Protein AF-0000000076618988 (afdb_homodimer)

InterPro domains:
  IPR001164 Arf GTPase activating protein [PF01412] (356-455)
  IPR001164 Arf GTPase activating protein [PR00405] (358-377)
  IPR001164 Arf GTPase activating protein [PR00405] (377-394)
  IPR001164 Arf GTPase activating protein [PR00405] (398-419)
  IPR001164 Arf GTPase activating protein [PS50115] (337-461)
  IPR001164 Arf GTPase activating protein [SM00105] (334-461)
  IPR001849 Pleckstrin homology domain [PF00169] (258-347)
  IPR001849 Pleckstrin homology domain [PS50003] (255-348)
  IPR001849 Pleckstrin homology domain [SM00233] (256-350)
  IPR002110 Ankyrin repeat [PF12796] (474-541)
  IPR002110 Ankyrin repeat [PS50088] (487-519)
  IPR004148 BAR domain [PF16746] (6-234)
  IPR011993 PH-like domain superfamily [G3DSA:2.30.29.30] (247-350)
  IPR027267 AH/BAR domain superfamily [G3DSA:1.20.1270.60] (4-246)
  IPR027267 AH/BAR domain superfamily [SSF103657] (6-277)
  IPR036770 Ankyrin repeat-containing domain superfamily [G3DSA:1.25.40.20] (459-543)
  IPR036770 Ankyrin repeat-containing domain superfamily [SSF48403] (483-541)
  IPR037278 ARFGAP/RecO-like zinc finger [SSF57863] (357-456)
  IPR038508 ArfGAP domain superfamily [G3DSA:1.10.220.150] (351-458)
  IPR045258 ArfGAP ACAP1/2/3-like [PTHR23180] (356-542)

Structure (mmCIF, N/CA/C/O backbone):
data_AF-0000000076618988-model_v1
#
loop_
_entity.id
_entity.type
_entity.pdbx_description
1 polymer 'Uncharacterized protein'
#
loop_
_atom_site.group_PDB
_atom_site.id
_atom_site.type_symbol
_atom_site.label_atom_id
_atom_site.label_alt_id
_atom_site.label_comp_id
_atom_site.label_asym_id
_atom_site.label_entity_id
_atom_site.label_seq_id
_atom_site.pdbx_PDB_ins_code
_atom_site.Cartn_x
_atom_site.Cartn_y
_atom_site.Cartn_z
_atom_site.occupancy
_atom_site.B_iso_or_equiv
_atom_site.auth_seq_id
_atom_site.auth_comp_id
_atom_site.auth_asym_id
_atom_site.auth_atom_id
_atom_site.pdbx_PDB_model_num
ATOM 1 N N . MET A 1 1 ? -7.898 37.312 32.125 1 37.66 1 MET A N 1
ATOM 2 C CA . MET A 1 1 ? -7.426 38.188 31.047 1 37.66 1 MET A CA 1
ATOM 3 C C . MET A 1 1 ? -8.453 38.281 29.922 1 37.66 1 MET A C 1
ATOM 5 O O . MET A 1 1 ? -8.992 37.281 29.5 1 37.66 1 MET A O 1
ATOM 9 N N . SER A 1 2 ? -9.008 39.25 29.797 1 54.28 2 SER A N 1
ATOM 10 C CA . SER A 1 2 ? -10.047 39.438 28.781 1 54.28 2 SER A CA 1
ATOM 11 C C . SER A 1 2 ? -9.492 39.281 27.375 1 54.28 2 SER A C 1
ATOM 13 O O . SER A 1 2 ? -8.406 39.75 27.062 1 54.28 2 SER A O 1
ATOM 15 N N . TYR A 1 3 ? -10.047 38.344 26.609 1 57.72 3 TYR A N 1
ATOM 16 C CA . TYR A 1 3 ? -9.617 38.094 25.234 1 57.72 3 TYR A CA 1
ATOM 17 C C . TYR A 1 3 ? -9.992 39.25 24.328 1 57.72 3 TYR A C 1
ATOM 19 O O . TYR A 1 3 ? -9.391 39.438 23.281 1 57.72 3 TYR A O 1
ATOM 27 N N . PHE A 1 4 ? -10.953 39.938 24.844 1 70.38 4 PHE A N 1
ATOM 28 C CA . PHE A 1 4 ? -11.453 41.031 24.016 1 70.38 4 PHE A CA 1
ATOM 29 C C . PHE A 1 4 ? -10.828 42.375 24.438 1 70.38 4 PHE A C 1
ATOM 31 O O . PHE A 1 4 ? -10.891 42.75 25.609 1 70.38 4 PHE A O 1
ATOM 38 N N . LYS A 1 5 ? -10.078 42.875 23.484 1 67.44 5 LYS A N 1
ATOM 39 C CA . LYS A 1 5 ? -9.312 44.094 23.766 1 67.44 5 LYS A CA 1
ATOM 40 C C . LYS A 1 5 ? -10.07 45.344 23.312 1 67.44 5 LYS A C 1
ATOM 42 O O . LYS A 1 5 ? -11.07 45.25 22.594 1 67.44 5 LYS A O 1
ATOM 47 N N . GLU A 1 6 ? -9.648 46.406 23.797 1 80.81 6 GLU A N 1
ATOM 48 C CA . GLU A 1 6 ? -10.242 47.688 23.438 1 80.81 6 GLU A CA 1
ATOM 49 C C . GLU A 1 6 ? -10.062 48 21.953 1 80.81 6 GLU A C 1
ATOM 51 O O . GLU A 1 6 ? -9.18 47.438 21.297 1 80.81 6 GLU A O 1
ATOM 56 N N . ASP A 1 7 ? -11.031 48.781 21.469 1 85.44 7 ASP A N 1
ATOM 57 C CA . ASP A 1 7 ? -10.953 49.188 20.062 1 85.44 7 ASP A CA 1
ATOM 58 C C . ASP A 1 7 ? -9.727 50.062 19.812 1 85.44 7 ASP A C 1
ATOM 60 O O . ASP A 1 7 ? -9.695 51.219 20.188 1 85.44 7 ASP A O 1
ATOM 64 N N . SER A 1 8 ? -8.664 49.469 19.391 1 84.75 8 SER A N 1
ATOM 65 C CA . SER A 1 8 ? -7.391 50.125 19.094 1 84.75 8 SER A CA 1
ATOM 66 C C . SER A 1 8 ? -6.863 49.719 17.734 1 84.75 8 SER A C 1
ATOM 68 O O . SER A 1 8 ? -7.363 48.781 17.125 1 84.75 8 SER A O 1
ATOM 70 N N . PRO A 1 9 ? -6.023 50.562 17.172 1 81.81 9 PRO A N 1
ATOM 71 C CA . PRO A 1 9 ? -5.379 50.125 15.938 1 81.81 9 PRO A CA 1
ATOM 72 C C . PRO A 1 9 ? -4.73 48.75 16.062 1 81.81 9 PRO A C 1
ATOM 74 O O . PRO A 1 9 ? -4.703 47.969 15.102 1 81.81 9 PRO A O 1
ATOM 77 N N . PHE A 1 10 ? -4.254 48.406 17.266 1 76.81 10 PHE A N 1
ATOM 78 C CA . PHE A 1 10 ? -3.645 47.094 17.5 1 76.81 10 PHE A CA 1
ATOM 79 C C . PHE A 1 10 ? -4.688 45.969 17.438 1 76.81 10 PHE A C 1
ATOM 81 O O . PHE A 1 10 ? -4.418 44.906 16.906 1 76.81 10 PHE A O 1
ATOM 88 N N . PHE A 1 11 ? -5.793 46.281 17.953 1 84.62 11 PHE A N 1
ATOM 89 C CA . PHE A 1 11 ? -6.902 45.344 17.875 1 84.62 11 PHE A CA 1
ATOM 90 C C . PHE A 1 11 ? -7.32 45.094 16.438 1 84.62 11 PHE A C 1
ATOM 92 O O . PHE A 1 11 ? -7.562 43.969 16.031 1 84.62 11 PHE A O 1
ATOM 99 N N . ARG A 1 12 ? -7.383 46.219 15.695 1 87 12 ARG A N 1
ATOM 100 C CA . ARG A 1 12 ? -7.773 46.094 14.297 1 87 12 ARG A CA 1
ATOM 101 C C . ARG A 1 12 ? -6.746 45.312 13.508 1 87 12 ARG A C 1
ATOM 103 O O . ARG A 1 12 ? -7.102 44.562 12.578 1 87 12 ARG A O 1
ATOM 110 N N . ASP A 1 13 ? -5.477 45.406 13.898 1 83.88 13 ASP A N 1
ATOM 111 C CA . ASP A 1 13 ? -4.426 44.594 13.281 1 83.88 13 ASP A CA 1
ATOM 112 C C . ASP A 1 13 ? -4.605 43.125 13.609 1 83.88 13 ASP A C 1
ATOM 114 O O . ASP A 1 13 ? -4.379 42.25 12.75 1 83.88 13 ASP A O 1
ATOM 118 N N . THR A 1 14 ? -4.918 42.906 14.836 1 84.19 14 THR A N 1
ATOM 119 C CA . THR A 1 14 ? -5.168 41.531 15.25 1 84.19 14 THR A CA 1
ATOM 120 C C . THR A 1 14 ? -6.324 40.938 14.461 1 84.19 14 THR A C 1
ATOM 122 O O . THR A 1 14 ? -6.27 39.75 14.062 1 84.19 14 THR A O 1
ATOM 125 N N . LEU A 1 15 ? -7.402 41.688 14.258 1 89.88 15 LEU A N 1
ATOM 126 C CA . LEU A 1 15 ? -8.531 41.219 13.453 1 89.88 15 LEU A CA 1
ATOM 127 C C . LEU A 1 15 ? -8.086 40.906 12.039 1 89.88 15 LEU A C 1
ATOM 129 O O . LEU A 1 15 ? -8.5 39.875 11.477 1 89.88 15 LEU A O 1
ATOM 133 N N . LYS A 1 16 ? -7.246 41.812 11.562 1 89.75 16 LYS A N 1
ATOM 134 C CA . LYS A 1 16 ? -6.746 41.594 10.211 1 89.75 16 LYS A CA 1
ATOM 135 C C . LYS A 1 16 ? -5.906 40.312 10.133 1 89.75 16 LYS A C 1
ATOM 137 O O . LYS A 1 16 ? -5.984 39.562 9.148 1 89.75 16 LYS A O 1
ATOM 142 N N . GLN A 1 17 ? -5.152 40.094 11.109 1 86.5 17 GLN A N 1
ATOM 143 C CA . GLN A 1 17 ? -4.32 38.875 11.148 1 86.5 17 GLN A CA 1
ATOM 144 C C . GLN A 1 17 ? -5.176 37.625 11.188 1 86.5 17 GLN A C 1
ATOM 146 O O . GLN A 1 17 ? -4.875 36.656 10.492 1 86.5 17 GLN A O 1
ATOM 151 N N . TYR A 1 18 ? -6.191 37.594 12 1 89.81 18 TYR A N 1
ATOM 152 C CA . TYR A 1 18 ? -7.09 36.469 12.062 1 89.81 18 TYR A CA 1
ATOM 153 C C . TYR A 1 18 ? -7.801 36.25 10.734 1 89.81 18 TYR A C 1
ATOM 155 O O . TYR A 1 18 ? -8.016 35.125 10.312 1 89.81 18 TYR A O 1
ATOM 163 N N . GLU A 1 19 ? -8.18 37.312 10.148 1 92.69 19 GLU A N 1
ATOM 164 C CA . GLU A 1 19 ? -8.844 37.219 8.852 1 92.69 19 GLU A CA 1
ATOM 165 C C . GLU A 1 19 ? -7.918 36.625 7.797 1 92.69 19 GLU A C 1
ATOM 167 O O . GLU A 1 19 ? -8.328 35.75 7.016 1 92.69 19 GLU A O 1
ATOM 172 N N . GLU A 1 20 ? -6.707 37.156 7.793 1 90.88 20 GLU A N 1
ATOM 173 C CA . GLU A 1 20 ? -5.723 36.625 6.852 1 90.88 20 GLU A CA 1
ATOM 174 C C . GLU A 1 20 ? -5.441 35.156 7.109 1 90.88 20 GLU A C 1
ATOM 176 O O . GLU A 1 20 ? -5.316 34.375 6.172 1 90.88 20 GLU A O 1
ATOM 181 N N . SER A 1 21 ? -5.289 34.844 8.328 1 90.31 21 SER A N 1
ATOM 182 C CA . SER A 1 21 ? -5.078 33.438 8.695 1 90.31 21 SER A CA 1
ATOM 183 C C . SER A 1 21 ? -6.23 32.562 8.227 1 90.31 21 SER A C 1
ATOM 185 O O . SER A 1 21 ? -6.012 31.469 7.684 1 90.31 21 SER A O 1
ATOM 187 N N . LEU A 1 22 ? -7.379 33.031 8.469 1 92.88 22 LEU A N 1
ATOM 188 C CA . LEU A 1 22 ? -8.57 32.25 8.086 1 92.88 22 LEU A CA 1
ATOM 189 C C . LEU A 1 22 ? -8.625 32.062 6.57 1 92.88 22 LEU A C 1
ATOM 191 O O . LEU A 1 22 ? -8.969 30.984 6.094 1 92.88 22 LEU A O 1
ATOM 195 N N . LEU A 1 23 ? -8.305 33.094 5.848 1 91.62 23 LEU A N 1
ATOM 196 C CA . LEU A 1 23 ? -8.289 33 4.391 1 91.62 23 LEU A CA 1
ATOM 197 C C . LEU A 1 23 ? -7.234 32 3.92 1 91.62 23 LEU A C 1
ATOM 199 O O . LEU A 1 23 ? -7.469 31.234 2.986 1 91.62 23 LEU A O 1
ATOM 203 N N . GLU A 1 24 ? -6.16 32.062 4.547 1 92.06 24 GLU A N 1
ATOM 204 C CA . GLU A 1 24 ? -5.086 31.125 4.203 1 92.06 24 GLU A CA 1
ATOM 205 C C . GLU A 1 24 ? -5.492 29.672 4.496 1 92.06 24 GLU A C 1
ATOM 207 O O . GLU A 1 24 ? -5.199 28.781 3.711 1 92.06 24 GLU A O 1
ATOM 212 N N . ILE A 1 25 ? -6.105 29.469 5.578 1 92.06 25 ILE A N 1
ATOM 213 C CA . ILE A 1 25 ? -6.531 28.141 5.984 1 92.06 25 ILE A CA 1
ATOM 214 C C . ILE A 1 25 ? -7.566 27.594 4.996 1 92.06 25 ILE A C 1
ATOM 216 O O . ILE A 1 25 ? -7.465 26.469 4.539 1 92.06 25 ILE A O 1
ATOM 220 N N . THR A 1 26 ? -8.555 28.422 4.691 1 92.19 26 THR A N 1
ATOM 221 C CA . THR A 1 26 ? -9.594 28 3.76 1 92.19 26 THR A CA 1
ATOM 222 C C . THR A 1 26 ? -8.992 27.688 2.389 1 92.19 26 THR A C 1
ATOM 224 O O . THR A 1 26 ? -9.414 26.75 1.718 1 92.19 26 THR A O 1
ATOM 227 N N . GLY A 1 27 ? -8.062 28.516 2.037 1 91.25 27 GLY A N 1
ATOM 228 C CA . GLY A 1 27 ? -7.363 28.234 0.795 1 91.25 27 GLY A CA 1
ATOM 229 C C . GLY A 1 27 ? -6.582 26.938 0.833 1 91.25 27 GLY A C 1
ATOM 230 O O . GLY A 1 27 ? -6.574 26.172 -0.141 1 91.25 27 GLY A O 1
ATOM 231 N N . THR A 1 28 ? -5.941 26.703 1.866 1 91.12 28 THR A N 1
ATOM 232 C CA . THR A 1 28 ? -5.184 25.469 2.057 1 91.12 28 THR A CA 1
ATOM 233 C C . THR A 1 28 ? -6.105 24.25 2.016 1 91.12 28 THR A C 1
ATOM 235 O O . THR A 1 28 ? -5.758 23.219 1.429 1 91.12 28 THR A O 1
ATOM 238 N N . PHE A 1 29 ? -7.258 24.359 2.658 1 90 29 PHE A N 1
ATOM 239 C CA . PHE A 1 29 ? -8.227 23.266 2.666 1 90 29 PHE A CA 1
ATOM 240 C C . PHE A 1 29 ? -8.656 22.922 1.246 1 90 29 PHE A C 1
ATOM 242 O O . PHE A 1 29 ? -8.727 21.734 0.89 1 90 29 PHE A O 1
ATOM 249 N N . LYS A 1 30 ? -8.914 23.953 0.536 1 89.81 30 LYS A N 1
ATOM 250 C CA . LYS A 1 30 ? -9.312 23.719 -0.849 1 89.81 30 LYS A CA 1
ATOM 251 C C . LYS A 1 30 ? -8.188 23.062 -1.642 1 89.81 30 LYS A C 1
ATOM 253 O O . LYS A 1 30 ? -8.422 22.125 -2.41 1 89.81 30 LYS A O 1
ATOM 258 N N . TYR A 1 31 ? -7.031 23.562 -1.464 1 91.06 31 TYR A N 1
ATOM 259 C CA . TYR A 1 31 ? -5.852 23.047 -2.15 1 91.06 31 TYR A CA 1
ATOM 260 C C . TYR A 1 31 ? -5.629 21.578 -1.816 1 91.06 31 TYR A C 1
ATOM 262 O O . TYR A 1 31 ? -5.473 20.75 -2.715 1 91.06 31 TYR A O 1
ATOM 270 N N . TRP A 1 32 ? -5.613 21.234 -0.562 1 89.69 32 TRP A N 1
ATOM 271 C CA . TRP A 1 32 ? -5.422 19.859 -0.111 1 89.69 32 TRP A CA 1
ATOM 272 C C . TRP A 1 32 ? -6.547 18.953 -0.605 1 89.69 32 TRP A C 1
ATOM 274 O O . TRP A 1 32 ? -6.309 17.812 -1.013 1 89.69 32 TRP A O 1
ATOM 284 N N . SER A 1 33 ? -7.75 19.438 -0.529 1 88.88 33 SER A N 1
ATOM 285 C CA . SER A 1 33 ? -8.906 18.672 -0.957 1 88.88 33 SER A CA 1
ATOM 286 C C . SER A 1 33 ? -8.828 18.328 -2.441 1 88.88 33 SER A C 1
ATOM 288 O O . SER A 1 33 ? -9.141 17.203 -2.842 1 88.88 33 SER A O 1
ATOM 290 N N . ASP A 1 34 ? -8.461 19.312 -3.215 1 90.19 34 ASP A N 1
ATOM 291 C CA . ASP A 1 34 ? -8.344 19.078 -4.652 1 90.19 34 ASP A CA 1
ATOM 292 C C . ASP A 1 34 ? -7.277 18.016 -4.949 1 90.19 34 ASP A C 1
ATOM 294 O O . ASP A 1 34 ? -7.504 17.125 -5.762 1 90.19 34 ASP A O 1
ATOM 298 N N . LYS A 1 35 ? -6.129 18.156 -4.367 1 92 35 LYS A N 1
ATOM 299 C CA . LYS A 1 35 ? -5.039 17.203 -4.598 1 92 35 LYS A CA 1
ATOM 300 C C . LYS A 1 35 ? -5.414 15.812 -4.094 1 92 35 LYS A C 1
ATOM 302 O O . LYS A 1 35 ? -5.102 14.812 -4.742 1 92 35 LYS A O 1
ATOM 307 N N . ALA A 1 36 ? -6.016 15.734 -2.961 1 90.88 36 ALA A N 1
ATOM 308 C CA . ALA A 1 36 ? -6.449 14.453 -2.41 1 90.88 36 ALA A CA 1
ATOM 309 C C . ALA A 1 36 ? -7.484 13.789 -3.314 1 90.88 36 ALA A C 1
ATOM 311 O O . ALA A 1 36 ? -7.492 12.562 -3.461 1 90.88 36 ALA A O 1
ATOM 312 N N . ALA A 1 37 ? -8.383 14.625 -3.836 1 90.75 37 ALA A N 1
ATOM 313 C CA . ALA A 1 37 ? -9.406 14.094 -4.734 1 90.75 37 ALA A CA 1
ATOM 314 C C . ALA A 1 37 ? -8.773 13.453 -5.969 1 90.75 37 ALA A C 1
ATOM 316 O O . ALA A 1 37 ? -9.211 12.398 -6.422 1 90.75 37 ALA A O 1
ATOM 317 N N . ILE A 1 38 ? -7.812 14.102 -6.562 1 93.88 38 ILE A N 1
ATOM 318 C CA . ILE A 1 38 ? -7.117 13.562 -7.723 1 93.88 38 ILE A CA 1
ATOM 319 C C . ILE A 1 38 ? -6.414 12.258 -7.344 1 93.88 38 ILE A C 1
ATOM 321 O O . ILE A 1 38 ? -6.477 11.281 -8.086 1 93.88 38 ILE A O 1
ATOM 325 N N . ALA A 1 39 ? -5.719 12.25 -6.207 1 93.62 39 ALA A N 1
ATOM 326 C CA . ALA A 1 39 ? -5.051 11.039 -5.734 1 93.62 39 ALA A CA 1
ATOM 327 C C . ALA A 1 39 ? -6.055 9.906 -5.523 1 93.62 39 ALA A C 1
ATOM 329 O O . ALA A 1 39 ? -5.754 8.742 -5.797 1 93.62 39 ALA A O 1
ATOM 330 N N . HIS A 1 40 ? -7.18 10.266 -5.016 1 93.31 40 HIS A N 1
ATOM 331 C CA . HIS A 1 40 ? -8.227 9.273 -4.809 1 93.31 40 HIS A CA 1
ATOM 332 C C . HIS A 1 40 ? -8.672 8.656 -6.133 1 93.31 40 HIS A C 1
ATOM 334 O O . HIS A 1 40 ? -8.805 7.434 -6.238 1 93.31 40 HIS A O 1
ATOM 340 N N . ILE A 1 41 ? -8.922 9.508 -7.117 1 95.75 41 ILE A N 1
ATOM 341 C CA . ILE A 1 41 ? -9.383 9.039 -8.414 1 95.75 41 ILE A CA 1
ATOM 342 C C . ILE A 1 41 ? -8.328 8.125 -9.039 1 95.75 41 ILE A C 1
ATOM 344 O O . ILE A 1 41 ? -8.648 7.02 -9.492 1 95.75 41 ILE A O 1
ATOM 348 N N . LYS A 1 42 ? -7.07 8.539 -9.062 1 97.06 42 LYS A N 1
ATOM 349 C CA . LYS A 1 42 ? -5.988 7.73 -9.609 1 97.06 42 LYS A CA 1
ATOM 350 C C . LYS A 1 42 ? -5.781 6.457 -8.789 1 97.06 42 LYS A C 1
ATOM 352 O O . LYS A 1 42 ? -5.445 5.406 -9.344 1 97.06 42 LYS A O 1
ATOM 357 N N . GLY A 1 43 ? -5.926 6.594 -7.48 1 95.31 43 GLY A N 1
ATOM 358 C CA . GLY A 1 43 ? -5.844 5.426 -6.625 1 95.31 43 GLY A CA 1
ATOM 359 C C . GLY A 1 43 ? -6.914 4.391 -6.914 1 95.31 43 GLY A C 1
ATOM 360 O O . GLY A 1 43 ? -6.645 3.189 -6.898 1 95.31 43 GLY A O 1
ATOM 361 N N . GLN A 1 44 ? -8.086 4.832 -7.195 1 95.5 44 GLN A N 1
ATOM 362 C CA . GLN A 1 44 ? -9.172 3.924 -7.539 1 95.5 44 GLN A CA 1
ATOM 363 C C . GLN A 1 44 ? -8.875 3.176 -8.836 1 95.5 44 GLN A C 1
ATOM 365 O O . GLN A 1 44 ? -9.156 1.98 -8.945 1 95.5 44 GLN A O 1
ATOM 370 N N . GLU A 1 45 ? -8.375 3.879 -9.789 1 97.25 45 GLU A N 1
ATOM 371 C CA . GLU A 1 45 ? -8 3.256 -11.055 1 97.25 45 GLU A CA 1
ATOM 372 C C . GLU A 1 45 ? -6.922 2.195 -10.844 1 97.25 45 GLU A C 1
ATOM 374 O O . GLU A 1 45 ? -6.969 1.129 -11.461 1 97.25 45 GLU A O 1
ATOM 379 N N . TYR A 1 46 ? -5.961 2.441 -10.039 1 96.25 46 TYR A N 1
ATOM 380 C CA . TYR A 1 46 ? -4.902 1.492 -9.727 1 96.25 46 TYR A CA 1
ATOM 381 C C . TYR A 1 46 ? -5.469 0.249 -9.047 1 96.25 46 TYR A C 1
ATOM 383 O O . TYR A 1 46 ? -5.109 -0.876 -9.406 1 96.25 46 TYR A O 1
ATOM 391 N N . CYS A 1 47 ? -6.32 0.482 -8.109 1 94.81 47 CYS A N 1
ATOM 392 C CA . CYS A 1 47 ? -6.914 -0.648 -7.402 1 94.81 47 CYS A CA 1
ATOM 393 C C . CYS A 1 47 ? -7.703 -1.533 -8.359 1 94.81 47 CYS A C 1
ATOM 395 O O . CYS A 1 47 ? -7.668 -2.76 -8.25 1 94.81 47 CYS A O 1
ATOM 397 N N . GLU A 1 48 ? -8.422 -0.896 -9.266 1 96.62 48 GLU A N 1
ATOM 398 C CA . GLU A 1 48 ? -9.172 -1.663 -10.258 1 96.62 48 GLU A CA 1
ATOM 399 C C . GLU A 1 48 ? -8.234 -2.482 -11.141 1 96.62 48 GLU A C 1
ATOM 401 O O . GLU A 1 48 ? -8.508 -3.646 -11.438 1 96.62 48 GLU A O 1
ATOM 406 N N . ALA A 1 49 ? -7.168 -1.864 -11.609 1 95.94 49 ALA A N 1
ATOM 407 C CA . ALA A 1 49 ? -6.184 -2.564 -12.438 1 95.94 49 ALA A CA 1
ATOM 408 C C . ALA A 1 49 ? -5.531 -3.701 -11.656 1 95.94 49 ALA A C 1
ATOM 410 O O . ALA A 1 49 ? -5.285 -4.777 -12.203 1 95.94 49 ALA A O 1
ATOM 411 N N . LEU A 1 50 ? -5.184 -3.506 -10.445 1 92.88 50 LEU A N 1
ATOM 412 C CA . LEU A 1 50 ? -4.602 -4.527 -9.578 1 92.88 50 LEU A CA 1
ATOM 413 C C . LEU A 1 50 ? -5.566 -5.691 -9.391 1 92.88 50 LEU A C 1
ATOM 415 O O . LEU A 1 50 ? -5.156 -6.855 -9.391 1 92.88 50 LEU A O 1
ATOM 419 N N . LYS A 1 51 ? -6.797 -5.344 -9.188 1 93.62 51 LYS A N 1
ATOM 420 C CA . LYS A 1 51 ? -7.828 -6.371 -9.055 1 93.62 51 LYS A CA 1
ATOM 421 C C . LYS A 1 51 ? -7.918 -7.223 -10.32 1 93.62 51 LYS A C 1
ATOM 423 O O . LYS A 1 51 ? -8.086 -8.438 -10.242 1 93.62 51 LYS A O 1
ATOM 428 N N . ASP A 1 52 ? -7.832 -6.578 -11.406 1 94.56 52 ASP A N 1
ATOM 429 C CA . ASP A 1 52 ? -7.859 -7.301 -12.672 1 94.56 52 ASP A CA 1
ATOM 430 C C . ASP A 1 52 ? -6.668 -8.25 -12.789 1 94.56 52 ASP A C 1
ATOM 432 O O . ASP A 1 52 ? -6.805 -9.367 -13.305 1 94.56 52 ASP A O 1
ATOM 436 N N . PHE A 1 53 ? -5.523 -7.84 -12.438 1 92.19 53 PHE A N 1
ATOM 437 C CA . PHE A 1 53 ? -4.336 -8.68 -12.438 1 92.19 53 PHE A CA 1
ATOM 438 C C . PHE A 1 53 ? -4.52 -9.891 -11.523 1 92.19 53 PHE A C 1
ATOM 440 O O . PHE A 1 53 ? -4.242 -11.023 -11.914 1 92.19 53 PHE A O 1
ATOM 447 N N . TYR A 1 54 ? -5.008 -9.648 -10.406 1 90.06 54 TYR A N 1
ATOM 448 C CA . TYR A 1 54 ? -5.273 -10.719 -9.461 1 90.06 54 TYR A CA 1
ATOM 449 C C . TYR A 1 54 ? -6.289 -11.703 -10.023 1 90.06 54 TYR A C 1
ATOM 451 O O . TYR A 1 54 ? -6.129 -12.922 -9.883 1 90.06 54 TYR A O 1
ATOM 459 N N . ASN A 1 55 ? -7.324 -11.164 -10.594 1 92.5 55 ASN A N 1
ATOM 460 C CA . ASN A 1 55 ? -8.336 -12.031 -11.195 1 92.5 55 ASN A CA 1
ATOM 461 C C . ASN A 1 55 ? -7.734 -12.922 -12.281 1 92.5 55 ASN A C 1
ATOM 463 O O . ASN A 1 55 ? -8.164 -14.062 -12.453 1 92.5 55 ASN A O 1
ATOM 467 N N . SER A 1 56 ? -6.777 -12.344 -12.969 1 91.81 56 SER A N 1
ATOM 468 C CA . SER A 1 56 ? -6.129 -13.133 -14.016 1 91.81 56 SER A CA 1
ATOM 469 C C . SER A 1 56 ? -5.375 -14.32 -13.43 1 91.81 56 SER A C 1
ATOM 471 O O . SER A 1 56 ? -5.242 -15.359 -14.078 1 91.81 56 SER A O 1
ATOM 473 N N . ILE A 1 57 ? -4.832 -14.188 -12.242 1 88.88 57 ILE A N 1
ATOM 474 C CA . ILE A 1 57 ? -4.16 -15.289 -11.555 1 88.88 57 ILE A CA 1
ATOM 475 C C . ILE A 1 57 ? -5.195 -16.297 -11.062 1 88.88 57 ILE A C 1
ATOM 477 O O . ILE A 1 57 ? -5.016 -17.516 -11.227 1 88.88 57 ILE A O 1
ATOM 481 N N . GLU A 1 58 ? -6.262 -15.812 -10.547 1 89.19 58 GLU A N 1
ATOM 482 C CA . GLU A 1 58 ? -7.324 -16.656 -10.008 1 89.19 58 GLU A CA 1
ATOM 483 C C . GLU A 1 58 ? -7.941 -17.531 -11.102 1 89.19 58 GLU A C 1
ATOM 485 O O . GLU A 1 58 ? -8.328 -18.672 -10.852 1 89.19 58 GLU A O 1
ATOM 490 N N . GLU A 1 59 ? -8.031 -17.016 -12.266 1 90.5 59 GLU A N 1
ATOM 491 C CA . GLU A 1 59 ? -8.609 -17.719 -13.398 1 90.5 59 GLU A CA 1
ATOM 492 C C . GLU A 1 59 ? -7.762 -18.938 -13.773 1 90.5 59 GLU A C 1
ATOM 494 O O . GLU A 1 59 ? -8.266 -19.891 -14.375 1 90.5 59 GLU A O 1
ATOM 499 N N . LYS A 1 60 ? -6.508 -18.859 -13.414 1 87.94 60 LYS A N 1
ATOM 500 C CA . LYS A 1 60 ? -5.598 -19.906 -13.859 1 87.94 60 LYS A CA 1
ATOM 501 C C . LYS A 1 60 ? -5.371 -20.938 -12.766 1 87.94 60 LYS A C 1
ATOM 503 O O . LYS A 1 60 ? -4.586 -21.875 -12.938 1 87.94 60 LYS A O 1
ATOM 508 N N . ILE A 1 61 ? -6.078 -20.875 -11.695 1 83.94 61 ILE A N 1
ATOM 509 C CA . ILE A 1 61 ? -5.977 -21.812 -10.594 1 83.94 61 ILE A CA 1
ATOM 510 C C . ILE A 1 61 ? -6.41 -23.203 -11.062 1 83.94 61 ILE A C 1
ATOM 512 O O . ILE A 1 61 ? -5.82 -24.219 -10.68 1 83.94 61 ILE A O 1
ATOM 516 N N . HIS A 1 62 ? -7.34 -23.266 -12.016 1 79.62 62 HIS A N 1
ATOM 517 C CA . HIS A 1 62 ? -7.848 -24.562 -12.477 1 79.62 62 HIS A CA 1
ATOM 518 C C . HIS A 1 62 ? -7.285 -24.922 -13.852 1 79.62 62 HIS A C 1
ATOM 520 O O . HIS A 1 62 ? -7.801 -25.812 -14.523 1 79.62 62 HIS A O 1
ATOM 526 N N . CYS A 1 63 ? -6.266 -24.203 -14.164 1 82.62 63 CYS A N 1
ATOM 527 C CA . CYS A 1 63 ? -5.59 -24.516 -15.422 1 82.62 63 CYS A CA 1
ATOM 528 C C . CYS A 1 63 ? -4.848 -25.844 -15.336 1 82.62 63 CYS A C 1
ATOM 530 O O . CYS A 1 63 ? -4.16 -26.109 -14.352 1 82.62 63 CYS A O 1
ATOM 532 N N . GLU A 1 64 ? -4.965 -26.688 -16.281 1 80.94 64 GLU A N 1
ATOM 533 C CA . GLU A 1 64 ? -4.383 -28.016 -16.281 1 80.94 64 GLU A CA 1
ATOM 534 C C . GLU A 1 64 ? -2.859 -27.953 -16.266 1 80.94 64 GLU A C 1
ATOM 536 O O . GLU A 1 64 ? -2.209 -28.75 -15.578 1 80.94 64 GLU A O 1
ATOM 541 N N . ALA A 1 65 ? -2.299 -27 -16.953 1 84.56 65 ALA A N 1
ATOM 542 C CA . ALA A 1 65 ? -0.848 -26.891 -17.078 1 84.56 65 ALA A CA 1
ATOM 543 C C . ALA A 1 65 ? -0.206 -26.562 -15.734 1 84.56 65 ALA A C 1
ATOM 545 O O . ALA A 1 65 ? 0.959 -26.906 -15.5 1 84.56 65 ALA A O 1
ATOM 546 N N . LEU A 1 66 ? -0.979 -25.938 -14.906 1 85.44 66 LEU A N 1
ATOM 547 C CA . LEU A 1 66 ? -0.433 -25.547 -13.617 1 85.44 66 LEU A CA 1
ATOM 548 C C . LEU A 1 66 ? -1.124 -26.281 -12.477 1 85.44 66 LEU A C 1
ATOM 550 O O . LEU A 1 66 ? -1.104 -25.828 -11.328 1 85.44 66 LEU A O 1
ATOM 554 N N . SER A 1 67 ? -1.704 -27.328 -12.742 1 80 67 SER A N 1
ATOM 555 C CA . SER A 1 67 ? -2.508 -28.062 -11.781 1 80 67 SER A CA 1
ATOM 556 C C . SER A 1 67 ? -1.669 -28.516 -10.586 1 80 67 SER A C 1
ATOM 558 O O . SER A 1 67 ? -2.164 -28.578 -9.461 1 80 67 SER A O 1
ATOM 560 N N . THR A 1 68 ? -0.42 -28.797 -10.758 1 74.62 68 THR A N 1
ATOM 561 C CA . THR A 1 68 ? 0.504 -29.234 -9.711 1 74.62 68 THR A CA 1
ATOM 562 C C . THR A 1 68 ? 0.653 -28.156 -8.641 1 74.62 68 THR A C 1
ATOM 564 O O . THR A 1 68 ? 0.929 -28.469 -7.48 1 74.62 68 THR A O 1
ATOM 567 N N . TYR A 1 69 ? 0.384 -26.938 -9.078 1 79.81 69 TYR A N 1
ATOM 568 C CA . TYR A 1 69 ? 0.618 -25.828 -8.156 1 79.81 69 TYR A CA 1
ATOM 569 C C . TYR A 1 69 ? -0.689 -25.141 -7.801 1 79.81 69 TYR A C 1
ATOM 571 O O . TYR A 1 69 ? -0.697 -23.953 -7.469 1 79.81 69 TYR A O 1
ATOM 579 N N . LYS A 1 70 ? -1.696 -25.812 -7.859 1 80.94 70 LYS A N 1
ATOM 580 C CA . LYS A 1 70 ? -3.025 -25.266 -7.602 1 80.94 70 LYS A CA 1
ATOM 581 C C . LYS A 1 70 ? -3.111 -24.672 -6.199 1 80.94 70 LYS A C 1
ATOM 583 O O . LYS A 1 70 ? -3.615 -23.562 -6.027 1 80.94 70 LYS A O 1
ATOM 588 N N . LEU A 1 71 ? -2.668 -25.375 -5.227 1 76.38 71 LEU A N 1
ATOM 589 C CA . LEU A 1 71 ? -2.736 -24.922 -3.846 1 76.38 71 LEU A CA 1
ATOM 590 C C . LEU A 1 71 ? -1.923 -23.641 -3.658 1 76.38 71 LEU A C 1
ATOM 592 O O . LEU A 1 71 ? -2.334 -22.75 -2.926 1 76.38 71 LEU A O 1
ATOM 596 N N . PHE A 1 72 ? -0.814 -23.578 -4.238 1 83.12 72 PHE A N 1
ATOM 597 C CA . PHE A 1 72 ? 0.016 -22.375 -4.188 1 83.12 72 PHE A CA 1
ATOM 598 C C . PHE A 1 72 ? -0.712 -21.188 -4.801 1 83.12 72 PHE A C 1
ATOM 600 O O . PHE A 1 72 ? -0.73 -20.109 -4.219 1 83.12 72 PHE A O 1
ATOM 607 N N . LEU A 1 73 ? -1.267 -21.391 -5.934 1 85.88 73 LEU A N 1
ATOM 608 C CA . LEU A 1 73 ? -1.964 -20.312 -6.621 1 85.88 73 LEU A CA 1
ATOM 609 C C . LEU A 1 73 ? -3.135 -19.797 -5.789 1 85.88 73 LEU A C 1
ATOM 611 O O . LEU A 1 73 ? -3.42 -18.594 -5.777 1 85.88 73 LEU A O 1
ATOM 615 N N . GLN A 1 74 ? -3.721 -20.766 -5.102 1 83.69 74 GLN A N 1
ATOM 616 C CA . GLN A 1 74 ? -4.812 -20.391 -4.215 1 83.69 74 GLN A CA 1
ATOM 617 C C . GLN A 1 74 ? -4.312 -19.5 -3.082 1 83.69 74 GLN A C 1
ATOM 619 O O . GLN A 1 74 ? -4.945 -18.484 -2.75 1 83.69 74 GLN A O 1
ATOM 624 N N . GLN A 1 75 ? -3.266 -19.844 -2.537 1 82 75 GLN A N 1
ATOM 625 C CA . GLN A 1 75 ? -2.688 -19.078 -1.445 1 82 75 GLN A CA 1
ATOM 626 C C . GLN A 1 75 ? -2.258 -17.688 -1.925 1 82 75 GLN A C 1
ATOM 628 O O . GLN A 1 75 ? -2.488 -16.688 -1.241 1 82 75 GLN A O 1
ATOM 633 N N . ILE A 1 76 ? -1.695 -17.672 -3.043 1 84.12 76 ILE A N 1
ATOM 634 C CA . ILE A 1 76 ? -1.242 -16.406 -3.609 1 84.12 76 ILE A CA 1
ATOM 635 C C . ILE A 1 76 ? -2.445 -15.5 -3.893 1 84.12 76 ILE A C 1
ATOM 637 O O . ILE A 1 76 ? -2.393 -14.289 -3.658 1 84.12 76 ILE A O 1
ATOM 641 N N . SER A 1 77 ? -3.426 -16.156 -4.383 1 84.44 77 SER A N 1
ATOM 642 C CA . SER A 1 77 ? -4.641 -15.398 -4.672 1 84.44 77 SER A CA 1
ATOM 643 C C . SER A 1 77 ? -5.207 -14.758 -3.408 1 84.44 77 SER A C 1
ATOM 645 O O . SER A 1 77 ? -5.652 -13.609 -3.436 1 84.44 77 SER A O 1
ATOM 647 N N . GLU A 1 78 ? -5.168 -15.438 -2.332 1 83.19 78 GLU A N 1
ATOM 648 C CA . GLU A 1 78 ? -5.66 -14.906 -1.067 1 83.19 78 GLU A CA 1
ATOM 649 C C . GLU A 1 78 ? -4.812 -13.734 -0.593 1 83.19 78 GLU A C 1
ATOM 651 O O . GLU A 1 78 ? -5.34 -12.734 -0.093 1 83.19 78 GLU A O 1
ATOM 656 N N . ILE A 1 79 ? -3.629 -13.883 -0.732 1 82.88 79 ILE A N 1
ATOM 657 C CA . ILE A 1 79 ? -2.711 -12.828 -0.308 1 82.88 79 ILE A CA 1
ATOM 658 C C . ILE A 1 79 ? -2.92 -11.586 -1.166 1 82.88 79 ILE A C 1
ATOM 660 O O . ILE A 1 79 ? -2.979 -10.469 -0.646 1 82.88 79 ILE A O 1
ATOM 664 N N . MET A 1 80 ? -3.084 -11.805 -2.43 1 84.12 80 MET A N 1
ATOM 665 C CA . MET A 1 80 ? -3.258 -10.68 -3.344 1 84.12 80 MET A CA 1
ATOM 666 C C . MET A 1 80 ? -4.582 -9.969 -3.086 1 84.12 80 MET A C 1
ATOM 668 O O . MET A 1 80 ? -4.672 -8.742 -3.232 1 84.12 80 MET A O 1
ATOM 672 N N . GLN A 1 81 ? -5.516 -10.758 -2.721 1 85.88 81 GLN A N 1
ATOM 673 C CA . GLN A 1 81 ? -6.797 -10.156 -2.367 1 85.88 81 GLN A CA 1
ATOM 674 C C . GLN A 1 81 ? -6.652 -9.211 -1.176 1 85.88 81 GLN A C 1
ATOM 676 O O . GLN A 1 81 ? -7.281 -8.148 -1.135 1 85.88 81 GLN A O 1
ATOM 681 N N . THR A 1 82 ? -5.93 -9.586 -0.263 1 84.06 82 THR A N 1
ATOM 682 C CA . THR A 1 82 ? -5.684 -8.75 0.908 1 84.06 82 THR A CA 1
ATOM 683 C C . THR A 1 82 ? -4.941 -7.477 0.519 1 84.06 82 THR A C 1
ATOM 685 O O . THR A 1 82 ? -5.23 -6.398 1.042 1 84.06 82 THR A O 1
ATOM 688 N N . VAL A 1 83 ? -4.02 -7.613 -0.365 1 83.19 83 VAL A N 1
ATOM 689 C CA . VAL A 1 83 ? -3.262 -6.461 -0.836 1 83.19 83 VAL A CA 1
ATOM 690 C C . VAL A 1 83 ? -4.203 -5.457 -1.499 1 83.19 83 VAL A C 1
ATOM 692 O O . VAL A 1 83 ? -4.117 -4.254 -1.244 1 83.19 83 VAL A O 1
ATOM 695 N N . VAL A 1 84 ? -5.059 -5.969 -2.307 1 87.5 84 VAL A N 1
ATOM 696 C CA . VAL A 1 84 ? -6.004 -5.105 -3.002 1 87.5 84 VAL A CA 1
ATOM 697 C C . VAL A 1 84 ? -6.914 -4.41 -1.987 1 87.5 84 VAL A C 1
ATOM 699 O O . VAL A 1 84 ? -7.148 -3.203 -2.078 1 87.5 84 VAL A O 1
ATOM 702 N N . ALA A 1 85 ? -7.367 -5.148 -1.019 1 88.25 85 ALA A N 1
ATOM 703 C CA . ALA A 1 85 ? -8.266 -4.598 -0.006 1 88.25 85 ALA A CA 1
ATOM 704 C C . ALA A 1 85 ? -7.574 -3.5 0.801 1 88.25 85 ALA A C 1
ATOM 706 O O . ALA A 1 85 ? -8.188 -2.479 1.119 1 88.25 85 ALA A O 1
ATOM 707 N N . CYS A 1 86 ? -6.406 -3.715 1.168 1 85.88 86 CYS A N 1
ATOM 708 C CA . CYS A 1 86 ? -5.648 -2.725 1.924 1 85.88 86 CYS A CA 1
ATOM 709 C C . CYS A 1 86 ? -5.473 -1.44 1.119 1 85.88 86 CYS A C 1
ATOM 711 O O . CYS A 1 86 ? -5.684 -0.344 1.64 1 85.88 86 CYS A O 1
ATOM 713 N N . ASN A 1 87 ? -5.125 -1.596 -0.109 1 87.94 87 ASN A N 1
ATOM 714 C CA . ASN A 1 87 ? -4.945 -0.428 -0.964 1 87.94 87 ASN A CA 1
ATOM 715 C C . ASN A 1 87 ? -6.258 0.326 -1.167 1 87.94 87 ASN A C 1
ATOM 717 O O . ASN A 1 87 ? -6.27 1.558 -1.212 1 87.94 87 ASN A O 1
ATOM 721 N N . GLU A 1 88 ? -7.305 -0.421 -1.326 1 90.62 88 GLU A N 1
ATOM 722 C CA . GLU A 1 88 ? -8.609 0.214 -1.454 1 90.62 88 GLU A CA 1
ATOM 723 C C . GLU A 1 88 ? -8.961 1.02 -0.205 1 90.62 88 GLU A C 1
ATOM 725 O O . GLU A 1 88 ? -9.539 2.104 -0.3 1 90.62 88 GLU A O 1
ATOM 730 N N . GLY A 1 89 ? -8.656 0.456 0.945 1 88.5 89 GLY A N 1
ATOM 731 C CA . GLY A 1 89 ? -8.875 1.173 2.191 1 88.5 89 GLY A CA 1
ATOM 732 C C . GLY A 1 89 ? -8.102 2.473 2.275 1 88.5 89 GLY A C 1
ATOM 733 O O . GLY A 1 89 ? -8.648 3.506 2.67 1 88.5 89 GLY A O 1
ATOM 734 N N . ILE A 1 90 ? -6.895 2.439 1.905 1 86.44 90 ILE A N 1
ATOM 735 C CA . ILE A 1 90 ? -6.039 3.619 1.942 1 86.44 90 ILE A CA 1
ATOM 736 C C . ILE A 1 90 ? -6.57 4.672 0.974 1 86.44 90 ILE A C 1
ATOM 738 O O . ILE A 1 90 ? -6.688 5.848 1.328 1 86.44 90 ILE A O 1
ATOM 742 N N . VAL A 1 91 ? -6.941 4.262 -0.222 1 90.5 91 VAL A N 1
ATOM 743 C CA . VAL A 1 91 ? -7.453 5.16 -1.252 1 90.5 91 VAL A CA 1
ATOM 744 C C . VAL A 1 91 ? -8.758 5.793 -0.783 1 90.5 91 VAL A C 1
ATOM 746 O O . VAL A 1 91 ? -8.984 6.988 -0.986 1 90.5 91 VAL A O 1
ATOM 749 N N . TYR A 1 92 ? -9.531 4.969 -0.133 1 88.69 92 TYR A N 1
ATOM 750 C CA . TYR A 1 92 ? -10.797 5.473 0.378 1 88.69 92 TYR A CA 1
ATOM 751 C C . TYR A 1 92 ? -10.578 6.527 1.458 1 88.69 92 TYR A C 1
ATOM 753 O O . TYR A 1 92 ? -11.328 7.496 1.555 1 88.69 92 TYR A O 1
ATOM 761 N N . SER A 1 93 ? -9.594 6.383 2.258 1 86.31 93 SER A N 1
ATOM 762 C CA . SER A 1 93 ? -9.297 7.332 3.326 1 86.31 93 SER A CA 1
ATOM 763 C C . SER A 1 93 ? -8.922 8.703 2.762 1 86.31 93 SER A C 1
ATOM 765 O O . SER A 1 93 ? -9.164 9.727 3.4 1 86.31 93 SER A O 1
ATOM 767 N N . LEU A 1 94 ? -8.398 8.789 1.587 1 85.44 94 LEU A N 1
ATOM 768 C CA . LEU A 1 94 ? -8.039 10.047 0.939 1 85.44 94 LEU A CA 1
ATOM 769 C C . LEU A 1 94 ? -9.289 10.859 0.616 1 85.44 94 LEU A C 1
ATOM 771 O O . LEU A 1 94 ? -9.242 12.094 0.613 1 85.44 94 LEU A O 1
ATOM 775 N N . SER A 1 95 ? -10.414 10.188 0.364 1 80.5 95 SER A N 1
ATOM 776 C CA . SER A 1 95 ? -11.641 10.883 0.003 1 80.5 95 SER A CA 1
ATOM 777 C C . SER A 1 95 ? -12.398 11.352 1.243 1 80.5 95 SER A C 1
ATOM 779 O O . SER A 1 95 ? -13.227 12.258 1.163 1 80.5 95 SER A O 1
ATOM 781 N N . GLN A 1 96 ? -12.18 10.766 2.375 1 73.5 96 GLN A N 1
ATOM 782 C CA . GLN A 1 96 ? -12.93 11.086 3.584 1 73.5 96 GLN A CA 1
ATOM 783 C C . GLN A 1 96 ? -12.258 12.219 4.359 1 73.5 96 GLN A C 1
ATOM 785 O O . GLN A 1 96 ? -12.922 12.938 5.117 1 73.5 96 GLN A O 1
ATOM 790 N N . VAL A 1 97 ? -11.055 12.375 4.258 1 65.31 97 VAL A N 1
ATOM 791 C CA . VAL A 1 97 ? -10.336 13.281 5.148 1 65.31 97 VAL A CA 1
ATOM 792 C C . VAL A 1 97 ? -10.688 14.727 4.805 1 65.31 97 VAL A C 1
ATOM 794 O O . VAL A 1 97 ? -11.008 15.523 5.691 1 65.31 97 VAL A O 1
ATOM 797 N N . PHE A 1 98 ? -10.742 15.086 3.508 1 66 98 PHE A N 1
ATOM 798 C CA . PHE A 1 98 ? -10.742 16.531 3.268 1 66 98 PHE A CA 1
ATOM 799 C C . PHE A 1 98 ? -12.141 17.016 2.908 1 66 98 PHE A C 1
ATOM 801 O O . PHE A 1 98 ? -12.664 17.938 3.533 1 66 98 PHE A O 1
ATOM 808 N N . PRO A 1 99 ? -12.828 16.312 2.137 1 60.41 99 PRO A N 1
ATOM 809 C CA . PRO A 1 99 ? -14.086 16.906 1.689 1 60.41 99 PRO A CA 1
ATOM 810 C C . PRO A 1 99 ? -15.172 16.875 2.758 1 60.41 99 PRO A C 1
ATOM 812 O O . PRO A 1 99 ? -15.969 17.812 2.873 1 60.41 99 PRO A O 1
ATOM 815 N N . VAL A 1 100 ? -15.102 15.992 3.586 1 64.62 100 VAL A N 1
ATOM 816 C CA . VAL A 1 100 ? -16.234 15.805 4.484 1 64.62 100 VAL A CA 1
ATOM 817 C C . VAL A 1 100 ? -16.188 16.844 5.602 1 64.62 100 VAL A C 1
ATOM 819 O O . VAL A 1 100 ? -17.234 17.359 6.027 1 64.62 100 VAL A O 1
ATOM 822 N N . GLU A 1 101 ? -14.992 17.234 5.926 1 66.94 101 GLU A N 1
ATOM 823 C CA . GLU A 1 101 ? -14.93 18.125 7.074 1 66.94 101 GLU A CA 1
ATOM 824 C C . GLU A 1 101 ? -14.469 19.516 6.664 1 66.94 101 GLU A C 1
ATOM 826 O O . GLU A 1 101 ? -14.914 20.516 7.223 1 66.94 101 GLU A O 1
ATOM 831 N N . LEU A 1 102 ? -13.727 19.609 5.645 1 75.5 102 LEU A N 1
ATOM 832 C CA . LEU A 1 102 ? -13.125 20.891 5.281 1 75.5 102 LEU A CA 1
ATOM 833 C C . LEU A 1 102 ? -14.062 21.688 4.383 1 75.5 102 LEU A C 1
ATOM 835 O O . LEU A 1 102 ? -14.117 22.922 4.469 1 75.5 102 LEU A O 1
ATOM 839 N N . GLY A 1 103 ? -14.914 20.953 3.744 1 78.38 103 GLY A N 1
ATOM 840 C CA . GLY A 1 103 ? -15.836 21.609 2.834 1 78.38 103 GLY A CA 1
ATOM 841 C C . GLY A 1 103 ? -16.844 22.484 3.543 1 78.38 103 GLY A C 1
ATOM 842 O O . GLY A 1 103 ? -16.906 23.703 3.309 1 78.38 103 GLY A O 1
ATOM 843 N N . PRO A 1 104 ? -17.516 21.859 4.473 1 79.44 104 PRO A N 1
ATOM 844 C CA . PRO A 1 104 ? -18.5 22.641 5.223 1 79.44 104 PRO A CA 1
ATOM 845 C C . PRO A 1 104 ? -17.875 23.828 5.973 1 79.44 104 PRO A C 1
ATOM 847 O O . PRO A 1 104 ? -18.484 24.875 6.09 1 79.44 104 PRO A O 1
ATOM 850 N N . PHE A 1 105 ? -16.641 23.625 6.414 1 88.56 105 PHE A N 1
ATOM 851 C CA . PHE A 1 105 ? -15.945 24.703 7.086 1 88.56 105 PHE A CA 1
ATOM 852 C C . PHE A 1 105 ? -15.766 25.906 6.148 1 88.56 105 PHE A C 1
ATOM 854 O O . PHE A 1 105 ? -16.109 27.031 6.5 1 88.56 105 PHE A O 1
ATOM 861 N N . ASN A 1 106 ? -15.352 25.703 4.969 1 88.25 106 ASN A N 1
ATOM 862 C CA . ASN A 1 106 ? -15.125 26.766 3.988 1 88.25 106 ASN A CA 1
ATOM 863 C C . ASN A 1 106 ? -16.438 27.422 3.568 1 88.25 106 ASN A C 1
ATOM 865 O O . ASN A 1 106 ? -16.5 28.641 3.406 1 88.25 106 ASN A O 1
ATOM 869 N N . THR A 1 107 ? -17.422 26.578 3.469 1 89.56 107 THR A N 1
ATOM 870 C CA . THR A 1 107 ? -18.719 27.078 3.033 1 89.56 107 THR A CA 1
ATOM 871 C C . THR A 1 107 ? -19.312 28 4.09 1 89.56 107 THR A C 1
ATOM 873 O O . THR A 1 107 ? -19.875 29.062 3.76 1 89.56 107 THR A O 1
ATOM 876 N N . ASN A 1 108 ? -19.188 27.609 5.344 1 90.25 108 ASN A N 1
ATOM 877 C CA . ASN A 1 108 ? -19.719 28.406 6.445 1 90.25 108 ASN A CA 1
ATOM 878 C C . ASN A 1 108 ? -18.984 29.734 6.566 1 90.25 108 ASN A C 1
ATOM 880 O O . ASN A 1 108 ? -19.609 30.766 6.809 1 90.25 108 ASN A O 1
ATOM 884 N N . ILE A 1 109 ? -17.688 29.688 6.383 1 92.56 109 ILE A N 1
ATOM 885 C CA . ILE A 1 109 ? -16.891 30.906 6.473 1 92.56 109 ILE A CA 1
ATOM 886 C C . ILE A 1 109 ? -17.266 31.859 5.328 1 92.56 109 ILE A C 1
ATOM 888 O O . ILE A 1 109 ? -17.422 33.062 5.535 1 92.56 109 ILE A O 1
ATOM 892 N N . GLY A 1 110 ? -17.422 31.328 4.156 1 91.5 110 GLY A N 1
ATOM 893 C CA . GLY A 1 110 ? -17.75 32.125 2.992 1 91.5 110 GLY A CA 1
ATOM 894 C C . GLY A 1 110 ? -19.125 32.75 3.08 1 91.5 110 GLY A C 1
ATOM 895 O O . GLY A 1 110 ? -19.344 33.844 2.529 1 91.5 110 GLY A O 1
ATOM 896 N N . ALA A 1 111 ? -20 32.219 3.82 1 93 111 ALA A N 1
ATOM 897 C CA . ALA A 1 111 ? -21.391 32.688 3.924 1 93 111 ALA A CA 1
ATOM 898 C C . ALA A 1 111 ? -21.531 33.688 5.051 1 93 111 ALA A C 1
ATOM 900 O O . ALA A 1 111 ? -22.297 34.656 4.938 1 93 111 ALA A O 1
ATOM 901 N N . GLU A 1 112 ? -20.766 33.531 6.113 1 94.12 112 GLU A N 1
ATOM 902 C CA . GLU A 1 112 ? -21.031 34.312 7.328 1 94.12 112 GLU A CA 1
ATOM 903 C C . GLU A 1 112 ? -20.078 35.5 7.441 1 94.12 112 GLU A C 1
ATOM 905 O O . GLU A 1 112 ? -20.453 36.562 7.969 1 94.12 112 GLU A O 1
ATOM 910 N N . LEU A 1 113 ? -18.906 35.406 6.938 1 94.38 113 LEU A N 1
ATOM 911 C CA . LEU A 1 113 ? -17.891 36.438 7.211 1 94.38 113 LEU A CA 1
ATOM 912 C C . LEU A 1 113 ? -18.156 37.688 6.414 1 94.38 113 LEU A C 1
ATOM 914 O O . LEU A 1 113 ? -18.109 38.812 6.961 1 94.38 113 LEU A O 1
ATOM 918 N N . PRO A 1 114 ? -18.531 37.625 5.09 1 94.19 114 PRO A N 1
ATOM 919 C CA . PRO A 1 114 ? -18.672 38.844 4.312 1 94.19 114 PRO A CA 1
ATOM 920 C C . PRO A 1 114 ? -19.781 39.75 4.832 1 94.19 114 PRO A C 1
ATOM 922 O O . PRO A 1 114 ? -19.562 40.938 5.059 1 94.19 114 PRO A O 1
ATOM 925 N N . PRO A 1 115 ? -21.016 39.25 5.137 1 95.25 115 PRO A N 1
ATOM 926 C CA . PRO A 1 115 ? -22.047 40.125 5.684 1 95.25 115 PRO A CA 1
ATOM 927 C C . PRO A 1 115 ? -21.672 40.688 7.039 1 95.25 115 PRO A C 1
ATOM 929 O O . PRO A 1 115 ? -21.969 41.875 7.316 1 95.25 115 PRO A O 1
ATOM 932 N N . LEU A 1 116 ? -21.031 39.938 7.887 1 95.38 116 LEU A N 1
ATOM 933 C CA . LEU A 1 116 ? -20.609 40.406 9.203 1 95.38 116 LEU A CA 1
ATOM 934 C C . LEU A 1 116 ? -19.594 41.531 9.086 1 95.38 116 LEU A C 1
ATOM 936 O O . LEU A 1 116 ? -19.688 42.531 9.812 1 95.38 116 LEU A O 1
ATOM 940 N N . LYS A 1 117 ? -18.688 41.438 8.203 1 94.81 117 LYS A N 1
ATOM 941 C CA . LYS A 1 117 ? -17.656 42.438 7.98 1 94.81 117 LYS A CA 1
ATOM 942 C C . LYS A 1 117 ? -18.266 43.719 7.414 1 94.81 117 LYS A C 1
ATOM 944 O O . LYS A 1 117 ? -17.859 44.812 7.797 1 94.81 117 LYS A O 1
ATOM 949 N N . LYS A 1 118 ? -19.203 43.562 6.539 1 95.81 118 LYS A N 1
ATOM 950 C CA . LYS A 1 118 ? -19.859 44.719 5.934 1 95.81 118 LYS A CA 1
ATOM 951 C C . LYS A 1 118 ? -20.609 45.531 6.98 1 95.81 118 LYS A C 1
ATOM 953 O O . LYS A 1 118 ? -20.5 46.781 6.996 1 95.81 118 LYS A O 1
ATOM 958 N N . ILE A 1 119 ? -21.328 44.844 7.824 1 96.75 119 ILE A N 1
ATOM 959 C CA . ILE A 1 119 ? -22.078 45.531 8.875 1 96.75 119 ILE A CA 1
ATOM 960 C C . ILE A 1 119 ? -21.109 46.219 9.844 1 96.75 119 ILE A C 1
ATOM 962 O O . ILE A 1 119 ? -21.359 47.312 10.305 1 96.75 119 ILE A O 1
ATOM 966 N N . TYR A 1 120 ? -20.047 45.531 10.117 1 95.88 120 TYR A N 1
ATOM 967 C CA . TYR A 1 120 ? -19.016 46.031 11.016 1 95.88 120 TYR A CA 1
ATOM 968 C C . TYR A 1 120 ? -18.406 47.312 10.461 1 95.88 120 TYR A C 1
ATOM 970 O O . TYR A 1 120 ? -18.281 48.312 11.164 1 95.88 120 TYR A O 1
ATOM 978 N N . GLU A 1 121 ? -18.031 47.344 9.219 1 95.06 121 GLU A N 1
ATOM 979 C CA . GLU A 1 121 ? -17.406 48.5 8.586 1 95.06 121 GLU A CA 1
ATOM 980 C C . GLU A 1 121 ? -18.375 49.656 8.5 1 95.06 121 GLU A C 1
ATOM 982 O O . GLU A 1 121 ? -17.984 50.812 8.703 1 95.06 121 GLU A O 1
ATOM 987 N N . LYS A 1 122 ? -19.594 49.344 8.203 1 96.25 122 LYS A N 1
ATOM 988 C CA . LYS A 1 122 ? -20.609 50.375 8.141 1 96.25 122 LYS A CA 1
ATOM 989 C C . LYS A 1 122 ? -20.812 51.031 9.5 1 96.25 122 LYS A C 1
ATOM 991 O O . LYS A 1 122 ? -20.828 52.25 9.609 1 96.25 122 LYS A O 1
ATOM 996 N N . LEU A 1 123 ? -20.984 50.25 10.508 1 95.62 123 LEU A N 1
ATOM 997 C CA . LEU A 1 123 ? -21.203 50.75 11.852 1 95.62 123 LEU A CA 1
ATOM 998 C C . LEU A 1 123 ? -20 51.531 12.352 1 95.62 123 LEU A C 1
ATOM 1000 O O . LEU A 1 123 ? -20.141 52.5 13.094 1 95.62 123 LEU A O 1
ATOM 1004 N N . GLN A 1 124 ? -18.812 51.062 12.039 1 93.81 124 GLN A N 1
ATOM 1005 C CA . GLN A 1 124 ? -17.594 51.781 12.398 1 93.81 124 GLN A CA 1
ATOM 1006 C C . GLN A 1 124 ? -17.578 53.188 11.812 1 93.81 124 GLN A C 1
ATOM 1008 O O . GLN A 1 124 ? -17.266 54.156 12.508 1 93.81 124 GLN A O 1
ATOM 1013 N N . LYS A 1 125 ? -17.953 53.312 10.562 1 95.06 125 LYS A N 1
ATOM 1014 C CA . LYS A 1 125 ? -18 54.625 9.891 1 95.06 125 LYS A CA 1
ATOM 1015 C C . LYS A 1 125 ? -19.062 55.5 10.5 1 95.06 125 LYS A C 1
ATOM 1017 O O . LYS A 1 125 ? -18.844 56.719 10.672 1 95.06 125 LYS A O 1
ATOM 1022 N N . ASP A 1 126 ? -20.188 54.906 10.82 1 95.75 126 ASP A N 1
ATOM 1023 C CA . ASP A 1 126 ? -21.281 55.656 11.414 1 95.75 126 ASP A CA 1
ATOM 1024 C C . ASP A 1 126 ? -20.875 56.219 12.766 1 95.75 126 ASP A C 1
ATOM 1026 O O . ASP A 1 126 ? -21.156 57.406 13.055 1 95.75 126 ASP A O 1
ATOM 1030 N N . VAL A 1 127 ? -20.281 55.406 13.562 1 95.31 127 VAL A N 1
ATOM 1031 C CA . VAL A 1 127 ? -19.859 55.875 14.883 1 95.31 127 VAL A CA 1
ATOM 1032 C C . VAL A 1 127 ? -18.828 56.969 14.75 1 95.31 127 VAL A C 1
ATOM 1034 O O . VAL A 1 127 ? -18.891 58 15.453 1 95.31 127 VAL A O 1
ATOM 1037 N N . GLU A 1 128 ? -17.875 56.812 13.859 1 92.56 128 GLU A N 1
ATOM 1038 C CA . GLU A 1 128 ? -16.844 57.812 13.656 1 92.56 128 GLU A CA 1
ATOM 1039 C C . GLU A 1 128 ? -17.422 59.125 13.148 1 92.56 128 GLU A C 1
ATOM 1041 O O . GLU A 1 128 ? -17 60.188 13.547 1 92.56 128 GLU A O 1
ATOM 1046 N N . MET A 1 129 ? -18.391 59.031 12.336 1 94.5 129 MET A N 1
ATOM 1047 C CA . MET A 1 129 ? -19.062 60.219 11.805 1 94.5 129 MET A CA 1
ATOM 1048 C C . MET A 1 129 ? -19.781 60.969 12.914 1 94.5 129 MET A C 1
ATOM 1050 O O . MET A 1 129 ? -19.672 62.219 13 1 94.5 129 MET A O 1
ATOM 1054 N N . VAL A 1 130 ? -20.484 60.281 13.742 1 95.06 130 VAL A N 1
ATOM 1055 C CA . VAL A 1 130 ? -21.234 60.906 14.82 1 95.06 130 VAL A CA 1
ATOM 1056 C C . VAL A 1 130 ? -20.281 61.5 15.844 1 95.06 130 VAL A C 1
ATOM 1058 O O . VAL A 1 130 ? -20.547 62.562 16.406 1 95.06 130 VAL A O 1
ATOM 1061 N N . LYS A 1 131 ? -19.172 60.844 16.078 1 93.44 131 LYS A N 1
ATOM 1062 C CA . LYS A 1 131 ? -18.156 61.375 16.969 1 93.44 131 LYS A CA 1
ATOM 1063 C C . LYS A 1 131 ? -17.547 62.656 16.422 1 93.44 131 LYS A C 1
ATOM 1065 O O . LYS A 1 131 ? -17.297 63.594 17.188 1 93.44 131 LYS A O 1
ATOM 1070 N N . ALA A 1 132 ? -17.312 62.719 15.164 1 92 132 ALA A N 1
ATOM 1071 C CA . ALA A 1 132 ? -16.797 63.938 14.531 1 92 132 ALA A CA 1
ATOM 1072 C C . ALA A 1 132 ? -17.797 65.062 14.648 1 92 132 ALA A C 1
ATOM 1074 O O . ALA A 1 132 ? -17.406 66.25 14.805 1 92 132 ALA A O 1
ATOM 1075 N N . GLN A 1 133 ? -19.031 64.75 14.609 1 92.88 133 GLN A N 1
ATOM 1076 C CA . GLN A 1 133 ? -20.094 65.75 14.734 1 92.88 133 GLN A CA 1
ATOM 1077 C C . GLN A 1 133 ? -20.125 66.375 16.141 1 92.88 133 GLN A C 1
ATOM 1079 O O . GLN A 1 133 ? -20.547 67.5 16.344 1 92.88 133 GLN A O 1
ATOM 1084 N N . THR A 1 134 ? -19.703 65.562 17.094 1 91.44 134 THR A N 1
ATOM 1085 C CA . THR A 1 134 ? -19.719 66 18.484 1 91.44 134 THR A CA 1
ATOM 1086 C C . THR A 1 134 ? -18.828 67.25 18.672 1 91.44 134 THR A C 1
ATOM 1088 O O . THR A 1 134 ? -19.109 68.062 19.516 1 91.44 134 THR A O 1
ATOM 1091 N N . ILE A 1 135 ? -17.797 67.375 17.828 1 89.19 135 ILE A N 1
ATOM 1092 C CA . ILE A 1 135 ? -16.844 68.5 17.938 1 89.19 135 ILE A CA 1
ATOM 1093 C C . ILE A 1 135 ? -17.547 69.812 17.625 1 89.19 135 ILE A C 1
ATOM 1095 O O . ILE A 1 135 ? -17.156 70.875 18.125 1 89.19 135 ILE A O 1
ATOM 1099 N N . THR A 1 136 ? -18.562 69.688 16.906 1 87.44 136 THR A N 1
ATOM 1100 C CA . THR A 1 136 ? -19.281 70.938 16.5 1 87.44 136 THR A CA 1
ATOM 1101 C C . THR A 1 136 ? -20.188 71.438 17.625 1 87.44 136 THR A C 1
ATOM 1103 O O . THR A 1 136 ? -20.656 72.562 17.609 1 87.44 136 THR A O 1
ATOM 1106 N N . TYR A 1 137 ? -20.438 70.625 18.609 1 90.31 137 TYR A N 1
ATOM 1107 C CA . TYR A 1 137 ? -21.234 71 19.766 1 90.31 137 TYR A CA 1
ATOM 1108 C C . TYR A 1 137 ? -20.406 71.75 20.781 1 90.31 137 TYR A C 1
ATOM 1110 O O . TYR A 1 137 ? -19.891 71.188 21.75 1 90.31 137 TYR A O 1
ATOM 1118 N N . LYS A 1 138 ? -20.312 73.062 20.641 1 92 138 LYS A N 1
ATOM 1119 C CA . LYS A 1 138 ? -19.562 73.875 21.547 1 92 138 LYS A CA 1
ATOM 1120 C C . LYS A 1 138 ? -20.297 74.062 22.875 1 92 138 LYS A C 1
ATOM 1122 O O . LYS A 1 138 ? -21.484 73.812 22.969 1 92 138 LYS A O 1
ATOM 1127 N N . LYS A 1 139 ? -19.562 74.438 23.859 1 92.06 139 LYS A N 1
ATOM 1128 C CA . LYS A 1 139 ? -20.125 74.625 25.203 1 92.06 139 LYS A CA 1
ATOM 1129 C C . LYS A 1 139 ? -21.312 75.562 25.172 1 92.06 139 LYS A C 1
ATOM 1131 O O . LYS A 1 139 ? -22.344 75.312 25.812 1 92.06 139 LYS A O 1
ATOM 1136 N N . THR A 1 140 ? -21.188 76.625 24.406 1 92.94 140 THR A N 1
ATOM 1137 C CA . THR A 1 140 ? -22.25 77.625 24.328 1 92.94 140 THR A CA 1
ATOM 1138 C C . THR A 1 140 ? -23.5 77 23.672 1 92.94 140 THR A C 1
ATOM 1140 O O . THR A 1 140 ? -24.609 77.25 24.141 1 92.94 140 THR A O 1
ATOM 1143 N N . TYR A 1 141 ? -23.281 76.312 22.703 1 93 141 TYR A N 1
ATOM 1144 C CA . TYR A 1 141 ? -24.391 75.688 22.016 1 93 141 TYR A CA 1
ATOM 1145 C C . TYR A 1 141 ? -25.078 74.688 22.922 1 93 141 TYR A C 1
ATOM 1147 O O . TYR A 1 141 ? -26.297 74.562 22.969 1 93 141 TYR A O 1
ATOM 1155 N N . ALA A 1 142 ? -24.344 73.875 23.562 1 91.5 142 ALA A N 1
ATOM 1156 C CA . ALA A 1 142 ? -24.875 72.812 24.453 1 91.5 142 ALA A CA 1
ATOM 1157 C C . ALA A 1 142 ? -25.703 73.438 25.578 1 91.5 142 ALA A C 1
ATOM 1159 O O . ALA A 1 142 ? -26.703 72.875 26 1 91.5 142 ALA A O 1
ATOM 1160 N N . LYS A 1 143 ? -25.234 74.562 25.984 1 91.94 143 LYS A N 1
ATOM 1161 C CA . LYS A 1 143 ? -25.969 75.25 27.047 1 91.94 143 LYS A CA 1
ATOM 1162 C C . LYS A 1 143 ? -27.281 75.875 26.531 1 91.94 143 LYS A C 1
ATOM 1164 O O . LYS A 1 143 ? -28.281 75.875 27.234 1 91.94 143 LYS A O 1
ATOM 1169 N N . LYS A 1 144 ? -27.266 76.312 25.328 1 94.25 144 LYS A N 1
ATOM 1170 C CA . LYS A 1 144 ? -28.438 76.938 24.734 1 94.25 144 LYS A CA 1
ATOM 1171 C C . LYS A 1 144 ? -29.453 75.875 24.25 1 94.25 144 LYS A C 1
ATOM 1173 O O . LYS A 1 144 ? -30.656 76.188 24.219 1 94.25 144 LYS A O 1
ATOM 1178 N N . ASN A 1 145 ? -28.969 74.75 23.859 1 94.25 145 ASN A N 1
ATOM 1179 C CA . ASN A 1 145 ? -29.812 73.75 23.312 1 94.25 145 ASN A CA 1
ATOM 1180 C C . ASN A 1 145 ? -29.609 72.438 24.062 1 94.25 145 ASN A C 1
ATOM 1182 O O . ASN A 1 145 ? -29.203 71.438 23.469 1 94.25 145 ASN A O 1
ATOM 1186 N N . PRO A 1 146 ? -30.016 72.312 25.219 1 91.94 146 PRO A N 1
ATOM 1187 C CA . PRO A 1 146 ? -29.734 71.125 26.047 1 91.94 146 PRO A CA 1
ATOM 1188 C C . PRO A 1 146 ? -30.453 69.875 25.531 1 91.94 146 PRO A C 1
ATOM 1190 O O . PRO A 1 146 ? -29.906 68.75 25.609 1 91.94 146 PRO A O 1
ATOM 1193 N N . LYS A 1 147 ? -31.625 70.062 24.953 1 93.62 147 LYS A N 1
ATOM 1194 C CA . LYS A 1 147 ? -32.375 68.875 24.469 1 93.62 147 LYS A CA 1
ATOM 1195 C C . LYS A 1 147 ? -31.703 68.25 23.25 1 93.62 147 LYS A C 1
ATOM 1197 O O . LYS A 1 147 ? -31.578 67.062 23.141 1 93.62 147 LYS A O 1
ATOM 1202 N N . ASN A 1 148 ? -31.297 69.125 22.359 1 92.81 148 ASN A N 1
ATOM 1203 C CA . ASN A 1 148 ? -30.609 68.688 21.172 1 92.81 148 ASN A CA 1
ATOM 1204 C C . ASN A 1 148 ? -29.281 68 21.5 1 92.81 148 ASN A C 1
ATOM 1206 O O . ASN A 1 148 ? -28.906 67 20.875 1 92.81 148 ASN A O 1
ATOM 1210 N N . THR A 1 149 ? -28.656 68.5 22.438 1 92.75 149 THR A N 1
ATOM 1211 C CA . THR A 1 149 ? -27.375 67.938 22.875 1 92.75 149 THR A CA 1
ATOM 1212 C C . THR A 1 149 ? -27.547 66.625 23.531 1 92.75 149 THR A C 1
ATOM 1214 O O . THR A 1 149 ? -26.766 65.688 23.297 1 92.75 149 THR A O 1
ATOM 1217 N N . GLU A 1 150 ? -28.562 66.5 24.312 1 90.56 150 GLU A N 1
ATOM 1218 C CA . GLU A 1 150 ? -28.859 65.188 24.969 1 90.56 150 GLU A CA 1
ATOM 1219 C C . GLU A 1 150 ? -29.219 64.125 23.953 1 90.56 150 GLU A C 1
ATOM 1221 O O . GLU A 1 150 ? -28.812 62.969 24.078 1 90.56 150 GLU A O 1
ATOM 1226 N N . GLU A 1 151 ? -29.984 64.5 22.984 1 92.88 151 GLU A N 1
ATOM 1227 C CA . GLU A 1 151 ? -30.391 63.594 21.938 1 92.88 151 GLU A CA 1
ATOM 1228 C C . GLU A 1 151 ? -29.172 63.125 21.141 1 92.88 151 GLU A C 1
ATOM 1230 O O . GLU A 1 151 ? -29.109 61.969 20.734 1 92.88 151 GLU A O 1
ATOM 1235 N N . HIS A 1 152 ? -28.281 64 20.875 1 93.44 152 HIS A N 1
ATOM 1236 C CA . HIS A 1 152 ? -27.062 63.656 20.156 1 93.44 152 HIS A CA 1
ATOM 1237 C C . HIS A 1 152 ? -26.25 62.625 20.906 1 93.44 152 HIS A C 1
ATOM 1239 O O . HIS A 1 152 ? -25.812 61.625 20.328 1 93.44 152 HIS A O 1
ATOM 1245 N N . PHE A 1 153 ? -26.094 62.781 22.141 1 90.75 153 PHE A N 1
ATOM 1246 C CA . PHE A 1 153 ? -25.266 61.875 22.938 1 90.75 153 PHE A CA 1
ATOM 1247 C C . PHE A 1 153 ? -25.953 60.531 23.141 1 90.75 153 PHE A C 1
ATOM 1249 O O . PHE A 1 153 ? -25.297 59.5 23.203 1 90.75 153 PHE A O 1
ATOM 1256 N N . LEU A 1 154 ? -27.281 60.562 23.203 1 89.81 154 LEU A N 1
ATOM 1257 C CA . LEU A 1 154 ? -28.016 59.312 23.281 1 89.81 154 LEU A CA 1
ATOM 1258 C C . LEU A 1 154 ? -27.828 58.469 22.016 1 89.81 154 LEU A C 1
ATOM 1260 O O . LEU A 1 154 ? -27.672 57.25 22.078 1 89.81 154 LEU A O 1
ATOM 1264 N N . ARG A 1 155 ? -27.891 59.188 20.938 1 92.5 155 ARG A N 1
ATOM 1265 C CA . ARG A 1 155 ? -27.656 58.531 19.656 1 92.5 155 ARG A CA 1
ATOM 1266 C C . ARG A 1 155 ? -26.234 57.969 19.562 1 92.5 155 ARG A C 1
ATOM 1268 O O . ARG A 1 155 ? -26.031 56.844 19.125 1 92.5 155 ARG A O 1
ATOM 1275 N N . LEU A 1 156 ? -25.312 58.719 19.922 1 92 156 LEU A N 1
ATOM 1276 C CA . LEU A 1 156 ? -23.922 58.312 19.906 1 92 156 LEU A CA 1
ATOM 1277 C C . LEU A 1 156 ? -23.719 57.062 20.797 1 92 156 LEU A C 1
ATOM 1279 O O . LEU A 1 156 ? -23.047 56.125 20.406 1 92 156 LEU A O 1
ATOM 1283 N N . HIS A 1 157 ? -24.312 57.094 21.969 1 89.44 157 HIS A N 1
ATOM 1284 C CA . HIS A 1 157 ? -24.188 56 22.906 1 89.44 157 HIS A CA 1
ATOM 1285 C C . HIS A 1 157 ? -24.797 54.719 22.328 1 89.44 157 HIS A C 1
ATOM 1287 O O . HIS A 1 157 ? -24.234 53.625 22.5 1 89.44 157 HIS A O 1
ATOM 1293 N N . SER A 1 158 ? -25.906 54.844 21.719 1 90.44 158 SER A N 1
ATOM 1294 C CA . SER A 1 158 ? -26.562 53.688 21.094 1 90.44 158 SER A CA 1
ATOM 1295 C C . SER A 1 158 ? -25.703 53.094 19.984 1 90.44 158 SER A C 1
ATOM 1297 O O . SER A 1 158 ? -25.562 51.875 19.891 1 90.44 158 SER A O 1
ATOM 1299 N N . LEU A 1 159 ? -25.203 53.938 19.141 1 92.75 159 LEU A N 1
ATOM 1300 C CA . LEU A 1 159 ? -24.359 53.5 18.047 1 92.75 159 LEU A CA 1
ATOM 1301 C C . LEU A 1 159 ? -23.094 52.844 18.562 1 92.75 159 LEU A C 1
ATOM 1303 O O . LEU A 1 159 ? -22.625 51.844 18.016 1 92.75 159 LEU A O 1
ATOM 1307 N N . GLU A 1 160 ? -22.5 53.375 19.562 1 91.06 160 GLU A N 1
ATOM 1308 C CA . GLU A 1 160 ? -21.297 52.844 20.172 1 91.06 160 GLU A CA 1
ATOM 1309 C C . GLU A 1 160 ? -21.547 51.438 20.75 1 91.06 160 GLU A C 1
ATOM 1311 O O . GLU A 1 160 ? -20.688 50.562 20.641 1 91.06 160 GLU A O 1
ATOM 1316 N N . LYS A 1 161 ? -22.656 51.375 21.406 1 90.25 161 LYS A N 1
ATOM 1317 C CA . LYS A 1 161 ? -23.016 50.062 21.984 1 90.25 161 LYS A CA 1
ATOM 1318 C C . LYS A 1 161 ? -23.156 49.031 20.891 1 90.25 161 LYS A C 1
ATOM 1320 O O . LYS A 1 161 ? -22.625 47.906 21.016 1 90.25 161 LYS A O 1
ATOM 1325 N N . GLN A 1 162 ? -23.875 49.312 19.828 1 92.5 162 GLN A N 1
ATOM 1326 C CA . GLN A 1 162 ? -24.031 48.406 18.719 1 92.5 162 GLN A CA 1
ATOM 1327 C C . GLN A 1 162 ? -22.688 48.031 18.094 1 92.5 162 GLN A C 1
ATOM 1329 O O . GLN A 1 162 ? -22.438 46.875 17.766 1 92.5 162 GLN A O 1
ATOM 1334 N N . TYR A 1 163 ? -21.875 49 17.953 1 94 163 TYR A N 1
ATOM 1335 C CA . TYR A 1 163 ? -20.562 48.812 17.359 1 94 163 TYR A CA 1
ATOM 1336 C C . TYR A 1 163 ? -19.703 47.875 18.234 1 94 163 TYR A C 1
ATOM 1338 O O . TYR A 1 163 ? -19.031 47 17.719 1 94 163 TYR A O 1
ATOM 1346 N N . GLU A 1 164 ? -19.719 48.125 19.531 1 90.31 164 GLU A N 1
ATOM 1347 C CA . GLU A 1 164 ? -18.922 47.312 20.438 1 90.31 164 GLU A CA 1
ATOM 1348 C C . GLU A 1 164 ? -19.391 45.844 20.406 1 90.31 164 GLU A C 1
ATOM 1350 O O . GLU A 1 164 ? -18.578 44.938 20.469 1 90.31 164 GLU A O 1
ATOM 1355 N N . LEU A 1 165 ? -20.656 45.656 20.375 1 91.69 165 LEU A N 1
ATOM 1356 C CA . LEU A 1 165 ? -21.188 44.281 20.297 1 91.69 165 LEU A CA 1
ATOM 1357 C C . LEU A 1 165 ? -20.781 43.625 19 1 91.69 165 LEU A C 1
ATOM 1359 O O . LEU A 1 165 ? -20.453 42.438 18.984 1 91.69 165 LEU A O 1
ATOM 1363 N N . LEU A 1 166 ? -20.891 44.344 17.953 1 93.44 166 LEU A N 1
ATOM 1364 C CA . LEU A 1 166 ? -20.5 43.781 16.656 1 93.44 166 LEU A CA 1
ATOM 1365 C C . LEU A 1 166 ? -19 43.5 16.609 1 93.44 166 LEU A C 1
ATOM 1367 O O . LEU A 1 166 ? -18.562 42.531 15.969 1 93.44 166 LEU A O 1
ATOM 1371 N N . ARG A 1 167 ? -18.219 44.375 17.172 1 92.94 167 ARG A N 1
ATOM 1372 C CA . ARG A 1 167 ? -16.766 44.156 17.281 1 92.94 167 ARG A CA 1
ATOM 1373 C C . ARG A 1 167 ? -16.469 42.844 18 1 92.94 167 ARG A C 1
ATOM 1375 O O . ARG A 1 167 ? -15.594 42.062 17.562 1 92.94 167 ARG A O 1
ATOM 1382 N N . PHE A 1 168 ? -17.172 42.656 19.062 1 91.5 168 PHE A N 1
ATOM 1383 C CA . PHE A 1 168 ? -17.047 41.406 19.797 1 91.5 168 PHE A CA 1
ATOM 1384 C C . PHE A 1 168 ? -17.391 40.219 18.906 1 91.5 168 PHE A C 1
ATOM 1386 O O . PHE A 1 168 ? -16.672 39.188 18.891 1 91.5 168 PHE A O 1
ATOM 1393 N N . ASP A 1 169 ? -18.422 40.281 18.203 1 93.19 169 ASP A N 1
ATOM 1394 C CA . ASP A 1 169 ? -18.891 39.188 17.359 1 93.19 169 ASP A CA 1
ATOM 1395 C C . ASP A 1 169 ? -17.891 38.906 16.25 1 93.19 169 ASP A C 1
ATOM 1397 O O . ASP A 1 169 ? -17.609 37.75 15.938 1 93.19 169 ASP A O 1
ATOM 1401 N N . LEU A 1 170 ? -17.422 39.906 15.688 1 94.75 170 LEU A N 1
ATOM 1402 C CA . LEU A 1 170 ? -16.453 39.719 14.602 1 94.75 170 LEU A CA 1
ATOM 1403 C C . LEU A 1 170 ? -15.164 39.125 15.133 1 94.75 170 LEU A C 1
ATOM 1405 O O . LEU A 1 170 ? -14.617 38.188 14.516 1 94.75 170 LEU A O 1
ATOM 1409 N N . TYR A 1 171 ? -14.664 39.656 16.266 1 93 171 TYR A N 1
ATOM 1410 C CA . TYR A 1 171 ? -13.469 39.094 16.875 1 93 171 TYR A CA 1
ATOM 1411 C C . TYR A 1 171 ? -13.664 37.625 17.219 1 93 171 TYR A C 1
ATOM 1413 O O . TYR A 1 171 ? -12.797 36.781 16.938 1 93 171 TYR A O 1
ATOM 1421 N N . SER A 1 172 ? -14.75 37.344 17.844 1 91.81 172 SER A N 1
ATOM 1422 C CA . SER A 1 172 ? -15.055 35.969 18.234 1 91.81 172 SER A CA 1
ATOM 1423 C C . SER A 1 172 ? -15.141 35.062 17.016 1 91.81 172 SER A C 1
ATOM 1425 O O . SER A 1 172 ? -14.641 33.906 17.031 1 91.81 172 SER A O 1
ATOM 1427 N N . PHE A 1 173 ? -15.797 35.5 16.016 1 94.75 173 PHE A N 1
ATOM 1428 C CA . PHE A 1 173 ? -15.945 34.719 14.789 1 94.75 173 PHE A CA 1
ATOM 1429 C C . PHE A 1 173 ? -14.586 34.406 14.164 1 94.75 173 PHE A C 1
ATOM 1431 O O . PHE A 1 173 ? -14.281 33.25 13.852 1 94.75 173 PHE A O 1
ATOM 1438 N N . LEU A 1 174 ? -13.797 35.438 14 1 93.62 174 LEU A N 1
ATOM 1439 C CA . LEU A 1 174 ? -12.516 35.281 13.328 1 93.62 174 LEU A CA 1
ATOM 1440 C C . LEU A 1 174 ? -11.547 34.469 14.156 1 93.62 174 LEU A C 1
ATOM 1442 O O . LEU A 1 174 ? -10.891 33.562 13.625 1 93.62 174 LEU A O 1
ATOM 1446 N N . SER A 1 175 ? -11.406 34.75 15.422 1 89.31 175 SER A N 1
ATOM 1447 C CA . SER A 1 175 ? -10.484 34.031 16.281 1 89.31 175 SER A CA 1
ATOM 1448 C C . SER A 1 175 ? -10.898 32.562 16.406 1 89.31 175 SER A C 1
ATOM 1450 O O . SER A 1 175 ? -10.062 31.656 16.25 1 89.31 175 SER A O 1
ATOM 1452 N N . ASN A 1 176 ? -12.164 32.344 16.609 1 91.56 176 ASN A N 1
ATOM 1453 C CA . ASN A 1 176 ? -12.672 30.984 16.75 1 91.56 176 ASN A CA 1
ATOM 1454 C C . ASN A 1 176 ? -12.43 30.172 15.477 1 91.56 176 ASN A C 1
ATOM 1456 O O . ASN A 1 176 ? -11.969 29.031 15.547 1 91.56 176 ASN A O 1
ATOM 1460 N N . ASN A 1 177 ? -12.82 30.672 14.398 1 93.69 177 ASN A N 1
ATOM 1461 C CA . ASN A 1 177 ? -12.742 29.906 13.164 1 93.69 177 ASN A CA 1
ATOM 1462 C C . ASN A 1 177 ? -11.305 29.75 12.688 1 93.69 177 ASN A C 1
ATOM 1464 O O . ASN A 1 177 ? -10.953 28.75 12.078 1 93.69 177 ASN A O 1
ATOM 1468 N N . SER A 1 178 ? -10.492 30.734 12.938 1 90.62 178 SER A N 1
ATOM 1469 C CA . SER A 1 178 ? -9.078 30.609 12.617 1 90.62 178 SER A CA 1
ATOM 1470 C C . SER A 1 178 ? -8.438 29.469 13.406 1 90.62 178 SER A C 1
ATOM 1472 O O . SER A 1 178 ? -7.777 28.594 12.828 1 90.62 178 SER A O 1
ATOM 1474 N N . LEU A 1 179 ? -8.688 29.469 14.664 1 87 179 LEU A N 1
ATOM 1475 C CA . LEU A 1 179 ? -8.109 28.438 15.516 1 87 179 LEU A CA 1
ATOM 1476 C C . LEU A 1 179 ? -8.727 27.078 15.227 1 87 179 LEU A C 1
ATOM 1478 O O . LEU A 1 179 ? -8.023 26.062 15.195 1 87 179 LEU A O 1
ATOM 1482 N N . THR A 1 180 ? -10.016 27.062 15.039 1 91.06 180 THR A N 1
ATOM 1483 C CA . THR A 1 180 ? -10.695 25.812 14.68 1 91.06 180 THR A CA 1
ATOM 1484 C C . THR A 1 180 ? -10.156 25.266 13.367 1 91.06 180 THR A C 1
ATOM 1486 O O . THR A 1 180 ? -9.953 24.062 13.227 1 91.06 180 THR A O 1
ATOM 1489 N N . GLY A 1 181 ? -10.023 26.172 12.406 1 91.06 181 GLY A N 1
ATOM 1490 C CA . GLY A 1 181 ? -9.484 25.75 11.125 1 91.06 181 GLY A CA 1
ATOM 1491 C C . GLY A 1 181 ? -8.102 25.141 11.234 1 91.06 181 GLY A C 1
ATOM 1492 O O . GLY A 1 181 ? -7.809 24.141 10.586 1 91.06 181 GLY A O 1
ATOM 1493 N N . GLN A 1 182 ? -7.246 25.719 12.039 1 87.5 182 GLN A N 1
ATOM 1494 C CA . GLN A 1 182 ? -5.91 25.188 12.258 1 87.5 182 GLN A CA 1
ATOM 1495 C C . GLN A 1 182 ? -5.969 23.781 12.852 1 87.5 182 GLN A C 1
ATOM 1497 O O . GLN A 1 182 ? -5.266 22.875 12.398 1 87.5 182 GLN A O 1
ATOM 1502 N N . LEU A 1 183 ? -6.793 23.656 13.797 1 87.56 183 LEU A N 1
ATOM 1503 C CA . LEU A 1 183 ? -6.93 22.359 14.469 1 87.56 183 LEU A CA 1
ATOM 1504 C C . LEU A 1 183 ? -7.484 21.312 13.523 1 87.56 183 LEU A C 1
ATOM 1506 O O . LEU A 1 183 ? -7.035 20.156 13.531 1 87.56 183 LEU A O 1
ATOM 1510 N N . LEU A 1 184 ? -8.445 21.703 12.812 1 90 184 LEU A N 1
ATOM 1511 C CA . LEU A 1 184 ? -9.062 20.781 11.867 1 90 184 LEU A CA 1
ATOM 1512 C C . LEU A 1 184 ? -8.039 20.281 10.852 1 90 184 LEU A C 1
ATOM 1514 O O . LEU A 1 184 ? -8.07 19.109 10.453 1 90 184 LEU A O 1
ATOM 1518 N N . ALA A 1 185 ? -7.234 21.156 10.383 1 88.44 185 ALA A N 1
ATOM 1519 C CA . ALA A 1 185 ? -6.199 20.797 9.414 1 88.44 185 ALA A CA 1
ATOM 1520 C C . ALA A 1 185 ? -5.312 19.672 9.953 1 88.44 185 ALA A C 1
ATOM 1522 O O . ALA A 1 185 ? -5.113 18.656 9.281 1 88.44 185 ALA A O 1
ATOM 1523 N N . VAL A 1 186 ? -4.855 19.797 11.109 1 86.5 186 VAL A N 1
ATOM 1524 C CA . VAL A 1 186 ? -3.898 18.844 11.672 1 86.5 186 VAL A CA 1
ATOM 1525 C C . VAL A 1 186 ? -4.621 17.578 12.086 1 86.5 186 VAL A C 1
ATOM 1527 O O . VAL A 1 186 ? -4.059 16.484 12 1 86.5 186 VAL A O 1
ATOM 1530 N N . GLU A 1 187 ? -5.789 17.75 12.555 1 88.06 187 GLU A N 1
ATOM 1531 C CA . GLU A 1 187 ? -6.57 16.578 12.945 1 88.06 187 GLU A CA 1
ATOM 1532 C C . GLU A 1 187 ? -6.855 15.68 11.742 1 88.06 187 GLU A C 1
ATOM 1534 O O . GLU A 1 187 ? -6.789 14.453 11.852 1 88.06 187 GLU A O 1
ATOM 1539 N N . GLN A 1 188 ? -7.25 16.328 10.695 1 89.25 188 GLN A N 1
ATOM 1540 C CA . GLN A 1 188 ? -7.566 15.547 9.5 1 89.25 188 GLN A CA 1
ATOM 1541 C C . GLN A 1 188 ? -6.324 14.844 8.953 1 89.25 188 GLN A C 1
ATOM 1543 O O . GLN A 1 188 ? -6.398 13.703 8.508 1 89.25 188 GLN A O 1
ATOM 1548 N N . LEU A 1 189 ? -5.238 15.5 8.945 1 88.38 189 LEU A N 1
ATOM 1549 C CA . LEU A 1 189 ? -3.99 14.883 8.5 1 88.38 189 LEU A CA 1
ATOM 1550 C C . LEU A 1 189 ? -3.604 13.719 9.406 1 88.38 189 LEU A C 1
ATOM 1552 O O . LEU A 1 189 ? -3.176 12.672 8.93 1 88.38 189 LEU A O 1
ATOM 1556 N N . LEU A 1 190 ? -3.744 13.945 10.664 1 87.44 190 LEU A N 1
ATOM 1557 C CA . LEU A 1 190 ? -3.439 12.883 11.617 1 87.44 190 LEU A CA 1
ATOM 1558 C C . LEU A 1 190 ? -4.352 11.68 11.398 1 87.44 190 LEU A C 1
ATOM 1560 O O . LEU A 1 190 ? -3.902 10.531 11.453 1 87.44 190 LEU A O 1
ATOM 1564 N N . ALA A 1 191 ? -5.586 12 11.25 1 87 191 ALA A N 1
ATOM 1565 C CA . ALA A 1 191 ? -6.555 10.938 11 1 87 191 ALA A CA 1
ATOM 1566 C C . ALA A 1 191 ? -6.184 10.133 9.766 1 87 191 ALA A C 1
ATOM 1568 O O . ALA A 1 191 ? -6.348 8.914 9.734 1 87 191 ALA A O 1
ATOM 1569 N N . LEU A 1 192 ? -5.777 10.805 8.75 1 87.69 192 LEU A N 1
ATOM 1570 C CA . LEU A 1 192 ? -5.359 10.141 7.52 1 87.69 192 LEU A CA 1
ATOM 1571 C C . LEU A 1 192 ? -4.176 9.211 7.777 1 87.69 192 LEU A C 1
ATOM 1573 O O . LEU A 1 192 ? -4.156 8.07 7.305 1 87.69 192 LEU A O 1
ATOM 1577 N N . ILE A 1 193 ? -3.209 9.656 8.5 1 86.75 193 ILE A N 1
ATOM 1578 C CA . ILE A 1 193 ? -2.023 8.859 8.805 1 86.75 193 ILE A CA 1
ATOM 1579 C C . ILE A 1 193 ? -2.42 7.621 9.602 1 86.75 193 ILE A C 1
ATOM 1581 O O . ILE A 1 193 ? -1.928 6.52 9.344 1 86.75 193 ILE A O 1
ATOM 1585 N N . TYR A 1 194 ? -3.275 7.805 10.547 1 86.31 194 TYR A N 1
ATOM 1586 C CA . TYR A 1 194 ? -3.725 6.672 11.344 1 86.31 194 TYR A CA 1
ATOM 1587 C C . TYR A 1 194 ? -4.453 5.648 10.484 1 86.31 194 TYR A C 1
ATOM 1589 O O . TYR A 1 194 ? -4.332 4.441 10.703 1 86.31 194 TYR A O 1
ATOM 1597 N N . SER A 1 195 ? -5.258 6.16 9.609 1 87 195 SER A N 1
ATOM 1598 C CA . SER A 1 195 ? -5.965 5.258 8.703 1 87 195 SER A CA 1
ATOM 1599 C C . SER A 1 195 ? -4.988 4.457 7.852 1 87 195 SER A C 1
ATOM 1601 O O . SER A 1 195 ? -5.125 3.236 7.727 1 87 195 SER A O 1
ATOM 1603 N N . ILE A 1 196 ? -4.031 5.137 7.266 1 84.31 196 ILE A N 1
ATOM 1604 C CA . ILE A 1 196 ? -3.021 4.473 6.449 1 84.31 196 ILE A CA 1
ATOM 1605 C C . ILE A 1 196 ? -2.281 3.432 7.289 1 84.31 196 ILE A C 1
ATOM 1607 O O . ILE A 1 196 ? -2.092 2.295 6.852 1 84.31 196 ILE A O 1
ATOM 1611 N N . TRP A 1 197 ? -1.935 3.809 8.477 1 84.38 197 TRP A N 1
ATOM 1612 C CA . TRP A 1 197 ? -1.226 2.908 9.383 1 84.38 197 TRP A CA 1
ATOM 1613 C C . TRP A 1 197 ? -2.078 1.688 9.719 1 84.38 197 TRP A C 1
ATOM 1615 O O . TRP A 1 197 ? -1.571 0.565 9.773 1 84.38 197 TRP A O 1
ATOM 1625 N N . SER A 1 198 ? -3.281 1.919 9.969 1 87.25 198 SER A N 1
ATOM 1626 C CA . SER A 1 198 ? -4.184 0.825 10.32 1 87.25 198 SER A CA 1
ATOM 1627 C C . SER A 1 198 ? -4.293 -0.184 9.18 1 87.25 198 SER A C 1
ATOM 1629 O O . SER A 1 198 ? -4.23 -1.394 9.406 1 87.25 198 SER A O 1
ATOM 1631 N N . PHE A 1 199 ? -4.418 0.256 8.016 1 83.88 199 PHE A N 1
ATOM 1632 C CA . PHE A 1 199 ? -4.539 -0.639 6.875 1 83.88 199 PHE A CA 1
ATOM 1633 C C . PHE A 1 199 ? -3.221 -1.355 6.605 1 83.88 199 PHE A C 1
ATOM 1635 O O . PHE A 1 199 ? -3.209 -2.549 6.297 1 83.88 199 PHE A O 1
ATOM 1642 N N . THR A 1 200 ? -2.131 -0.665 6.664 1 81.38 200 THR A N 1
ATOM 1643 C CA . THR A 1 200 ? -0.826 -1.29 6.48 1 81.38 200 THR A CA 1
ATOM 1644 C C . THR A 1 200 ? -0.578 -2.352 7.547 1 81.38 200 THR A C 1
ATOM 1646 O O . THR A 1 200 ? 0.01 -3.396 7.266 1 81.38 200 THR A O 1
ATOM 1649 N N . ASN A 1 201 ? -1.012 -2.025 8.711 1 84.06 201 ASN A N 1
ATOM 1650 C CA . ASN A 1 201 ? -0.865 -2.99 9.789 1 84.06 201 ASN A CA 1
ATOM 1651 C C . ASN A 1 201 ? -1.692 -4.246 9.539 1 84.06 201 ASN A C 1
ATOM 1653 O O . ASN A 1 201 ? -1.237 -5.359 9.812 1 84.06 201 ASN A O 1
ATOM 1657 N N . THR A 1 202 ? -2.824 -4.047 9.117 1 83 202 THR A N 1
ATOM 1658 C CA . THR A 1 202 ? -3.68 -5.18 8.781 1 83 202 THR A CA 1
ATOM 1659 C C . THR A 1 202 ? -3.055 -6.023 7.676 1 83 202 THR A C 1
ATOM 1661 O O . THR A 1 202 ? -3.088 -7.254 7.734 1 83 202 THR A O 1
ATOM 1664 N N . GLY A 1 203 ? -2.543 -5.359 6.684 1 80.38 203 GLY A N 1
ATOM 1665 C CA . GLY A 1 203 ? -1.849 -6.074 5.625 1 80.38 203 GLY A CA 1
ATOM 1666 C C . GLY A 1 203 ? -0.661 -6.875 6.121 1 80.38 203 GLY A C 1
ATOM 1667 O O . GLY A 1 203 ? -0.489 -8.039 5.75 1 80.38 203 GLY A O 1
ATOM 1668 N N . GLN A 1 204 ? 0.068 -6.371 6.992 1 83.12 204 GLN A N 1
ATOM 1669 C CA . GLN A 1 204 ? 1.25 -7.035 7.535 1 83.12 204 GLN A CA 1
ATOM 1670 C C . GLN A 1 204 ? 0.863 -8.258 8.367 1 83.12 204 GLN A C 1
ATOM 1672 O O . GLN A 1 204 ? 1.549 -9.281 8.336 1 83.12 204 GLN A O 1
ATOM 1677 N N . GLU A 1 205 ? -0.099 -8.086 9.117 1 83.88 205 GLU A N 1
ATOM 1678 C CA . GLU A 1 205 ? -0.566 -9.203 9.93 1 83.88 205 GLU A CA 1
ATOM 1679 C C . GLU A 1 205 ? -1.001 -10.383 9.055 1 83.88 205 GLU A C 1
ATOM 1681 O O . GLU A 1 205 ? -0.741 -11.539 9.391 1 83.88 205 GLU A O 1
ATOM 1686 N N . GLN A 1 206 ? -1.601 -10.109 8.031 1 79 206 GLN A N 1
ATOM 1687 C CA . GLN A 1 206 ? -2.031 -11.156 7.117 1 79 206 GLN A CA 1
ATOM 1688 C C . GLN A 1 206 ? -0.835 -11.828 6.445 1 79 206 GLN A C 1
ATOM 1690 O O . GLN A 1 206 ? -0.813 -13.047 6.277 1 79 206 GLN A O 1
ATOM 1695 N N . TYR A 1 207 ? 0.161 -11.094 6.055 1 80.25 207 TYR A N 1
ATOM 1696 C CA . TYR A 1 207 ? 1.372 -11.656 5.465 1 80.25 207 TYR A CA 1
ATOM 1697 C C . TYR A 1 207 ? 2.098 -12.555 6.457 1 80.25 207 TYR A C 1
ATOM 1699 O O . TYR A 1 207 ? 2.557 -13.641 6.098 1 80.25 207 TYR A O 1
ATOM 1707 N N . LYS A 1 208 ? 2.133 -12.086 7.645 1 83.06 208 LYS A N 1
ATOM 1708 C CA . LYS A 1 208 ? 2.814 -12.852 8.68 1 83.06 208 LYS A CA 1
ATOM 1709 C C . LYS A 1 208 ? 2.109 -14.18 8.938 1 83.06 208 LYS A C 1
ATOM 1711 O O . LYS A 1 208 ? 2.76 -15.195 9.203 1 83.06 208 LYS A O 1
ATOM 1716 N N . SER A 1 209 ? 0.834 -14.156 8.844 1 85.06 209 SER A N 1
ATOM 1717 C CA . SER A 1 209 ? 0.059 -15.367 9.078 1 85.06 209 SER A CA 1
ATOM 1718 C C . SER A 1 209 ? 0.294 -16.406 7.977 1 85.06 209 SER A C 1
ATOM 1720 O O . SER A 1 209 ? 0.121 -17.594 8.195 1 85.06 209 SER A O 1
ATOM 1722 N N . LYS A 1 210 ? 0.729 -15.969 6.773 1 81.75 210 LYS A N 1
ATOM 1723 C CA . LYS A 1 210 ? 0.922 -16.859 5.637 1 81.75 210 LYS A CA 1
ATOM 1724 C C . LYS A 1 210 ? 2.404 -17.141 5.398 1 81.75 210 LYS A C 1
ATOM 1726 O O . LYS A 1 210 ? 2.768 -17.828 4.445 1 81.75 210 LYS A O 1
ATOM 1731 N N . GLU A 1 211 ? 3.203 -16.656 6.191 1 84.19 211 GLU A N 1
ATOM 1732 C CA . GLU A 1 211 ? 4.648 -16.75 6.02 1 84.19 211 GLU A CA 1
ATOM 1733 C C . GLU A 1 211 ? 5.113 -18.203 6.023 1 84.19 211 GLU A C 1
ATOM 1735 O O . GLU A 1 211 ? 5.945 -18.609 5.203 1 84.19 211 GLU A O 1
ATOM 1740 N N . LYS A 1 212 ? 4.598 -18.922 6.949 1 83.38 212 LYS A N 1
ATOM 1741 C CA . LYS A 1 212 ? 4.98 -20.328 7.035 1 83.38 212 LYS A CA 1
ATOM 1742 C C . LYS A 1 212 ? 4.598 -21.078 5.762 1 83.38 212 LYS A C 1
ATOM 1744 O O . LYS A 1 212 ? 5.391 -21.875 5.238 1 83.38 212 LYS A O 1
ATOM 1749 N N . ASP A 1 213 ? 3.451 -20.844 5.27 1 78.12 213 ASP A N 1
ATOM 1750 C CA . ASP A 1 213 ? 2.977 -21.484 4.051 1 78.12 213 ASP A CA 1
ATOM 1751 C C . ASP A 1 213 ? 3.812 -21.078 2.844 1 78.12 213 ASP A C 1
ATOM 1753 O O . ASP A 1 213 ? 4.133 -21.906 1.99 1 78.12 213 ASP A O 1
ATOM 1757 N N . LEU A 1 214 ? 4.188 -19.922 2.752 1 82.69 214 LEU A N 1
ATOM 1758 C CA . LEU A 1 214 ? 4.996 -19.406 1.647 1 82.69 214 LEU A CA 1
ATOM 1759 C C . LEU A 1 214 ? 6.387 -20.031 1.661 1 82.69 214 LEU A C 1
ATOM 1761 O O . LEU A 1 214 ? 6.949 -20.328 0.604 1 82.69 214 LEU A O 1
ATOM 1765 N N . ASN A 1 215 ? 6.859 -20.234 2.809 1 85.31 215 ASN A N 1
ATOM 1766 C CA . ASN A 1 215 ? 8.172 -20.859 2.922 1 85.31 215 ASN A CA 1
ATOM 1767 C C . ASN A 1 215 ? 8.133 -22.312 2.465 1 85.31 215 ASN A C 1
ATOM 1769 O O . ASN A 1 215 ? 9.07 -22.797 1.829 1 85.31 215 ASN A O 1
ATOM 1773 N N . LYS A 1 216 ? 7.059 -22.938 2.818 1 81.12 216 LYS A N 1
ATOM 1774 C CA . LYS A 1 216 ? 6.887 -24.312 2.359 1 81.12 216 LYS A CA 1
ATOM 1775 C C . LYS A 1 216 ? 6.809 -24.375 0.836 1 81.12 216 LYS A C 1
ATOM 1777 O O . LYS A 1 216 ? 7.371 -25.281 0.219 1 81.12 216 LYS A O 1
ATOM 1782 N N . ILE A 1 217 ? 6.168 -23.484 0.307 1 78.81 217 ILE A N 1
ATOM 1783 C CA . ILE A 1 217 ? 6.031 -23.422 -1.144 1 78.81 217 ILE A CA 1
ATOM 1784 C C . ILE A 1 217 ? 7.391 -23.141 -1.78 1 78.81 217 ILE A C 1
ATOM 1786 O O . ILE A 1 217 ? 7.738 -23.75 -2.799 1 78.81 217 ILE A O 1
ATOM 1790 N N . ALA A 1 218 ? 8.133 -22.281 -1.193 1 85.31 218 ALA A N 1
ATOM 1791 C CA . ALA A 1 218 ? 9.477 -21.969 -1.691 1 85.31 218 ALA A CA 1
ATOM 1792 C C . ALA A 1 218 ? 10.367 -23.203 -1.669 1 85.31 218 ALA A C 1
ATOM 1794 O O . ALA A 1 218 ? 11.148 -23.438 -2.598 1 85.31 218 ALA A O 1
ATOM 1795 N N . GLU A 1 219 ? 10.148 -23.938 -0.646 1 85.06 219 GLU A N 1
ATOM 1796 C CA . GLU A 1 219 ? 10.914 -25.172 -0.541 1 85.06 219 GLU A CA 1
ATOM 1797 C C . GLU A 1 219 ? 10.508 -26.172 -1.621 1 85.06 219 GLU A C 1
ATOM 1799 O O . GLU A 1 219 ? 11.352 -26.844 -2.209 1 85.06 219 GLU A O 1
ATOM 1804 N N . ARG A 1 220 ? 9.289 -26.219 -1.825 1 77.56 220 ARG A N 1
ATOM 1805 C CA . ARG A 1 220 ? 8.773 -27.125 -2.854 1 77.56 220 ARG A CA 1
ATOM 1806 C C . ARG A 1 220 ? 9.266 -26.719 -4.238 1 77.56 220 ARG A C 1
ATOM 1808 O O . ARG A 1 220 ? 9.586 -27.578 -5.066 1 77.56 220 ARG A O 1
ATOM 1815 N N . ILE A 1 221 ? 9.281 -25.531 -4.477 1 84.06 221 ILE A N 1
ATOM 1816 C CA . ILE A 1 221 ? 9.758 -25 -5.75 1 84.06 221 ILE A CA 1
ATOM 1817 C C . ILE A 1 221 ? 11.234 -25.344 -5.926 1 84.06 221 ILE A C 1
ATOM 1819 O O . ILE A 1 221 ? 11.664 -25.766 -7.008 1 84.06 221 ILE A O 1
ATOM 1823 N N . SER A 1 222 ? 11.969 -25.25 -4.863 1 87.12 222 SER A N 1
ATOM 1824 C CA . SER A 1 222 ? 13.391 -25.578 -4.914 1 87.12 222 SER A CA 1
ATOM 1825 C C . SER A 1 222 ? 13.609 -27.062 -5.191 1 87.12 222 SER A C 1
ATOM 1827 O O . SER A 1 222 ? 14.492 -27.438 -5.965 1 87.12 222 SER A O 1
ATOM 1829 N N . GLN A 1 223 ? 12.727 -27.844 -4.605 1 82.69 223 GLN A N 1
ATOM 1830 C CA . GLN A 1 223 ? 12.805 -29.281 -4.836 1 82.69 223 GLN A CA 1
ATOM 1831 C C . GLN A 1 223 ? 12.445 -29.641 -6.277 1 82.69 223 GLN A C 1
ATOM 1833 O O . GLN A 1 223 ? 13.094 -30.484 -6.898 1 82.69 223 GLN A O 1
ATOM 1838 N N . SER A 1 224 ? 11.414 -28.984 -6.699 1 81.75 224 SER A N 1
ATOM 1839 C CA . SER A 1 224 ? 10.992 -29.219 -8.078 1 81.75 224 SER A CA 1
ATOM 1840 C C . SER A 1 224 ? 12.07 -28.797 -9.062 1 81.75 224 SER A C 1
ATOM 1842 O O . SER A 1 224 ? 12.258 -29.422 -10.102 1 81.75 224 SER A O 1
ATOM 1844 N N . ARG A 1 225 ? 12.797 -27.812 -8.742 1 87.81 225 ARG A N 1
ATOM 1845 C CA . ARG A 1 225 ? 13.891 -27.344 -9.578 1 87.81 225 ARG A CA 1
ATOM 1846 C C . ARG A 1 225 ? 15.031 -28.359 -9.617 1 87.81 225 ARG A C 1
ATOM 1848 O O . ARG A 1 225 ? 15.609 -28.609 -10.672 1 87.81 225 ARG A O 1
ATOM 1855 N N . LYS A 1 226 ? 15.305 -28.922 -8.461 1 84.94 226 LYS A N 1
ATOM 1856 C CA . LYS A 1 226 ? 16.328 -29.969 -8.406 1 84.94 226 LYS A CA 1
ATOM 1857 C C . LYS A 1 226 ? 15.906 -31.188 -9.219 1 84.94 226 LYS A C 1
ATOM 1859 O O . LYS A 1 226 ? 16.719 -31.797 -9.906 1 84.94 226 LYS A O 1
ATOM 1864 N N . GLY A 1 227 ? 14.617 -31.438 -9.062 1 79.44 227 GLY A N 1
ATOM 1865 C CA . GLY A 1 227 ? 14.086 -32.531 -9.852 1 79.44 227 GLY A CA 1
ATOM 1866 C C . GLY A 1 227 ? 14.195 -32.281 -11.344 1 79.44 227 GLY A C 1
ATOM 1867 O O . GLY A 1 227 ? 14.516 -33.219 -12.109 1 79.44 227 GLY A O 1
ATOM 1868 N N . LEU A 1 228 ? 13.984 -31.125 -11.75 1 85.69 228 LEU A N 1
ATOM 1869 C CA . LEU A 1 228 ? 14.078 -30.766 -13.164 1 85.69 228 LEU A CA 1
ATOM 1870 C C . LEU A 1 228 ? 15.508 -30.891 -13.664 1 85.69 228 LEU A C 1
ATOM 1872 O O . LEU A 1 228 ? 15.75 -31.391 -14.766 1 85.69 228 LEU A O 1
ATOM 1876 N N . ILE A 1 229 ? 16.422 -30.5 -12.859 1 88.38 229 ILE A N 1
ATOM 1877 C CA . ILE A 1 229 ? 17.844 -30.578 -13.227 1 88.38 229 ILE A CA 1
ATOM 1878 C C . ILE A 1 229 ? 18.25 -32.031 -13.367 1 88.38 229 ILE A C 1
ATOM 1880 O O . ILE A 1 229 ? 18.953 -32.406 -14.32 1 88.38 229 ILE A O 1
ATOM 1884 N N . THR A 1 230 ? 17.75 -32.844 -12.461 1 82.06 230 THR A N 1
ATOM 1885 C CA . THR A 1 230 ? 18.047 -34.281 -12.516 1 82.06 230 THR A CA 1
ATOM 1886 C C . THR A 1 230 ? 17.469 -34.906 -13.781 1 82.06 230 THR A C 1
ATOM 1888 O O . THR A 1 230 ? 18.109 -35.719 -14.422 1 82.06 230 THR A O 1
ATOM 1891 N N . MET A 1 231 ? 16.281 -34.531 -14.078 1 82.88 231 MET A N 1
ATOM 1892 C CA . MET A 1 231 ? 15.641 -35.031 -15.281 1 82.88 231 MET A CA 1
ATOM 1893 C C . MET A 1 231 ? 16.406 -34.625 -16.531 1 82.88 231 MET A C 1
ATOM 1895 O O . MET A 1 231 ? 16.609 -35.438 -17.438 1 82.88 231 MET A O 1
ATOM 1899 N N . GLN A 1 232 ? 16.875 -33.375 -16.578 1 87.69 232 GLN A N 1
ATOM 1900 C CA . GLN A 1 232 ? 17.641 -32.875 -17.719 1 87.69 232 GLN A CA 1
ATOM 1901 C C . GLN A 1 232 ? 18.938 -33.656 -17.906 1 87.69 232 GLN A C 1
ATOM 1903 O O . GLN A 1 232 ? 19.312 -34 -19.031 1 87.69 232 GLN A O 1
ATOM 1908 N N . GLU A 1 233 ? 19.547 -33.906 -16.781 1 87 233 GLU A N 1
ATOM 1909 C CA . GLU A 1 233 ? 20.797 -34.656 -16.844 1 87 233 GLU A CA 1
ATOM 1910 C C . GLU A 1 233 ? 20.562 -36.094 -17.312 1 87 233 GLU A C 1
ATOM 1912 O O . GLU A 1 233 ? 21.344 -36.625 -18.109 1 87 233 GLU A O 1
ATOM 1917 N N . SER A 1 234 ? 19.516 -36.656 -16.797 1 83.38 234 SER A N 1
ATOM 1918 C CA . SER A 1 234 ? 19.172 -38.031 -17.203 1 83.38 234 SER A CA 1
ATOM 1919 C C . SER A 1 234 ? 18.859 -38.094 -18.688 1 83.38 234 SER A C 1
ATOM 1921 O O . SER A 1 234 ? 19.297 -39.031 -19.375 1 83.38 234 SER A O 1
ATOM 1923 N N . LEU A 1 235 ? 18.156 -37.156 -19.203 1 86.06 235 LEU A N 1
ATOM 1924 C CA . LEU A 1 235 ? 17.766 -37.125 -20.609 1 86.06 235 LEU A CA 1
ATOM 1925 C C . LEU A 1 235 ? 18.984 -36.906 -21.5 1 86.06 235 LEU A C 1
ATOM 1927 O O . LEU A 1 235 ? 19.062 -37.469 -22.594 1 86.06 235 LEU A O 1
ATOM 1931 N N . ARG A 1 236 ? 19.875 -36.094 -21.016 1 88.25 236 ARG A N 1
ATOM 1932 C CA . ARG A 1 236 ? 21.109 -35.844 -21.766 1 88.25 236 ARG A CA 1
ATOM 1933 C C . ARG A 1 236 ? 21.922 -37.125 -21.906 1 88.25 236 ARG A C 1
ATOM 1935 O O . ARG A 1 236 ? 22.422 -37.438 -22.984 1 88.25 236 ARG A O 1
ATOM 1942 N N . LYS A 1 237 ? 22.047 -37.844 -20.844 1 86.5 237 LYS A N 1
ATOM 1943 C CA . LYS A 1 237 ? 22.797 -39.125 -20.859 1 86.5 237 LYS A CA 1
ATOM 1944 C C . LYS A 1 237 ? 22.125 -40.125 -21.781 1 86.5 237 LYS A C 1
ATOM 1946 O O . LYS A 1 237 ? 22.812 -40.844 -22.531 1 86.5 237 LYS A O 1
ATOM 1951 N N . GLU A 1 238 ? 20.797 -40.156 -21.703 1 83.81 238 GLU A N 1
ATOM 1952 C CA . GLU A 1 238 ? 20.062 -41.094 -22.531 1 83.81 238 GLU A CA 1
ATOM 1953 C C . GLU A 1 238 ? 20.219 -40.75 -24.016 1 83.81 238 GLU A C 1
ATOM 1955 O O . GLU A 1 238 ? 20.281 -41.656 -24.859 1 83.81 238 GLU A O 1
ATOM 1960 N N . ARG A 1 239 ? 20.219 -39.5 -24.328 1 88.06 239 ARG A N 1
ATOM 1961 C CA . ARG A 1 239 ? 20.406 -39.094 -25.719 1 88.06 239 ARG A CA 1
ATOM 1962 C C . ARG A 1 239 ? 21.781 -39.5 -26.234 1 88.06 239 ARG A C 1
ATOM 1964 O O . ARG A 1 239 ? 21.922 -39.906 -27.391 1 88.06 239 ARG A O 1
ATOM 1971 N N . GLU A 1 240 ? 22.797 -39.344 -25.406 1 87.88 240 GLU A N 1
ATOM 1972 C CA . GLU A 1 240 ? 24.156 -39.719 -25.781 1 87.88 240 GLU A CA 1
ATOM 1973 C C . GLU A 1 240 ? 24.234 -41.219 -26.047 1 87.88 240 GLU A C 1
ATOM 1975 O O . GLU A 1 240 ? 24.906 -41.656 -27 1 87.88 240 GLU A O 1
ATOM 1980 N N . VAL A 1 241 ? 23.562 -41.969 -25.234 1 84 241 VAL A N 1
ATOM 1981 C CA . VAL A 1 241 ? 23.547 -43.438 -25.422 1 84 241 VAL A CA 1
ATOM 1982 C C . VAL A 1 241 ? 22.875 -43.781 -26.75 1 84 241 VAL A C 1
ATOM 1984 O O . VAL A 1 241 ? 23.344 -44.656 -27.469 1 84 241 VAL A O 1
ATOM 1987 N N . GLU A 1 242 ? 21.812 -43.094 -27 1 82.25 242 GLU A N 1
ATOM 1988 C CA . GLU A 1 242 ? 21.078 -43.344 -28.25 1 82.25 242 GLU A CA 1
ATOM 1989 C C . GLU A 1 242 ? 21.922 -42.969 -29.469 1 82.25 242 GLU A C 1
ATOM 1991 O O . GLU A 1 242 ? 21.844 -43.594 -30.516 1 82.25 242 GLU A O 1
ATOM 1996 N N . GLU A 1 243 ? 22.688 -41.938 -29.375 1 85.25 243 GLU A N 1
ATOM 1997 C CA . GLU A 1 243 ? 23.547 -41.5 -30.453 1 85.25 243 GLU A CA 1
ATOM 1998 C C . GLU A 1 243 ? 24.656 -42.5 -30.75 1 85.25 243 GLU A C 1
ATOM 2000 O O . GLU A 1 243 ? 25.062 -42.656 -31.906 1 85.25 243 GLU A O 1
ATOM 2005 N N . MET A 1 244 ? 25.047 -43.188 -29.75 1 83.62 244 MET A N 1
ATOM 2006 C CA . MET A 1 244 ? 26.172 -44.125 -29.891 1 83.62 244 MET A CA 1
ATOM 2007 C C . MET A 1 244 ? 25.703 -45.5 -30.312 1 83.62 244 MET A C 1
ATOM 2009 O O . MET A 1 244 ? 26.5 -46.312 -30.781 1 83.62 244 MET A O 1
ATOM 2013 N N . LYS A 1 245 ? 24.406 -45.781 -30.141 1 75.88 245 LYS A N 1
ATOM 2014 C CA . LYS A 1 245 ? 23.875 -47.094 -30.516 1 75.88 245 LYS A CA 1
ATOM 2015 C C . LYS A 1 245 ? 24.062 -47.344 -32 1 75.88 245 LYS A C 1
ATOM 2017 O O . LYS A 1 245 ? 23.828 -46.469 -32.844 1 75.88 245 LYS A O 1
ATOM 2022 N N . ASN A 1 246 ? 24.766 -48.438 -32.375 1 65.38 246 ASN A N 1
ATOM 2023 C CA . ASN A 1 246 ? 24.953 -48.875 -33.75 1 65.38 246 ASN A CA 1
ATOM 2024 C C . ASN A 1 246 ? 23.703 -49.562 -34.312 1 65.38 246 ASN A C 1
ATOM 2026 O O . ASN A 1 246 ? 23.297 -50.594 -33.781 1 65.38 246 ASN A O 1
ATOM 2030 N N . MET A 1 247 ? 22.875 -48.938 -35.094 1 62.5 247 MET A N 1
ATOM 2031 C CA . MET A 1 247 ? 21.594 -49.469 -35.531 1 62.5 247 MET A CA 1
ATOM 2032 C C . MET A 1 247 ? 21.781 -50.5 -36.656 1 62.5 247 MET A C 1
ATOM 2034 O O . MET A 1 247 ? 20.828 -51.156 -37.062 1 62.5 247 MET A O 1
ATOM 2038 N N . PHE A 1 248 ? 23 -50.75 -37.219 1 60.66 248 PHE A N 1
ATOM 2039 C CA . PHE A 1 248 ? 23.125 -51.656 -38.375 1 60.66 248 PHE A CA 1
ATOM 2040 C C . PHE A 1 248 ? 22.984 -53.094 -37.938 1 60.66 248 PHE A C 1
ATOM 2042 O O . PHE A 1 248 ? 22.547 -53.938 -38.75 1 60.66 248 PHE A O 1
ATOM 2049 N N . THR A 1 249 ? 23.359 -53.406 -36.656 1 60 249 THR A N 1
ATOM 2050 C CA . THR A 1 249 ? 23.156 -54.781 -36.219 1 60 249 THR A CA 1
ATOM 2051 C C . THR A 1 249 ? 22.172 -54.844 -35.062 1 60 249 THR A C 1
ATOM 2053 O O . THR A 1 249 ? 22.484 -54.406 -33.938 1 60 249 THR A O 1
ATOM 2056 N N . LYS A 1 250 ? 20.859 -55 -35.438 1 67.38 250 LYS A N 1
ATOM 2057 C CA . LYS A 1 250 ? 19.859 -55.094 -34.406 1 67.38 250 LYS A CA 1
ATOM 2058 C C . LYS A 1 250 ? 19.938 -56.438 -33.688 1 67.38 250 LYS A C 1
ATOM 2060 O O . LYS A 1 250 ? 19.734 -57.5 -34.281 1 67.38 250 LYS A O 1
ATOM 2065 N N . ILE A 1 251 ? 20.672 -56.406 -32.594 1 70.75 251 ILE A N 1
ATOM 2066 C CA . ILE A 1 251 ? 20.719 -57.594 -31.734 1 70.75 251 ILE A CA 1
ATOM 2067 C C . ILE A 1 251 ? 19.375 -57.75 -31 1 70.75 251 ILE A C 1
ATOM 2069 O O . ILE A 1 251 ? 18.875 -56.781 -30.422 1 70.75 251 ILE A O 1
ATOM 2073 N N . PRO A 1 252 ? 18.734 -58.969 -31.344 1 77.44 252 PRO A N 1
ATOM 2074 C CA . PRO A 1 252 ? 17.469 -59.156 -30.656 1 77.44 252 PRO A CA 1
ATOM 2075 C C . PRO A 1 252 ? 17.562 -59 -29.156 1 77.44 252 PRO A C 1
ATOM 2077 O O . PRO A 1 252 ? 18.516 -59.5 -28.531 1 77.44 252 PRO A O 1
ATOM 2080 N N . GLN A 1 253 ? 16.844 -58.188 -28.703 1 76.19 253 GLN A N 1
ATOM 2081 C CA . GLN A 1 253 ? 16.719 -58.031 -27.25 1 76.19 253 GLN A CA 1
ATOM 2082 C C . GLN A 1 253 ? 15.461 -58.75 -26.75 1 76.19 253 GLN A C 1
ATOM 2084 O O . GLN A 1 253 ? 14.344 -58.344 -27.062 1 76.19 253 GLN A O 1
ATOM 2089 N N . TYR A 1 254 ? 15.602 -59.812 -26.031 1 72.81 254 TYR A N 1
ATOM 2090 C CA . TYR A 1 254 ? 14.484 -60.656 -25.609 1 72.81 254 TYR A CA 1
ATOM 2091 C C . TYR A 1 254 ? 13.891 -60.156 -24.297 1 72.81 254 TYR A C 1
ATOM 2093 O O . TYR A 1 254 ? 14.586 -60.062 -23.281 1 72.81 254 TYR A O 1
ATOM 2101 N N . LYS A 1 255 ? 12.766 -59.594 -24.422 1 77.06 255 LYS A N 1
ATOM 2102 C CA . LYS A 1 255 ? 12.016 -59.125 -23.266 1 77.06 255 LYS A CA 1
ATOM 2103 C C . LYS A 1 255 ? 10.68 -59.875 -23.141 1 77.06 255 LYS A C 1
ATOM 2105 O O . LYS A 1 255 ? 10.148 -60.375 -24.125 1 77.06 255 LYS A O 1
ATOM 2110 N N . ASP A 1 256 ? 10.211 -59.938 -22 1 67.62 256 ASP A N 1
ATOM 2111 C CA . ASP A 1 256 ? 8.969 -60.656 -21.75 1 67.62 256 ASP A CA 1
ATOM 2112 C C . ASP A 1 256 ? 7.766 -59.844 -22.25 1 67.62 256 ASP A C 1
ATOM 2114 O O . ASP A 1 256 ? 6.793 -60.438 -22.75 1 67.62 256 ASP A O 1
ATOM 2118 N N . ASP A 1 257 ? 7.852 -58.5 -22.094 1 76.38 257 ASP A N 1
ATOM 2119 C CA . ASP A 1 257 ? 6.738 -57.625 -22.484 1 76.38 257 ASP A CA 1
ATOM 2120 C C . ASP A 1 257 ? 7.129 -56.719 -23.656 1 76.38 257 ASP A C 1
ATOM 2122 O O . ASP A 1 257 ? 7.23 -55.5 -23.5 1 76.38 257 ASP A O 1
ATOM 2126 N N . LYS A 1 258 ? 7.113 -57.375 -24.797 1 87.12 258 LYS A N 1
ATOM 2127 C CA . LYS A 1 258 ? 7.523 -56.625 -25.969 1 87.12 258 LYS A CA 1
ATOM 2128 C C . LYS A 1 258 ? 6.375 -55.75 -26.5 1 87.12 258 LYS A C 1
ATOM 2130 O O . LYS A 1 258 ? 5.215 -56.188 -26.453 1 87.12 258 LYS A O 1
ATOM 2135 N N . SER A 1 259 ? 6.648 -54.594 -26.734 1 88.94 259 SER A N 1
ATOM 2136 C CA . SER A 1 259 ? 5.75 -53.719 -27.469 1 88.94 259 SER A CA 1
ATOM 2137 C C . SER A 1 259 ? 6.418 -53.156 -28.719 1 88.94 259 SER A C 1
ATOM 2139 O O . SER A 1 259 ? 7.648 -53.094 -28.797 1 88.94 259 SER A O 1
ATOM 2141 N N . GLY A 1 260 ? 5.621 -52.844 -29.688 1 90.5 260 GLY A N 1
ATOM 2142 C CA . GLY A 1 260 ? 6.16 -52.312 -30.922 1 90.5 260 GLY A CA 1
ATOM 2143 C C . GLY A 1 260 ? 5.168 -52.344 -32.062 1 90.5 260 GLY A C 1
ATOM 2144 O O . GLY A 1 260 ? 3.99 -52.656 -31.875 1 90.5 260 GLY A O 1
ATOM 2145 N N . TYR A 1 261 ? 5.684 -52.031 -33.281 1 92.62 261 TYR A N 1
ATOM 2146 C CA . TYR A 1 261 ? 4.812 -52 -34.438 1 92.62 261 TYR A CA 1
ATOM 2147 C C . TYR A 1 261 ? 4.922 -53.281 -35.25 1 92.62 261 TYR A C 1
ATOM 2149 O O . TYR A 1 261 ? 6.012 -53.844 -35.406 1 92.62 261 TYR A O 1
ATOM 2157 N N . LEU A 1 262 ? 3.797 -53.781 -35.688 1 94.56 262 LEU A N 1
ATOM 2158 C CA . LEU A 1 262 ? 3.688 -54.906 -36.594 1 94.56 262 LEU A CA 1
ATOM 2159 C C . LEU A 1 262 ? 2.693 -54.625 -37.719 1 94.56 262 LEU A C 1
ATOM 2161 O O . LEU A 1 262 ? 1.871 -53.719 -37.594 1 94.56 262 LEU A O 1
ATOM 2165 N N . TRP A 1 263 ? 2.93 -55.406 -38.781 1 93.75 263 TRP A N 1
ATOM 2166 C CA . TRP A 1 263 ? 1.976 -55.312 -39.906 1 93.75 263 TRP A CA 1
ATOM 2167 C C . TRP A 1 263 ? 0.956 -56.438 -39.812 1 93.75 263 TRP A C 1
ATOM 2169 O O . TRP A 1 263 ? 1.32 -57.625 -39.625 1 93.75 263 TRP A O 1
ATOM 2179 N N . LYS A 1 264 ? -0.248 -56.062 -39.875 1 90.88 264 LYS A N 1
ATOM 2180 C CA . LYS A 1 264 ? -1.332 -57.031 -39.812 1 90.88 264 LYS A CA 1
ATOM 2181 C C . LYS A 1 264 ? -2.332 -56.812 -40.938 1 90.88 264 LYS A C 1
ATOM 2183 O O . LYS A 1 264 ? -2.547 -55.656 -41.375 1 90.88 264 LYS A O 1
ATOM 2188 N N . HIS A 1 265 ? -2.762 -57.844 -41.594 1 82.44 265 HIS A N 1
ATOM 2189 C CA . HIS A 1 265 ? -3.846 -57.656 -42.562 1 82.44 265 HIS A CA 1
ATOM 2190 C C . HIS A 1 265 ? -5.137 -58.312 -42.062 1 82.44 265 HIS A C 1
ATOM 2192 O O . HIS A 1 265 ? -5.098 -59.188 -41.219 1 82.44 265 HIS A O 1
ATOM 2198 N N . GLY A 1 266 ? -6.277 -57.719 -42.375 1 69.62 266 GLY A N 1
ATOM 2199 C CA . GLY A 1 266 ? -7.57 -58.25 -42 1 69.62 266 GLY A CA 1
ATOM 2200 C C . GLY A 1 266 ? -7.988 -59.469 -42.781 1 69.62 266 GLY A C 1
ATOM 2201 O O . GLY A 1 266 ? -7.277 -59.875 -43.719 1 69.62 266 GLY A O 1
ATOM 2202 N N . ASN A 1 267 ? -9.023 -60.094 -42.25 1 61.97 267 ASN A N 1
ATOM 2203 C CA . ASN A 1 267 ? -9.547 -61.281 -42.906 1 61.97 267 ASN A CA 1
ATOM 2204 C C . ASN A 1 267 ? -10.109 -60.938 -44.281 1 61.97 267 ASN A C 1
ATOM 2206 O O . ASN A 1 267 ? -9.906 -61.719 -45.25 1 61.97 267 ASN A O 1
ATOM 2210 N N . LEU A 1 268 ? -10.664 -59.75 -44.375 1 61.03 268 LEU A N 1
ATOM 2211 C CA . LEU A 1 268 ? -11.328 -59.406 -45.625 1 61.03 268 LEU A CA 1
ATOM 2212 C C . LEU A 1 268 ? -10.422 -58.562 -46.5 1 61.03 268 LEU A C 1
ATOM 2214 O O . LEU A 1 268 ? -10.438 -58.688 -47.75 1 61.03 268 LEU A O 1
ATOM 2218 N N . ILE A 1 269 ? -9.688 -57.688 -45.812 1 64.75 269 ILE A N 1
ATOM 2219 C CA . ILE A 1 269 ? -8.844 -56.75 -46.562 1 64.75 269 ILE A CA 1
ATOM 2220 C C . ILE A 1 269 ? -7.398 -57.25 -46.562 1 64.75 269 ILE A C 1
ATOM 2222 O O . ILE A 1 269 ? -6.812 -57.438 -45.469 1 64.75 269 ILE A O 1
ATOM 2226 N N . THR A 1 270 ? -6.832 -57.531 -47.688 1 72.88 270 THR A N 1
ATOM 2227 C CA . THR A 1 270 ? -5.531 -58.188 -47.844 1 72.88 270 THR A CA 1
ATOM 2228 C C . THR A 1 270 ? -4.406 -57.156 -47.719 1 72.88 270 THR A C 1
ATOM 2230 O O . THR A 1 270 ? -3.229 -57.5 -47.719 1 72.88 270 THR A O 1
ATOM 2233 N N . GLU A 1 271 ? -4.824 -55.906 -47.5 1 84.94 271 GLU A N 1
ATOM 2234 C CA . GLU A 1 271 ? -3.766 -54.906 -47.406 1 84.94 271 GLU A CA 1
ATOM 2235 C C . GLU A 1 271 ? -3.145 -54.906 -46 1 84.94 271 GLU A C 1
ATOM 2237 O O . GLU A 1 271 ? -3.855 -55 -45 1 84.94 271 GLU A O 1
ATOM 2242 N N . TRP A 1 272 ? -1.814 -54.875 -45.938 1 90.56 272 TRP A N 1
ATOM 2243 C CA . TRP A 1 272 ? -1.103 -54.844 -44.688 1 90.56 272 TRP A CA 1
ATOM 2244 C C . TRP A 1 272 ? -1.209 -53.469 -44.031 1 90.56 272 TRP A C 1
ATOM 2246 O O . TRP A 1 272 ? -0.97 -52.438 -44.688 1 90.56 272 TRP A O 1
ATOM 2256 N N . LYS A 1 273 ? -1.635 -53.406 -42.844 1 89.44 273 LYS A N 1
ATOM 2257 C CA . LYS A 1 273 ? -1.702 -52.156 -42.062 1 89.44 273 LYS A CA 1
ATOM 2258 C C . LYS A 1 273 ? -0.759 -52.219 -40.875 1 89.44 273 LYS A C 1
ATOM 2260 O O . LYS A 1 273 ? -0.692 -53.219 -40.156 1 89.44 273 LYS A O 1
ATOM 2265 N N . ARG A 1 274 ? -0.072 -51.125 -40.719 1 91.69 274 ARG A N 1
ATOM 2266 C CA . ARG A 1 274 ? 0.877 -51.031 -39.594 1 91.69 274 ARG A CA 1
ATOM 2267 C C . ARG A 1 274 ? 0.175 -50.594 -38.312 1 91.69 274 ARG A C 1
ATOM 2269 O O . ARG A 1 274 ? -0.464 -49.531 -38.281 1 91.69 274 ARG A O 1
ATOM 2276 N N . ARG A 1 275 ? 0.289 -51.406 -37.281 1 91.06 275 ARG A N 1
ATOM 2277 C CA . ARG A 1 275 ? -0.368 -51.125 -36 1 91.06 275 ARG A CA 1
ATOM 2278 C C . ARG A 1 275 ? 0.586 -51.312 -34.844 1 91.06 275 ARG A C 1
ATOM 2280 O O . ARG A 1 275 ? 1.57 -52.062 -34.938 1 91.06 275 ARG A O 1
ATOM 2287 N N . PHE A 1 276 ? 0.282 -50.562 -33.781 1 91 276 PHE A N 1
ATOM 2288 C CA . PHE A 1 276 ? 1.085 -50.719 -32.594 1 91 276 PHE A CA 1
ATOM 2289 C C . PHE A 1 276 ? 0.552 -51.875 -31.719 1 91 276 PHE A C 1
ATOM 2291 O O . PHE A 1 276 ? -0.634 -51.906 -31.391 1 91 276 PHE A O 1
ATOM 2298 N N . PHE A 1 277 ? 1.448 -52.812 -31.281 1 91.75 277 PHE A N 1
ATOM 2299 C CA . PHE A 1 277 ? 1.094 -53.969 -30.5 1 91.75 277 PHE A CA 1
ATOM 2300 C C . PHE A 1 277 ? 1.84 -54 -29.172 1 91.75 277 PHE A C 1
ATOM 2302 O O . PHE A 1 277 ? 2.971 -53.5 -29.078 1 91.75 277 PHE A O 1
ATOM 2309 N N . TYR A 1 278 ? 1.205 -54.438 -28.281 1 87.06 278 TYR A N 1
ATOM 2310 C CA . TYR A 1 278 ? 1.898 -54.688 -27.016 1 87.06 278 TYR A CA 1
ATOM 2311 C C . TYR A 1 278 ? 1.287 -55.875 -26.281 1 87.06 278 TYR A C 1
ATOM 2313 O O . TYR A 1 278 ? 0.104 -56.188 -26.453 1 87.06 278 TYR A O 1
ATOM 2321 N N . ILE A 1 279 ? 2.17 -56.531 -25.578 1 85.44 279 ILE A N 1
ATOM 2322 C CA . ILE A 1 279 ? 1.744 -57.75 -24.859 1 85.44 279 ILE A CA 1
ATOM 2323 C C . ILE A 1 279 ? 1.417 -57.375 -23.422 1 85.44 279 ILE A C 1
ATOM 2325 O O . ILE A 1 279 ? 2.219 -56.75 -22.734 1 85.44 279 ILE A O 1
ATOM 2329 N N . LYS A 1 280 ? 0.255 -57.719 -23.125 1 73.62 280 LYS A N 1
ATOM 2330 C CA . LYS A 1 280 ? -0.166 -57.5 -21.75 1 73.62 280 LYS A CA 1
ATOM 2331 C C . LYS A 1 280 ? -1.118 -58.594 -21.281 1 73.62 280 LYS A C 1
ATOM 2333 O O . LYS A 1 280 ? -2.055 -58.969 -21.984 1 73.62 280 LYS A O 1
ATOM 2338 N N . ASN A 1 281 ? -0.921 -59.156 -20.172 1 66.44 281 ASN A N 1
ATOM 2339 C CA . ASN A 1 281 ? -1.797 -60.156 -19.578 1 66.44 281 ASN A CA 1
ATOM 2340 C C . ASN A 1 281 ? -2.061 -61.312 -20.516 1 66.44 281 ASN A C 1
ATOM 2342 O O . ASN A 1 281 ? -3.215 -61.688 -20.75 1 66.44 281 ASN A O 1
ATOM 2346 N N . SER A 1 282 ? -1.113 -61.812 -21.156 1 73.12 282 SER A N 1
ATOM 2347 C CA . SER A 1 282 ? -1.143 -62.969 -22.047 1 73.12 282 SER A CA 1
ATOM 2348 C C . SER A 1 282 ? -2.01 -62.688 -23.281 1 73.12 282 SER A C 1
ATOM 2350 O O . SER A 1 282 ? -2.676 -63.594 -23.781 1 73.12 282 SER A O 1
ATOM 2352 N N . GLN A 1 283 ? -2.129 -61.438 -23.422 1 78.88 283 GLN A N 1
ATOM 2353 C CA . GLN A 1 283 ? -2.838 -61.031 -24.625 1 78.88 283 GLN A CA 1
ATOM 2354 C C . GLN A 1 283 ? -1.961 -60.125 -25.5 1 78.88 283 GLN A C 1
ATOM 2356 O O . GLN A 1 283 ? -1.159 -59.344 -24.984 1 78.88 283 GLN A O 1
ATOM 2361 N N . LEU A 1 284 ? -2.037 -60.344 -26.688 1 88.12 284 LEU A N 1
ATOM 2362 C CA . LEU A 1 284 ? -1.457 -59.438 -27.641 1 88.12 284 LEU A CA 1
ATOM 2363 C C . LEU A 1 284 ? -2.467 -58.344 -28.047 1 88.12 284 LEU A C 1
ATOM 2365 O O . LEU A 1 284 ? -3.484 -58.656 -28.672 1 88.12 284 LEU A O 1
ATOM 2369 N N . ILE A 1 285 ? -2.156 -57.219 -27.594 1 85.25 285 ILE A N 1
ATOM 2370 C CA . ILE A 1 285 ? -3.088 -56.094 -27.766 1 85.25 285 ILE A CA 1
ATOM 2371 C C . ILE A 1 285 ? -2.594 -55.188 -28.891 1 85.25 285 ILE A C 1
ATOM 2373 O O . ILE A 1 285 ? -1.391 -54.938 -29 1 85.25 285 ILE A O 1
ATOM 2377 N N . TYR A 1 286 ? -3.49 -54.719 -29.734 1 86.75 286 TYR A N 1
ATOM 2378 C CA . TYR A 1 286 ? -3.066 -53.75 -30.734 1 86.75 286 TYR A CA 1
ATOM 2379 C C . TYR A 1 286 ? -4.137 -52.688 -30.953 1 86.75 286 TYR A C 1
ATOM 2381 O O . TYR A 1 286 ? -5.309 -52.906 -30.641 1 86.75 286 TYR A O 1
ATOM 2389 N N . LEU A 1 287 ? -3.648 -51.562 -31.344 1 81.06 287 LEU A N 1
ATOM 2390 C CA . LEU A 1 287 ? -4.496 -50.375 -31.531 1 81.06 287 LEU A CA 1
ATOM 2391 C C . LEU A 1 287 ? -4.918 -50.219 -32.969 1 81.06 287 LEU A C 1
ATOM 2393 O O . LEU A 1 287 ? -4.074 -50.25 -33.875 1 81.06 287 LEU A O 1
ATOM 2397 N N . ARG A 1 288 ? -6.266 -50.281 -33.25 1 76.44 288 ARG A N 1
ATOM 2398 C CA . ARG A 1 288 ? -6.777 -50.094 -34.594 1 76.44 288 ARG A CA 1
ATOM 2399 C C . ARG A 1 288 ? -7.031 -48.594 -34.875 1 76.44 288 ARG A C 1
ATOM 2401 O O . ARG A 1 288 ? -6.77 -47.75 -34 1 76.44 288 ARG A O 1
ATOM 2408 N N . GLU A 1 289 ? -7.484 -48.375 -36.125 1 63.69 289 GLU A N 1
ATOM 2409 C CA . GLU A 1 289 ? -7.84 -47.031 -36.5 1 63.69 289 GLU A CA 1
ATOM 2410 C C . GLU A 1 289 ? -8.891 -46.438 -35.531 1 63.69 289 GLU A C 1
ATOM 2412 O O . GLU A 1 289 ? -9.711 -47.188 -35 1 63.69 289 GLU A O 1
ATOM 2417 N N . GLU A 1 290 ? -8.75 -45.312 -34.938 1 55.56 290 GLU A N 1
ATOM 2418 C CA . GLU A 1 290 ? -9.633 -44.531 -34.094 1 55.56 290 GLU A CA 1
ATOM 2419 C C . GLU A 1 290 ? -9.508 -44.969 -32.625 1 55.56 290 GLU A C 1
ATOM 2421 O O . GLU A 1 290 ? -10.484 -44.906 -31.875 1 55.56 290 GLU A O 1
ATOM 2426 N N . GLU A 1 291 ? -8.516 -45.594 -32.281 1 59.88 291 GLU A N 1
ATOM 2427 C CA . GLU A 1 291 ? -8.133 -45.875 -30.891 1 59.88 291 GLU A CA 1
ATOM 2428 C C . GLU A 1 291 ? -8.906 -47.062 -30.312 1 59.88 291 GLU A C 1
ATOM 2430 O O . GLU A 1 291 ? -9.172 -47.125 -29.109 1 59.88 291 GLU A O 1
ATOM 2435 N N . GLU A 1 292 ? -9.359 -47.844 -31.203 1 70.25 292 GLU A N 1
ATOM 2436 C CA . GLU A 1 292 ? -10.008 -49.062 -30.734 1 70.25 292 GLU A CA 1
ATOM 2437 C C . GLU A 1 292 ? -8.984 -50.156 -30.391 1 70.25 292 GLU A C 1
ATOM 2439 O O . GLU A 1 292 ? -8.062 -50.406 -31.172 1 70.25 292 GLU A O 1
ATOM 2444 N N . ILE A 1 293 ? -9.094 -50.688 -29.25 1 75.44 293 ILE A N 1
ATOM 2445 C CA . ILE A 1 293 ? -8.172 -51.688 -28.75 1 75.44 293 ILE A CA 1
ATOM 2446 C C . ILE A 1 293 ? -8.695 -53.062 -29.109 1 75.44 293 ILE A C 1
ATOM 2448 O O . ILE A 1 293 ? -9.875 -53.375 -28.938 1 75.44 293 ILE A O 1
ATOM 2452 N N . GLN A 1 294 ? -7.855 -53.844 -29.844 1 79.06 294 GLN A N 1
ATOM 2453 C CA . GLN A 1 294 ? -8.172 -55.219 -30.172 1 79.06 294 GLN A CA 1
ATOM 2454 C C . GLN A 1 294 ? -7.234 -56.188 -29.453 1 79.06 294 GLN A C 1
ATOM 2456 O O . GLN A 1 294 ? -6.117 -55.812 -29.078 1 79.06 294 GLN A O 1
ATOM 2461 N N . TYR A 1 295 ? -7.781 -57.406 -29.312 1 78.75 295 TYR A N 1
ATOM 2462 C CA . TYR A 1 295 ? -7.031 -58.375 -28.516 1 78.75 295 TYR A CA 1
ATOM 2463 C C . TYR A 1 295 ? -6.871 -59.688 -29.266 1 78.75 295 TYR A C 1
ATOM 2465 O O . TYR A 1 295 ? -7.77 -60.094 -30.016 1 78.75 295 TYR A O 1
ATOM 2473 N N . ILE A 1 296 ? -5.699 -60.25 -29.203 1 82.69 296 ILE A N 1
ATOM 2474 C CA . ILE A 1 296 ? -5.434 -61.625 -29.609 1 82.69 296 ILE A CA 1
ATOM 2475 C C . ILE A 1 296 ? -4.98 -62.438 -28.406 1 82.69 296 ILE A C 1
ATOM 2477 O O . ILE A 1 296 ? -3.951 -62.156 -27.797 1 82.69 296 ILE A O 1
ATOM 2481 N N . SER A 1 297 ? -5.785 -63.375 -28.031 1 77.5 297 SER A N 1
ATOM 2482 C CA . SER A 1 297 ? -5.445 -64.188 -26.875 1 77.5 297 SER A CA 1
ATOM 2483 C C . SER A 1 297 ? -4.219 -65.062 -27.156 1 77.5 297 SER A C 1
ATOM 2485 O O . SER A 1 297 ? -4.094 -65.625 -28.25 1 77.5 297 SER A O 1
ATOM 2487 N N . LEU A 1 298 ? -3.395 -65.125 -26.219 1 82 298 LEU A N 1
ATOM 2488 C CA . LEU A 1 298 ? -2.172 -65.875 -26.406 1 82 298 LEU A CA 1
ATOM 2489 C C . LEU A 1 298 ? -2.227 -67.188 -25.594 1 82 298 LEU A C 1
ATOM 2491 O O . LEU A 1 298 ? -1.264 -67.938 -25.578 1 82 298 LEU A O 1
ATOM 2495 N N . THR A 1 299 ? -3.42 -67.375 -25 1 73.31 299 THR A N 1
ATOM 2496 C CA . THR A 1 299 ? -3.584 -68.625 -24.234 1 73.31 299 THR A CA 1
ATOM 2497 C C . THR A 1 299 ? -3.533 -69.812 -25.156 1 73.31 299 THR A C 1
ATOM 2499 O O . THR A 1 299 ? -4.27 -69.875 -26.141 1 73.31 299 THR A O 1
ATOM 2502 N N . MET A 1 300 ? -2.719 -70.75 -24.906 1 76.31 300 MET A N 1
ATOM 2503 C CA . MET A 1 300 ? -2.537 -72 -25.656 1 76.31 300 MET A CA 1
ATOM 2504 C C . MET A 1 300 ? -2.248 -71.688 -27.125 1 76.31 300 MET A C 1
ATOM 2506 O O . MET A 1 300 ? -2.904 -72.25 -28.016 1 76.31 300 MET A O 1
ATOM 2510 N N . SER A 1 301 ? -1.499 -70.75 -27.312 1 84.81 301 SER A N 1
ATOM 2511 C CA . SER A 1 301 ? -1.128 -70.375 -28.672 1 84.81 301 SER A CA 1
ATOM 2512 C C . SER A 1 301 ? 0.343 -70.688 -28.938 1 84.81 301 SER A C 1
ATOM 2514 O O . SER A 1 301 ? 1.138 -70.812 -28 1 84.81 301 SER A O 1
ATOM 2516 N N . LYS A 1 302 ? 0.642 -70.875 -30.109 1 86 302 LYS A N 1
ATOM 2517 C CA . LYS A 1 302 ? 2.021 -71.125 -30.547 1 86 302 LYS A CA 1
ATOM 2518 C C . LYS A 1 302 ? 2.424 -70.062 -31.562 1 86 302 LYS A C 1
ATOM 2520 O O . LYS A 1 302 ? 1.617 -69.688 -32.406 1 86 302 LYS A O 1
ATOM 2525 N N . ALA A 1 303 ? 3.561 -69.562 -31.438 1 92.56 303 ALA A N 1
ATOM 2526 C CA . ALA A 1 303 ? 4.098 -68.625 -32.375 1 92.56 303 ALA A CA 1
ATOM 2527 C C . ALA A 1 303 ? 5.383 -69.125 -33.031 1 92.56 303 ALA A C 1
ATOM 2529 O O . ALA A 1 303 ? 6.258 -69.688 -32.344 1 92.56 303 ALA A O 1
ATOM 2530 N N . PHE A 1 304 ? 5.551 -69.062 -34.281 1 92.94 304 PHE A N 1
ATOM 2531 C CA . PHE A 1 304 ? 6.742 -69.5 -35 1 92.94 304 PHE A CA 1
ATOM 2532 C C . PHE A 1 304 ? 6.891 -68.75 -36.344 1 92.94 304 PHE A C 1
ATOM 2534 O O . PHE A 1 304 ? 5.926 -68.188 -36.844 1 92.94 304 PHE A O 1
ATOM 2541 N N . GLU A 1 305 ? 7.973 -68.75 -36.844 1 94.88 305 GLU A N 1
ATOM 2542 C CA . GLU A 1 305 ? 8.258 -68.125 -38.125 1 94.88 305 GLU A CA 1
ATOM 2543 C C . GLU A 1 305 ? 7.508 -68.812 -39.281 1 94.88 305 GLU A C 1
ATOM 2545 O O . GLU A 1 305 ? 7.434 -70 -39.344 1 94.88 305 GLU A O 1
ATOM 2550 N N . SER A 1 306 ? 6.945 -68 -40.125 1 92.12 306 SER A N 1
ATOM 2551 C CA . SER A 1 306 ? 6.266 -68.562 -41.312 1 92.12 306 SER A CA 1
ATOM 2552 C C . SER A 1 306 ? 7.227 -68.688 -42.469 1 92.12 306 SER A C 1
ATOM 2554 O O . SER A 1 306 ? 7.34 -67.812 -43.312 1 92.12 306 SER A O 1
ATOM 2556 N N . LYS A 1 307 ? 7.84 -69.688 -42.625 1 86.5 307 LYS A N 1
ATOM 2557 C CA . LYS A 1 307 ? 8.859 -69.938 -43.625 1 86.5 307 LYS A CA 1
ATOM 2558 C C . LYS A 1 307 ? 8.258 -69.938 -45.031 1 86.5 307 LYS A C 1
ATOM 2560 O O . LYS A 1 307 ? 8.906 -69.562 -46 1 86.5 307 LYS A O 1
ATOM 2565 N N . ASP A 1 308 ? 7.02 -70.312 -45.125 1 87.31 308 ASP A N 1
ATOM 2566 C CA . ASP A 1 308 ? 6.395 -70.5 -46.438 1 87.31 308 ASP A CA 1
ATOM 2567 C C . ASP A 1 308 ? 5.719 -69.188 -46.875 1 87.31 308 ASP A C 1
ATOM 2569 O O . ASP A 1 308 ? 5.246 -69.125 -48 1 87.31 308 ASP A O 1
ATOM 2573 N N . HIS A 1 309 ? 5.703 -68.312 -46.031 1 90.19 309 HIS A N 1
ATOM 2574 C CA . HIS A 1 309 ? 5.043 -67.062 -46.406 1 90.19 309 HIS A CA 1
ATOM 2575 C C . HIS A 1 309 ? 5.91 -66.25 -47.375 1 90.19 309 HIS A C 1
ATOM 2577 O O . HIS A 1 309 ? 7.137 -66.25 -47.281 1 90.19 309 HIS A O 1
ATOM 2583 N N . GLU A 1 310 ? 5.328 -65.438 -48.156 1 91.5 310 GLU A N 1
ATOM 2584 C CA . GLU A 1 310 ? 6.043 -64.688 -49.219 1 91.5 310 GLU A CA 1
ATOM 2585 C C . GLU A 1 310 ? 6.742 -63.469 -48.656 1 91.5 310 GLU A C 1
ATOM 2587 O O . GLU A 1 310 ? 7.762 -63.031 -49.188 1 91.5 310 GLU A O 1
ATOM 2592 N N . ASN A 1 311 ? 6.23 -62.969 -47.656 1 92.62 311 ASN A N 1
ATOM 2593 C CA . ASN A 1 311 ? 6.789 -61.719 -47.094 1 92.62 311 ASN A CA 1
ATOM 2594 C C . ASN A 1 311 ? 7.973 -62 -46.188 1 92.62 311 ASN A C 1
ATOM 2596 O O . ASN A 1 311 ? 8.062 -63.094 -45.594 1 92.62 311 ASN A O 1
ATOM 2600 N N . LEU A 1 312 ? 8.844 -61 -46.125 1 92.69 312 LEU A N 1
ATOM 2601 C CA . LEU A 1 312 ? 9.969 -61.062 -45.219 1 92.69 312 LEU A CA 1
ATOM 2602 C C . LEU A 1 312 ? 9.484 -60.938 -43.75 1 92.69 312 LEU A C 1
ATOM 2604 O O . LEU A 1 312 ? 8.523 -60.219 -43.5 1 92.69 312 LEU A O 1
ATOM 2608 N N . PHE A 1 313 ? 10.125 -61.625 -42.875 1 94.31 313 PHE A N 1
ATOM 2609 C CA . PHE A 1 313 ? 9.984 -61.531 -41.406 1 94.31 313 PHE A CA 1
ATOM 2610 C C . PHE A 1 313 ? 8.562 -61.875 -41 1 94.31 313 PHE A C 1
ATOM 2612 O O . PHE A 1 313 ? 7.992 -61.219 -40.125 1 94.31 313 PHE A O 1
ATOM 2619 N N . ALA A 1 314 ? 7.871 -62.719 -41.688 1 95.88 314 ALA A N 1
ATOM 2620 C CA . ALA A 1 314 ? 6.52 -63.188 -41.375 1 95.88 314 ALA A CA 1
ATOM 2621 C C . ALA A 1 314 ? 6.539 -64.25 -40.281 1 95.88 314 ALA A C 1
ATOM 2623 O O . ALA A 1 314 ? 7.41 -65.125 -40.281 1 95.88 314 ALA A O 1
ATOM 2624 N N . PHE A 1 315 ? 5.699 -64.062 -39.344 1 95.56 315 PHE A N 1
ATOM 2625 C CA . PHE A 1 315 ? 5.496 -65.125 -38.344 1 95.56 315 PHE A CA 1
ATOM 2626 C C . PHE A 1 315 ? 4.012 -65.312 -38.062 1 95.56 315 PHE A C 1
ATOM 2628 O O . PHE A 1 315 ? 3.188 -64.5 -38.438 1 95.56 315 PHE A O 1
ATOM 2635 N N . GLU A 1 316 ? 3.66 -66.438 -37.531 1 93.69 316 GLU A N 1
ATOM 2636 C CA . GLU A 1 316 ? 2.254 -66.812 -37.312 1 93.69 316 GLU A CA 1
ATOM 2637 C C . GLU A 1 316 ? 1.976 -67.188 -35.875 1 93.69 316 GLU A C 1
ATOM 2639 O O . GLU A 1 316 ? 2.857 -67.688 -35.156 1 93.69 316 GLU A O 1
ATOM 2644 N N . ILE A 1 317 ? 0.86 -66.75 -35.5 1 92.62 317 ILE A N 1
ATOM 2645 C CA . ILE A 1 317 ? 0.318 -67.188 -34.188 1 92.62 317 ILE A CA 1
ATOM 2646 C C . ILE A 1 317 ? -0.871 -68.125 -34.406 1 92.62 317 ILE A C 1
ATOM 2648 O O . ILE A 1 317 ? -1.851 -67.75 -35.062 1 92.62 317 ILE A O 1
ATOM 2652 N N . VAL A 1 318 ? -0.742 -69.25 -33.844 1 87.69 318 VAL A N 1
ATOM 2653 C CA . VAL A 1 318 ? -1.804 -70.25 -34 1 87.69 318 VAL A CA 1
ATOM 2654 C C . VAL A 1 318 ? -2.391 -70.625 -32.625 1 87.69 318 VAL A C 1
ATOM 2656 O O . VAL A 1 318 ? -1.668 -71 -31.734 1 87.69 318 VAL A O 1
ATOM 2659 N N . SER A 1 319 ? -3.615 -70.25 -32.531 1 79 319 SER A N 1
ATOM 2660 C CA . SER A 1 319 ? -4.32 -70.625 -31.328 1 79 319 SER A CA 1
ATOM 2661 C C . SER A 1 319 ? -4.945 -72 -31.438 1 79 319 SER A C 1
ATOM 2663 O O . SER A 1 319 ? -5.43 -72.375 -32.5 1 79 319 SER A O 1
ATOM 2665 N N . VAL A 1 320 ? -4.852 -72.812 -30.328 1 69.12 320 VAL A N 1
ATOM 2666 C CA . VAL A 1 320 ? -5.332 -74.188 -30.359 1 69.12 320 VAL A CA 1
ATOM 2667 C C . VAL A 1 320 ? -6.848 -74.188 -30.172 1 69.12 320 VAL A C 1
ATOM 2669 O O . VAL A 1 320 ? -7.547 -75 -30.812 1 69.12 320 VAL A O 1
ATOM 2672 N N . SER A 1 321 ? -7.473 -73.438 -29.266 1 63.28 321 SER A N 1
ATOM 2673 C CA . SER A 1 321 ? -8.906 -73.438 -28.984 1 63.28 321 SER A CA 1
ATOM 2674 C C . SER A 1 321 ? -9.484 -72.062 -28.906 1 63.28 321 SER A C 1
ATOM 2676 O O . SER A 1 321 ? -9.258 -71.375 -27.922 1 63.28 321 SER A O 1
ATOM 2678 N N . PRO A 1 322 ? -10.102 -71.625 -29.812 1 63.22 322 PRO A N 1
ATOM 2679 C CA . PRO A 1 322 ? -10.469 -72 -31.172 1 63.22 322 PRO A CA 1
ATOM 2680 C C . PRO A 1 322 ? -9.32 -71.875 -32.156 1 63.22 322 PRO A C 1
ATOM 2682 O O . PRO A 1 322 ? -8.445 -71 -31.984 1 63.22 322 PRO A O 1
ATOM 2685 N N . GLN A 1 323 ? -9.258 -72.688 -33.062 1 68.06 323 GLN A N 1
ATOM 2686 C CA . GLN A 1 323 ? -8.164 -72.688 -34.031 1 68.06 323 GLN A CA 1
ATOM 2687 C C . GLN A 1 323 ? -8.195 -71.438 -34.906 1 68.06 323 GLN A C 1
ATOM 2689 O O . GLN A 1 323 ? -9.07 -71.312 -35.781 1 68.06 323 GLN A O 1
ATOM 2694 N N . LYS A 1 324 ? -7.492 -70.5 -34.531 1 81.62 324 LYS A N 1
ATOM 2695 C CA . LYS A 1 324 ? -7.344 -69.25 -35.281 1 81.62 324 LYS A CA 1
ATOM 2696 C C . LYS A 1 324 ? -5.875 -69 -35.562 1 81.62 324 LYS A C 1
ATOM 2698 O O . LYS A 1 324 ? -5.004 -69.25 -34.75 1 81.62 324 LYS A O 1
ATOM 2703 N N . LYS A 1 325 ? -5.66 -68.688 -36.875 1 86.06 325 LYS A N 1
ATOM 2704 C CA . LYS A 1 325 ? -4.312 -68.375 -37.312 1 86.06 325 LYS A CA 1
ATOM 2705 C C . LYS A 1 325 ? -4.191 -66.875 -37.688 1 86.06 325 LYS A C 1
ATOM 2707 O O . LYS A 1 325 ? -5.051 -66.375 -38.406 1 86.06 325 LYS A O 1
ATOM 2712 N N . VAL A 1 326 ? -3.25 -66.25 -37.125 1 90.25 326 VAL A N 1
ATOM 2713 C CA . VAL A 1 326 ? -2.984 -64.875 -37.469 1 90.25 326 VAL A CA 1
ATOM 2714 C C . VAL A 1 326 ? -1.549 -64.688 -37.969 1 90.25 326 VAL A C 1
ATOM 2716 O O . VAL A 1 326 ? -0.615 -65.25 -37.344 1 90.25 326 VAL A O 1
ATOM 2719 N N . VAL A 1 327 ? -1.375 -64.125 -39.125 1 91.94 327 VAL A N 1
ATOM 2720 C CA . VAL A 1 327 ? -0.047 -63.844 -39.656 1 91.94 327 VAL A CA 1
ATOM 2721 C C . VAL A 1 327 ? 0.333 -62.375 -39.438 1 91.94 327 VAL A C 1
ATOM 2723 O O . VAL A 1 327 ? -0.443 -61.469 -39.75 1 91.94 327 VAL A O 1
ATOM 2726 N N . LEU A 1 328 ? 1.464 -62.219 -38.875 1 94.69 328 LEU A N 1
ATOM 2727 C CA . LEU A 1 328 ? 1.985 -60.875 -38.625 1 94.69 328 LEU A CA 1
ATOM 2728 C C . LEU A 1 328 ? 3.357 -60.688 -39.25 1 94.69 328 LEU A C 1
ATOM 2730 O O . LEU A 1 328 ? 4.078 -61.656 -39.469 1 94.69 328 LEU A O 1
ATOM 2734 N N . LEU A 1 329 ? 3.625 -59.438 -39.625 1 95.5 329 LEU A N 1
ATOM 2735 C CA . LEU A 1 329 ? 4.934 -59.125 -40.188 1 95.5 329 LEU A CA 1
ATOM 2736 C C . LEU A 1 329 ? 5.707 -58.188 -39.25 1 95.5 329 LEU A C 1
ATOM 2738 O O . LEU A 1 329 ? 5.191 -57.125 -38.844 1 95.5 329 LEU A O 1
ATOM 2742 N N . ALA A 1 330 ? 6.93 -58.562 -38.844 1 94.69 330 ALA A N 1
ATOM 2743 C CA . ALA A 1 330 ? 7.805 -57.688 -38.062 1 94.69 330 ALA A CA 1
ATOM 2744 C C . ALA A 1 330 ? 8.578 -56.75 -39 1 94.69 330 ALA A C 1
ATOM 2746 O O . ALA A 1 330 ? 8.516 -56.875 -40.219 1 94.69 330 ALA A O 1
ATOM 2747 N N . GLU A 1 331 ? 9.266 -55.781 -38.406 1 89.62 331 GLU A N 1
ATOM 2748 C CA . GLU A 1 331 ? 9.953 -54.781 -39.219 1 89.62 331 GLU A CA 1
ATOM 2749 C C . GLU A 1 331 ? 11.398 -55.188 -39.5 1 89.62 331 GLU A C 1
ATOM 2751 O O . GLU A 1 331 ? 12.062 -54.594 -40.344 1 89.62 331 GLU A O 1
ATOM 2756 N N . SER A 1 332 ? 11.883 -56.156 -38.812 1 89.06 332 SER A N 1
ATOM 2757 C CA . SER A 1 332 ? 13.219 -56.688 -39.031 1 89.06 332 SER A CA 1
ATOM 2758 C C . SER A 1 332 ? 13.305 -58.125 -38.531 1 89.06 332 SER A C 1
ATOM 2760 O O . SER A 1 332 ? 12.398 -58.625 -37.875 1 89.06 332 SER A O 1
ATOM 2762 N N . ASP A 1 333 ? 14.367 -58.781 -38.969 1 89.81 333 ASP A N 1
ATOM 2763 C CA . ASP A 1 333 ? 14.602 -60.156 -38.531 1 89.81 333 ASP A CA 1
ATOM 2764 C C . ASP A 1 333 ? 14.766 -60.219 -37 1 89.81 333 ASP A C 1
ATOM 2766 O O . ASP A 1 333 ? 14.234 -61.156 -36.375 1 89.81 333 ASP A O 1
ATOM 2770 N N . ALA A 1 334 ? 15.492 -59.312 -36.531 1 89.06 334 ALA A N 1
ATOM 2771 C CA . ALA A 1 334 ? 15.711 -59.25 -35.094 1 89.06 334 ALA A CA 1
ATOM 2772 C C . ALA A 1 334 ? 14.398 -59.094 -34.344 1 89.06 334 ALA A C 1
ATOM 2774 O O . ALA A 1 334 ? 14.148 -59.75 -33.344 1 89.06 334 ALA A O 1
ATOM 2775 N N . GLU A 1 335 ? 13.57 -58.25 -34.781 1 91.38 335 GLU A N 1
ATOM 2776 C CA . GLU A 1 335 ? 12.289 -57.969 -34.125 1 91.38 335 GLU A CA 1
ATOM 2777 C C . GLU A 1 335 ? 11.367 -59.188 -34.219 1 91.38 335 GLU A C 1
ATOM 2779 O O . GLU A 1 335 ? 10.602 -59.469 -33.312 1 91.38 335 GLU A O 1
ATOM 2784 N N . MET A 1 336 ? 11.414 -59.812 -35.375 1 94.31 336 MET A N 1
ATOM 2785 C CA . MET A 1 336 ? 10.609 -61.031 -35.531 1 94.31 336 MET A CA 1
ATOM 2786 C C . MET A 1 336 ? 10.961 -62.062 -34.469 1 94.31 336 MET A C 1
ATOM 2788 O O . MET A 1 336 ? 10.07 -62.625 -33.812 1 94.31 336 MET A O 1
ATOM 2792 N N . LYS A 1 337 ? 12.234 -62.281 -34.312 1 92.62 337 LYS A N 1
ATOM 2793 C CA . LYS A 1 337 ? 12.711 -63.25 -33.312 1 92.62 337 LYS A CA 1
ATOM 2794 C C . LYS A 1 337 ? 12.312 -62.812 -31.906 1 92.62 337 LYS A C 1
ATOM 2796 O O . LYS A 1 337 ? 11.953 -63.656 -31.078 1 92.62 337 LYS A O 1
ATOM 2801 N N . GLU A 1 338 ? 12.406 -61.562 -31.719 1 92.94 338 GLU A N 1
ATOM 2802 C CA . GLU A 1 338 ? 12.023 -61.031 -30.422 1 92.94 338 GLU A CA 1
ATOM 2803 C C . GLU A 1 338 ? 10.547 -61.281 -30.141 1 92.94 338 GLU A C 1
ATOM 2805 O O . GLU A 1 338 ? 10.172 -61.656 -29.031 1 92.94 338 GLU A O 1
ATOM 2810 N N . TRP A 1 339 ? 9.734 -60.969 -31.078 1 94.25 339 TRP A N 1
ATOM 2811 C CA . TRP A 1 339 ? 8.297 -61.125 -30.938 1 94.25 339 TRP A CA 1
ATOM 2812 C C . TRP A 1 339 ? 7.949 -62.594 -30.688 1 94.25 339 TRP A C 1
ATOM 2814 O O . TRP A 1 339 ? 7.172 -62.906 -29.781 1 94.25 339 TRP A O 1
ATOM 2824 N N . ILE A 1 340 ? 8.508 -63.406 -31.453 1 94.19 340 ILE A N 1
ATOM 2825 C CA . ILE A 1 340 ? 8.227 -64.875 -31.328 1 94.19 340 ILE A CA 1
ATOM 2826 C C . ILE A 1 340 ? 8.609 -65.312 -29.922 1 94.19 340 ILE A C 1
ATOM 2828 O O . ILE A 1 340 ? 7.871 -66.062 -29.281 1 94.19 340 ILE A O 1
ATOM 2832 N N . TYR A 1 341 ? 9.758 -64.875 -29.531 1 91.69 341 TYR A N 1
ATOM 2833 C CA . TYR A 1 341 ? 10.219 -65.188 -28.188 1 91.69 341 TYR A CA 1
ATOM 2834 C C . TYR A 1 341 ? 9.219 -64.75 -27.125 1 91.69 341 TYR A C 1
ATOM 2836 O O . TYR A 1 341 ? 8.836 -65.5 -26.25 1 91.69 341 TYR A O 1
ATOM 2844 N N . SER A 1 342 ? 8.867 -63.531 -27.219 1 90.56 342 SER A N 1
ATOM 2845 C CA . SER A 1 342 ? 7.969 -62.938 -26.219 1 90.56 342 SER A CA 1
ATOM 2846 C C . SER A 1 342 ? 6.609 -63.625 -26.234 1 90.56 342 SER A C 1
ATOM 2848 O O . SER A 1 342 ? 6.004 -63.844 -25.188 1 90.56 342 SER A O 1
ATOM 2850 N N . LEU A 1 343 ? 6.129 -63.875 -27.359 1 89.81 343 LEU A N 1
ATOM 2851 C CA . LEU A 1 343 ? 4.828 -64.5 -27.516 1 89.81 343 LEU A CA 1
ATOM 2852 C C . LEU A 1 343 ? 4.852 -65.938 -26.953 1 89.81 343 LEU A C 1
ATOM 2854 O O . LEU A 1 343 ? 3.902 -66.375 -26.297 1 89.81 343 LEU A O 1
ATOM 2858 N N . LYS A 1 344 ? 5.938 -66.625 -27.188 1 86.44 344 LYS A N 1
ATOM 2859 C CA . LYS A 1 344 ? 6.105 -68 -26.641 1 86.44 344 LYS A CA 1
ATOM 2860 C C . LYS A 1 344 ? 6.156 -68 -25.125 1 86.44 344 LYS A C 1
ATOM 2862 O O . LYS A 1 344 ? 5.547 -68.812 -24.469 1 86.44 344 LYS A O 1
ATOM 2867 N N . LYS A 1 345 ? 6.906 -67.062 -24.719 1 82.38 345 LYS A N 1
ATOM 2868 C CA . LYS A 1 345 ? 7.062 -66.938 -23.266 1 82.38 345 LYS A CA 1
ATOM 2869 C C . LYS A 1 345 ? 5.73 -66.625 -22.594 1 82.38 345 LYS A C 1
ATOM 2871 O O . LYS A 1 345 ? 5.418 -67.188 -21.531 1 82.38 345 LYS A O 1
ATOM 2876 N N . CYS A 1 346 ? 5 -65.75 -23.156 1 77.75 346 CYS A N 1
ATOM 2877 C CA . CYS A 1 346 ? 3.711 -65.375 -22.609 1 77.75 346 CYS A CA 1
ATOM 2878 C C . CYS A 1 346 ? 2.711 -66.5 -22.672 1 77.75 346 CYS A C 1
ATOM 2880 O O . CYS A 1 346 ? 1.889 -66.688 -21.766 1 77.75 346 CYS A O 1
ATOM 2882 N N . SER A 1 347 ? 2.691 -67.125 -23.688 1 75.75 347 SER A N 1
ATOM 2883 C CA . SER A 1 347 ? 1.793 -68.25 -23.844 1 75.75 347 SER A CA 1
ATOM 2884 C C . SER A 1 347 ? 2.051 -69.312 -22.781 1 75.75 347 SER A C 1
ATOM 2886 O O . SER A 1 347 ? 1.112 -69.938 -22.281 1 75.75 347 SER A O 1
ATOM 2888 N N . GLU A 1 348 ? 3.293 -69.438 -22.531 1 68.06 348 GLU A N 1
ATOM 2889 C CA . GLU A 1 348 ? 3.666 -70.438 -21.516 1 68.06 348 GLU A CA 1
ATOM 2890 C C . GLU A 1 348 ? 3.238 -69.938 -20.125 1 68.06 348 GLU A C 1
ATOM 2892 O O . GLU A 1 348 ? 2.812 -70.75 -19.297 1 68.06 348 GLU A O 1
ATOM 2897 N N . GLN A 1 349 ? 3.352 -68.562 -19.969 1 56.91 349 GLN A N 1
ATOM 2898 C CA . GLN A 1 349 ? 3.004 -68 -18.672 1 56.91 349 GLN A CA 1
ATOM 2899 C C . GLN A 1 349 ? 1.492 -67.875 -18.5 1 56.91 349 GLN A C 1
ATOM 2901 O O . GLN A 1 349 ? 0.975 -67.938 -17.391 1 56.91 349 GLN A O 1
ATOM 2906 N N . GLY A 1 350 ? 0.781 -67.125 -19.5 1 51.06 350 GLY A N 1
ATOM 2907 C CA . GLY A 1 350 ? -0.667 -67 -19.469 1 51.06 350 GLY A CA 1
ATOM 2908 C C . GLY A 1 350 ? -1.374 -68.25 -19 1 51.06 350 GLY A C 1
ATOM 2909 O O . GLY A 1 350 ? -2.562 -68.188 -18.672 1 51.06 350 GLY A O 1
ATOM 2910 N N . LEU A 1 351 ? -0.744 -69.312 -19.375 1 40.69 351 LEU A N 1
ATOM 2911 C CA . LEU A 1 351 ? -1.324 -70.438 -18.703 1 40.69 351 LEU A CA 1
ATOM 2912 C C . LEU A 1 351 ? -1.426 -70.25 -17.203 1 40.69 351 LEU A C 1
ATOM 2914 O O . LEU A 1 351 ? -2.146 -70.938 -16.516 1 40.69 351 LEU A O 1
ATOM 2918 N N . LEU A 1 352 ? -0.447 -69.438 -16.703 1 34.03 352 LEU A N 1
ATOM 2919 C CA . LEU A 1 352 ? -0.603 -69.188 -15.273 1 34.03 352 LEU A CA 1
ATOM 2920 C C . LEU A 1 352 ? -1.465 -67.938 -15.039 1 34.03 352 LEU A C 1
ATOM 2922 O O . LEU A 1 352 ? -1.381 -66.938 -15.789 1 34.03 352 LEU A O 1
ATOM 2926 N N . GLY A 1 353 ? -2.633 -67.812 -14.617 1 34.84 353 GLY A N 1
ATOM 2927 C CA . GLY A 1 353 ? -3.756 -67 -14.18 1 34.84 353 GLY A CA 1
ATOM 2928 C C . GLY A 1 353 ? -3.393 -65.5 -13.977 1 34.84 353 GLY A C 1
ATOM 2929 O O . GLY A 1 353 ? -3.398 -65 -12.844 1 34.84 353 GLY A O 1
ATOM 2930 N N . TYR A 1 354 ? -2.434 -64.875 -14.586 1 34.53 354 TYR A N 1
ATOM 2931 C CA . TYR A 1 354 ? -2.139 -63.531 -14.172 1 34.53 354 TYR A CA 1
ATOM 2932 C C . TYR A 1 354 ? -3.293 -62.594 -14.508 1 34.53 354 TYR A C 1
ATOM 2934 O O . TYR A 1 354 ? -3.803 -62.625 -15.633 1 34.53 354 TYR A O 1
ATOM 2942 N N . THR A 1 355 ? -4.098 -62.156 -13.633 1 33.88 355 THR A N 1
ATOM 2943 C CA . THR A 1 355 ? -5.176 -61.188 -13.609 1 33.88 355 THR A CA 1
ATOM 2944 C C . THR A 1 355 ? -4.664 -59.812 -14.016 1 33.88 355 THR A C 1
ATOM 2946 O O . THR A 1 355 ? -3.637 -59.344 -13.516 1 33.88 355 THR A O 1
ATOM 2949 N N . GLU A 1 356 ? -4.625 -59.156 -15.234 1 38.47 356 GLU A N 1
ATOM 2950 C CA . GLU A 1 356 ? -4.57 -57.844 -15.883 1 38.47 356 GLU A CA 1
ATOM 2951 C C . GLU A 1 356 ? -5.078 -56.75 -14.953 1 38.47 356 GLU A C 1
ATOM 2953 O O . GLU A 1 356 ? -6.27 -56.688 -14.648 1 38.47 356 GLU A O 1
ATOM 2958 N N . SER A 1 357 ? -4.488 -56.219 -14 1 42.5 357 SER A N 1
ATOM 2959 C CA . SER A 1 357 ? -5.168 -55.219 -13.188 1 42.5 357 SER A CA 1
ATOM 2960 C C . SER A 1 357 ? -5.25 -53.875 -13.914 1 42.5 357 SER A C 1
ATOM 2962 O O . SER A 1 357 ? -4.246 -53.375 -14.43 1 42.5 357 SER A O 1
ATOM 2964 N N . GLU A 1 358 ? -6.148 -53.375 -14.789 1 50.84 358 GLU A N 1
ATOM 2965 C CA . GLU A 1 358 ? -6.75 -52.188 -15.383 1 50.84 358 GLU A CA 1
ATOM 2966 C C . GLU A 1 358 ? -6.594 -50.969 -14.469 1 50.84 358 GLU A C 1
ATOM 2968 O O . GLU A 1 358 ? -7.105 -49.906 -14.773 1 50.84 358 GLU A O 1
ATOM 2973 N N . TYR A 1 359 ? -5.742 -50.875 -13.617 1 62.19 359 TYR A N 1
ATOM 2974 C CA . TYR A 1 359 ? -5.809 -49.844 -12.578 1 62.19 359 TYR A CA 1
ATOM 2975 C C . TYR A 1 359 ? -4.594 -48.938 -12.633 1 62.19 359 TYR A C 1
ATOM 2977 O O . TYR A 1 359 ? -3.564 -49.281 -13.203 1 62.19 359 TYR A O 1
ATOM 2985 N N . THR A 1 360 ? -4.746 -47.688 -12.445 1 70.56 360 THR A N 1
ATOM 2986 C CA . THR A 1 360 ? -3.691 -46.688 -12.266 1 70.56 360 THR A CA 1
ATOM 2987 C C . THR A 1 360 ? -3.416 -46.438 -10.781 1 70.56 360 THR A C 1
ATOM 2989 O O . THR A 1 360 ? -4.297 -46.625 -9.945 1 70.56 360 THR A O 1
ATOM 2992 N N . CYS A 1 361 ? -2.115 -46.094 -10.57 1 77.56 361 CYS A N 1
ATOM 2993 C CA . CYS A 1 361 ? -1.752 -45.75 -9.195 1 77.56 361 CYS A CA 1
ATOM 2994 C C . CYS A 1 361 ? -2.643 -44.625 -8.648 1 77.56 361 CYS A C 1
ATOM 2996 O O . CYS A 1 361 ? -2.922 -43.656 -9.352 1 77.56 361 CYS A O 1
ATOM 2998 N N . ALA A 1 362 ? -3.006 -44.75 -7.523 1 80.69 362 ALA A N 1
ATOM 2999 C CA . ALA A 1 362 ? -3.924 -43.812 -6.895 1 80.69 362 ALA A CA 1
ATOM 3000 C C . ALA A 1 362 ? -3.248 -42.469 -6.656 1 80.69 362 ALA A C 1
ATOM 3002 O O . ALA A 1 362 ? -3.91 -41.438 -6.637 1 80.69 362 ALA A O 1
ATOM 3003 N N . ASP A 1 363 ? -1.96 -42.531 -6.441 1 80.69 363 ASP A N 1
ATOM 3004 C CA . ASP A 1 363 ? -1.307 -41.281 -6.004 1 80.69 363 ASP A CA 1
ATOM 3005 C C . ASP A 1 363 ? -0.631 -40.594 -7.176 1 80.69 363 ASP A C 1
ATOM 3007 O O . ASP A 1 363 ? -0.538 -39.344 -7.191 1 80.69 363 ASP A O 1
ATOM 3011 N N . CYS A 1 364 ? -0.155 -41.312 -8.109 1 68.62 364 CYS A N 1
ATOM 3012 C CA . CYS A 1 364 ? 0.584 -40.625 -9.164 1 68.62 364 CYS A CA 1
ATOM 3013 C C . CYS A 1 364 ? 0.042 -41 -10.539 1 68.62 364 CYS A C 1
ATOM 3015 O O . CYS A 1 364 ? 0.588 -40.594 -11.562 1 68.62 364 CYS A O 1
ATOM 3017 N N . PHE A 1 365 ? -0.939 -41.938 -10.695 1 64.62 365 PHE A N 1
ATOM 3018 C CA . PHE A 1 365 ? -1.69 -42.375 -11.875 1 64.62 365 PHE A CA 1
ATOM 3019 C C . PHE A 1 365 ? -0.809 -43.156 -12.82 1 64.62 365 PHE A C 1
ATOM 3021 O O . PHE A 1 365 ? -1.139 -43.312 -14 1 64.62 365 PHE A O 1
ATOM 3028 N N . THR A 1 366 ? 0.316 -43.531 -12.234 1 63.5 366 THR A N 1
ATOM 3029 C CA . THR A 1 366 ? 1.134 -44.469 -13.008 1 63.5 366 THR A CA 1
ATOM 3030 C C . THR A 1 366 ? 0.356 -45.719 -13.312 1 63.5 366 THR A C 1
ATOM 3032 O O . THR A 1 366 ? -0.344 -46.25 -12.445 1 63.5 366 THR A O 1
ATOM 3035 N N . CYS A 1 367 ? 0.39 -46.062 -14.5 1 60.19 367 CYS A N 1
ATOM 3036 C CA . CYS A 1 367 ? -0.372 -47.219 -14.906 1 60.19 367 CYS A CA 1
ATOM 3037 C C . CYS A 1 367 ? 0.236 -48.5 -14.336 1 60.19 367 CYS A C 1
ATOM 3039 O O . CYS A 1 367 ? 1.423 -48.531 -14.008 1 60.19 367 CYS A O 1
ATOM 3041 N N . ASN A 1 368 ? -0.634 -49.469 -14.094 1 63.16 368 ASN A N 1
ATOM 3042 C CA . ASN A 1 368 ? -0.318 -50.812 -13.695 1 63.16 368 ASN A CA 1
ATOM 3043 C C . ASN A 1 368 ? 0.328 -50.875 -12.312 1 63.16 368 ASN A C 1
ATOM 3045 O O . ASN A 1 368 ? 1.469 -51.312 -12.172 1 63.16 368 ASN A O 1
ATOM 3049 N N . PRO A 1 369 ? -0.338 -50.344 -11.398 1 76.94 369 PRO A N 1
ATOM 3050 C CA . PRO A 1 369 ? 0.163 -50.438 -10.031 1 76.94 369 PRO A CA 1
ATOM 3051 C C . PRO A 1 369 ? 0.355 -51.875 -9.586 1 76.94 369 PRO A C 1
ATOM 3053 O O . PRO A 1 369 ? -0.461 -52.75 -9.914 1 76.94 369 PRO A O 1
ATOM 3056 N N . ASP A 1 370 ? 1.517 -52.094 -9.047 1 74.12 370 ASP A N 1
ATOM 3057 C CA . ASP A 1 370 ? 1.854 -53.438 -8.617 1 74.12 370 ASP A CA 1
ATOM 3058 C C . ASP A 1 370 ? 1.715 -53.594 -7.102 1 74.12 370 ASP A C 1
ATOM 3060 O O . ASP A 1 370 ? 2.082 -54.625 -6.535 1 74.12 370 ASP A O 1
ATOM 3064 N N . TRP A 1 371 ? 1.384 -52.562 -6.57 1 85.94 371 TRP A N 1
ATOM 3065 C CA . TRP A 1 371 ? 1.242 -52.562 -5.117 1 85.94 371 TRP A CA 1
ATOM 3066 C C . TRP A 1 371 ? -0.139 -52.062 -4.707 1 85.94 371 TRP A C 1
ATOM 3068 O O . TRP A 1 371 ? -0.878 -51.531 -5.527 1 85.94 371 TRP A O 1
ATOM 3078 N N . CYS A 1 372 ? -0.475 -52.406 -3.609 1 88.62 372 CYS A N 1
ATOM 3079 C CA . CYS A 1 372 ? -1.724 -51.875 -3.066 1 88.62 372 CYS A CA 1
ATOM 3080 C C . CYS A 1 372 ? -1.584 -51.562 -1.58 1 88.62 372 CYS A C 1
ATOM 3082 O O . CYS A 1 372 ? -0.663 -52.062 -0.923 1 88.62 372 CYS A O 1
ATOM 3084 N N . SER A 1 373 ? -2.285 -50.656 -1.105 1 90.81 373 SER A N 1
ATOM 3085 C CA . SER A 1 373 ? -2.514 -50.469 0.323 1 90.81 373 SER A CA 1
ATOM 3086 C C . SER A 1 373 ? -3.834 -51.094 0.761 1 90.81 373 SER A C 1
ATOM 3088 O O . SER A 1 373 ? -4.906 -50.594 0.388 1 90.81 373 SER A O 1
ATOM 3090 N N . LEU A 1 374 ? -3.701 -52.031 1.505 1 86.88 374 LEU A N 1
ATOM 3091 C CA . LEU A 1 374 ? -4.867 -52.844 1.867 1 86.88 374 LEU A CA 1
ATOM 3092 C C . LEU A 1 374 ? -5.855 -52.031 2.684 1 86.88 374 LEU A C 1
ATOM 3094 O O . LEU A 1 374 ? -7.07 -52.125 2.477 1 86.88 374 LEU A O 1
ATOM 3098 N N . ASN A 1 375 ? -5.309 -51.219 3.564 1 88.38 375 ASN A N 1
ATOM 3099 C CA . ASN A 1 375 ? -6.203 -50.5 4.473 1 88.38 375 ASN A CA 1
ATOM 3100 C C . ASN A 1 375 ? -6.699 -49.219 3.855 1 88.38 375 ASN A C 1
ATOM 3102 O O . ASN A 1 375 ? -7.727 -48.656 4.273 1 88.38 375 ASN A O 1
ATOM 3106 N N . LEU A 1 376 ? -6.035 -48.75 2.848 1 89.25 376 LEU A N 1
ATOM 3107 C CA . LEU A 1 376 ? -6.438 -47.469 2.232 1 89.25 376 LEU A CA 1
ATOM 3108 C C . LEU A 1 376 ? -7.246 -47.719 0.963 1 89.25 376 LEU A C 1
ATOM 3110 O O . LEU A 1 376 ? -7.914 -46.812 0.459 1 89.25 376 LEU A O 1
ATOM 3114 N N . GLY A 1 377 ? -7.219 -48.906 0.476 1 88.94 377 GLY A N 1
ATOM 3115 C CA . GLY A 1 377 ? -8.016 -49.312 -0.675 1 88.94 377 GLY A CA 1
ATOM 3116 C C . GLY A 1 377 ? -7.527 -48.688 -1.976 1 88.94 377 GLY A C 1
ATOM 3117 O O . GLY A 1 377 ? -8.328 -48.281 -2.812 1 88.94 377 GLY A O 1
ATOM 3118 N N . VAL A 1 378 ? -6.266 -48.562 -2.086 1 88.62 378 VAL A N 1
ATOM 3119 C CA . VAL A 1 378 ? -5.762 -47.969 -3.309 1 88.62 378 VAL A CA 1
ATOM 3120 C C . VAL A 1 378 ? -4.656 -48.812 -3.908 1 88.62 378 VAL A C 1
ATOM 3122 O O . VAL A 1 378 ? -3.951 -49.531 -3.184 1 88.62 378 VAL A O 1
ATOM 3125 N N . LEU A 1 379 ? -4.598 -48.781 -5.207 1 82.81 379 LEU A N 1
ATOM 3126 C CA . LEU A 1 379 ? -3.477 -49.375 -5.926 1 82.81 379 LEU A CA 1
ATOM 3127 C C . LEU A 1 379 ? -2.342 -48.375 -6.098 1 82.81 379 LEU A C 1
ATOM 3129 O O . LEU A 1 379 ? -2.586 -47.188 -6.289 1 82.81 379 LEU A O 1
ATOM 3133 N N . LEU A 1 380 ? -1.168 -48.906 -5.887 1 85.94 380 LEU A N 1
ATOM 3134 C CA . LEU A 1 380 ? 0.005 -48.031 -5.859 1 85.94 380 LEU A CA 1
ATOM 3135 C C . LEU A 1 380 ? 1.08 -48.531 -6.812 1 85.94 380 LEU A C 1
ATOM 3137 O O . LEU A 1 380 ? 1.262 -49.75 -6.957 1 85.94 380 LEU A O 1
ATOM 3141 N N . CYS A 1 381 ? 1.7 -47.625 -7.438 1 74.94 381 CYS A N 1
ATOM 3142 C CA . CYS A 1 381 ? 2.879 -48 -8.211 1 74.94 381 CYS A CA 1
ATOM 3143 C C . CYS A 1 381 ? 4.062 -48.281 -7.293 1 74.94 381 CYS A C 1
ATOM 3145 O O . CYS A 1 381 ? 3.994 -48.031 -6.086 1 74.94 381 CYS A O 1
ATOM 3147 N N . THR A 1 382 ? 5.074 -48.781 -7.859 1 76.62 382 THR A N 1
ATOM 3148 C CA . THR A 1 382 ? 6.25 -49.156 -7.094 1 76.62 382 THR A CA 1
ATOM 3149 C C . THR A 1 382 ? 6.816 -47.969 -6.32 1 76.62 382 THR A C 1
ATOM 3151 O O . THR A 1 382 ? 7.152 -48.094 -5.141 1 76.62 382 THR A O 1
ATOM 3154 N N . ASN A 1 383 ? 6.82 -46.875 -6.922 1 76.94 383 ASN A N 1
ATOM 3155 C CA . ASN A 1 383 ? 7.387 -45.688 -6.27 1 76.94 383 ASN A CA 1
ATOM 3156 C C . ASN A 1 383 ? 6.5 -45.219 -5.125 1 76.94 383 ASN A C 1
ATOM 3158 O O . ASN A 1 383 ? 6.992 -44.938 -4.027 1 76.94 383 ASN A O 1
ATOM 3162 N N . CYS A 1 384 ? 5.312 -45.125 -5.406 1 82.31 384 CYS A N 1
ATOM 3163 C CA . CYS A 1 384 ? 4.387 -44.656 -4.379 1 82.31 384 CYS A CA 1
ATOM 3164 C C . CYS A 1 384 ? 4.254 -45.656 -3.258 1 82.31 384 CYS A C 1
ATOM 3166 O O . CYS A 1 384 ? 4.078 -45.312 -2.096 1 82.31 384 CYS A O 1
ATOM 3168 N N . SER A 1 385 ? 4.371 -46.844 -3.664 1 84.69 385 SER A N 1
ATOM 3169 C CA . SER A 1 385 ? 4.328 -47.875 -2.635 1 84.69 385 SER A CA 1
ATOM 3170 C C . SER A 1 385 ? 5.473 -47.719 -1.641 1 84.69 385 SER A C 1
ATOM 3172 O O . SER A 1 385 ? 5.301 -47.969 -0.443 1 84.69 385 SER A O 1
ATOM 3174 N N . GLY A 1 386 ? 6.574 -47.375 -2.156 1 81.5 386 GLY A N 1
ATOM 3175 C CA . GLY A 1 386 ? 7.703 -47.094 -1.282 1 81.5 386 GLY A CA 1
ATOM 3176 C C . GLY A 1 386 ? 7.426 -46 -0.277 1 81.5 386 GLY A C 1
ATOM 3177 O O . GLY A 1 386 ? 7.766 -46.125 0.901 1 81.5 386 GLY A O 1
ATOM 3178 N N . ILE A 1 387 ? 6.812 -45.062 -0.742 1 85.06 387 ILE A N 1
ATOM 3179 C CA . ILE A 1 387 ? 6.465 -43.938 0.135 1 85.06 387 ILE A CA 1
ATOM 3180 C C . ILE A 1 387 ? 5.457 -44.406 1.182 1 85.06 387 ILE A C 1
ATOM 3182 O O . ILE A 1 387 ? 5.598 -44.094 2.369 1 85.06 387 ILE A O 1
ATOM 3186 N N . HIS A 1 388 ? 4.535 -45.094 0.785 1 89.38 388 HIS A N 1
ATOM 3187 C CA . HIS A 1 388 ? 3.523 -45.625 1.693 1 89.38 388 HIS A CA 1
ATOM 3188 C C . HIS A 1 388 ? 4.152 -46.531 2.748 1 89.38 388 HIS A C 1
ATOM 3190 O O . HIS A 1 388 ? 3.779 -46.5 3.922 1 89.38 388 HIS A O 1
ATOM 3196 N N . ARG A 1 389 ? 5.117 -47.25 2.301 1 83.81 389 ARG A N 1
ATOM 3197 C CA . ARG A 1 389 ? 5.805 -48.125 3.24 1 83.81 389 ARG A CA 1
ATOM 3198 C C . ARG A 1 389 ? 6.586 -47.312 4.273 1 83.81 389 ARG A C 1
ATOM 3200 O O . ARG A 1 389 ? 6.629 -47.688 5.449 1 83.81 389 ARG A O 1
ATOM 3207 N N . SER A 1 390 ? 7.094 -46.25 3.803 1 82.44 390 SER A N 1
ATOM 3208 C CA . SER A 1 390 ? 7.875 -45.406 4.695 1 82.44 390 SER A CA 1
ATOM 3209 C C . SER A 1 390 ? 6.984 -44.719 5.727 1 82.44 390 SER A C 1
ATOM 3211 O O . SER A 1 390 ? 7.461 -44.312 6.789 1 82.44 390 SER A O 1
ATOM 3213 N N . LEU A 1 391 ? 5.754 -44.562 5.449 1 85.12 391 LEU A N 1
ATOM 3214 C CA . LEU A 1 391 ? 4.812 -43.969 6.383 1 85.12 391 LEU A CA 1
ATOM 3215 C C . LEU A 1 391 ? 4.539 -44.875 7.562 1 85.12 391 LEU A C 1
ATOM 3217 O O . LEU A 1 391 ? 4.152 -44.406 8.641 1 85.12 391 LEU A O 1
ATOM 3221 N N . GLY A 1 392 ? 4.738 -46.156 7.383 1 85.19 392 GLY A N 1
ATOM 3222 C CA . GLY A 1 392 ? 4.492 -47.125 8.43 1 85.19 392 GLY A CA 1
ATOM 3223 C C . GLY A 1 392 ? 3.25 -47.969 8.195 1 85.19 392 GLY A C 1
ATOM 3224 O O . GLY A 1 392 ? 2.275 -47.5 7.609 1 85.19 392 GLY A O 1
ATOM 3225 N N . SER A 1 393 ? 3.283 -49.156 8.688 1 83.5 393 SER A N 1
ATOM 3226 C CA . SER A 1 393 ? 2.195 -50.094 8.477 1 83.5 393 SER A CA 1
ATOM 3227 C C . SER A 1 393 ? 0.922 -49.656 9.188 1 83.5 393 SER A C 1
ATOM 3229 O O . SER A 1 393 ? -0.179 -50.062 8.812 1 83.5 393 SER A O 1
ATOM 3231 N N . HIS A 1 394 ? 1.103 -48.844 10.234 1 85.5 394 HIS A N 1
ATOM 3232 C CA . HIS A 1 394 ? -0.068 -48.344 10.938 1 85.5 394 HIS A CA 1
ATOM 3233 C C . HIS A 1 394 ? -0.824 -47.312 10.086 1 85.5 394 HIS A C 1
ATOM 3235 O O . HIS A 1 394 ? -2.012 -47.094 10.312 1 85.5 394 HIS A O 1
ATOM 3241 N N . ILE A 1 395 ? -0.254 -46.844 9.117 1 85.75 395 ILE A N 1
ATOM 3242 C CA . ILE A 1 395 ? -0.884 -45.875 8.227 1 85.75 395 ILE A CA 1
ATOM 3243 C C . ILE A 1 395 ? -1.289 -46.531 6.922 1 85.75 395 ILE A C 1
ATOM 3245 O O . ILE A 1 395 ? -2.418 -46.375 6.453 1 85.75 395 ILE A O 1
ATOM 3249 N N . SER A 1 396 ? -0.393 -47.219 6.375 1 88.75 396 SER A N 1
ATOM 3250 C CA . SER A 1 396 ? -0.629 -47.875 5.09 1 88.75 396 SER A CA 1
ATOM 3251 C C . SER A 1 396 ? -0.066 -49.281 5.074 1 88.75 396 SER A C 1
ATOM 3253 O O . SER A 1 396 ? 1.144 -49.469 5.215 1 88.75 396 SER A O 1
ATOM 3255 N N . ARG A 1 397 ? -0.947 -50.25 4.914 1 90.62 397 ARG A N 1
ATOM 3256 C CA . ARG A 1 397 ? -0.547 -51.656 4.812 1 90.62 397 ARG A CA 1
ATOM 3257 C C . ARG A 1 397 ? -0.306 -52.062 3.363 1 90.62 397 ARG A C 1
ATOM 3259 O O . ARG A 1 397 ? -1.229 -52.5 2.672 1 90.62 397 ARG A O 1
ATOM 3266 N N . VAL A 1 398 ? 0.961 -51.906 3.076 1 88.81 398 VAL A N 1
ATOM 3267 C CA . VAL A 1 398 ? 1.326 -52.062 1.67 1 88.81 398 VAL A CA 1
ATOM 3268 C C . VAL A 1 398 ? 1.619 -53.531 1.356 1 88.81 398 VAL A C 1
ATOM 3270 O O . VAL A 1 398 ? 2.295 -54.219 2.129 1 88.81 398 VAL A O 1
ATOM 3273 N N . LYS A 1 399 ? 1.043 -54.062 0.335 1 85.06 399 LYS A N 1
ATOM 3274 C CA . LYS A 1 399 ? 1.312 -55.406 -0.156 1 85.06 399 LYS A CA 1
ATOM 3275 C C . LYS A 1 399 ? 1.614 -55.375 -1.651 1 85.06 399 LYS A C 1
ATOM 3277 O O . LYS A 1 399 ? 1.115 -54.531 -2.387 1 85.06 399 LYS A O 1
ATOM 3282 N N . SER A 1 400 ? 2.391 -56.219 -1.994 1 78.19 400 SER A N 1
ATOM 3283 C CA . SER A 1 400 ? 2.639 -56.406 -3.42 1 78.19 400 SER A CA 1
ATOM 3284 C C . SER A 1 400 ? 1.522 -57.188 -4.078 1 78.19 400 SER A C 1
ATOM 3286 O O . SER A 1 400 ? 1.083 -58.219 -3.537 1 78.19 400 SER A O 1
ATOM 3288 N N . LEU A 1 401 ? 1.013 -56.688 -5.16 1 73.88 401 LEU A N 1
ATOM 3289 C CA . LEU A 1 401 ? -0.066 -57.375 -5.859 1 73.88 401 LEU A CA 1
ATOM 3290 C C . LEU A 1 401 ? 0.442 -58.656 -6.512 1 73.88 401 LEU A C 1
ATOM 3292 O O . LEU A 1 401 ? -0.346 -59.562 -6.828 1 73.88 401 LEU A O 1
ATOM 3296 N N . GLN A 1 402 ? 1.736 -58.719 -6.531 1 63.19 402 GLN A N 1
ATOM 3297 C CA . GLN A 1 402 ? 2.336 -59.844 -7.23 1 63.19 402 GLN A CA 1
ATOM 3298 C C . GLN A 1 402 ? 2.975 -60.844 -6.254 1 63.19 402 GLN A C 1
ATOM 3300 O O . GLN A 1 402 ? 2.832 -62.062 -6.398 1 63.19 402 GLN A O 1
ATOM 3305 N N . LEU A 1 403 ? 3.633 -60.281 -5.219 1 68 403 LEU A N 1
ATOM 3306 C CA . LEU A 1 403 ? 4.441 -61.094 -4.328 1 68 403 LEU A CA 1
ATOM 3307 C C . LEU A 1 403 ? 3.627 -61.562 -3.125 1 68 403 LEU A C 1
ATOM 3309 O O . LEU A 1 403 ? 3.855 -62.656 -2.6 1 68 403 LEU A O 1
ATOM 3313 N N . ASP A 1 404 ? 2.721 -60.875 -2.764 1 73.31 404 ASP A N 1
ATOM 3314 C CA . ASP A 1 404 ? 1.958 -61.188 -1.562 1 73.31 404 ASP A CA 1
ATOM 3315 C C . ASP A 1 404 ? 0.669 -61.938 -1.916 1 73.31 404 ASP A C 1
ATOM 3317 O O . ASP A 1 404 ? 0.079 -61.688 -2.971 1 73.31 404 ASP A O 1
ATOM 3321 N N . ILE A 1 405 ? 0.44 -62.844 -1.091 1 72.12 405 ILE A N 1
ATOM 3322 C CA . ILE A 1 405 ? -0.842 -63.531 -1.227 1 72.12 405 ILE A CA 1
ATOM 3323 C C . ILE A 1 405 ? -1.963 -62.625 -0.704 1 72.12 405 ILE A C 1
ATOM 3325 O O . ILE A 1 405 ? -1.968 -62.25 0.47 1 72.12 405 ILE A O 1
ATOM 3329 N N . ILE A 1 406 ? -2.811 -62.219 -1.675 1 78.25 406 ILE A N 1
ATOM 3330 C CA . ILE A 1 406 ? -3.969 -61.406 -1.309 1 78.25 406 ILE A CA 1
ATOM 3331 C C . ILE A 1 406 ? -5.25 -62.188 -1.599 1 78.25 406 ILE A C 1
ATOM 3333 O O . ILE A 1 406 ? -5.434 -62.719 -2.703 1 78.25 406 ILE A O 1
ATOM 3337 N N . ASP A 1 407 ? -6.02 -62.312 -0.568 1 79.56 407 ASP A N 1
ATOM 3338 C CA . ASP A 1 407 ? -7.305 -63 -0.704 1 79.56 407 ASP A CA 1
ATOM 3339 C C . ASP A 1 407 ? -8.109 -62.406 -1.869 1 79.56 407 ASP A C 1
ATOM 3341 O O . ASP A 1 407 ? -8.188 -61.188 -2.035 1 79.56 407 ASP A O 1
ATOM 3345 N N . PRO A 1 408 ? -8.578 -63.281 -2.734 1 79.19 408 PRO A N 1
ATOM 3346 C CA . PRO A 1 408 ? -9.336 -62.812 -3.895 1 79.19 408 PRO A CA 1
ATOM 3347 C C . PRO A 1 408 ? -10.453 -61.844 -3.512 1 79.19 408 PRO A C 1
ATOM 3349 O O . PRO A 1 408 ? -10.727 -60.906 -4.242 1 79.19 408 PRO A O 1
ATOM 3352 N N . VAL A 1 409 ? -11.172 -62.094 -2.438 1 83.19 409 VAL A N 1
ATOM 3353 C CA . VAL A 1 409 ? -12.242 -61.219 -1.976 1 83.19 409 VAL A CA 1
ATOM 3354 C C . VAL A 1 409 ? -11.672 -59.844 -1.659 1 83.19 409 VAL A C 1
ATOM 3356 O O . VAL A 1 409 ? -12.258 -58.812 -2.033 1 83.19 409 VAL A O 1
ATOM 3359 N N . ILE A 1 410 ? -10.531 -59.844 -1.049 1 84.62 410 ILE A N 1
ATOM 3360 C CA . ILE A 1 410 ? -9.867 -58.562 -0.692 1 84.62 410 ILE A CA 1
ATOM 3361 C C . ILE A 1 410 ? -9.398 -57.875 -1.958 1 84.62 410 ILE A C 1
ATOM 3363 O O . ILE A 1 410 ? -9.492 -56.625 -2.057 1 84.62 410 ILE A O 1
ATOM 3367 N N . LYS A 1 411 ? -8.977 -58.656 -2.785 1 81.06 411 LYS A N 1
ATOM 3368 C CA . LYS A 1 411 ? -8.523 -58.062 -4.043 1 81.06 411 LYS A CA 1
ATOM 3369 C C . LYS A 1 411 ? -9.672 -57.344 -4.77 1 81.06 411 LYS A C 1
ATOM 3371 O O . LYS A 1 411 ? -9.508 -56.25 -5.262 1 81.06 411 LYS A O 1
ATOM 3376 N N . GLU A 1 412 ? -10.742 -58.062 -4.887 1 83.12 412 GLU A N 1
ATOM 3377 C CA . GLU A 1 412 ? -11.922 -57.438 -5.5 1 83.12 412 GLU A CA 1
ATOM 3378 C C . GLU A 1 412 ? -12.352 -56.188 -4.754 1 83.12 412 GLU A C 1
ATOM 3380 O O . GLU A 1 412 ? -12.703 -55.188 -5.379 1 83.12 412 GLU A O 1
ATOM 3385 N N . LEU A 1 413 ? -12.336 -56.25 -3.473 1 86.94 413 LEU A N 1
ATOM 3386 C CA . LEU A 1 413 ? -12.656 -55.125 -2.627 1 86.94 413 LEU A CA 1
ATOM 3387 C C . LEU A 1 413 ? -11.711 -53.938 -2.906 1 86.94 413 LEU A C 1
ATOM 3389 O O . LEU A 1 413 ? -12.156 -52.812 -3.076 1 86.94 413 LEU A O 1
ATOM 3393 N N . LEU A 1 414 ? -10.492 -54.25 -2.941 1 85.88 414 LEU A N 1
ATOM 3394 C CA . LEU A 1 414 ? -9.461 -53.25 -3.211 1 85.88 414 LEU A CA 1
ATOM 3395 C C . LEU A 1 414 ? -9.711 -52.562 -4.547 1 85.88 414 LEU A C 1
ATOM 3397 O O . LEU A 1 414 ? -9.594 -51.344 -4.652 1 85.88 414 LEU A O 1
ATOM 3401 N N . ILE A 1 415 ? -10.008 -53.344 -5.508 1 80 415 ILE A N 1
ATOM 3402 C CA . ILE A 1 415 ? -10.234 -52.812 -6.844 1 80 415 ILE A CA 1
ATOM 3403 C C . ILE A 1 415 ? -11.445 -51.875 -6.82 1 80 415 ILE A C 1
ATOM 3405 O O . ILE A 1 415 ? -11.406 -50.781 -7.406 1 80 415 ILE A O 1
ATOM 3409 N N . GLU A 1 416 ? -12.461 -52.312 -6.207 1 82.56 416 GLU A N 1
ATOM 3410 C CA . GLU A 1 416 ? -13.648 -51.469 -6.113 1 82.56 416 GLU A CA 1
ATOM 3411 C C . GLU A 1 416 ? -13.344 -50.156 -5.398 1 82.56 416 GLU A C 1
ATOM 3413 O O . GLU A 1 416 ? -13.766 -49.094 -5.844 1 82.56 416 GLU A O 1
ATOM 3418 N N . LEU A 1 417 ? -12.672 -50.219 -4.293 1 87.25 417 LEU A N 1
ATOM 3419 C CA . LEU A 1 417 ? -12.305 -49.031 -3.555 1 87.25 417 LEU A CA 1
ATOM 3420 C C . LEU A 1 417 ? -11.383 -48.125 -4.387 1 87.25 417 LEU A C 1
ATOM 3422 O O . LEU A 1 417 ? -11.562 -46.906 -4.426 1 87.25 417 LEU A O 1
ATOM 3426 N N . HIS A 1 418 ? -10.445 -48.812 -5.004 1 84.56 418 HIS A N 1
ATOM 3427 C CA . HIS A 1 418 ? -9.5 -48.062 -5.824 1 84.56 418 HIS A CA 1
ATOM 3428 C C . HIS A 1 418 ? -10.211 -47.312 -6.957 1 84.56 418 HIS A C 1
ATOM 3430 O O . HIS A 1 418 ? -9.906 -46.156 -7.238 1 84.56 418 HIS A O 1
ATOM 3436 N N . ASN A 1 419 ? -11.086 -48.031 -7.605 1 77.5 419 ASN A N 1
ATOM 3437 C CA . ASN A 1 419 ? -11.836 -47.406 -8.703 1 77.5 419 ASN A CA 1
ATOM 3438 C C . ASN A 1 419 ? -12.578 -46.156 -8.258 1 77.5 419 ASN A C 1
ATOM 3440 O O . ASN A 1 419 ? -12.859 -45.281 -9.062 1 77.5 419 ASN A O 1
ATOM 3444 N N . ASN A 1 420 ? -12.859 -46.062 -7 1 80.12 420 ASN A N 1
ATOM 3445 C CA . ASN A 1 420 ? -13.594 -44.906 -6.465 1 80.12 420 ASN A CA 1
ATOM 3446 C C . ASN A 1 420 ? -12.711 -44.062 -5.566 1 80.12 420 ASN A C 1
ATOM 3448 O O . ASN A 1 420 ? -13.219 -43.219 -4.801 1 80.12 420 ASN A O 1
ATOM 3452 N N . HIS A 1 421 ? -11.406 -44.219 -5.66 1 83 421 HIS A N 1
ATOM 3453 C CA . HIS A 1 421 ? -10.523 -43.656 -4.664 1 83 421 HIS A CA 1
ATOM 3454 C C . HIS A 1 421 ? -10.539 -42.125 -4.742 1 83 421 HIS A C 1
ATOM 3456 O O . HIS A 1 421 ? -10.383 -41.438 -3.727 1 83 421 HIS A O 1
ATOM 3462 N N . GLN A 1 422 ? -10.727 -41.625 -5.879 1 76.62 422 GLN A N 1
ATOM 3463 C CA . GLN A 1 422 ? -10.75 -40.188 -6.035 1 76.62 422 GLN A CA 1
ATOM 3464 C C . GLN A 1 422 ? -11.953 -39.562 -5.32 1 76.62 422 GLN A C 1
ATOM 3466 O O . GLN A 1 422 ? -11.836 -38.5 -4.707 1 76.62 422 GLN A O 1
ATOM 3471 N N . ASN A 1 423 ? -13 -40.219 -5.398 1 78.44 423 ASN A N 1
ATOM 3472 C CA . ASN A 1 423 ? -14.195 -39.75 -4.711 1 78.44 423 ASN A CA 1
ATOM 3473 C C . ASN A 1 423 ? -14.086 -39.938 -3.199 1 78.44 423 ASN A C 1
ATOM 3475 O O . ASN A 1 423 ? -14.562 -39.094 -2.428 1 78.44 423 ASN A O 1
ATOM 3479 N N . ILE A 1 424 ? -13.453 -40.906 -2.805 1 82.75 424 ILE A N 1
ATOM 3480 C CA . ILE A 1 424 ? -13.359 -41.25 -1.392 1 82.75 424 ILE A CA 1
ATOM 3481 C C . ILE A 1 424 ? -12.344 -40.344 -0.695 1 82.75 424 ILE A C 1
ATOM 3483 O O . ILE A 1 424 ? -12.656 -39.719 0.325 1 82.75 424 ILE A O 1
ATOM 3487 N N . TRP A 1 425 ? -11.211 -40.375 -1.15 1 84.5 425 TRP A N 1
ATOM 3488 C CA . TRP A 1 425 ? -10.109 -39.688 -0.484 1 84.5 425 TRP A CA 1
ATOM 3489 C C . TRP A 1 425 ? -10.031 -38.219 -0.918 1 84.5 425 TRP A C 1
ATOM 3491 O O . TRP A 1 425 ? -9.406 -37.406 -0.24 1 84.5 425 TRP A O 1
ATOM 3501 N N . GLY A 1 426 ? -10.742 -37.969 -1.979 1 76.12 426 GLY A N 1
ATOM 3502 C CA . GLY A 1 426 ? -10.586 -36.656 -2.523 1 76.12 426 GLY A CA 1
ATOM 3503 C C . GLY A 1 426 ? -9.227 -36.406 -3.152 1 76.12 426 GLY A C 1
ATOM 3504 O O . GLY A 1 426 ? -8.344 -37.25 -3.076 1 76.12 426 GLY A O 1
ATOM 3505 N N . GLU A 1 427 ? -9.195 -35.406 -3.893 1 60.78 427 GLU A N 1
ATOM 3506 C CA . GLU A 1 427 ? -7.922 -35.062 -4.523 1 60.78 427 GLU A CA 1
ATOM 3507 C C . GLU A 1 427 ? -7.523 -33.625 -4.211 1 60.78 427 GLU A C 1
ATOM 3509 O O . GLU A 1 427 ? -8.328 -32.688 -4.383 1 60.78 427 GLU A O 1
ATOM 3514 N N . GLY A 1 428 ? -6.711 -33.531 -3.199 1 54.94 428 GLY A N 1
ATOM 3515 C CA . GLY A 1 428 ? -6.137 -32.219 -3.049 1 54.94 428 GLY A CA 1
ATOM 3516 C C . GLY A 1 428 ? -5.262 -31.797 -4.219 1 54.94 428 GLY A C 1
ATOM 3517 O O . GLY A 1 428 ? -5.453 -32.281 -5.34 1 54.94 428 GLY A O 1
ATOM 3518 N N . PHE A 1 429 ? -4.285 -30.891 -3.912 1 50.16 429 PHE A N 1
ATOM 3519 C CA . PHE A 1 429 ? -3.295 -30.578 -4.934 1 50.16 429 PHE A CA 1
ATOM 3520 C C . PHE A 1 429 ? -2.314 -31.719 -5.117 1 50.16 429 PHE A C 1
ATOM 3522 O O . PHE A 1 429 ? -1.419 -31.922 -4.297 1 50.16 429 PHE A O 1
ATOM 3529 N N . ARG A 1 430 ? -2.471 -32.625 -6.16 1 54.97 430 ARG A N 1
ATOM 3530 C CA . ARG A 1 430 ? -1.611 -33.75 -6.453 1 54.97 430 ARG A CA 1
ATOM 3531 C C . ARG A 1 430 ? -0.256 -33.281 -6.98 1 54.97 430 ARG A C 1
ATOM 3533 O O . ARG A 1 430 ? -0.185 -32.469 -7.883 1 54.97 430 ARG A O 1
ATOM 3540 N N . PRO A 1 431 ? 0.672 -33.719 -6.277 1 57.22 431 PRO A N 1
ATOM 3541 C CA . PRO A 1 431 ? 1.968 -33.375 -6.859 1 57.22 431 PRO A CA 1
ATOM 3542 C C . PRO A 1 431 ? 2.137 -33.875 -8.281 1 57.22 431 PRO A C 1
ATOM 3544 O O . PRO A 1 431 ? 1.558 -34.906 -8.641 1 57.22 431 PRO A O 1
ATOM 3547 N N . PRO A 1 432 ? 2.727 -33.156 -9.055 1 47.03 432 PRO A N 1
ATOM 3548 C CA . PRO A 1 432 ? 2.938 -33.656 -10.414 1 47.03 432 PRO A CA 1
ATOM 3549 C C . PRO A 1 432 ? 3.684 -34.969 -10.453 1 47.03 432 PRO A C 1
ATOM 3551 O O . PRO A 1 432 ? 4.293 -35.375 -9.461 1 47.03 432 PRO A O 1
ATOM 3554 N N . LYS A 1 433 ? 3.537 -35.75 -11.547 1 48.66 433 LYS A N 1
ATOM 3555 C CA . LYS A 1 433 ? 4.133 -37.094 -11.727 1 48.66 433 LYS A CA 1
ATOM 3556 C C . LYS A 1 433 ? 5.617 -37.062 -11.375 1 48.66 433 LYS A C 1
ATOM 3558 O O . LYS A 1 433 ? 6.133 -38.031 -10.805 1 48.66 433 LYS A O 1
ATOM 3563 N N . TYR A 1 434 ? 6.266 -35.938 -11.633 1 46.28 434 TYR A N 1
ATOM 3564 C CA . TYR A 1 434 ? 7.695 -35.812 -11.383 1 46.28 434 TYR A CA 1
ATOM 3565 C C . TYR A 1 434 ? 7.945 -34.906 -10.18 1 46.28 434 TYR A C 1
ATOM 3567 O O . TYR A 1 434 ? 8.469 -33.781 -10.32 1 46.28 434 TYR A O 1
ATOM 3575 N N . CYS A 1 435 ? 7.445 -35.188 -9.109 1 56.69 435 CYS A N 1
ATOM 3576 C CA . CYS A 1 435 ? 7.641 -34.406 -7.891 1 56.69 435 CYS A CA 1
ATOM 3577 C C . CYS A 1 435 ? 8.656 -35.062 -6.969 1 56.69 435 CYS A C 1
ATOM 3579 O O . CYS A 1 435 ? 9.016 -36.219 -7.176 1 56.69 435 CYS A O 1
ATOM 3581 N N . SER A 1 436 ? 9.289 -34.25 -6.094 1 59.28 436 SER A N 1
ATOM 3582 C CA . SER A 1 436 ? 10.211 -34.844 -5.117 1 59.28 436 SER A CA 1
ATOM 3583 C C . SER A 1 436 ? 9.523 -35.875 -4.25 1 59.28 436 SER A C 1
ATOM 3585 O O . SER A 1 436 ? 8.297 -35.844 -4.09 1 59.28 436 SER A O 1
ATOM 3587 N N . VAL A 1 437 ? 10.391 -36.812 -3.893 1 66.88 437 VAL A N 1
ATOM 3588 C CA . VAL A 1 437 ? 9.891 -37.875 -3.004 1 66.88 437 VAL A CA 1
ATOM 3589 C C . VAL A 1 437 ? 9.281 -37.219 -1.756 1 66.88 437 VAL A C 1
ATOM 3591 O O . VAL A 1 437 ? 8.258 -37.719 -1.253 1 66.88 437 VAL A O 1
ATOM 3594 N N . GLU A 1 438 ? 9.828 -36.188 -1.336 1 72 438 GLU A N 1
ATOM 3595 C CA . GLU A 1 438 ? 9.336 -35.531 -0.13 1 72 438 GLU A CA 1
ATOM 3596 C C . GLU A 1 438 ? 7.969 -34.875 -0.366 1 72 438 GLU A C 1
ATOM 3598 O O . GLU A 1 438 ? 7.07 -35 0.469 1 72 438 GLU A O 1
ATOM 3603 N N . ASP A 1 439 ? 7.82 -34.25 -1.444 1 69.44 439 ASP A N 1
ATOM 3604 C CA . ASP A 1 439 ? 6.523 -33.656 -1.771 1 69.44 439 ASP A CA 1
ATOM 3605 C C . ASP A 1 439 ? 5.457 -34.75 -1.918 1 69.44 439 ASP A C 1
ATOM 3607 O O . ASP A 1 439 ? 4.328 -34.594 -1.453 1 69.44 439 ASP A O 1
ATOM 3611 N N . LYS A 1 440 ? 5.871 -35.688 -2.66 1 77 440 LYS A N 1
ATOM 3612 C CA . LYS A 1 440 ? 4.945 -36.812 -2.832 1 77 440 LYS A CA 1
ATOM 3613 C C . LYS A 1 440 ? 4.57 -37.438 -1.487 1 77 440 LYS A C 1
ATOM 3615 O O . LYS A 1 440 ? 3.408 -37.75 -1.253 1 77 440 LYS A O 1
ATOM 3620 N N . GLU A 1 441 ? 5.594 -37.406 -0.762 1 79.88 441 GLU A N 1
ATOM 3621 C CA . GLU A 1 441 ? 5.352 -37.938 0.572 1 79.88 441 GLU A CA 1
ATOM 3622 C C . GLU A 1 441 ? 4.41 -37.062 1.369 1 79.88 441 GLU A C 1
ATOM 3624 O O . GLU A 1 441 ? 3.521 -37.531 2.068 1 79.88 441 GLU A O 1
ATOM 3629 N N . GLU A 1 442 ? 4.547 -35.844 1.284 1 77.69 442 GLU A N 1
ATOM 3630 C CA . GLU A 1 442 ? 3.656 -34.938 1.981 1 77.69 442 GLU A CA 1
ATOM 3631 C C . GLU A 1 442 ? 2.227 -35.031 1.458 1 77.69 442 GLU A C 1
ATOM 3633 O O . GLU A 1 442 ? 1.271 -35 2.236 1 77.69 442 GLU A O 1
ATOM 3638 N N . TYR A 1 443 ? 2.098 -35.031 0.158 1 80.44 443 TYR A N 1
ATOM 3639 C CA . TYR A 1 443 ? 0.787 -35.219 -0.456 1 80.44 443 TYR A CA 1
ATOM 3640 C C . TYR A 1 443 ? 0.121 -36.5 0.055 1 80.44 443 TYR A C 1
ATOM 3642 O O . TYR A 1 443 ? -1.043 -36.469 0.461 1 80.44 443 TYR A O 1
ATOM 3650 N N . ILE A 1 444 ? 0.94 -37.5 0.023 1 83.19 444 ILE A N 1
ATOM 3651 C CA . ILE A 1 444 ? 0.428 -38.812 0.43 1 83.19 444 ILE A CA 1
ATOM 3652 C C . ILE A 1 444 ? 0.078 -38.781 1.917 1 83.19 444 ILE A C 1
ATOM 3654 O O . ILE A 1 444 ? -0.969 -39.312 2.322 1 83.19 444 ILE A O 1
ATOM 3658 N N . ARG A 1 445 ? 0.844 -38.125 2.607 1 83.25 445 ARG A N 1
ATOM 3659 C CA . ARG A 1 445 ? 0.554 -37.969 4.031 1 83.25 445 ARG A CA 1
ATOM 3660 C C . ARG A 1 445 ? -0.703 -37.125 4.246 1 83.25 445 ARG A C 1
ATOM 3662 O O . ARG A 1 445 ? -1.545 -37.469 5.078 1 83.25 445 ARG A O 1
ATOM 3669 N N . GLY A 1 446 ? -0.73 -36.031 3.543 1 81.25 446 GLY A N 1
ATOM 3670 C CA . GLY A 1 446 ? -1.917 -35.188 3.627 1 81.25 446 GLY A CA 1
ATOM 3671 C C . GLY A 1 446 ? -3.189 -35.906 3.244 1 81.25 446 GLY A C 1
ATOM 3672 O O . GLY A 1 446 ? -4.219 -35.781 3.906 1 81.25 446 GLY A O 1
ATOM 3673 N N . LYS A 1 447 ? -3.08 -36.656 2.283 1 84.44 447 LYS A N 1
ATOM 3674 C CA . LYS A 1 447 ? -4.23 -37.375 1.713 1 84.44 447 LYS A CA 1
ATOM 3675 C C . LYS A 1 447 ? -4.699 -38.5 2.623 1 84.44 447 LYS A C 1
ATOM 3677 O O . LYS A 1 447 ? -5.879 -38.562 2.975 1 84.44 447 LYS A O 1
ATOM 3682 N N . TYR A 1 448 ? -3.691 -39.25 3.045 1 84.31 448 TYR A N 1
ATOM 3683 C CA . TYR A 1 448 ? -4.105 -40.5 3.668 1 84.31 448 TYR A CA 1
ATOM 3684 C C . TYR A 1 448 ? -3.953 -40.438 5.184 1 84.31 448 TYR A C 1
ATOM 3686 O O . TYR A 1 448 ? -4.773 -40.969 5.9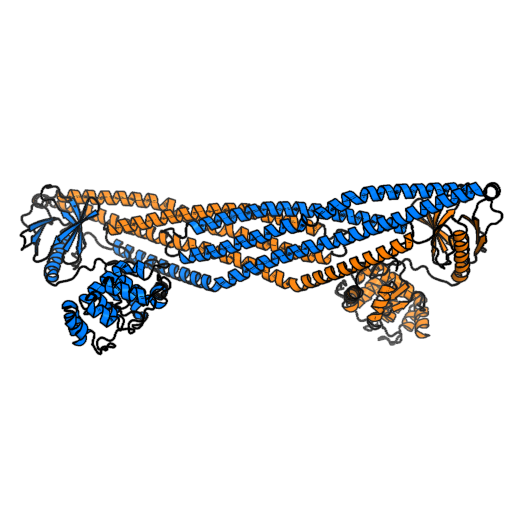22 1 84.31 448 TYR A O 1
ATOM 3694 N N . GLN A 1 449 ? -2.953 -39.781 5.629 1 83.19 449 GLN A N 1
ATOM 3695 C CA . GLN A 1 449 ? -2.727 -39.719 7.066 1 83.19 449 GLN A CA 1
ATOM 3696 C C . GLN A 1 449 ? -3.576 -38.625 7.699 1 83.19 449 GLN A C 1
ATOM 3698 O O . GLN A 1 449 ? -4.25 -38.844 8.711 1 83.19 449 GLN A O 1
ATOM 3703 N N . HIS A 1 450 ? -3.627 -37.5 7.082 1 80.81 450 HIS A N 1
ATOM 3704 C CA . HIS A 1 450 ? -4.355 -36.375 7.652 1 80.81 450 HIS A CA 1
ATOM 3705 C C . HIS A 1 450 ? -5.773 -36.312 7.102 1 80.81 450 HIS A C 1
ATOM 3707 O O . HIS A 1 450 ? -6.598 -35.531 7.598 1 80.81 450 HIS A O 1
ATOM 3713 N N . LYS A 1 451 ? -6.02 -37.188 6.109 1 81.38 451 LYS A N 1
ATOM 3714 C CA . LYS A 1 451 ? -7.344 -37.219 5.5 1 81.38 451 LYS A CA 1
ATOM 3715 C C . LYS A 1 451 ? -7.855 -35.812 5.168 1 81.38 451 LYS A C 1
ATOM 3717 O O . LYS A 1 451 ? -9.008 -35.5 5.445 1 81.38 451 LYS A O 1
ATOM 3722 N N . SER A 1 452 ? -7.035 -35 4.617 1 77.69 452 SER A N 1
ATOM 3723 C CA . SER A 1 452 ? -7.273 -33.562 4.422 1 77.69 452 SER A CA 1
ATOM 3724 C C . SER A 1 452 ? -8.367 -33.312 3.391 1 77.69 452 SER A C 1
ATOM 3726 O O . SER A 1 452 ? -9.016 -32.281 3.402 1 77.69 452 SER A O 1
ATOM 3728 N N . TRP A 1 453 ? -8.625 -34.219 2.562 1 77.69 453 TRP A N 1
ATOM 3729 C CA . TRP A 1 453 ? -9.484 -33.938 1.421 1 77.69 453 TRP A CA 1
ATOM 3730 C C . TRP A 1 453 ? -10.641 -34.906 1.345 1 77.69 453 TRP A C 1
ATOM 3732 O O . TRP A 1 453 ? -11.297 -35.031 0.309 1 77.69 453 TRP A O 1
ATOM 3742 N N . ILE A 1 454 ? -10.867 -35.531 2.361 1 79.38 454 ILE A N 1
ATOM 3743 C CA . ILE A 1 454 ? -11.922 -36.531 2.322 1 79.38 454 ILE A CA 1
ATOM 3744 C C . ILE A 1 454 ? -13.289 -35.844 2.354 1 79.38 454 ILE A C 1
ATOM 3746 O O . ILE A 1 454 ? -13.43 -34.75 2.922 1 79.38 454 ILE A O 1
ATOM 3750 N N . THR A 1 455 ? -14.164 -36.406 1.697 1 73.06 455 THR A N 1
ATOM 3751 C CA . THR A 1 455 ? -15.562 -35.969 1.821 1 73.06 455 THR A CA 1
ATOM 3752 C C . THR A 1 455 ? -16.188 -36.562 3.084 1 73.06 455 THR A C 1
ATOM 3754 O O . THR A 1 455 ? -16.469 -37.75 3.146 1 73.06 455 THR A O 1
ATOM 3757 N N . LYS A 1 456 ? -16.469 -35.781 4.059 1 75.75 456 LYS A N 1
ATOM 3758 C CA . LYS A 1 456 ? -16.969 -36.25 5.34 1 75.75 456 LYS A CA 1
ATOM 3759 C C . LYS A 1 456 ? -18.484 -36.5 5.285 1 75.75 456 LYS A C 1
ATOM 3761 O O . LYS A 1 456 ? -19.219 -35.719 4.703 1 75.75 456 LYS A O 1
ATOM 3766 N N . ILE A 1 457 ? -18.781 -37.594 5.863 1 80.06 457 ILE A N 1
ATOM 3767 C CA . ILE A 1 457 ? -20.188 -37.969 5.973 1 80.06 457 ILE A CA 1
ATOM 3768 C C . ILE A 1 457 ? -20.719 -37.531 7.336 1 80.06 457 ILE A C 1
ATOM 3770 O O . ILE A 1 457 ? -20.062 -37.719 8.359 1 80.06 457 ILE A O 1
ATOM 3774 N N . GLU A 1 458 ? -21.812 -36.781 7.457 1 82.19 458 GLU A N 1
ATOM 3775 C CA . GLU A 1 458 ? -22.391 -36.219 8.68 1 82.19 458 GLU A CA 1
ATOM 3776 C C . GLU A 1 458 ? -22.766 -37.312 9.672 1 82.19 458 GLU A C 1
ATOM 3778 O O . GLU A 1 458 ? -22.531 -37.156 10.875 1 82.19 458 GLU A O 1
ATOM 3783 N N . ASN A 1 459 ? -23.406 -38.375 9.312 1 86.38 459 ASN A N 1
ATOM 3784 C CA . ASN A 1 459 ? -23.812 -39.469 10.172 1 86.38 459 ASN A CA 1
ATOM 3785 C C . ASN A 1 459 ? -23.125 -40.781 9.773 1 86.38 459 ASN A C 1
ATOM 3787 O O . ASN A 1 459 ? -23.75 -41.656 9.156 1 86.38 459 ASN A O 1
ATOM 3791 N N . PRO A 1 460 ? -21.938 -40.781 10.258 1 88.69 460 PRO A N 1
ATOM 3792 C CA . PRO A 1 460 ? -21.125 -41.906 9.781 1 88.69 460 PRO A CA 1
ATOM 3793 C C . PRO A 1 460 ? -21.688 -43.281 10.211 1 88.69 460 PRO A C 1
ATOM 3795 O O . PRO A 1 460 ? -21.672 -44.219 9.43 1 88.69 460 PRO A O 1
ATOM 3798 N N . ALA A 1 461 ? -22.266 -43.375 11.352 1 88.12 461 ALA A N 1
ATOM 3799 C CA . ALA A 1 461 ? -22.812 -44.625 11.844 1 88.12 461 ALA A CA 1
ATOM 3800 C C . ALA A 1 461 ? -24 -45.062 11 1 88.12 461 ALA A C 1
ATOM 3802 O O . ALA A 1 461 ? -24.109 -46.25 10.617 1 88.12 461 ALA A O 1
ATOM 3803 N N . GLN A 1 462 ? -24.781 -44.188 10.766 1 87.44 462 GLN A N 1
ATOM 3804 C CA . GLN A 1 462 ? -25.953 -44.469 9.938 1 87.44 462 GLN A CA 1
ATOM 3805 C C . GLN A 1 462 ? -25.531 -44.812 8.5 1 87.44 462 GLN A C 1
ATOM 3807 O O . GLN A 1 462 ? -26.109 -45.688 7.875 1 87.44 462 GLN A O 1
ATOM 3812 N N . ALA A 1 463 ? -24.656 -44.094 8.055 1 88.88 463 ALA A N 1
ATOM 3813 C CA . ALA A 1 463 ? -24.156 -44.312 6.699 1 88.88 463 ALA A CA 1
ATOM 3814 C C . ALA A 1 463 ? -23.516 -45.688 6.566 1 88.88 463 ALA A C 1
ATOM 3816 O O . ALA A 1 463 ? -23.641 -46.344 5.527 1 88.88 463 ALA A O 1
ATOM 3817 N N . LEU A 1 464 ? -22.891 -46.062 7.621 1 90.62 464 LEU A N 1
ATOM 3818 C CA . LEU A 1 464 ? -22.266 -47.375 7.613 1 90.62 464 LEU A CA 1
ATOM 3819 C C . LEU A 1 464 ? -23.328 -48.469 7.531 1 90.62 464 LEU A C 1
ATOM 3821 O O . LEU A 1 464 ? -23.203 -49.375 6.723 1 90.62 464 LEU A O 1
ATOM 3825 N N . VAL A 1 465 ? -24.359 -48.281 8.32 1 89.88 465 VAL A N 1
ATOM 3826 C CA . VAL A 1 465 ? -25.453 -49.25 8.328 1 89.88 465 VAL A CA 1
ATOM 3827 C C . VAL A 1 465 ? -26.141 -49.25 6.965 1 89.88 465 VAL A C 1
ATOM 3829 O O . VAL A 1 465 ? -26.422 -50.312 6.41 1 89.88 465 VAL A O 1
ATOM 3832 N N . ALA A 1 466 ? -26.344 -48.125 6.465 1 90.19 466 ALA A N 1
ATOM 3833 C CA . ALA A 1 466 ? -26.953 -48 5.141 1 90.19 466 ALA A CA 1
ATOM 3834 C C . ALA A 1 466 ? -26.094 -48.688 4.074 1 90.19 466 ALA A C 1
ATOM 3836 O O . ALA A 1 466 ? -26.609 -49.344 3.18 1 90.19 466 ALA A O 1
ATOM 3837 N N . GLY A 1 467 ? -24.859 -48.438 4.207 1 91.81 467 GLY A N 1
ATOM 3838 C CA . GLY A 1 467 ? -23.922 -49.031 3.266 1 91.81 467 GLY A CA 1
ATOM 3839 C C . GLY A 1 467 ? -23.953 -50.562 3.287 1 91.81 467 GLY A C 1
ATOM 3840 O O . GLY A 1 467 ? -23.875 -51.219 2.238 1 91.81 467 GLY A O 1
ATOM 3841 N N . ILE A 1 468 ? -24.047 -51.125 4.445 1 91.06 468 ILE A N 1
ATOM 3842 C CA . ILE A 1 468 ? -24.125 -52.562 4.598 1 91.06 468 ILE A CA 1
ATOM 3843 C C . ILE A 1 468 ? -25.391 -53.094 3.926 1 91.06 468 ILE A C 1
ATOM 3845 O O . ILE A 1 468 ? -25.344 -54.062 3.154 1 91.06 468 ILE A O 1
ATOM 3849 N N . LYS A 1 469 ? -26.469 -52.438 4.172 1 90.81 469 LYS A N 1
ATOM 3850 C CA . LYS A 1 469 ? -27.766 -52.875 3.627 1 90.81 469 LYS A CA 1
ATOM 3851 C C . LYS A 1 469 ? -27.781 -52.719 2.107 1 90.81 469 LYS A C 1
ATOM 3853 O O . LYS A 1 469 ? -28.375 -53.562 1.416 1 90.81 469 LYS A O 1
ATOM 3858 N N . GLU A 1 470 ? -27.125 -51.781 1.606 1 88.81 470 GLU A N 1
ATOM 3859 C CA . GLU A 1 470 ? -27.078 -51.5 0.172 1 88.81 470 GLU A CA 1
ATOM 3860 C C . GLU A 1 470 ? -25.953 -52.281 -0.497 1 88.81 470 GLU A C 1
ATOM 3862 O O . GLU A 1 470 ? -25.812 -52.281 -1.722 1 88.81 470 GLU A O 1
ATOM 3867 N N . LYS A 1 471 ? -25.109 -52.938 0.263 1 90.94 471 LYS A N 1
ATOM 3868 C CA . LYS A 1 471 ? -23.938 -53.656 -0.208 1 90.94 471 LYS A CA 1
ATOM 3869 C C . LYS A 1 471 ? -23 -52.75 -0.988 1 90.94 471 LYS A C 1
ATOM 3871 O O . LYS A 1 471 ? -22.484 -53.125 -2.045 1 90.94 471 LYS A O 1
ATOM 3876 N N . ASN A 1 472 ? -22.953 -51.562 -0.478 1 91.56 472 ASN A N 1
ATOM 3877 C CA . ASN A 1 472 ? -22.094 -50.531 -1.057 1 91.56 472 ASN A CA 1
ATOM 3878 C C . ASN A 1 472 ? -20.828 -50.312 -0.229 1 91.56 472 ASN A C 1
ATOM 3880 O O . ASN A 1 472 ? -20.844 -49.625 0.775 1 91.56 472 ASN A O 1
ATOM 3884 N N . VAL A 1 473 ? -19.75 -50.812 -0.729 1 92 473 VAL A N 1
ATOM 3885 C CA . VAL A 1 473 ? -18.531 -50.844 0.063 1 92 473 VAL A CA 1
ATOM 3886 C C . VAL A 1 473 ? -17.906 -49.438 0.077 1 92 473 VAL A C 1
ATOM 3888 O O . VAL A 1 473 ? -17.234 -49.062 1.044 1 92 473 VAL A O 1
ATOM 3891 N N . CYS A 1 474 ? -18.109 -48.75 -0.995 1 88.81 474 CYS A N 1
ATOM 3892 C CA . CYS A 1 474 ? -17.562 -47.406 -1.047 1 88.81 474 CYS A CA 1
ATOM 3893 C C . CYS A 1 474 ? -18.203 -46.5 -0.002 1 88.81 474 CYS A C 1
ATOM 3895 O O . CYS A 1 474 ? -17.516 -45.75 0.703 1 88.81 474 CYS A O 1
ATOM 3897 N N . LYS A 1 475 ? -19.453 -46.562 0.062 1 89.56 475 LYS A N 1
ATOM 3898 C CA . LYS A 1 475 ? -20.188 -45.812 1.074 1 89.56 475 LYS A CA 1
ATOM 3899 C C . LYS A 1 475 ? -19.766 -46.219 2.48 1 89.56 475 LYS A C 1
ATOM 3901 O O . LYS A 1 475 ? -19.578 -45.375 3.355 1 89.56 475 LYS A O 1
ATOM 3906 N N . MET A 1 476 ? -19.547 -47.438 2.717 1 90.5 476 MET A N 1
ATOM 3907 C CA . MET A 1 476 ? -19.078 -47.969 4 1 90.5 476 MET A CA 1
ATOM 3908 C C . MET A 1 476 ? -17.703 -47.406 4.355 1 90.5 476 MET A C 1
ATOM 3910 O O . MET A 1 476 ? -17.484 -46.969 5.48 1 90.5 476 MET A O 1
ATOM 3914 N N . PHE A 1 477 ? -16.875 -47.5 3.332 1 90.5 477 PHE A N 1
ATOM 3915 C CA . PHE A 1 477 ? -15.508 -47.062 3.549 1 90.5 477 PHE A CA 1
ATOM 3916 C C . PHE A 1 477 ? -15.453 -45.594 3.889 1 90.5 477 PHE A C 1
ATOM 3918 O O . PHE A 1 477 ? -14.734 -45.188 4.805 1 90.5 477 PHE A O 1
ATOM 3925 N N . GLN A 1 478 ? -16.234 -44.844 3.248 1 88.31 478 GLN A N 1
ATOM 3926 C CA . GLN A 1 478 ? -16.312 -43.406 3.52 1 88.31 478 GLN A CA 1
ATOM 3927 C C . GLN A 1 478 ? -16.844 -43.125 4.926 1 88.31 478 GLN A C 1
ATOM 3929 O O . GLN A 1 478 ? -16.375 -42.219 5.605 1 88.31 478 GLN A O 1
ATOM 3934 N N . ALA A 1 479 ? -17.75 -43.875 5.297 1 88.5 479 ALA A N 1
ATOM 3935 C CA . ALA A 1 479 ? -18.297 -43.75 6.645 1 88.5 479 ALA A CA 1
ATOM 3936 C C . ALA A 1 479 ? -17.25 -44.062 7.703 1 88.5 479 ALA A C 1
ATOM 3938 O O . ALA A 1 479 ? -17.141 -43.375 8.711 1 88.5 479 ALA A O 1
ATOM 3939 N N . ILE A 1 480 ? -16.484 -45.031 7.445 1 87.31 480 ILE A N 1
ATOM 3940 C CA . ILE A 1 480 ? -15.438 -45.438 8.375 1 87.31 480 ILE A CA 1
ATOM 3941 C C . ILE A 1 480 ? -14.391 -44.344 8.477 1 87.31 480 ILE A C 1
ATOM 3943 O O . ILE A 1 480 ? -13.961 -43.969 9.57 1 87.31 480 ILE A O 1
ATOM 3947 N N . LEU A 1 481 ? -14.062 -43.844 7.297 1 84.75 481 LEU A N 1
ATOM 3948 C CA . LEU A 1 481 ? -13.078 -42.781 7.258 1 84.75 481 LEU A CA 1
ATOM 3949 C C . LEU A 1 481 ? -13.594 -41.562 7.988 1 84.75 481 LEU A C 1
ATOM 3951 O O . LEU A 1 481 ? -12.812 -40.75 8.516 1 84.75 481 LEU A O 1
ATOM 3955 N N . SER A 1 482 ? -14.891 -41.438 8.008 1 86.5 482 SER A N 1
ATOM 3956 C CA . SER A 1 482 ? -15.516 -40.281 8.625 1 86.5 482 SER A CA 1
ATOM 3957 C C . SER A 1 482 ? -15.734 -40.469 10.117 1 86.5 482 SER A C 1
ATOM 3959 O O . SER A 1 482 ? -16.359 -39.656 10.789 1 86.5 482 SER A O 1
ATOM 3961 N N . GLY A 1 483 ? -15.406 -41.688 10.547 1 84.81 483 GLY A N 1
ATOM 3962 C CA . GLY A 1 483 ? -15.391 -41.875 11.984 1 84.81 483 GLY A CA 1
ATOM 3963 C C . GLY A 1 483 ? -16.391 -42.906 12.469 1 84.81 483 GLY A C 1
ATOM 3964 O O . GLY A 1 483 ? -16.625 -43.062 13.672 1 84.81 483 GLY A O 1
ATOM 3965 N N . ALA A 1 484 ? -16.984 -43.562 11.617 1 83.31 484 ALA A N 1
ATOM 3966 C CA . ALA A 1 484 ? -17.891 -44.625 12.07 1 83.31 484 ALA A CA 1
ATOM 3967 C C . ALA A 1 484 ? -17.141 -45.688 12.852 1 83.31 484 ALA A C 1
ATOM 3969 O O . ALA A 1 484 ? -16.078 -46.156 12.438 1 83.31 484 ALA A O 1
ATOM 3970 N N . LYS A 1 485 ? -17.688 -46 13.969 1 71.88 485 LYS A N 1
ATOM 3971 C CA . LYS A 1 485 ? -17.047 -47 14.812 1 71.88 485 LYS A CA 1
ATOM 3972 C C . LYS A 1 485 ? -17.469 -48.438 14.414 1 71.88 485 LYS A C 1
ATOM 3974 O O . LYS A 1 485 ? -18.672 -48.719 14.367 1 71.88 485 LYS A O 1
ATOM 3979 N N . VAL A 1 486 ? -16.531 -49.25 13.984 1 62.28 486 VAL A N 1
ATOM 3980 C CA . VAL A 1 486 ? -16.75 -50.562 13.391 1 62.28 486 VAL A CA 1
ATOM 3981 C C . VAL A 1 486 ? -17.094 -51.562 14.477 1 62.28 486 VAL A C 1
ATOM 3983 O O . VAL A 1 486 ? -17.828 -52.5 14.234 1 62.28 486 VAL A O 1
ATOM 3986 N N . ASN A 1 487 ? -16.484 -51.438 15.57 1 63.91 487 ASN A N 1
ATOM 3987 C CA . ASN A 1 487 ? -16.656 -52.438 16.609 1 63.91 487 ASN A CA 1
ATOM 3988 C C . ASN A 1 487 ? -17.922 -52.188 17.438 1 63.91 487 ASN A C 1
ATOM 3990 O O . ASN A 1 487 ? -18.266 -53 18.297 1 63.91 487 ASN A O 1
ATOM 3994 N N . GLU A 1 488 ? -18.688 -51.094 17.078 1 63.94 488 GLU A N 1
ATOM 3995 C CA . GLU A 1 488 ? -19.859 -50.781 17.906 1 63.94 488 GLU A CA 1
ATOM 3996 C C . GLU A 1 488 ? -21.141 -51.25 17.234 1 63.94 488 GLU A C 1
ATOM 3998 O O . GLU A 1 488 ? -21.234 -51.281 16 1 63.94 488 GLU A O 1
ATOM 4003 N N . ASN A 1 489 ? -22.047 -51.938 18.031 1 62.62 489 ASN A N 1
ATOM 4004 C CA . ASN A 1 489 ? -23.484 -52.156 17.828 1 62.62 489 ASN A CA 1
ATOM 4005 C C . ASN A 1 489 ? -23.766 -53.312 16.875 1 62.62 489 ASN A C 1
ATOM 4007 O O . ASN A 1 489 ? -24.828 -53.375 16.266 1 62.62 489 ASN A O 1
ATOM 4011 N N . GLY A 1 490 ? -22.734 -54.156 16.672 1 80 490 GLY A N 1
ATOM 4012 C CA . GLY A 1 490 ? -23.078 -55.344 15.922 1 80 490 GLY A CA 1
ATOM 4013 C C . GLY A 1 490 ? -23.031 -55.156 14.422 1 80 490 GLY A C 1
ATOM 4014 O O . GLY A 1 490 ? -23.75 -55.812 13.672 1 80 490 GLY A O 1
ATOM 4015 N N . VAL A 1 491 ? -22.234 -54.312 14.031 1 85.62 491 VAL A N 1
ATOM 4016 C CA . VAL A 1 491 ? -22.172 -53.969 12.617 1 85.62 491 VAL A CA 1
ATOM 4017 C C . VAL A 1 491 ? -21.703 -55.156 11.797 1 85.62 491 VAL A C 1
ATOM 4019 O O . VAL A 1 491 ? -22.234 -55.438 10.719 1 85.62 491 VAL A O 1
ATOM 4022 N N . LEU A 1 492 ? -20.781 -55.844 12.312 1 88.81 492 LEU A N 1
ATOM 4023 C CA . LEU A 1 492 ? -20.312 -57 11.602 1 88.81 492 LEU A CA 1
ATOM 4024 C C . LEU A 1 492 ? -21.406 -58.062 11.539 1 88.81 492 LEU A C 1
ATOM 4026 O O . LEU A 1 492 ? -21.547 -58.781 10.531 1 88.81 492 LEU A O 1
ATOM 4030 N N . HIS A 1 493 ? -22.156 -58.188 12.641 1 90.38 493 HIS A N 1
ATOM 4031 C CA . HIS A 1 493 ? -23.281 -59.094 12.68 1 90.38 493 HIS A CA 1
ATOM 4032 C C . HIS A 1 493 ? -24.344 -58.719 11.648 1 90.38 493 HIS A C 1
ATOM 4034 O O . HIS A 1 493 ? -24.891 -59.594 10.969 1 90.38 493 HIS A O 1
ATOM 4040 N N . LEU A 1 494 ? -24.594 -57.438 11.562 1 89.38 494 LEU A N 1
ATOM 4041 C CA . LEU A 1 494 ? -25.516 -56.969 10.547 1 89.38 494 LEU A CA 1
ATOM 4042 C C . LEU A 1 494 ? -25.016 -57.281 9.148 1 89.38 494 LEU A C 1
ATOM 4044 O O . LEU A 1 494 ? -25.781 -57.75 8.297 1 89.38 494 LEU A O 1
ATOM 4048 N N . ALA A 1 495 ? -23.781 -57.062 8.914 1 91.81 495 ALA A N 1
ATOM 4049 C CA . ALA A 1 495 ? -23.172 -57.344 7.613 1 91.81 495 ALA A CA 1
ATOM 4050 C C . ALA A 1 495 ? -23.234 -58.844 7.297 1 91.81 495 ALA A C 1
ATOM 4052 O O . ALA A 1 495 ? -23.484 -59.219 6.152 1 91.81 495 ALA A O 1
ATOM 4053 N N . ALA A 1 496 ? -23.016 -59.625 8.273 1 91.69 496 ALA A N 1
ATOM 4054 C CA . ALA A 1 496 ? -23.078 -61.062 8.117 1 91.69 496 ALA A CA 1
ATOM 4055 C C . ALA A 1 496 ? -24.484 -61.531 7.766 1 91.69 496 ALA A C 1
ATOM 4057 O O . ALA A 1 496 ? -24.672 -62.531 7.066 1 91.69 496 ALA A O 1
ATOM 4058 N N . ARG A 1 497 ? -25.438 -60.781 8.273 1 90.44 497 ARG A N 1
ATOM 4059 C CA . ARG A 1 497 ? -26.844 -61.125 8.078 1 90.44 497 ARG A CA 1
ATOM 4060 C C . ARG A 1 497 ? -27.328 -60.688 6.707 1 90.44 497 ARG A C 1
ATOM 4062 O O . ARG A 1 497 ? -27.984 -61.469 6 1 90.44 497 ARG A O 1
ATOM 4069 N N . VAL A 1 498 ? -27.016 -59.406 6.324 1 90.44 498 VAL A N 1
ATOM 4070 C CA . VAL A 1 498 ? -27.688 -58.844 5.152 1 90.44 498 VAL A CA 1
ATOM 4071 C C . VAL A 1 498 ? -26.641 -58.375 4.141 1 90.44 498 VAL A C 1
ATOM 4073 O O . VAL A 1 498 ? -26.984 -58 3.016 1 90.44 498 VAL A O 1
ATOM 4076 N N . GLY A 1 499 ? -25.438 -58.375 4.422 1 88.81 499 GLY A N 1
ATOM 4077 C CA . GLY A 1 499 ? -24.422 -57.812 3.553 1 88.81 499 GLY A CA 1
ATOM 4078 C C . GLY A 1 499 ? -23.906 -58.781 2.52 1 88.81 499 GLY A C 1
ATOM 4079 O O . GLY A 1 499 ? -24.578 -59.781 2.211 1 88.81 499 GLY A O 1
ATOM 4080 N N . SER A 1 500 ? -22.828 -58.406 1.867 1 90.62 500 SER A N 1
ATOM 4081 C CA . SER A 1 500 ? -22.094 -59.25 0.921 1 90.62 500 SER A CA 1
ATOM 4082 C C . SER A 1 500 ? -20.734 -59.656 1.482 1 90.62 500 SER A C 1
ATOM 4084 O O . SER A 1 500 ? -20.328 -59.188 2.547 1 90.62 500 SER A O 1
AT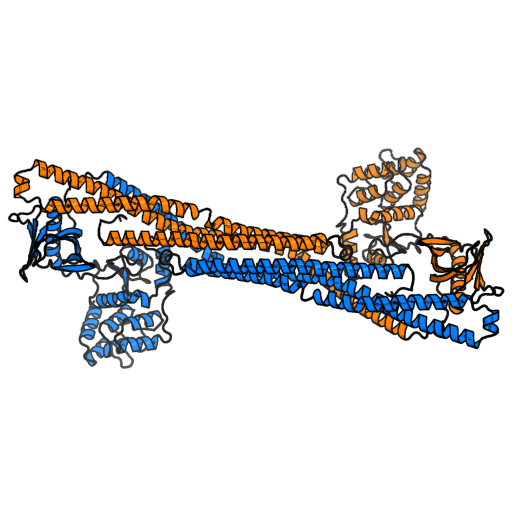OM 4086 N N . VAL A 1 501 ? -20.109 -60.531 0.803 1 90.81 501 VAL A N 1
ATOM 4087 C CA . VAL A 1 501 ? -18.781 -60.969 1.228 1 90.81 501 VAL A CA 1
ATOM 4088 C C . VAL A 1 501 ? -17.828 -59.781 1.297 1 90.81 501 VAL A C 1
ATOM 4090 O O . VAL A 1 501 ? -16.984 -59.688 2.195 1 90.81 501 VAL A O 1
ATOM 4093 N N . HIS A 1 502 ? -18.094 -58.875 0.409 1 91.88 502 HIS A N 1
ATOM 4094 C CA . HIS A 1 502 ? -17.234 -57.688 0.359 1 91.88 502 HIS A CA 1
ATOM 4095 C C . HIS A 1 502 ? -17.484 -56.75 1.538 1 91.88 502 HIS A C 1
ATOM 4097 O O . HIS A 1 502 ? -16.547 -56.156 2.082 1 91.88 502 HIS A O 1
ATOM 4103 N N . THR A 1 503 ? -18.719 -56.594 1.966 1 92.81 503 THR A N 1
ATOM 4104 C CA . THR A 1 503 ? -19.031 -55.75 3.123 1 92.81 503 THR A CA 1
ATOM 4105 C C . THR A 1 503 ? -18.406 -56.344 4.391 1 92.81 503 THR A C 1
ATOM 4107 O O . THR A 1 503 ? -17.859 -55.594 5.211 1 92.81 503 THR A O 1
ATOM 4110 N N . VAL A 1 504 ? -18.438 -57.625 4.449 1 90.44 504 VAL A N 1
ATOM 4111 C CA . VAL A 1 504 ? -17.859 -58.312 5.602 1 90.44 504 VAL A CA 1
ATOM 4112 C C . VAL A 1 504 ? -16.344 -58.188 5.559 1 90.44 504 VAL A C 1
ATOM 4114 O O . VAL A 1 504 ? -15.703 -57.906 6.574 1 90.44 504 VAL A O 1
ATOM 4117 N N . ALA A 1 505 ? -15.781 -58.438 4.414 1 90.06 505 ALA A N 1
ATOM 4118 C CA . ALA A 1 505 ? -14.328 -58.344 4.246 1 90.06 505 ALA A CA 1
ATOM 4119 C 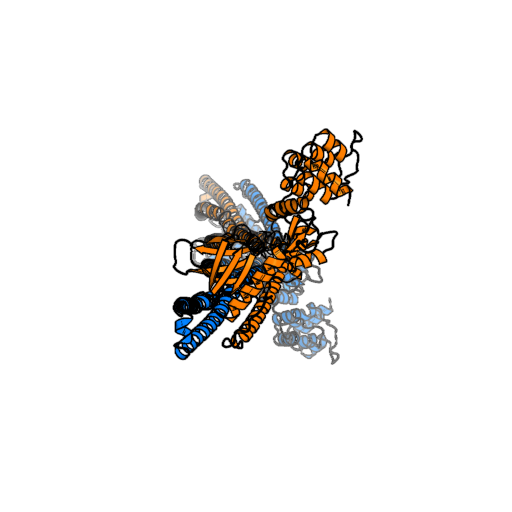C . ALA A 1 505 ? -13.812 -56.969 4.625 1 90.06 505 ALA A C 1
ATOM 4121 O O . ALA A 1 505 ? -12.773 -56.844 5.277 1 90.06 505 ALA A O 1
ATOM 4122 N N . LEU A 1 506 ? -14.508 -55.969 4.188 1 91.38 506 LEU A N 1
ATOM 4123 C CA . LEU A 1 506 ? -14.109 -54.594 4.488 1 91.38 506 LEU A CA 1
ATOM 4124 C C . LEU A 1 506 ? -14.078 -54.344 5.996 1 91.38 506 LEU A C 1
ATOM 4126 O O . LEU A 1 506 ? -13.125 -53.781 6.516 1 91.38 506 LEU A O 1
ATOM 4130 N N . LEU A 1 507 ? -15.055 -54.781 6.688 1 88.44 507 LEU A N 1
ATOM 4131 C CA . LEU A 1 507 ? -15.141 -54.594 8.133 1 88.44 507 LEU A CA 1
ATOM 4132 C C . LEU A 1 507 ? -14.047 -55.375 8.852 1 88.44 507 LEU A C 1
ATOM 4134 O O . LEU A 1 507 ? -13.422 -54.875 9.781 1 88.44 507 LEU A O 1
ATOM 4138 N N . ILE A 1 508 ? -13.797 -56.562 8.375 1 85 508 ILE A N 1
ATOM 4139 C CA . ILE A 1 508 ? -12.75 -57.375 8.984 1 85 508 ILE A CA 1
ATOM 4140 C C . ILE A 1 508 ? -11.383 -56.719 8.758 1 85 508 ILE A C 1
ATOM 4142 O O . ILE A 1 508 ? -10.578 -56.594 9.688 1 85 508 ILE A O 1
ATOM 4146 N N . ASN A 1 509 ? -11.188 -56.281 7.547 1 82.12 509 ASN A N 1
ATOM 4147 C CA . ASN A 1 509 ? -9.922 -55.656 7.195 1 82.12 509 ASN A CA 1
ATOM 4148 C C . ASN A 1 509 ? -9.727 -54.344 7.945 1 82.12 509 ASN A C 1
ATOM 4150 O O . ASN A 1 509 ? -8.602 -53.875 8.117 1 82.12 509 ASN A O 1
ATOM 4154 N N . SER A 1 510 ? -10.797 -53.688 8.266 1 81.31 510 SER A N 1
ATOM 4155 C CA . SER A 1 510 ? -10.734 -52.438 9 1 81.31 510 SER A CA 1
ATOM 4156 C C . SER A 1 510 ? -10.531 -52.656 10.492 1 81.31 510 SER A C 1
ATOM 4158 O O . SER A 1 510 ? -10.531 -51.719 11.273 1 81.31 510 SER A O 1
ATOM 4160 N N . GLY A 1 511 ? -10.359 -53.938 10.867 1 75.19 511 GLY A N 1
ATOM 4161 C CA . GLY A 1 511 ? -9.961 -54.219 12.234 1 75.19 511 GLY A CA 1
ATOM 4162 C C . GLY A 1 511 ? -11.062 -54.906 13.047 1 75.19 511 GLY A C 1
ATOM 4163 O O . GLY A 1 511 ? -10.914 -55.094 14.258 1 75.19 511 GLY A O 1
ATOM 4164 N N . TRP A 1 512 ? -12.047 -55.312 12.531 1 69.06 512 TRP A N 1
ATOM 4165 C CA . TRP A 1 512 ? -13.156 -55.875 13.305 1 69.06 512 TRP A CA 1
ATOM 4166 C C . TRP A 1 512 ? -12.836 -57.312 13.766 1 69.06 512 TRP A C 1
ATOM 4168 O O . TRP A 1 512 ? -12.227 -58.094 13.023 1 69.06 512 TRP A O 1
ATOM 4178 N N . GLU A 1 513 ? -13.289 -57.5 14.992 1 75.94 513 GLU A N 1
ATOM 4179 C CA . GLU A 1 513 ? -13.109 -58.812 15.578 1 75.94 513 GLU A CA 1
ATOM 4180 C C . GLU A 1 513 ? -14.117 -59.812 15.008 1 75.94 513 GLU A C 1
ATOM 4182 O O . GLU A 1 513 ? -15.328 -59.594 15.086 1 75.94 513 GLU A O 1
ATOM 4187 N N . ILE A 1 514 ? -13.625 -60.875 14.484 1 77.44 514 ILE A N 1
ATOM 4188 C CA . ILE A 1 514 ? -14.43 -61.844 13.758 1 77.44 514 ILE A CA 1
ATOM 4189 C C . ILE A 1 514 ? -15.125 -62.781 14.75 1 77.44 514 ILE A C 1
ATOM 4191 O O . ILE A 1 514 ? -16.203 -63.312 14.469 1 77.44 514 ILE A O 1
ATOM 4195 N N . GLU A 1 515 ? -14.57 -62.812 15.977 1 78.88 515 GLU A N 1
ATOM 4196 C CA . GLU A 1 515 ? -15.086 -63.812 16.922 1 78.88 515 GLU A CA 1
ATOM 4197 C C . GLU A 1 515 ? -15.891 -63.125 18.031 1 78.88 515 GLU A C 1
ATOM 4199 O O . GLU A 1 515 ? -16.297 -63.781 19 1 78.88 515 GLU A O 1
ATOM 4204 N N . GLY A 1 516 ? -16.156 -61.906 17.859 1 80.38 516 GLY A N 1
ATOM 4205 C CA . GLY A 1 516 ? -16.938 -61.188 18.875 1 80.38 516 GLY A CA 1
ATOM 4206 C C . GLY A 1 516 ? -18.406 -61.531 18.859 1 80.38 516 GLY A C 1
ATOM 4207 O O . GLY A 1 516 ? -18.984 -61.781 17.781 1 80.38 516 GLY A O 1
ATOM 4208 N N . LYS A 1 517 ? -19.078 -61.594 20.078 1 81.81 517 LYS A N 1
ATOM 4209 C CA . LYS A 1 517 ? -20.484 -61.938 20.188 1 81.81 517 LYS A CA 1
ATOM 4210 C C . LYS A 1 517 ? -21.359 -60.688 20.344 1 81.81 517 LYS A C 1
ATOM 4212 O O . LYS A 1 517 ? -20.922 -59.688 20.906 1 81.81 517 LYS A O 1
ATOM 4217 N N . ASN A 1 518 ? -22.516 -60.75 19.688 1 80 518 ASN A N 1
ATOM 4218 C CA . ASN A 1 518 ? -23.453 -59.625 19.844 1 80 518 ASN A CA 1
ATOM 4219 C C . ASN A 1 518 ? -24.297 -59.812 21.094 1 80 518 ASN A C 1
ATOM 4221 O O . ASN A 1 518 ? -24 -60.625 21.953 1 80 518 ASN A O 1
ATOM 4225 N N . SER A 1 519 ? -25.25 -58.938 21.219 1 78.81 519 SER A N 1
ATOM 4226 C CA . SER A 1 519 ? -26.109 -58.938 22.391 1 78.81 519 SER A CA 1
ATOM 4227 C C . SER A 1 519 ? -26.859 -60.25 22.531 1 78.81 519 SER A C 1
ATOM 4229 O O . SER A 1 519 ? -27.219 -60.656 23.641 1 78.81 519 SER A O 1
ATOM 4231 N N . GLU A 1 520 ? -27.062 -60.906 21.453 1 80.12 520 GLU A N 1
ATOM 4232 C CA . GLU A 1 520 ? -27.797 -62.188 21.469 1 80.12 520 GLU A CA 1
ATOM 4233 C C . GLU A 1 520 ? -26.828 -63.375 21.547 1 80.12 520 GLU A C 1
ATOM 4235 O O . GLU A 1 520 ? -27.25 -64.5 21.406 1 80.12 520 GLU A O 1
ATOM 4240 N N . ALA A 1 521 ? -25.422 -63.031 21.734 1 81.06 521 ALA A N 1
ATOM 4241 C CA . ALA A 1 521 ? -24.359 -64 21.969 1 81.06 521 ALA A CA 1
ATOM 4242 C C . ALA A 1 521 ? -24.062 -64.812 20.703 1 81.06 521 ALA A C 1
ATOM 4244 O O . ALA A 1 521 ? -23.688 -66 20.781 1 81.06 521 ALA A O 1
ATOM 4245 N N . PHE A 1 522 ? -24.375 -64.25 19.594 1 87.12 522 PHE A N 1
ATOM 4246 C CA . PHE A 1 522 ? -24.031 -64.875 18.328 1 87.12 522 PHE A CA 1
ATOM 4247 C C . PHE A 1 522 ? -22.734 -64.312 17.766 1 87.12 522 PHE A C 1
ATOM 4249 O O . PHE A 1 522 ? -22.484 -63.125 17.875 1 87.12 522 PHE A O 1
ATOM 4256 N N . THR A 1 523 ? -22.016 -65.188 17.266 1 86.69 523 THR A N 1
ATOM 4257 C CA . THR A 1 523 ? -20.859 -64.75 16.484 1 86.69 523 THR A CA 1
ATOM 4258 C C . THR A 1 523 ? -21.281 -64.375 15.062 1 86.69 523 THR A C 1
ATOM 4260 O O . THR A 1 523 ? -22.328 -64.812 14.594 1 86.69 523 THR A O 1
ATOM 4263 N N . PRO A 1 524 ? -20.531 -63.531 14.438 1 88.5 524 PRO A N 1
ATOM 4264 C CA . PRO A 1 524 ? -20.844 -63.219 13.039 1 88.5 524 PRO A CA 1
ATOM 4265 C C . PRO A 1 524 ? -20.953 -64.438 12.164 1 88.5 524 PRO A C 1
ATOM 4267 O O . PRO A 1 524 ? -21.828 -64.5 11.289 1 88.5 524 PRO A O 1
ATOM 4270 N N . LEU A 1 525 ? -20.188 -65.438 12.445 1 89.62 525 LEU A N 1
ATOM 4271 C CA . LEU A 1 525 ? -20.25 -66.688 11.695 1 89.62 525 LEU A CA 1
ATOM 4272 C C . LEU A 1 525 ? -21.594 -67.375 11.914 1 89.62 525 LEU A C 1
ATOM 4274 O O . LEU A 1 525 ? -22.219 -67.812 10.961 1 89.62 525 LEU A O 1
ATOM 4278 N N . GLU A 1 526 ? -22 -67.375 13.117 1 89.38 526 GLU A N 1
ATOM 4279 C CA . GLU A 1 526 ? -23.266 -68 13.453 1 89.38 526 GLU A CA 1
ATOM 4280 C C . GLU A 1 526 ? -24.438 -67.25 12.812 1 89.38 526 GLU A C 1
ATOM 4282 O O . GLU A 1 526 ? -25.375 -67.875 12.32 1 89.38 526 GLU A O 1
ATOM 4287 N N . ILE A 1 527 ? -24.359 -66 12.836 1 90.75 527 ILE A N 1
ATOM 4288 C CA . ILE A 1 527 ? -25.406 -65.188 12.219 1 90.75 527 ILE A CA 1
ATOM 4289 C C . ILE A 1 527 ? -25.438 -65.438 10.711 1 90.75 527 ILE A C 1
ATOM 4291 O O . ILE A 1 527 ? -26.516 -65.562 10.133 1 90.75 527 ILE A O 1
ATOM 4295 N N . ALA A 1 528 ? -24.312 -65.562 10.109 1 91.81 528 ALA A N 1
ATOM 4296 C CA . ALA A 1 528 ? -24.219 -65.812 8.68 1 91.81 528 ALA A CA 1
ATOM 4297 C C . ALA A 1 528 ? -24.812 -67.188 8.352 1 91.81 528 ALA A C 1
ATOM 4299 O O . ALA A 1 528 ? -25.484 -67.375 7.336 1 91.81 528 ALA A O 1
ATOM 4300 N N . LEU A 1 529 ? -24.562 -68.125 9.227 1 89 529 LEU A N 1
ATOM 4301 C CA . LEU A 1 529 ? -25.109 -69.438 9.078 1 89 529 LEU A CA 1
ATOM 4302 C C . LEU A 1 529 ? -26.625 -69.438 9.188 1 89 529 LEU A C 1
ATOM 4304 O O . LEU A 1 529 ? -27.328 -70.062 8.383 1 89 529 LEU A O 1
ATOM 4308 N N . LEU A 1 530 ? -27.078 -68.75 10.172 1 87 530 LEU A N 1
ATOM 4309 C CA . LEU A 1 530 ? -28.516 -68.625 10.414 1 87 530 LEU A CA 1
ATOM 4310 C C . LEU A 1 530 ? -29.219 -67.938 9.25 1 87 530 LEU A C 1
ATOM 4312 O O . LEU A 1 530 ? -30.344 -68.312 8.898 1 87 530 LEU A O 1
ATOM 4316 N N . ALA A 1 531 ? -28.562 -67 8.656 1 88.56 531 ALA A N 1
ATOM 4317 C CA . ALA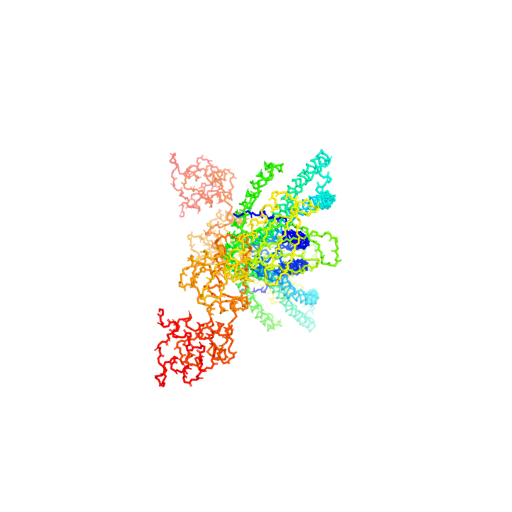 A 1 531 ? -29.141 -66.25 7.562 1 88.56 531 ALA A CA 1
ATOM 4318 C C . ALA A 1 531 ? -28.891 -66.938 6.219 1 88.56 531 ALA A C 1
ATOM 4320 O O . ALA A 1 531 ? -29.297 -66.438 5.172 1 88.56 531 ALA A O 1
ATOM 4321 N N . ASN A 1 532 ? -28.203 -68.062 6.18 1 88.81 532 ASN A N 1
ATOM 4322 C CA . ASN A 1 532 ? -27.906 -68.812 5 1 88.81 532 ASN A CA 1
ATOM 4323 C C . ASN A 1 532 ? -27.094 -68.062 3.98 1 88.81 532 ASN A C 1
ATOM 4325 O O . ASN A 1 532 ? -27.391 -68.062 2.785 1 88.81 532 ASN A O 1
ATOM 4329 N N . GLN A 1 533 ? -26.188 -67.312 4.504 1 89.56 533 GLN A N 1
ATOM 4330 C CA . GLN A 1 533 ? -25.25 -66.562 3.652 1 89.56 533 GLN A CA 1
ATOM 4331 C C . GLN A 1 533 ? -24.016 -67.438 3.332 1 89.56 533 GLN A C 1
ATOM 4333 O O . GLN A 1 533 ? -23 -67.312 4.004 1 89.56 533 GLN A O 1
ATOM 4338 N N . LYS A 1 534 ? -24.016 -68.188 2.408 1 87.38 534 LYS A N 1
ATOM 4339 C CA . LYS A 1 534 ? -23.016 -69.188 2.119 1 87.38 534 LYS A CA 1
ATOM 4340 C C . LYS A 1 534 ? -21.656 -68.562 1.837 1 87.38 534 LYS A C 1
ATOM 4342 O O . LYS A 1 534 ? -20.641 -69 2.367 1 87.38 534 LYS A O 1
ATOM 4347 N N . GLU A 1 535 ? -21.734 -67.625 0.984 1 87.5 535 GLU A N 1
ATOM 4348 C CA . GLU A 1 535 ? -20.484 -67 0.596 1 87.5 535 GLU A CA 1
ATOM 4349 C C . GLU A 1 535 ? -19.797 -66.312 1.796 1 87.5 535 GLU A C 1
ATOM 4351 O O . GLU A 1 535 ? -18.578 -66.438 1.936 1 87.5 535 GLU A O 1
ATOM 4356 N N . ILE A 1 536 ? -20.531 -65.688 2.621 1 92.38 536 ILE A N 1
ATOM 4357 C CA . ILE A 1 536 ? -20 -65.062 3.801 1 92.38 536 ILE A CA 1
ATOM 4358 C C . ILE A 1 536 ? -19.469 -66.062 4.789 1 92.38 536 ILE A C 1
ATOM 4360 O O . ILE A 1 536 ? -18.391 -65.875 5.371 1 92.38 536 ILE A O 1
ATOM 4364 N N . VAL A 1 537 ? -20.172 -67.188 4.957 1 88.19 537 VAL A N 1
ATOM 4365 C CA . VAL A 1 537 ? -19.734 -68.25 5.848 1 88.19 537 VAL A CA 1
ATOM 4366 C C . VAL A 1 537 ? -18.375 -68.75 5.391 1 88.19 537 VAL A C 1
ATOM 4368 O O . VAL A 1 537 ? -17.453 -68.938 6.195 1 88.19 537 VAL A O 1
ATOM 4371 N N . GLU A 1 538 ? -18.312 -69.062 4.145 1 86 538 GLU A N 1
ATOM 4372 C CA . GLU A 1 538 ? -17.078 -69.562 3.588 1 86 538 GLU A CA 1
ATOM 4373 C C . GLU A 1 538 ? -15.906 -68.625 3.838 1 86 538 GLU A C 1
ATOM 4375 O O . GLU A 1 538 ? -14.805 -69.062 4.188 1 86 538 GLU A O 1
ATOM 4380 N N . TYR A 1 539 ? -16.156 -67.375 3.621 1 89.19 539 TYR A N 1
ATOM 4381 C CA . TYR A 1 539 ? -15.109 -66.375 3.791 1 89.19 539 TYR A CA 1
ATOM 4382 C C . TYR A 1 539 ? -14.688 -66.25 5.25 1 89.19 539 TYR A C 1
ATOM 4384 O O . TYR A 1 539 ? -13.492 -66.25 5.559 1 89.19 539 TYR A O 1
ATOM 4392 N N . ILE A 1 540 ? -15.633 -66.188 6.172 1 88.12 540 ILE A N 1
ATOM 4393 C CA . ILE A 1 540 ? -15.328 -66 7.59 1 88.12 540 ILE A CA 1
ATOM 4394 C C . ILE A 1 540 ? -14.547 -67.25 8.086 1 88.12 540 ILE A C 1
ATOM 4396 O O . ILE A 1 540 ? -13.578 -67.125 8.828 1 88.12 540 ILE A O 1
ATOM 4400 N N . VAL A 1 541 ? -14.914 -68.375 7.648 1 83.25 541 VAL A N 1
ATOM 4401 C CA . VAL A 1 541 ? -14.234 -69.562 8.047 1 83.25 541 VAL A CA 1
ATOM 4402 C C . VAL A 1 541 ? -12.789 -69.562 7.543 1 83.25 541 VAL A C 1
ATOM 4404 O O . VAL A 1 541 ? -11.867 -69.938 8.266 1 83.25 541 VAL A O 1
ATOM 4407 N N . LYS A 1 542 ? -12.688 -69.188 6.395 1 81.31 542 LYS A N 1
ATOM 4408 C CA . LYS A 1 542 ? -11.359 -69.062 5.805 1 81.31 542 LYS A CA 1
ATOM 4409 C C . LYS A 1 542 ? -10.477 -68.125 6.605 1 81.31 542 LYS A C 1
ATOM 4411 O O . LYS A 1 542 ? -9.297 -68.375 6.832 1 81.31 542 LYS A O 1
ATOM 4416 N N . VAL A 1 543 ? -10.992 -67 6.941 1 81.88 543 VAL A N 1
ATOM 4417 C CA . VAL A 1 543 ? -10.227 -66 7.652 1 81.88 543 VAL A CA 1
ATOM 4418 C C . VAL A 1 543 ? -9.883 -66.5 9.055 1 81.88 543 VAL A C 1
ATOM 4420 O O . VAL A 1 543 ? -8.781 -66.25 9.555 1 81.88 543 VAL A O 1
ATOM 4423 N N . ILE A 1 544 ? -10.727 -67.188 9.602 1 75.06 544 ILE A N 1
ATOM 4424 C CA . ILE A 1 544 ? -10.492 -67.75 10.945 1 75.06 544 ILE A CA 1
ATOM 4425 C C . ILE A 1 544 ? -9.453 -68.812 10.891 1 75.06 544 ILE A C 1
ATOM 4427 O O . ILE A 1 544 ? -8.648 -69 11.805 1 75.06 544 ILE A O 1
ATOM 4431 N N . SER A 1 545 ? -9.438 -69.562 9.789 1 69.31 545 SER A N 1
ATOM 4432 C CA . SER A 1 545 ? -8.523 -70.688 9.656 1 69.31 545 SER A CA 1
ATOM 4433 C C . SER A 1 545 ? -7.09 -70.25 9.422 1 69.31 545 SER A C 1
ATOM 4435 O O . SER A 1 545 ? -6.141 -71 9.594 1 69.31 545 SER A O 1
ATOM 4437 N N . ILE A 1 546 ? -6.855 -69.125 8.977 1 60.09 546 ILE A N 1
ATOM 4438 C CA . ILE A 1 546 ? -5.512 -68.562 8.75 1 60.09 546 ILE A CA 1
ATOM 4439 C C . ILE A 1 546 ? -4.961 -68 10.055 1 60.09 546 ILE A C 1
ATOM 4441 O O . ILE A 1 546 ? -5.66 -67.312 10.766 1 60.09 546 ILE A O 1
ATOM 4445 N N . MET B 1 1 ? 14.961 -45.438 -14.406 1 37.72 1 MET B N 1
ATOM 4446 C CA . MET B 1 1 ? 13.781 -45.469 -15.266 1 37.72 1 MET B CA 1
ATOM 4447 C C . MET B 1 1 ? 13.945 -44.5 -16.438 1 37.72 1 MET B C 1
ATOM 4449 O O . MET B 1 1 ? 14.375 -43.375 -16.25 1 37.72 1 MET B O 1
ATOM 4453 N N . SER B 1 2 ? 14.094 -44.906 -17.484 1 54.91 2 SER B N 1
ATOM 4454 C CA . SER B 1 2 ? 14.312 -44.094 -18.672 1 54.91 2 SER B CA 1
ATOM 4455 C C . SER B 1 2 ? 13.133 -43.156 -18.922 1 54.91 2 SER B C 1
ATOM 4457 O O . SER B 1 2 ? 11.977 -43.562 -18.781 1 54.91 2 SER B O 1
ATOM 4459 N N . TYR B 1 3 ? 13.383 -41.875 -18.969 1 57.75 3 TYR B N 1
ATOM 4460 C CA . TYR B 1 3 ? 12.352 -40.875 -19.234 1 57.75 3 TYR B CA 1
ATOM 4461 C C . TYR B 1 3 ? 11.852 -40.969 -20.672 1 57.75 3 TYR B C 1
ATOM 4463 O O . TYR B 1 3 ? 10.75 -40.531 -20.984 1 57.75 3 TYR B O 1
ATOM 4471 N N . PHE B 1 4 ? 12.719 -41.531 -21.422 1 69.56 4 PHE B N 1
ATOM 4472 C CA . PHE B 1 4 ? 12.391 -41.594 -22.844 1 69.56 4 PHE B CA 1
ATOM 4473 C C . PHE B 1 4 ? 11.789 -42.969 -23.203 1 69.56 4 PHE B C 1
ATOM 4475 O O . PHE B 1 4 ? 12.383 -44 -22.922 1 69.56 4 PHE B O 1
ATOM 4482 N N . LYS B 1 5 ? 10.516 -42.875 -23.594 1 67.5 5 LYS B N 1
ATOM 4483 C CA . LYS B 1 5 ? 9.75 -44.062 -23.875 1 67.5 5 LYS B CA 1
ATOM 4484 C C . LYS B 1 5 ? 9.789 -44.438 -25.359 1 67.5 5 LYS B C 1
ATOM 4486 O O . LYS B 1 5 ? 10.219 -43.625 -26.172 1 67.5 5 LYS B O 1
ATOM 4491 N N . GLU B 1 6 ? 9.453 -45.594 -25.609 1 80.81 6 GLU B N 1
ATOM 4492 C CA . GLU B 1 6 ? 9.406 -46.062 -26.984 1 80.81 6 GLU B CA 1
ATOM 4493 C C . GLU B 1 6 ? 8.375 -45.312 -27.797 1 80.81 6 GLU B C 1
ATOM 4495 O O . GLU B 1 6 ? 7.457 -44.688 -27.25 1 80.81 6 GLU B O 1
ATOM 4500 N N . ASP B 1 7 ? 8.672 -45.281 -29.125 1 85.56 7 ASP B N 1
ATOM 4501 C CA . ASP B 1 7 ? 7.742 -44.625 -30.031 1 85.56 7 ASP B CA 1
ATOM 4502 C C . ASP B 1 7 ? 6.402 -45.344 -30.062 1 85.56 7 ASP B C 1
ATOM 4504 O O . ASP B 1 7 ? 6.27 -46.375 -30.719 1 85.56 7 ASP B O 1
ATOM 4508 N N . SER B 1 8 ? 5.488 -44.938 -29.266 1 84.75 8 SER B N 1
ATOM 4509 C CA . SER B 1 8 ? 4.148 -45.531 -29.156 1 84.75 8 SER B CA 1
ATOM 4510 C C . SER B 1 8 ? 3.078 -44.438 -29.25 1 84.75 8 SER B C 1
ATOM 4512 O O . SER B 1 8 ? 3.383 -43.25 -29.172 1 84.75 8 SER B O 1
ATOM 4514 N N . PRO B 1 9 ? 1.897 -44.844 -29.625 1 81.69 9 PRO B N 1
ATOM 4515 C CA . PRO B 1 9 ? 0.817 -43.844 -29.562 1 81.69 9 PRO B CA 1
ATOM 4516 C C . PRO B 1 9 ? 0.715 -43.156 -28.203 1 81.69 9 PRO B C 1
ATOM 4518 O O . PRO B 1 9 ? 0.354 -42 -28.125 1 81.69 9 PRO B O 1
ATOM 4521 N N . PHE B 1 10 ? 1.079 -43.875 -27.141 1 76.94 10 PHE B N 1
ATOM 4522 C CA . PHE B 1 10 ? 1.055 -43.312 -25.797 1 76.94 10 PHE B CA 1
ATOM 4523 C C . PHE B 1 10 ? 2.125 -42.219 -25.656 1 76.94 10 PHE B C 1
ATOM 4525 O O . PHE B 1 10 ? 1.896 -41.188 -25.016 1 76.94 10 PHE B O 1
ATOM 4532 N N . PHE B 1 11 ? 3.219 -42.5 -26.219 1 84.62 11 PHE B N 1
ATOM 4533 C CA . PHE B 1 11 ? 4.301 -41.531 -26.219 1 84.62 11 PHE B CA 1
ATOM 4534 C C . PHE B 1 11 ? 3.895 -40.281 -26.984 1 84.62 11 PHE B C 1
ATOM 4536 O O . PHE B 1 11 ? 4.156 -39.156 -26.531 1 84.62 11 PHE B O 1
ATOM 4543 N N . ARG B 1 12 ? 3.254 -40.5 -28.125 1 86.88 12 ARG B N 1
ATOM 4544 C CA . ARG B 1 12 ? 2.82 -39.375 -28.938 1 86.88 12 ARG B CA 1
ATOM 4545 C C . ARG B 1 12 ? 1.772 -38.562 -28.203 1 86.88 12 ARG B C 1
ATOM 4547 O O . ARG B 1 12 ? 1.731 -37.312 -28.359 1 86.88 12 ARG B O 1
ATOM 4554 N N . ASP B 1 13 ? 0.961 -39.219 -27.391 1 83.69 13 ASP B N 1
ATOM 4555 C CA . ASP B 1 13 ? -0.011 -38.5 -26.562 1 83.69 13 ASP B CA 1
ATOM 4556 C C . ASP B 1 13 ? 0.686 -37.656 -25.5 1 83.69 13 ASP B C 1
ATOM 4558 O O . ASP B 1 13 ? 0.255 -36.562 -25.203 1 83.69 13 ASP B O 1
ATOM 4562 N N . THR B 1 14 ? 1.662 -38.281 -24.938 1 84.19 14 THR B N 1
ATOM 4563 C CA . THR B 1 14 ? 2.439 -37.562 -23.938 1 84.19 14 THR B CA 1
ATOM 4564 C C . THR B 1 14 ? 3.08 -36.312 -24.547 1 84.19 14 THR B C 1
ATOM 4566 O O . THR B 1 14 ? 3.111 -35.25 -23.906 1 84.19 14 THR B O 1
ATOM 4569 N N . LEU B 1 15 ? 3.621 -36.406 -25.766 1 89.75 15 LEU B N 1
ATOM 4570 C CA . LEU B 1 15 ? 4.195 -35.281 -26.453 1 89.75 15 LEU B CA 1
ATOM 4571 C C . LEU B 1 15 ? 3.146 -34.188 -26.656 1 89.75 15 LEU B C 1
ATOM 4573 O O . LEU B 1 15 ? 3.426 -33 -26.469 1 89.75 15 LEU B O 1
ATOM 4577 N N . LYS B 1 16 ? 1.987 -34.688 -27.031 1 89.31 16 LYS B N 1
ATOM 4578 C CA . LYS B 1 16 ? 0.898 -33.75 -27.266 1 89.31 16 LYS B CA 1
ATOM 4579 C C . LYS B 1 16 ? 0.514 -33.031 -25.969 1 89.31 16 LYS B C 1
ATOM 4581 O O . LYS B 1 16 ? 0.224 -31.828 -25.984 1 89.31 16 LYS B O 1
ATOM 4586 N N . GLN B 1 17 ? 0.502 -33.719 -24.938 1 86.56 17 GLN B N 1
ATOM 4587 C CA . GLN B 1 17 ? 0.168 -33.156 -23.641 1 86.56 17 GLN B CA 1
ATOM 4588 C C . GLN B 1 17 ? 1.188 -32.094 -23.234 1 86.56 17 GLN B C 1
ATOM 4590 O O . GLN B 1 17 ? 0.82 -31.031 -22.734 1 86.56 17 GLN B O 1
ATOM 4595 N N . TYR B 1 18 ? 2.457 -32.375 -23.391 1 89.75 18 TYR B N 1
ATOM 4596 C CA . TYR B 1 18 ? 3.5 -31.422 -23.078 1 89.75 18 TYR B CA 1
ATOM 4597 C C . TYR B 1 18 ? 3.385 -30.188 -23.969 1 89.75 18 TYR B C 1
ATOM 4599 O O . TYR B 1 18 ? 3.617 -29.062 -23.516 1 89.75 18 TYR B O 1
ATOM 4607 N N . GLU B 1 19 ? 3.082 -30.422 -25.188 1 92.56 19 GLU B N 1
ATOM 4608 C CA . GLU B 1 19 ? 2.924 -29.297 -26.109 1 92.56 19 GLU B CA 1
ATOM 4609 C C . GLU B 1 19 ? 1.756 -28.406 -25.703 1 92.56 19 GLU B C 1
ATOM 4611 O O . GLU B 1 19 ? 1.873 -27.172 -25.719 1 92.56 19 GLU B O 1
ATOM 4616 N N . GLU B 1 20 ? 0.666 -29.062 -25.391 1 90.75 20 GLU B N 1
ATOM 4617 C CA . GLU B 1 20 ? -0.503 -28.312 -24.938 1 90.75 20 GLU B CA 1
ATOM 4618 C C . GLU B 1 20 ? -0.208 -27.547 -23.656 1 90.75 20 GLU B C 1
ATOM 4620 O O . GLU B 1 20 ? -0.62 -26.391 -23.516 1 90.75 20 GLU B O 1
ATOM 4625 N N . SER B 1 21 ? 0.42 -28.188 -22.781 1 90.25 21 SER B N 1
ATOM 4626 C CA . SER B 1 21 ? 0.813 -27.547 -21.531 1 90.25 21 SER B CA 1
ATOM 4627 C C . SER B 1 21 ? 1.692 -26.328 -21.797 1 90.25 21 SER B C 1
ATOM 4629 O O . SER B 1 21 ? 1.496 -25.266 -21.188 1 90.25 21 SER B O 1
ATOM 4631 N N . LEU B 1 22 ? 2.623 -26.516 -22.625 1 92.81 22 LEU B N 1
ATOM 4632 C CA . LEU B 1 22 ? 3.549 -25.438 -22.953 1 92.81 22 LEU B CA 1
ATOM 4633 C C . LEU B 1 22 ? 2.812 -24.25 -23.578 1 92.81 22 LEU B C 1
ATOM 4635 O O . LEU B 1 22 ? 3.098 -23.094 -23.25 1 92.81 22 LEU B O 1
ATOM 4639 N N . LEU B 1 23 ? 1.897 -24.531 -24.438 1 91.38 23 LEU B N 1
ATOM 4640 C CA . LEU B 1 23 ? 1.109 -23.484 -25.062 1 91.38 23 LEU B CA 1
ATOM 4641 C C . LEU B 1 23 ? 0.26 -22.75 -24.031 1 91.38 23 LEU B C 1
ATOM 4643 O O . LEU B 1 23 ? 0.131 -21.516 -24.094 1 91.38 23 LEU B O 1
ATOM 4647 N N . GLU B 1 24 ? -0.26 -23.484 -23.172 1 91.88 24 GLU B N 1
ATOM 4648 C CA . GLU B 1 24 ? -1.067 -22.875 -22.125 1 91.88 24 GLU B CA 1
ATOM 4649 C C . GLU B 1 24 ? -0.219 -21.984 -21.219 1 91.88 24 GLU B C 1
ATOM 4651 O O . GLU B 1 24 ? -0.653 -20.906 -20.812 1 91.88 24 GLU B O 1
ATOM 4656 N N . ILE B 1 25 ? 0.923 -22.438 -20.906 1 91.75 25 ILE B N 1
ATOM 4657 C CA . ILE B 1 25 ? 1.823 -21.688 -20.031 1 91.75 25 ILE B CA 1
ATOM 4658 C C . ILE B 1 25 ? 2.242 -20.391 -20.703 1 91.75 25 ILE B C 1
ATOM 4660 O O . ILE B 1 25 ? 2.195 -19.328 -20.094 1 91.75 25 ILE B O 1
ATOM 4664 N N . THR B 1 26 ? 2.637 -20.484 -21.953 1 92.06 26 THR B N 1
ATOM 4665 C CA . THR B 1 26 ? 3.061 -19.297 -22.688 1 92.06 26 THR B CA 1
ATOM 4666 C C . THR B 1 26 ? 1.91 -18.297 -22.812 1 92.06 26 THR B C 1
ATOM 4668 O O . THR B 1 26 ? 2.117 -17.094 -22.719 1 92.06 26 THR B O 1
ATOM 4671 N N . GLY B 1 27 ? 0.769 -18.859 -23.016 1 91.12 27 GLY B N 1
ATOM 4672 C CA . GLY B 1 27 ? -0.4 -17.984 -23.047 1 91.12 27 GLY B CA 1
ATOM 4673 C C . GLY B 1 27 ? -0.675 -17.328 -21.703 1 91.12 27 GLY B C 1
ATOM 4674 O O . GLY B 1 27 ? -1.023 -16.141 -21.656 1 91.12 27 GLY B O 1
ATOM 4675 N N . THR B 1 28 ? -0.55 -18.031 -20.703 1 90.88 28 THR B N 1
ATOM 4676 C CA . THR B 1 28 ? -0.744 -17.516 -19.359 1 90.88 28 THR B CA 1
ATOM 4677 C C . THR B 1 28 ? 0.277 -16.422 -19.047 1 90.88 28 THR B C 1
ATOM 4679 O O . THR B 1 28 ? -0.061 -15.398 -18.438 1 90.88 28 THR B O 1
ATOM 4682 N N . PHE B 1 29 ? 1.521 -16.625 -19.438 1 89.75 29 PHE B N 1
ATOM 4683 C CA . PHE B 1 29 ? 2.574 -15.641 -19.219 1 89.75 29 PHE B CA 1
ATOM 4684 C C . PHE B 1 29 ? 2.227 -14.32 -19.906 1 89.75 29 PHE B C 1
ATOM 4686 O O . PHE B 1 29 ? 2.379 -13.258 -19.312 1 89.75 29 PHE B O 1
ATOM 4693 N N . LYS B 1 30 ? 1.778 -14.484 -21.094 1 89.81 30 LYS B N 1
ATOM 4694 C CA . LYS B 1 30 ? 1.397 -13.273 -21.828 1 89.81 30 LYS B CA 1
ATOM 4695 C C . LYS B 1 30 ? 0.227 -12.57 -21.141 1 89.81 30 LYS B C 1
ATOM 4697 O O . LYS B 1 30 ? 0.227 -11.344 -21 1 89.81 30 LYS B O 1
ATOM 4702 N N . TYR B 1 31 ? -0.725 -13.328 -20.75 1 91.19 31 TYR B N 1
ATOM 4703 C CA . TYR B 1 31 ? -1.911 -12.805 -20.094 1 91.19 31 TYR B CA 1
ATOM 4704 C C . TYR B 1 31 ? -1.538 -12.078 -18.797 1 91.19 31 TYR B C 1
ATOM 4706 O O . TYR B 1 31 ? -1.949 -10.938 -18.594 1 91.19 31 TYR B O 1
ATOM 4714 N N . TRP B 1 32 ? -0.766 -12.695 -17.969 1 89.62 32 TRP B N 1
ATOM 4715 C CA . TRP B 1 32 ? -0.327 -12.109 -16.719 1 89.62 32 TRP B CA 1
ATOM 4716 C C . TRP B 1 32 ? 0.531 -10.875 -16.953 1 89.62 32 TRP B C 1
ATOM 4718 O O . TRP B 1 32 ? 0.408 -9.875 -16.25 1 89.62 32 TRP B O 1
ATOM 4728 N N . SER B 1 33 ? 1.401 -10.953 -17.906 1 88.88 33 SER B N 1
ATOM 4729 C CA . SER B 1 33 ? 2.289 -9.836 -18.219 1 88.88 33 SER B CA 1
ATOM 4730 C C . SER B 1 33 ? 1.498 -8.609 -18.656 1 88.88 33 SER B C 1
ATOM 4732 O O . SER B 1 33 ? 1.809 -7.484 -18.25 1 88.88 33 SER B O 1
ATOM 4734 N N . ASP B 1 34 ? 0.527 -8.844 -19.484 1 90.31 34 ASP B N 1
ATOM 4735 C CA . ASP B 1 34 ? -0.298 -7.734 -19.969 1 90.31 34 ASP B CA 1
ATOM 4736 C C . ASP B 1 34 ? -1.044 -7.07 -18.812 1 90.31 34 ASP B C 1
ATOM 4738 O O . ASP B 1 34 ? -1.082 -5.844 -18.703 1 90.31 34 ASP B O 1
ATOM 4742 N N . LYS B 1 35 ? -1.671 -7.855 -17.984 1 92.25 35 LYS B N 1
ATOM 4743 C CA . LYS B 1 35 ? -2.422 -7.324 -16.859 1 92.25 35 LYS B CA 1
ATOM 4744 C C . LYS B 1 35 ? -1.5 -6.617 -15.867 1 92.25 35 LYS B C 1
ATOM 4746 O O . LYS B 1 35 ? -1.848 -5.562 -15.328 1 92.25 35 LYS B O 1
ATOM 4751 N N . ALA B 1 36 ? -0.368 -7.184 -15.594 1 91 36 ALA B N 1
ATOM 4752 C CA . ALA B 1 36 ? 0.604 -6.574 -14.688 1 91 36 ALA B CA 1
ATOM 4753 C C . ALA B 1 36 ? 1.104 -5.242 -15.242 1 91 36 ALA B C 1
ATOM 4755 O O . ALA B 1 36 ? 1.34 -4.297 -14.477 1 91 36 ALA B O 1
ATOM 4756 N N . ALA B 1 37 ? 1.318 -5.219 -16.562 1 90.94 37 ALA B N 1
ATOM 4757 C CA . ALA B 1 37 ? 1.774 -3.986 -17.188 1 90.94 37 ALA B CA 1
ATOM 4758 C C . ALA B 1 37 ? 0.756 -2.865 -17 1 90.94 37 ALA B C 1
ATOM 4760 O O . ALA B 1 37 ? 1.127 -1.718 -16.75 1 90.94 37 ALA B O 1
ATOM 4761 N N . ILE B 1 38 ? -0.505 -3.152 -17.188 1 93.94 38 ILE B N 1
ATOM 4762 C CA . ILE B 1 38 ? -1.56 -2.16 -17 1 93.94 38 ILE B CA 1
ATOM 4763 C C . ILE B 1 38 ? -1.584 -1.703 -15.547 1 93.94 38 ILE B C 1
ATOM 4765 O O . ILE B 1 38 ? -1.693 -0.507 -15.273 1 93.94 38 ILE B O 1
ATOM 4769 N N . ALA B 1 39 ? -1.501 -2.645 -14.617 1 93.75 39 ALA B N 1
ATOM 4770 C CA . ALA B 1 39 ? -1.468 -2.307 -13.195 1 93.75 39 ALA B CA 1
ATOM 4771 C C . ALA B 1 39 ? -0.267 -1.423 -12.867 1 93.75 39 ALA B C 1
ATOM 4773 O O . ALA B 1 39 ? -0.365 -0.511 -12.047 1 93.75 39 ALA B O 1
ATOM 4774 N N . HIS B 1 40 ? 0.824 -1.732 -13.492 1 93.44 40 HIS B N 1
ATOM 4775 C CA . HIS B 1 40 ? 2.025 -0.929 -13.289 1 93.44 40 HIS B CA 1
ATOM 4776 C C . HIS B 1 40 ? 1.81 0.509 -13.75 1 93.44 40 HIS B C 1
ATOM 4778 O O . HIS B 1 40 ? 2.168 1.452 -13.039 1 93.44 40 HIS B O 1
ATOM 4784 N N . ILE B 1 41 ? 1.244 0.668 -14.93 1 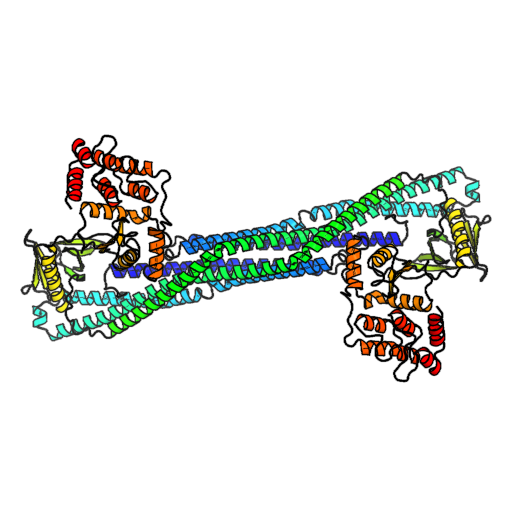95.88 41 ILE B N 1
ATOM 4785 C CA . ILE B 1 41 ? 1.019 1.995 -15.492 1 95.88 41 ILE B CA 1
ATOM 4786 C C . ILE B 1 41 ? 0.07 2.783 -14.594 1 95.88 41 ILE B C 1
ATOM 4788 O O . ILE B 1 41 ? 0.349 3.93 -14.242 1 95.88 41 ILE B O 1
ATOM 4792 N N . LYS B 1 42 ? -1.052 2.184 -14.203 1 97.06 42 LYS B N 1
ATOM 4793 C CA . LYS B 1 42 ? -2.014 2.844 -13.32 1 97.06 42 LYS B CA 1
ATOM 4794 C C . LYS B 1 42 ? -1.412 3.107 -11.945 1 97.06 42 LYS B C 1
ATOM 4796 O O . LYS B 1 42 ? -1.719 4.117 -11.312 1 97.06 42 LYS B O 1
ATOM 4801 N N . GLY B 1 43 ? -0.599 2.156 -11.5 1 95.38 43 GLY B N 1
ATOM 4802 C CA . GLY B 1 43 ? 0.101 2.35 -10.234 1 95.38 43 GLY B CA 1
ATOM 4803 C C . GLY B 1 43 ? 1.056 3.529 -10.258 1 95.38 43 GLY B C 1
ATOM 4804 O O . GLY B 1 43 ? 1.152 4.277 -9.281 1 95.38 43 GLY B O 1
ATOM 4805 N N . GLN B 1 44 ? 1.723 3.719 -11.336 1 95.5 44 GLN B N 1
ATOM 4806 C CA . GLN B 1 44 ? 2.631 4.852 -11.484 1 95.5 44 GLN B CA 1
ATOM 4807 C C . GLN B 1 44 ? 1.873 6.176 -11.438 1 95.5 44 GLN B C 1
ATOM 4809 O O . GLN B 1 44 ? 2.34 7.141 -10.828 1 95.5 44 GLN B O 1
ATOM 4814 N N . GLU B 1 45 ? 0.768 6.215 -12.078 1 97.25 45 GLU B N 1
ATOM 4815 C CA . GLU B 1 45 ? -0.071 7.41 -12.055 1 97.25 45 GLU B CA 1
ATOM 4816 C C . GLU B 1 45 ? -0.55 7.727 -10.641 1 97.25 45 GLU B C 1
ATOM 4818 O O . GLU B 1 45 ? -0.582 8.891 -10.242 1 97.25 45 GLU B O 1
ATOM 4823 N N . TYR B 1 46 ? -0.929 6.762 -9.906 1 96.25 46 TYR B N 1
ATOM 4824 C CA . TYR B 1 46 ? -1.363 6.93 -8.523 1 96.25 46 TYR B CA 1
ATOM 4825 C C . TYR B 1 46 ? -0.23 7.461 -7.656 1 96.25 46 TYR B C 1
ATOM 4827 O O . TYR B 1 46 ? -0.428 8.383 -6.863 1 96.25 46 TYR B O 1
ATOM 4835 N N . CYS B 1 47 ? 0.92 6.875 -7.84 1 94.81 47 CYS B N 1
ATOM 4836 C CA . CYS B 1 47 ? 2.068 7.316 -7.055 1 94.81 47 CYS B CA 1
ATOM 4837 C C . CYS B 1 47 ? 2.396 8.781 -7.344 1 94.81 47 CYS B C 1
ATOM 4839 O O . CYS B 1 47 ? 2.74 9.531 -6.43 1 94.81 47 CYS B O 1
ATOM 4841 N N . GLU B 1 48 ? 2.293 9.148 -8.602 1 96.56 48 GLU B N 1
ATOM 4842 C CA . GLU B 1 48 ? 2.541 10.539 -8.969 1 96.56 48 GLU B CA 1
ATOM 4843 C C . GLU B 1 48 ? 1.516 11.469 -8.32 1 96.56 48 GLU B C 1
ATOM 4845 O O . GLU B 1 48 ? 1.867 12.539 -7.824 1 96.56 48 GLU B O 1
ATOM 4850 N N . ALA B 1 49 ? 0.247 11.094 -8.383 1 95.69 49 ALA B N 1
ATOM 4851 C CA . ALA B 1 49 ? -0.814 11.883 -7.766 1 95.69 49 ALA B CA 1
ATOM 4852 C C . ALA B 1 49 ? -0.625 11.969 -6.254 1 95.69 49 ALA B C 1
ATOM 4854 O O . ALA B 1 49 ? -0.857 13.023 -5.652 1 95.69 49 ALA B O 1
ATOM 4855 N N . LEU B 1 50 ? -0.27 10.922 -5.613 1 92.75 50 LEU B N 1
ATOM 4856 C CA . LEU B 1 50 ? -0.006 10.891 -4.18 1 92.75 50 LEU B CA 1
ATOM 4857 C C . LEU B 1 50 ? 1.163 11.797 -3.822 1 92.75 50 LEU B C 1
ATOM 4859 O O . LEU B 1 50 ? 1.125 12.492 -2.803 1 92.75 50 LEU B O 1
ATOM 4863 N N . LYS B 1 51 ? 2.16 11.742 -4.637 1 93.56 51 LYS B N 1
ATOM 4864 C CA . LYS B 1 51 ? 3.312 12.617 -4.438 1 93.56 51 LYS B CA 1
ATOM 4865 C C . LYS B 1 51 ? 2.908 14.086 -4.516 1 93.56 51 LYS B C 1
ATOM 4867 O O . LYS B 1 51 ? 3.393 14.906 -3.74 1 93.56 51 LYS B O 1
ATOM 4872 N N . ASP B 1 52 ? 2.08 14.359 -5.426 1 94.38 52 ASP B N 1
ATOM 4873 C CA . ASP B 1 52 ? 1.588 15.727 -5.566 1 94.38 52 ASP B CA 1
ATOM 4874 C C . ASP B 1 52 ? 0.812 16.156 -4.324 1 94.38 52 ASP B C 1
ATOM 4876 O O . ASP B 1 52 ? 0.917 17.297 -3.889 1 94.38 52 ASP B O 1
ATOM 4880 N N . PHE B 1 53 ? -0.005 15.336 -3.803 1 91.94 53 PHE B N 1
ATOM 4881 C CA . PHE B 1 53 ? -0.747 15.617 -2.58 1 91.94 53 PHE B CA 1
ATOM 4882 C C . PHE B 1 53 ? 0.205 15.867 -1.415 1 91.94 53 PHE B C 1
ATOM 4884 O O . PHE B 1 53 ? 0.05 16.844 -0.681 1 91.94 53 PHE B O 1
ATOM 4891 N N . TYR B 1 54 ? 1.156 15.078 -1.314 1 89.88 54 TYR B N 1
ATOM 4892 C CA . TYR B 1 54 ? 2.156 15.234 -0.264 1 89.88 54 TYR B CA 1
ATOM 4893 C C . TYR B 1 54 ? 2.91 16.547 -0.422 1 89.88 54 TYR B C 1
ATOM 4895 O O . TYR B 1 54 ? 3.168 17.25 0.563 1 89.88 54 TYR B O 1
ATOM 4903 N N . ASN B 1 55 ? 3.277 16.828 -1.627 1 92.44 55 ASN B N 1
ATOM 4904 C CA . ASN B 1 55 ? 3.967 18.094 -1.89 1 92.44 55 ASN B CA 1
ATOM 4905 C C . ASN B 1 55 ? 3.119 19.297 -1.478 1 92.44 55 ASN B C 1
ATOM 4907 O O . ASN B 1 55 ? 3.65 20.312 -1.025 1 92.44 55 ASN B O 1
ATOM 4911 N N . SER B 1 56 ? 1.835 19.109 -1.671 1 91.69 56 SER B N 1
ATOM 4912 C CA . SER B 1 56 ? 0.938 20.203 -1.289 1 91.69 56 SER B CA 1
ATOM 4913 C C . SER B 1 56 ? 0.957 20.422 0.218 1 91.69 56 SER B C 1
ATOM 4915 O O . SER B 1 56 ? 0.76 21.547 0.684 1 91.69 56 SER B O 1
ATOM 4917 N N . ILE B 1 57 ? 1.148 19.391 0.994 1 88.69 57 ILE B N 1
ATOM 4918 C CA . ILE B 1 57 ? 1.265 19.516 2.443 1 88.69 57 ILE B CA 1
ATOM 4919 C C . ILE B 1 57 ? 2.613 20.125 2.805 1 88.69 57 ILE B C 1
ATOM 4921 O O . ILE B 1 57 ? 2.688 21.031 3.65 1 88.69 57 ILE B O 1
ATOM 4925 N N . GLU B 1 58 ? 3.635 19.719 2.152 1 89.12 58 GLU B N 1
ATOM 4926 C CA . GLU B 1 58 ? 4.988 20.203 2.404 1 89.12 58 GLU B CA 1
ATOM 4927 C C . GLU B 1 58 ? 5.098 21.703 2.131 1 89.12 58 GLU B C 1
ATOM 4929 O O . GLU B 1 58 ? 5.836 22.406 2.818 1 89.12 58 GLU B O 1
ATOM 4934 N N . GLU B 1 59 ? 4.398 22.156 1.156 1 90.5 59 GLU B N 1
ATOM 4935 C CA . GLU B 1 59 ? 4.422 23.562 0.779 1 90.5 59 GLU B CA 1
ATOM 4936 C C . GLU B 1 59 ? 3.838 24.438 1.884 1 90.5 59 GLU B C 1
ATOM 4938 O O . GLU B 1 59 ? 4.152 25.625 1.971 1 90.5 59 GLU B O 1
ATOM 4943 N N . LYS B 1 60 ? 3.006 23.812 2.688 1 88 60 LYS B N 1
ATOM 4944 C CA . LYS B 1 60 ? 2.299 24.609 3.686 1 88 60 LYS B CA 1
ATOM 4945 C C . LYS B 1 60 ? 2.982 24.516 5.047 1 88 60 LYS B C 1
ATOM 4947 O O . LYS B 1 60 ? 2.496 25.078 6.031 1 88 60 LYS B O 1
ATOM 4952 N N . ILE B 1 61 ? 4.133 23.922 5.125 1 83.88 61 ILE B N 1
ATOM 4953 C CA . ILE B 1 61 ? 4.898 23.797 6.359 1 83.88 61 ILE B CA 1
ATOM 4954 C C . ILE B 1 61 ? 5.332 25.188 6.836 1 83.88 61 ILE B C 1
ATOM 4956 O O . ILE B 1 61 ? 5.332 25.453 8.039 1 83.88 61 ILE B O 1
ATOM 4960 N N . HIS B 1 62 ? 5.559 26.109 5.918 1 79.75 62 HIS B N 1
ATOM 4961 C CA . HIS B 1 62 ? 6.035 27.438 6.293 1 79.75 62 HIS B CA 1
ATOM 4962 C C . HIS B 1 62 ? 4.922 28.484 6.176 1 79.75 62 HIS B C 1
ATOM 4964 O O . HIS B 1 62 ? 5.188 29.688 6.18 1 79.75 62 HIS B O 1
ATOM 4970 N N . CYS B 1 63 ? 3.758 27.938 6.105 1 82.75 63 CYS B N 1
ATOM 4971 C CA . CYS B 1 63 ? 2.605 28.828 6.07 1 82.75 63 CYS B CA 1
ATOM 4972 C C . CYS B 1 63 ? 2.395 29.5 7.426 1 82.75 63 CYS B C 1
ATOM 4974 O O . CYS B 1 63 ? 2.459 28.844 8.461 1 82.75 63 CYS B O 1
ATOM 4976 N N . GLU B 1 64 ? 2.193 30.75 7.477 1 81.12 64 GLU B N 1
ATOM 4977 C CA . GLU B 1 64 ? 2.059 31.531 8.703 1 81.12 64 GLU B CA 1
ATOM 4978 C C . GLU B 1 64 ? 0.839 31.094 9.508 1 81.12 64 GLU B C 1
ATOM 4980 O O . GLU B 1 64 ? 0.896 31 10.734 1 81.12 64 GLU B O 1
ATOM 4985 N N . ALA B 1 65 ? -0.235 30.75 8.828 1 84.62 65 ALA B N 1
ATOM 4986 C CA . ALA B 1 65 ? -1.486 30.375 9.492 1 84.62 65 ALA B CA 1
ATOM 4987 C C . ALA B 1 65 ? -1.334 29.078 10.273 1 84.62 65 ALA B C 1
ATOM 4989 O O . ALA B 1 65 ? -2.047 28.859 11.258 1 84.62 65 ALA B O 1
ATOM 4990 N N . LEU B 1 66 ? -0.409 28.297 9.812 1 85.38 66 LEU B N 1
ATOM 4991 C CA . LEU B 1 66 ? -0.233 27 10.461 1 85.38 66 LEU B CA 1
ATOM 4992 C C . LEU B 1 66 ? 1.131 26.922 11.141 1 85.38 66 LEU B C 1
ATOM 4994 O O . LEU B 1 66 ? 1.63 25.812 11.398 1 85.38 66 LEU B O 1
ATOM 4998 N N . SER B 1 67 ? 1.711 27.969 11.398 1 80 67 SER B N 1
ATOM 4999 C CA . SER B 1 67 ? 3.068 28.031 11.93 1 80 67 SER B CA 1
ATOM 5000 C C . SER B 1 67 ? 3.164 27.312 13.281 1 80 67 SER B C 1
ATOM 5002 O O . SER B 1 67 ? 4.191 26.719 13.594 1 80 67 SER B O 1
ATOM 5004 N N . THR B 1 68 ? 2.135 27.312 14.078 1 74.19 68 THR B N 1
ATOM 5005 C CA . THR B 1 68 ? 2.078 26.656 15.383 1 74.19 68 THR B CA 1
ATOM 5006 C C . THR B 1 68 ? 2.277 25.156 15.25 1 74.19 68 THR B C 1
ATOM 5008 O O . THR B 1 68 ? 2.768 24.5 16.172 1 74.19 68 THR B O 1
ATOM 5011 N N . TYR B 1 69 ? 1.955 24.688 14.07 1 79.56 69 TYR B N 1
ATOM 5012 C CA . TYR B 1 69 ? 1.992 23.25 13.883 1 79.56 69 TYR B CA 1
ATOM 5013 C C . TYR B 1 69 ? 3.057 22.844 12.867 1 79.56 69 TYR B C 1
ATOM 5015 O O . TYR B 1 69 ? 2.945 21.812 12.211 1 79.56 69 TYR B O 1
ATOM 5023 N N . LYS B 1 70 ? 3.996 23.609 12.75 1 80.88 70 LYS B N 1
ATOM 5024 C CA . LYS B 1 70 ? 5.059 23.391 11.781 1 80.88 70 LYS B CA 1
ATOM 5025 C C . LYS B 1 70 ? 5.746 22.047 12 1 80.88 70 LYS B C 1
ATOM 5027 O O . LYS B 1 70 ? 5.957 21.297 11.055 1 80.88 70 LYS B O 1
ATOM 5032 N N . LEU B 1 71 ? 6.125 21.766 13.188 1 75.94 71 LEU B N 1
ATOM 5033 C CA . LEU B 1 71 ? 6.82 20.516 13.5 1 75.94 71 LEU B CA 1
ATOM 5034 C C . LEU B 1 71 ? 5.945 19.312 13.18 1 75.94 71 LEU B C 1
ATOM 5036 O O . LEU B 1 71 ? 6.445 18.297 12.695 1 75.94 71 LEU B O 1
ATOM 5040 N N . PHE B 1 72 ? 4.742 19.406 13.461 1 82.62 72 PHE B N 1
ATOM 5041 C CA . PHE B 1 72 ? 3.795 18.344 13.133 1 82.62 72 PHE B CA 1
ATOM 5042 C C . PHE B 1 72 ? 3.742 18.109 11.625 1 82.62 72 PHE B C 1
ATOM 5044 O O . PHE B 1 72 ? 3.809 16.969 11.164 1 82.62 72 PHE B O 1
ATOM 5051 N N . LEU B 1 73 ? 3.604 19.156 10.914 1 85.62 73 LEU B N 1
ATOM 5052 C CA . LEU B 1 73 ? 3.508 19.047 9.461 1 85.62 73 LEU B CA 1
ATOM 5053 C C . LEU B 1 73 ? 4.77 18.422 8.875 1 85.62 73 LEU B C 1
ATOM 5055 O O . LEU B 1 73 ? 4.699 17.656 7.906 1 85.62 73 LEU B O 1
ATOM 5059 N N . GLN B 1 74 ? 5.867 18.766 9.555 1 83.38 74 GLN B N 1
ATOM 5060 C CA . GLN B 1 74 ? 7.125 18.172 9.109 1 83.38 74 GLN B CA 1
ATOM 5061 C C . GLN B 1 74 ? 7.129 16.672 9.336 1 83.38 74 GLN B C 1
ATOM 5063 O O . GLN B 1 74 ? 7.562 15.914 8.461 1 83.38 74 GLN B O 1
ATOM 5068 N N . GLN B 1 75 ? 6.695 16.281 10.422 1 81.75 75 GLN B N 1
ATOM 5069 C CA . GLN B 1 75 ? 6.641 14.859 10.734 1 81.75 75 GLN B CA 1
ATOM 5070 C C . GLN B 1 75 ? 5.684 14.117 9.805 1 81.75 75 GLN B C 1
ATOM 5072 O O . GLN B 1 75 ? 5.992 13.031 9.32 1 81.75 75 GLN B O 1
ATOM 5077 N N . ILE B 1 76 ? 4.605 14.719 9.562 1 83.88 76 ILE B N 1
ATOM 5078 C CA . I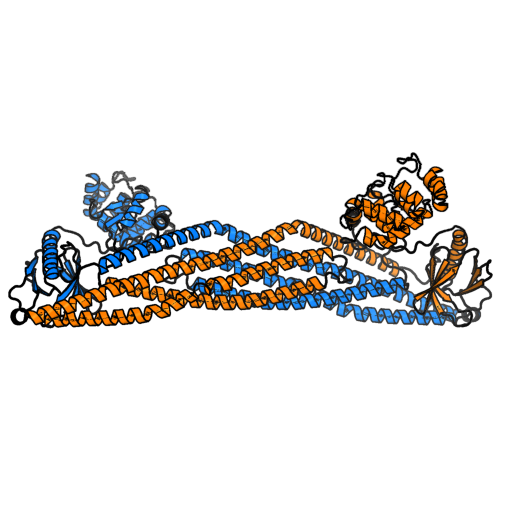LE B 1 76 ? 3.613 14.117 8.68 1 83.88 76 ILE B CA 1
ATOM 5079 C C . ILE B 1 76 ? 4.176 14 7.27 1 83.88 76 ILE B C 1
ATOM 5081 O O . ILE B 1 76 ? 3.957 12.992 6.586 1 83.88 76 ILE B O 1
ATOM 5085 N N . SER B 1 77 ? 4.848 15.039 6.934 1 84.25 77 SER B N 1
ATOM 5086 C CA . SER B 1 77 ? 5.457 15.031 5.609 1 84.25 77 SER B CA 1
ATOM 5087 C C . SER B 1 77 ? 6.441 13.875 5.465 1 84.25 77 SER B C 1
ATOM 5089 O O . SER B 1 77 ? 6.488 13.219 4.422 1 84.25 77 SER B O 1
ATOM 5091 N N . GLU B 1 78 ? 7.195 13.602 6.465 1 82.88 78 GLU B N 1
ATOM 5092 C CA . GLU B 1 78 ? 8.156 12.5 6.434 1 82.88 78 GLU B CA 1
ATOM 5093 C C . GLU B 1 78 ? 7.445 11.148 6.332 1 82.88 78 GLU B C 1
ATOM 5095 O O . GLU B 1 78 ? 7.891 10.266 5.605 1 82.88 78 GLU B O 1
ATOM 5100 N N . ILE B 1 79 ? 6.477 11.047 7.023 1 82.75 79 ILE B N 1
ATOM 5101 C CA . ILE B 1 79 ? 5.719 9.797 7.02 1 82.75 79 ILE B CA 1
ATOM 5102 C C . ILE B 1 79 ? 5.094 9.578 5.645 1 82.75 79 ILE B C 1
ATOM 5104 O O . ILE B 1 79 ? 5.141 8.477 5.102 1 82.75 79 ILE B O 1
ATOM 5108 N N . MET B 1 80 ? 4.562 10.633 5.094 1 84.06 80 MET B N 1
ATOM 5109 C CA . MET B 1 80 ? 3.906 10.523 3.793 1 84.06 80 MET B CA 1
ATOM 5110 C C . MET B 1 80 ? 4.918 10.195 2.701 1 84.06 80 MET B C 1
ATOM 5112 O O . MET B 1 80 ? 4.598 9.477 1.749 1 84.06 80 MET B O 1
ATOM 5116 N N . GLN B 1 81 ? 6.066 10.727 2.898 1 85.62 81 GLN B N 1
ATOM 5117 C CA . GLN B 1 81 ? 7.125 10.406 1.948 1 85.62 81 GLN B CA 1
ATOM 5118 C C . GLN B 1 81 ? 7.434 8.906 1.961 1 85.62 81 GLN B C 1
ATOM 5120 O O . GLN B 1 81 ? 7.688 8.312 0.912 1 85.62 81 GLN B O 1
ATOM 5125 N N . THR B 1 82 ? 7.469 8.367 3.055 1 83.88 82 THR B N 1
ATOM 5126 C CA . THR B 1 82 ? 7.711 6.934 3.186 1 83.88 82 THR B CA 1
ATOM 5127 C C . THR B 1 82 ? 6.586 6.133 2.537 1 83.88 82 THR B C 1
ATOM 5129 O O . THR B 1 82 ? 6.832 5.109 1.896 1 83.88 82 THR B O 1
ATOM 5132 N N . VAL B 1 83 ? 5.402 6.586 2.717 1 83 83 VAL B N 1
ATOM 5133 C CA . VAL B 1 83 ? 4.246 5.918 2.127 1 83 83 VAL B CA 1
ATOM 5134 C C . VAL B 1 83 ? 4.371 5.918 0.606 1 83 83 VAL B C 1
ATOM 5136 O O . VAL B 1 83 ? 4.137 4.895 -0.042 1 83 83 VAL B O 1
ATOM 5139 N N . VAL B 1 84 ? 4.727 7.039 0.098 1 87.31 84 VAL B N 1
ATOM 5140 C CA . VAL B 1 84 ? 4.875 7.152 -1.349 1 87.31 84 VAL B CA 1
ATOM 5141 C C . VAL B 1 84 ? 5.977 6.215 -1.834 1 87.31 84 VAL B C 1
ATOM 5143 O O . VAL B 1 84 ? 5.805 5.504 -2.826 1 87.31 84 VAL B O 1
ATOM 5146 N N . ALA B 1 85 ? 7.062 6.188 -1.137 1 88.06 85 ALA B N 1
ATOM 5147 C CA . ALA B 1 85 ? 8.188 5.348 -1.521 1 88.06 85 ALA B CA 1
ATOM 5148 C C . ALA B 1 85 ? 7.809 3.869 -1.498 1 88.06 85 ALA B C 1
ATOM 5150 O O . ALA B 1 85 ? 8.203 3.104 -2.379 1 88.06 85 ALA B O 1
ATOM 5151 N N . CYS B 1 86 ? 7.148 3.467 -0.529 1 85.56 86 CYS B N 1
ATOM 5152 C CA . CYS B 1 86 ? 6.707 2.08 -0.421 1 85.56 86 CYS B CA 1
ATOM 5153 C C . CYS B 1 86 ? 5.801 1.702 -1.586 1 85.56 86 CYS B C 1
ATOM 5155 O O . CYS B 1 86 ? 5.977 0.647 -2.199 1 85.56 86 CYS B O 1
ATOM 5157 N N . ASN B 1 87 ? 4.875 2.557 -1.877 1 87.75 87 ASN B N 1
ATOM 5158 C CA . ASN B 1 87 ? 3.965 2.289 -2.986 1 87.75 87 ASN B CA 1
ATOM 5159 C C . ASN B 1 87 ? 4.707 2.238 -4.32 1 87.75 87 ASN B C 1
ATOM 5161 O O . ASN B 1 87 ? 4.375 1.428 -5.188 1 87.75 87 ASN B O 1
ATOM 5165 N N . GLU B 1 88 ? 5.637 3.123 -4.461 1 90.62 88 GLU B N 1
ATOM 5166 C CA . GLU B 1 88 ? 6.445 3.1 -5.676 1 90.62 88 GLU B CA 1
ATOM 5167 C C . GLU B 1 88 ? 7.203 1.782 -5.812 1 90.62 88 GLU B C 1
ATOM 5169 O O . GLU B 1 88 ? 7.336 1.246 -6.914 1 90.62 88 GLU B O 1
ATOM 5174 N N . GLY B 1 89 ? 7.742 1.317 -4.715 1 88.56 89 GLY B N 1
ATOM 5175 C CA . GLY B 1 89 ? 8.422 0.03 -4.723 1 88.56 89 GLY B CA 1
ATOM 5176 C C . GLY B 1 89 ? 7.516 -1.115 -5.137 1 88.56 89 GLY B C 1
ATOM 5177 O O . GLY B 1 89 ? 7.902 -1.956 -5.953 1 88.56 89 GLY B O 1
ATOM 5178 N N . ILE B 1 90 ? 6.371 -1.145 -4.629 1 86.38 90 ILE B N 1
ATOM 5179 C CA . ILE B 1 90 ? 5.41 -2.199 -4.945 1 86.38 90 ILE B CA 1
ATOM 5180 C C . ILE B 1 90 ? 5.035 -2.127 -6.422 1 86.38 90 ILE B C 1
ATOM 5182 O O . ILE B 1 90 ? 5.027 -3.146 -7.117 1 86.38 90 ILE B O 1
ATOM 5186 N N . VAL B 1 91 ? 4.762 -0.941 -6.914 1 90.62 91 VAL B N 1
ATOM 5187 C CA . VAL B 1 91 ? 4.379 -0.733 -8.305 1 90.62 91 VAL B CA 1
ATOM 5188 C C . VAL B 1 91 ? 5.516 -1.16 -9.227 1 90.62 91 VAL B C 1
ATOM 5190 O O . VAL B 1 91 ? 5.285 -1.79 -10.266 1 90.62 91 VAL B O 1
ATOM 5193 N N . TYR B 1 92 ? 6.699 -0.832 -8.781 1 88.88 92 TYR B N 1
ATOM 5194 C CA . TYR B 1 92 ? 7.863 -1.208 -9.578 1 88.88 92 TYR B CA 1
ATOM 5195 C C . TYR B 1 92 ? 8.008 -2.723 -9.641 1 88.88 92 TYR B C 1
ATOM 5197 O O . TYR B 1 92 ? 8.422 -3.27 -10.672 1 88.88 92 TYR B O 1
ATOM 5205 N N . SER B 1 93 ? 7.719 -3.414 -8.617 1 86.31 93 SER B N 1
ATOM 5206 C CA . SER B 1 93 ? 7.824 -4.867 -8.586 1 86.31 93 SER B CA 1
ATOM 5207 C C . SER B 1 93 ? 6.875 -5.516 -9.586 1 86.31 93 SER B C 1
ATOM 5209 O O . SER B 1 93 ? 7.16 -6.598 -10.109 1 86.31 93 SER B O 1
ATOM 5211 N N . LEU B 1 94 ? 5.781 -4.906 -9.93 1 85.62 94 LEU B N 1
ATOM 5212 C CA . LEU B 1 94 ? 4.828 -5.422 -10.906 1 85.62 94 LEU B CA 1
ATOM 5213 C C . LEU B 1 94 ? 5.441 -5.449 -12.305 1 85.62 94 LEU B C 1
ATOM 5215 O O . LEU B 1 94 ? 5.086 -6.301 -13.125 1 85.62 94 LEU B O 1
ATOM 5219 N N . SER B 1 95 ? 6.367 -4.539 -12.57 1 80.56 95 SER B N 1
ATOM 5220 C CA . SER B 1 95 ? 6.977 -4.465 -13.898 1 80.56 95 SER B CA 1
ATOM 5221 C C . SER B 1 95 ? 8.141 -5.449 -14.023 1 80.56 95 SER B C 1
ATOM 5223 O O . SER B 1 95 ? 8.539 -5.805 -15.133 1 80.56 95 SER B O 1
ATOM 5225 N N . GLN B 1 96 ? 8.711 -5.887 -12.953 1 73.81 96 GLN B N 1
ATOM 5226 C CA . GLN B 1 96 ? 9.891 -6.746 -13 1 73.81 96 GLN B CA 1
ATOM 5227 C C . GLN B 1 96 ? 9.5 -8.219 -13.008 1 73.81 96 GLN B C 1
ATOM 5229 O O . GLN B 1 96 ? 10.273 -9.07 -13.445 1 73.81 96 GLN B O 1
ATOM 5234 N N . VAL B 1 97 ? 8.383 -8.555 -12.57 1 65.88 97 VAL B N 1
ATOM 5235 C CA . VAL B 1 97 ? 8.055 -9.961 -12.359 1 65.88 97 VAL B CA 1
ATOM 5236 C C . VAL B 1 97 ? 7.848 -10.648 -13.703 1 65.88 97 VAL B C 1
ATOM 5238 O O . VAL B 1 97 ? 8.375 -11.742 -13.938 1 65.88 97 VAL B O 1
ATOM 5241 N N . PHE B 1 98 ? 7.133 -10.031 -14.641 1 65.81 98 PHE B N 1
ATOM 5242 C CA . PHE B 1 98 ? 6.68 -10.867 -15.75 1 65.81 98 PHE B CA 1
ATOM 5243 C C . PHE B 1 98 ? 7.492 -10.586 -17.016 1 65.81 98 PHE B C 1
ATOM 5245 O O . PHE B 1 98 ? 7.977 -11.508 -17.656 1 65.81 98 PHE B O 1
ATOM 5252 N N . PRO B 1 99 ? 7.828 -9.398 -17.266 1 60.25 99 PRO B N 1
ATOM 5253 C CA . PRO B 1 99 ? 8.461 -9.164 -18.562 1 60.25 99 PRO B CA 1
ATOM 5254 C C . PRO B 1 99 ? 9.914 -9.625 -18.609 1 60.25 99 PRO B C 1
ATOM 5256 O O . PRO B 1 99 ? 10.375 -10.141 -19.625 1 60.25 99 PRO B O 1
ATOM 5259 N N . VAL B 1 100 ? 10.539 -9.641 -17.547 1 64.19 100 VAL B N 1
ATOM 5260 C CA . VAL B 1 100 ? 11.984 -9.852 -17.609 1 64.19 100 VAL B CA 1
ATOM 5261 C C . VAL B 1 100 ? 12.281 -11.328 -17.828 1 64.19 100 VAL B C 1
ATOM 5263 O O . VAL B 1 100 ? 13.211 -11.68 -18.578 1 64.19 100 VAL B O 1
ATOM 5266 N N . GLU B 1 101 ? 11.422 -12.164 -17.312 1 66.62 101 GLU B N 1
ATOM 5267 C CA . GLU B 1 101 ? 11.781 -13.57 -17.422 1 66.62 101 GLU B CA 1
ATOM 5268 C C . GLU B 1 101 ? 10.805 -14.32 -18.312 1 66.62 101 GLU B C 1
ATOM 5270 O O . GLU B 1 101 ? 11.188 -15.266 -19.016 1 66.62 101 GLU B O 1
ATOM 5275 N N . LEU B 1 102 ? 9.625 -13.844 -18.438 1 74.88 102 LEU B N 1
ATOM 5276 C CA . LEU B 1 102 ? 8.602 -14.594 -19.156 1 74.88 102 LEU B CA 1
ATOM 5277 C C . LEU B 1 102 ? 8.641 -14.281 -20.641 1 74.88 102 LEU B C 1
ATOM 5279 O O . LEU B 1 102 ? 8.398 -15.156 -21.469 1 74.88 102 LEU B O 1
ATOM 5283 N N . GLY B 1 103 ? 9.164 -13.109 -20.891 1 77.62 103 GLY B N 1
ATOM 5284 C CA . GLY B 1 103 ? 9.242 -12.703 -22.281 1 77.62 103 GLY B CA 1
ATOM 5285 C C . GLY B 1 103 ? 10.195 -13.547 -23.109 1 77.62 103 GLY B C 1
ATOM 5286 O O . GLY B 1 103 ? 9.789 -14.195 -24.062 1 77.62 103 GLY B O 1
ATOM 5287 N N . PRO B 1 104 ? 11.391 -13.586 -22.594 1 78.81 104 PRO B N 1
ATOM 5288 C CA . PRO B 1 104 ? 12.375 -14.398 -23.297 1 78.81 104 PRO B CA 1
ATOM 5289 C C . PRO B 1 104 ? 11.977 -15.875 -23.391 1 78.81 104 PRO B C 1
ATOM 5291 O O . PRO B 1 104 ? 12.25 -16.531 -24.406 1 78.81 104 PRO B O 1
ATOM 5294 N N . PHE B 1 105 ? 11.305 -16.328 -22.359 1 88.31 105 PHE B N 1
ATOM 5295 C CA . PHE B 1 105 ? 10.836 -17.719 -22.375 1 88.31 105 PHE B CA 1
ATOM 5296 C C . PHE B 1 105 ? 9.859 -17.938 -23.531 1 88.31 105 PHE B C 1
ATOM 5298 O O . PHE B 1 105 ? 10.031 -18.859 -24.328 1 88.31 105 PHE B O 1
ATOM 5305 N N . ASN B 1 106 ? 8.922 -17.109 -23.734 1 88.06 106 ASN B N 1
ATOM 5306 C CA . ASN B 1 106 ? 7.93 -17.219 -24.797 1 88.06 106 ASN B CA 1
ATOM 5307 C C . ASN B 1 106 ? 8.562 -17.047 -26.172 1 88.06 106 ASN B C 1
ATOM 5309 O O . ASN B 1 106 ? 8.203 -17.766 -27.109 1 88.06 106 ASN B O 1
ATOM 5313 N N . THR B 1 107 ? 9.508 -16.156 -26.203 1 89.25 107 THR B N 1
ATOM 5314 C CA . THR B 1 107 ? 10.164 -15.883 -27.484 1 89.25 107 THR B CA 1
ATOM 5315 C C . THR B 1 107 ? 10.977 -17.094 -27.938 1 89.25 107 THR B C 1
ATOM 5317 O O . THR B 1 107 ? 10.961 -17.453 -29.109 1 89.25 107 THR B O 1
ATOM 5320 N N . ASN B 1 108 ? 11.68 -17.703 -26.984 1 90.06 108 ASN B N 1
ATOM 5321 C CA . ASN B 1 108 ? 12.5 -18.875 -27.297 1 90.06 108 ASN B CA 1
ATOM 5322 C C . ASN B 1 108 ? 11.633 -20.047 -27.734 1 90.06 108 ASN B C 1
ATOM 5324 O O . ASN B 1 108 ? 11.992 -20.766 -28.672 1 90.06 108 ASN B O 1
ATOM 5328 N N . ILE B 1 109 ? 10.523 -20.219 -27.078 1 92.38 109 ILE B N 1
ATOM 5329 C CA . ILE B 1 109 ? 9.625 -21.312 -27.422 1 92.38 109 ILE B CA 1
ATOM 5330 C C . ILE B 1 109 ? 9.039 -21.094 -28.812 1 92.38 109 ILE B C 1
ATOM 5332 O O . ILE B 1 109 ? 8.977 -22.016 -29.625 1 92.38 109 ILE B O 1
ATOM 5336 N N . GLY B 1 110 ? 8.641 -19.891 -29.094 1 91.38 110 GLY B N 1
ATOM 5337 C CA . GLY B 1 110 ? 8.055 -19.562 -30.391 1 91.38 110 GLY B CA 1
ATOM 5338 C C . GLY B 1 110 ? 9.031 -19.719 -31.531 1 91.38 110 GLY B C 1
ATOM 5339 O O . GLY B 1 110 ? 8.633 -20.031 -32.656 1 91.38 110 GLY B O 1
ATOM 5340 N N . ALA B 1 111 ? 10.297 -19.609 -31.297 1 92.94 111 ALA B N 1
ATOM 5341 C CA . ALA B 1 111 ? 11.32 -19.672 -32.344 1 92.94 111 ALA B CA 1
ATOM 5342 C C . ALA B 1 111 ? 11.789 -21.094 -32.562 1 92.94 111 ALA B C 1
ATOM 5344 O O . ALA B 1 111 ? 12.094 -21.484 -33.688 1 92.94 111 ALA B O 1
ATOM 5345 N N . GLU B 1 112 ? 11.828 -21.906 -31.516 1 94.06 112 GLU B N 1
ATOM 5346 C CA . GLU B 1 112 ? 12.508 -23.188 -31.609 1 94.06 112 GLU B CA 1
ATOM 5347 C C . GLU B 1 112 ? 11.508 -24.328 -31.844 1 94.06 112 GLU B C 1
ATOM 5349 O O . GLU B 1 112 ? 11.82 -25.312 -32.5 1 94.06 112 GLU B O 1
ATOM 5354 N N . LEU B 1 113 ? 10.312 -24.219 -31.359 1 94.31 113 LEU B N 1
ATOM 5355 C CA . LEU B 1 113 ? 9.398 -25.344 -31.344 1 94.31 113 LEU B CA 1
ATOM 5356 C C . LEU B 1 113 ? 8.844 -25.609 -32.75 1 94.31 113 LEU B C 1
ATOM 5358 O O . LEU B 1 113 ? 8.836 -26.766 -33.219 1 94.31 113 LEU B O 1
ATOM 5362 N N . PRO B 1 114 ? 8.438 -24.562 -33.531 1 94 114 PRO B N 1
ATOM 5363 C CA . PRO B 1 114 ? 7.809 -24.844 -34.812 1 94 114 PRO B CA 1
ATOM 5364 C C . PRO B 1 114 ? 8.75 -25.531 -35.812 1 94 114 PRO B C 1
ATOM 5366 O O . PRO B 1 114 ? 8.398 -26.562 -36.375 1 94 114 PRO B O 1
ATOM 5369 N N . PRO B 1 115 ? 10.023 -25.078 -36 1 95.19 115 PRO B N 1
ATOM 5370 C CA . PRO B 1 115 ? 10.93 -25.781 -36.906 1 95.19 115 PRO B CA 1
ATOM 5371 C C . PRO B 1 115 ? 11.227 -27.219 -36.438 1 95.19 115 PRO B C 1
ATOM 5373 O O . PRO B 1 115 ? 11.312 -28.125 -37.25 1 95.19 115 PRO B O 1
ATOM 5376 N N . LEU B 1 116 ? 11.383 -27.422 -35.156 1 95.38 116 LEU B N 1
ATOM 5377 C CA . LEU B 1 116 ? 11.664 -28.75 -34.594 1 95.38 116 LEU B CA 1
ATOM 5378 C C . LEU B 1 116 ? 10.5 -29.703 -34.875 1 95.38 116 LEU B C 1
ATOM 5380 O O . LEU B 1 116 ? 10.719 -30.859 -35.25 1 95.38 116 LEU B O 1
ATOM 5384 N N . LYS B 1 117 ? 9.328 -29.266 -34.719 1 94.75 117 LYS B N 1
ATOM 5385 C CA . LYS B 1 117 ? 8.133 -30.062 -34.969 1 94.75 117 LYS B CA 1
ATOM 5386 C C . LYS B 1 117 ? 7.969 -30.406 -36.438 1 94.75 117 LYS B C 1
ATOM 5388 O O . LYS B 1 117 ? 7.582 -31.531 -36.781 1 94.75 117 LYS B O 1
ATOM 5393 N N . LYS B 1 118 ? 8.273 -29.453 -37.281 1 95.81 118 LYS B N 1
ATOM 5394 C CA . LYS B 1 118 ? 8.164 -29.672 -38.719 1 95.81 118 LYS B CA 1
ATOM 5395 C C . LYS B 1 118 ? 9.125 -30.766 -39.156 1 95.81 118 LYS B C 1
ATOM 5397 O O . LYS B 1 118 ? 8.742 -31.641 -39.938 1 95.81 118 LYS B O 1
ATOM 5402 N N . ILE B 1 119 ? 10.344 -30.672 -38.688 1 96.81 119 ILE B N 1
ATOM 5403 C CA . ILE B 1 119 ? 11.344 -31.672 -39.062 1 96.81 119 ILE B CA 1
ATOM 5404 C C . ILE B 1 119 ? 10.93 -33.031 -38.531 1 96.81 119 ILE B C 1
ATOM 5406 O O . ILE B 1 119 ? 11.094 -34.062 -39.188 1 96.81 119 ILE B O 1
ATOM 5410 N N . TYR B 1 120 ? 10.406 -33.031 -37.312 1 95.88 120 TYR B N 1
ATOM 5411 C CA . TYR B 1 120 ? 9.953 -34.25 -36.688 1 95.88 120 TYR B CA 1
ATOM 5412 C C . TYR B 1 120 ? 8.836 -34.906 -37.469 1 95.88 120 TYR B C 1
ATOM 5414 O O . TYR B 1 120 ? 8.891 -36.094 -37.75 1 95.88 120 TYR B O 1
ATOM 5422 N N . GLU B 1 121 ? 7.859 -34.156 -37.875 1 95.06 121 GLU B N 1
ATOM 5423 C CA . GLU B 1 121 ? 6.719 -34.688 -38.625 1 95.06 121 GLU B CA 1
ATOM 5424 C C . GLU B 1 121 ? 7.145 -35.188 -40 1 95.06 121 GLU B C 1
ATOM 5426 O O . GLU B 1 121 ? 6.656 -36.219 -40.469 1 95.06 121 GLU B O 1
ATOM 5431 N N . LYS B 1 122 ? 8.031 -34.438 -40.594 1 96.25 122 LYS B N 1
ATOM 5432 C CA . LYS B 1 122 ? 8.531 -34.875 -41.906 1 96.25 122 LYS B CA 1
ATOM 5433 C C . LYS B 1 122 ? 9.281 -36.188 -41.812 1 96.25 122 LYS B C 1
ATOM 5435 O O . LYS B 1 122 ? 9.039 -37.125 -42.594 1 96.25 122 LYS B O 1
ATOM 5440 N N . LEU B 1 123 ? 10.188 -36.281 -40.875 1 95.69 123 LEU B N 1
ATOM 5441 C CA . LEU B 1 123 ? 10.977 -37.5 -40.688 1 95.69 123 LEU B CA 1
ATOM 5442 C C . LEU B 1 123 ? 10.094 -38.688 -40.312 1 95.69 123 LEU B C 1
ATOM 5444 O O . LEU B 1 123 ? 10.367 -39.812 -40.719 1 95.69 123 LEU B O 1
ATOM 5448 N N . GLN B 1 124 ? 9.094 -38.438 -39.5 1 93.81 124 GLN B N 1
ATOM 5449 C CA . GLN B 1 124 ? 8.133 -39.469 -39.125 1 93.81 124 GLN B CA 1
ATOM 5450 C C . GLN B 1 124 ? 7.449 -40.062 -40.375 1 93.81 124 GLN B C 1
ATOM 5452 O O . GLN B 1 124 ? 7.344 -41.281 -40.531 1 93.81 124 GLN B O 1
ATOM 5457 N N . LYS B 1 125 ? 7.016 -39.188 -41.281 1 95 125 LYS B N 1
ATOM 5458 C CA . LYS B 1 125 ? 6.359 -39.625 -42.5 1 95 125 LYS B CA 1
ATOM 5459 C C . LYS B 1 125 ? 7.324 -40.375 -43.406 1 95 125 LYS B C 1
ATOM 5461 O O . LYS B 1 125 ? 6.945 -41.375 -44.031 1 95 125 LYS B O 1
ATOM 5466 N N . ASP B 1 126 ? 8.547 -39.875 -43.438 1 95.81 126 ASP B N 1
ATOM 5467 C CA . ASP B 1 126 ? 9.547 -40.531 -44.281 1 95.81 126 ASP B CA 1
ATOM 5468 C C . ASP B 1 126 ? 9.828 -41.969 -43.812 1 95.81 126 ASP B C 1
ATOM 5470 O O . ASP B 1 126 ? 9.898 -42.875 -44.625 1 95.81 126 ASP B O 1
ATOM 5474 N N . VAL B 1 127 ? 10.008 -42.094 -42.531 1 95.31 127 VAL B N 1
ATOM 5475 C CA . VAL B 1 127 ? 10.289 -43.406 -41.969 1 95.31 127 VAL B CA 1
ATOM 5476 C C . VAL B 1 127 ? 9.109 -44.344 -42.25 1 95.31 127 VAL B C 1
ATOM 5478 O O . VAL B 1 127 ? 9.297 -45.5 -42.625 1 95.31 127 VAL B O 1
ATOM 5481 N N . GLU B 1 128 ? 7.895 -43.875 -42 1 92.56 128 GLU B N 1
ATOM 5482 C CA . GLU B 1 128 ? 6.703 -44.688 -42.219 1 92.56 128 GLU B CA 1
ATOM 5483 C C . GLU B 1 128 ? 6.562 -45.094 -43.688 1 92.56 128 GLU B C 1
ATOM 5485 O O . GLU B 1 128 ? 6.168 -46.219 -44 1 92.56 128 GLU B O 1
ATOM 5490 N N . MET B 1 129 ? 6.918 -44.219 -44.562 1 94.56 129 MET B N 1
ATOM 5491 C CA . MET B 1 129 ? 6.852 -44.5 -46 1 94.56 129 MET B CA 1
ATOM 5492 C C . MET B 1 129 ? 7.844 -45.594 -46.375 1 94.56 129 MET B C 1
ATOM 5494 O O . MET B 1 129 ? 7.5 -46.531 -47.094 1 94.56 129 MET B O 1
ATOM 5498 N N . VAL B 1 130 ? 9.039 -45.5 -45.875 1 95.12 130 VAL B N 1
ATOM 5499 C CA . VAL B 1 130 ? 10.078 -46.469 -46.219 1 95.12 130 VAL B CA 1
ATOM 5500 C C . VAL B 1 130 ? 9.727 -47.812 -45.594 1 95.12 130 VAL B C 1
ATOM 5502 O O . VAL B 1 130 ? 9.977 -48.875 -46.188 1 95.12 130 VAL B O 1
ATOM 5505 N N . LYS B 1 131 ? 9.141 -47.812 -44.406 1 93.5 131 LYS B N 1
ATOM 5506 C CA . LYS B 1 131 ? 8.695 -49.031 -43.781 1 93.5 131 LYS B CA 1
ATOM 5507 C C . LYS B 1 131 ? 7.59 -49.719 -44.594 1 93.5 131 LYS B C 1
ATOM 5509 O O . LYS B 1 131 ? 7.57 -50.938 -44.75 1 93.5 131 LYS B O 1
ATOM 5514 N N . ALA B 1 132 ? 6.68 -48.938 -45.125 1 92.06 132 ALA B N 1
ATOM 5515 C CA . ALA B 1 132 ? 5.613 -49.469 -45.969 1 92.06 132 ALA B CA 1
ATOM 5516 C C . ALA B 1 132 ? 6.184 -50.094 -47.25 1 92.06 132 ALA B C 1
ATOM 5518 O O . ALA B 1 132 ? 5.672 -51.094 -47.719 1 92.06 132 ALA B O 1
ATOM 5519 N N . GLN B 1 133 ? 7.234 -49.531 -47.719 1 93 133 GLN B N 1
ATOM 5520 C CA . GLN B 1 133 ? 7.883 -50.031 -48.938 1 93 133 GLN B CA 1
ATOM 5521 C C . GLN B 1 133 ? 8.539 -51.406 -48.656 1 93 133 GLN B C 1
ATOM 5523 O O . GLN B 1 133 ? 8.695 -52.219 -49.594 1 93 133 GLN B O 1
ATOM 5528 N N . THR B 1 134 ? 8.93 -51.625 -47.469 1 91.75 134 THR B N 1
ATOM 5529 C CA . THR B 1 134 ? 9.594 -52.875 -47.094 1 91.75 134 THR B CA 1
ATOM 5530 C C . THR B 1 134 ? 8.68 -54.062 -47.344 1 91.75 134 THR B C 1
ATOM 5532 O O . THR B 1 134 ? 9.156 -55.156 -47.688 1 91.75 134 THR B O 1
ATOM 5535 N N . ILE B 1 135 ? 7.352 -53.875 -47.281 1 89.44 135 ILE B N 1
ATOM 5536 C CA . ILE B 1 135 ? 6.375 -54.938 -47.469 1 89.44 135 ILE B CA 1
ATOM 5537 C C . ILE B 1 135 ? 6.414 -55.438 -48.906 1 89.44 135 ILE B C 1
ATOM 5539 O O . ILE B 1 135 ? 6.121 -56.594 -49.156 1 89.44 135 ILE B O 1
ATOM 5543 N N . THR B 1 136 ? 6.867 -54.625 -49.75 1 87.56 136 THR B N 1
ATOM 5544 C CA . THR B 1 136 ? 6.906 -55 -51.156 1 87.56 136 THR B CA 1
ATOM 5545 C C . THR B 1 136 ? 8.117 -55.875 -51.469 1 87.56 136 THR B C 1
ATOM 5547 O O . THR B 1 136 ? 8.18 -56.531 -52.5 1 87.56 136 THR B O 1
ATOM 5550 N N . TYR B 1 137 ? 9.062 -55.938 -50.562 1 90.62 137 TYR B N 1
ATOM 5551 C CA . TYR B 1 137 ? 10.234 -56.781 -50.719 1 90.62 137 TYR B CA 1
ATOM 5552 C C . TYR B 1 137 ? 9.938 -58.219 -50.281 1 90.62 137 TYR B C 1
ATOM 5554 O O . TYR B 1 137 ? 10.227 -58.594 -49.156 1 90.62 137 TYR B O 1
ATOM 5562 N N . LYS B 1 138 ? 9.461 -59 -51.188 1 92.25 138 LYS B N 1
ATOM 5563 C CA . LYS B 1 138 ? 9.141 -60.406 -50.906 1 92.25 138 LYS B CA 1
ATOM 5564 C C . LYS B 1 138 ? 10.414 -61.25 -50.781 1 92.25 138 LYS B C 1
ATOM 5566 O O . LYS B 1 138 ? 11.484 -60.812 -51.219 1 92.25 138 LYS B O 1
ATOM 5571 N N . LYS B 1 139 ? 10.273 -62.375 -50.156 1 92.12 139 LYS B N 1
ATOM 5572 C CA . LYS B 1 139 ? 11.406 -63.25 -49.938 1 92.12 139 LYS B CA 1
ATOM 5573 C C . LYS B 1 139 ? 12.109 -63.594 -51.25 1 92.12 139 LYS B C 1
ATOM 5575 O O . LYS B 1 139 ? 13.336 -63.594 -51.312 1 92.12 139 LYS B O 1
ATOM 5580 N N . THR B 1 140 ? 11.328 -63.844 -52.25 1 93 140 THR B N 1
ATOM 5581 C CA . THR B 1 140 ? 11.875 -64.188 -53.562 1 93 140 THR B CA 1
ATOM 5582 C C . THR B 1 140 ? 12.656 -63.031 -54.156 1 93 140 THR B C 1
ATOM 5584 O O . THR B 1 140 ? 13.734 -63.219 -54.719 1 93 140 THR B O 1
ATOM 5587 N N . TYR B 1 141 ? 12.117 -61.938 -54.031 1 93 141 TYR B N 1
ATOM 5588 C CA . TYR B 1 141 ? 12.789 -60.75 -54.562 1 93 141 TYR B CA 1
ATOM 5589 C C . TYR B 1 141 ? 14.086 -60.5 -53.781 1 93 141 TYR B C 1
ATOM 5591 O O . TYR B 1 141 ? 15.109 -60.156 -54.406 1 93 141 TYR B O 1
ATOM 5599 N N . ALA B 1 142 ? 14.047 -60.562 -52.531 1 91.56 142 ALA B N 1
ATOM 5600 C CA . ALA B 1 142 ? 15.219 -60.344 -51.688 1 91.56 142 ALA B CA 1
ATOM 5601 C C . ALA B 1 142 ? 16.344 -61.312 -52.031 1 91.56 142 ALA B C 1
ATOM 5603 O O . ALA B 1 142 ? 17.516 -60.938 -52 1 91.56 142 ALA B O 1
ATOM 5604 N N . LYS B 1 143 ? 15.93 -62.469 -52.344 1 92 143 LYS B N 1
ATOM 5605 C CA . LYS B 1 143 ? 16.906 -63.5 -52.719 1 92 143 LYS B CA 1
ATOM 5606 C C . LYS B 1 143 ? 17.516 -63.188 -54.062 1 92 143 LYS B C 1
ATOM 5608 O O . LYS B 1 143 ? 18.719 -63.406 -54.281 1 92 143 LYS B O 1
ATOM 5613 N N . LYS B 1 144 ? 16.75 -62.688 -54.938 1 94.44 144 LYS B N 1
ATOM 5614 C CA . LYS B 1 144 ? 17.203 -62.438 -56.312 1 94.44 144 LYS B CA 1
ATOM 5615 C C . LYS B 1 144 ? 18 -61.156 -56.406 1 94.44 144 LYS B C 1
ATOM 5617 O O . LYS B 1 144 ? 18.891 -61 -57.25 1 94.44 144 LYS B O 1
ATOM 5622 N N . ASN B 1 145 ? 17.688 -60.219 -55.562 1 94.31 145 ASN B N 1
ATOM 5623 C CA . ASN B 1 145 ? 18.344 -58.906 -55.594 1 94.31 145 ASN B CA 1
ATOM 5624 C C . ASN B 1 145 ? 18.922 -58.562 -54.219 1 94.31 145 ASN B C 1
ATOM 5626 O O . ASN B 1 145 ? 18.516 -57.594 -53.594 1 94.31 145 ASN B O 1
ATOM 5630 N N . PRO B 1 146 ? 19.906 -59.188 -53.781 1 91.75 146 PRO B N 1
ATOM 5631 C CA . PRO B 1 146 ? 20.438 -59 -52.438 1 91.75 146 PRO B CA 1
ATOM 5632 C C . PRO B 1 146 ? 21.047 -57.625 -52.219 1 91.75 146 PRO B C 1
ATOM 5634 O O . PRO B 1 146 ? 20.953 -57.062 -51.125 1 91.75 146 PRO B O 1
ATOM 5637 N N . LYS B 1 147 ? 21.562 -57.031 -53.25 1 93.31 147 LYS B N 1
ATOM 5638 C CA . LYS B 1 147 ? 22.188 -55.719 -53.125 1 93.31 147 LYS B CA 1
ATOM 5639 C C . LYS B 1 147 ? 21.125 -54.656 -52.906 1 93.31 147 LYS B C 1
ATOM 5641 O O . LYS B 1 147 ? 21.297 -53.781 -52.031 1 93.31 147 LYS B O 1
ATOM 5646 N N . ASN B 1 148 ? 20.156 -54.719 -53.719 1 92.94 148 ASN B N 1
ATOM 5647 C CA . ASN B 1 148 ? 19.062 -53.75 -53.594 1 92.94 148 ASN B CA 1
ATOM 5648 C C . ASN B 1 148 ? 18.375 -53.875 -52.25 1 92.94 148 ASN B C 1
ATOM 5650 O O . ASN B 1 148 ? 17.969 -52.844 -51.656 1 92.94 148 ASN B O 1
ATOM 5654 N N . THR B 1 149 ? 18.234 -55 -51.812 1 92.81 149 THR B N 1
ATOM 5655 C CA . THR B 1 149 ? 17.594 -55.25 -50.531 1 92.81 149 THR B CA 1
ATOM 5656 C C . THR B 1 149 ? 18.438 -54.719 -49.375 1 92.81 149 THR B C 1
ATOM 5658 O O . THR B 1 149 ? 17.922 -54.125 -48.438 1 92.81 149 THR B O 1
ATOM 5661 N N . GLU B 1 150 ? 19.719 -54.938 -49.469 1 90.69 150 GLU B N 1
ATOM 5662 C CA . GLU B 1 150 ? 20.625 -54.438 -48.438 1 90.69 150 GLU B CA 1
ATOM 5663 C C . GLU B 1 150 ? 20.641 -52.906 -48.406 1 90.69 150 GLU B C 1
ATOM 5665 O O . GLU B 1 150 ? 20.672 -52.312 -47.312 1 90.69 150 GLU B O 1
ATOM 5670 N N . GLU B 1 151 ? 20.609 -52.312 -49.562 1 93 151 GLU B N 1
ATOM 5671 C CA . GLU B 1 151 ? 20.594 -50.875 -49.656 1 93 151 GLU B CA 1
ATOM 5672 C C . GLU B 1 151 ? 19.312 -50.312 -49.031 1 93 151 GLU B C 1
ATOM 5674 O O . GLU B 1 151 ? 19.328 -49.25 -48.406 1 93 151 GLU B O 1
ATOM 5679 N N . HIS B 1 152 ? 18.219 -50.938 -49.281 1 93.5 152 HIS B N 1
ATOM 5680 C CA . HIS B 1 152 ? 16.938 -50.531 -48.719 1 93.5 152 HIS B CA 1
ATOM 5681 C C . HIS B 1 152 ? 16.969 -50.531 -47.219 1 93.5 152 HIS B C 1
ATOM 5683 O O . HIS B 1 152 ? 16.562 -49.562 -46.562 1 93.5 152 HIS B O 1
ATOM 5689 N N . PHE B 1 153 ? 17.484 -51.531 -46.625 1 90.88 153 PHE B N 1
ATOM 5690 C CA . PHE B 1 153 ? 17.469 -51.656 -45.188 1 90.88 153 PHE B CA 1
ATOM 5691 C C . PHE B 1 153 ? 18.484 -50.719 -44.531 1 90.88 153 PHE B C 1
ATOM 5693 O O . PHE B 1 153 ? 18.25 -50.188 -43.438 1 90.88 153 PHE B O 1
ATOM 5700 N N . LEU B 1 154 ? 19.578 -50.438 -45.25 1 89.88 154 LEU B N 1
ATOM 5701 C CA . LEU B 1 154 ? 20.531 -49.438 -44.75 1 89.88 154 LEU B CA 1
ATOM 5702 C C . LEU B 1 154 ? 19.906 -48.062 -44.719 1 89.88 154 LEU B C 1
ATOM 5704 O O . LEU B 1 154 ? 20.125 -47.312 -43.75 1 89.88 154 LEU B O 1
ATOM 5708 N N . ARG B 1 155 ? 19.156 -47.781 -45.75 1 92.56 155 ARG B N 1
ATOM 5709 C CA . ARG B 1 155 ? 18.438 -46.531 -45.781 1 92.56 155 ARG B CA 1
ATOM 5710 C C . ARG B 1 155 ? 17.406 -46.438 -44.688 1 92.56 155 ARG B C 1
ATOM 5712 O O . ARG B 1 155 ? 17.281 -45.406 -44 1 92.56 155 ARG B O 1
ATOM 5719 N N . LEU B 1 156 ? 16.672 -47.438 -44.5 1 92 156 LEU B N 1
ATOM 5720 C CA . LEU B 1 156 ? 15.664 -47.5 -43.438 1 92 156 LEU B CA 1
ATOM 5721 C C . LEU B 1 156 ? 16.297 -47.312 -42.094 1 92 156 LEU B C 1
ATOM 5723 O O . LEU B 1 156 ? 15.797 -46.531 -41.25 1 92 156 LEU B O 1
ATOM 5727 N N . HIS B 1 157 ? 17.406 -47.969 -41.875 1 89.44 157 HIS B N 1
ATOM 5728 C CA . HIS B 1 157 ? 18.094 -47.875 -40.594 1 89.44 157 HIS B CA 1
ATOM 5729 C C . HIS B 1 157 ? 18.594 -46.469 -40.312 1 89.44 157 HIS B C 1
ATOM 5731 O O . HIS B 1 157 ? 18.516 -45.969 -39.188 1 89.44 157 HIS B O 1
ATOM 5737 N N . SER B 1 158 ? 19.109 -45.844 -41.344 1 90.44 158 SER B N 1
ATOM 5738 C CA . SER B 1 158 ? 19.594 -44.469 -41.188 1 90.44 158 SER B CA 1
ATOM 5739 C C . SER B 1 158 ? 18.438 -43.5 -40.875 1 90.44 158 SER B C 1
ATOM 5741 O O . SER B 1 158 ? 18.578 -42.656 -40 1 90.44 158 SER B O 1
ATOM 5743 N N . LEU B 1 159 ? 17.359 -43.656 -41.562 1 92.75 159 LEU B N 1
ATOM 5744 C CA . LEU B 1 159 ? 16.203 -42.812 -41.312 1 92.75 159 LEU B CA 1
ATOM 5745 C C . LEU B 1 159 ? 15.641 -43.031 -39.906 1 92.75 159 LEU B C 1
ATOM 5747 O O . LEU B 1 159 ? 15.234 -42.094 -39.25 1 92.75 159 LEU B O 1
ATOM 5751 N N . GLU B 1 160 ? 15.586 -44.219 -39.5 1 91 160 GLU B N 1
ATOM 5752 C CA . GLU B 1 160 ? 15.094 -44.562 -38.156 1 91 160 GLU B CA 1
ATOM 5753 C C . GLU B 1 160 ? 15.969 -43.969 -37.062 1 91 160 GLU B C 1
ATOM 5755 O O . GLU B 1 160 ? 15.461 -43.5 -36.031 1 91 160 GLU B O 1
ATOM 5760 N N . LYS B 1 161 ? 17.25 -44.094 -37.312 1 90.25 161 LYS B N 1
ATOM 5761 C CA . LYS B 1 161 ? 18.172 -43.5 -36.344 1 90.25 161 LYS B CA 1
ATOM 5762 C C . LYS B 1 161 ? 17.953 -42 -36.219 1 90.25 161 LYS B C 1
ATOM 5764 O O . LYS B 1 161 ? 17.875 -41.469 -35.125 1 90.25 161 LYS B O 1
ATOM 5769 N N . GLN B 1 162 ? 17.844 -41.281 -37.344 1 92.56 162 GLN B N 1
ATOM 5770 C CA . GLN B 1 162 ? 17.594 -39.844 -37.344 1 92.56 162 GLN B CA 1
ATOM 5771 C C . GLN B 1 162 ? 16.266 -39.531 -36.656 1 92.56 162 GLN B C 1
ATOM 5773 O O . GLN B 1 162 ? 16.172 -38.562 -35.906 1 92.56 162 GLN B O 1
ATOM 5778 N N . TYR B 1 163 ? 15.312 -40.281 -36.938 1 94 163 TYR B N 1
ATOM 5779 C CA . TYR B 1 163 ? 13.984 -40.094 -36.344 1 94 163 TYR B CA 1
ATOM 5780 C C . TYR B 1 163 ? 14.023 -40.25 -34.844 1 94 163 TYR B C 1
ATOM 5782 O O . TYR B 1 163 ? 13.43 -39.469 -34.094 1 94 163 TYR B O 1
ATOM 5790 N N . GLU B 1 164 ? 14.68 -41.312 -34.406 1 90.31 164 GLU B N 1
ATOM 5791 C CA . GLU B 1 164 ? 14.766 -41.562 -32.969 1 90.31 164 GLU B CA 1
ATOM 5792 C C . GLU B 1 164 ? 15.484 -40.438 -32.25 1 90.31 164 GLU B C 1
ATOM 5794 O O . GLU B 1 164 ? 15.102 -40.031 -31.141 1 90.31 164 GLU B O 1
ATOM 5799 N N . LEU B 1 165 ? 16.516 -39.938 -32.812 1 91.69 165 LEU B N 1
ATOM 5800 C CA . LEU B 1 165 ? 17.25 -38.844 -32.219 1 91.69 165 LEU B CA 1
ATOM 5801 C C . LEU B 1 165 ? 16.375 -37.594 -32.156 1 91.69 165 LEU B C 1
ATOM 5803 O O . LEU B 1 165 ? 16.406 -36.844 -31.188 1 91.69 165 LEU B O 1
ATOM 5807 N N . LEU B 1 166 ? 15.695 -37.344 -33.219 1 93.44 166 LEU B N 1
ATOM 5808 C CA . LEU B 1 166 ? 14.82 -36.156 -33.25 1 93.44 166 LEU B CA 1
ATOM 5809 C C . LEU B 1 166 ? 13.672 -36.344 -32.25 1 93.44 166 LEU B C 1
ATOM 5811 O O . LEU B 1 166 ? 13.211 -35.344 -31.672 1 93.44 166 LEU B O 1
ATOM 5815 N N . ARG B 1 167 ? 13.133 -37.5 -32.125 1 92.94 167 ARG B N 1
ATOM 5816 C CA . ARG B 1 167 ? 12.109 -37.781 -31.141 1 92.94 167 ARG B CA 1
ATOM 5817 C C . ARG B 1 167 ? 12.594 -37.469 -29.734 1 92.94 167 ARG B C 1
ATOM 5819 O O . ARG B 1 167 ? 11.852 -36.875 -28.953 1 92.94 167 ARG B O 1
ATOM 5826 N N . PHE B 1 168 ? 13.773 -37.875 -29.484 1 91.5 168 PHE B N 1
ATOM 5827 C CA . PHE B 1 168 ? 14.391 -37.562 -28.219 1 91.5 168 PHE B CA 1
ATOM 5828 C C . PHE B 1 168 ? 14.484 -36.031 -28.016 1 91.5 168 PHE B C 1
ATOM 5830 O O . PHE B 1 168 ? 14.164 -35.531 -26.953 1 91.5 168 PHE B O 1
ATOM 5837 N N . ASP B 1 169 ? 14.906 -35.375 -28.984 1 93.25 169 ASP B N 1
ATOM 5838 C CA . ASP B 1 169 ? 15.094 -33.906 -28.906 1 93.25 169 ASP B CA 1
ATOM 5839 C C . ASP B 1 169 ? 13.758 -33.219 -28.703 1 93.25 169 ASP B C 1
ATOM 5841 O O . ASP B 1 169 ? 13.672 -32.281 -27.891 1 93.25 169 ASP B O 1
ATOM 5845 N N . LEU B 1 170 ? 12.82 -33.656 -29.391 1 94.69 170 LEU B N 1
ATOM 5846 C CA . LEU B 1 170 ? 11.508 -33.031 -29.25 1 94.69 170 LEU B CA 1
ATOM 5847 C C . LEU B 1 170 ? 10.93 -33.281 -27.859 1 94.69 170 LEU B C 1
ATOM 5849 O O . LEU B 1 170 ? 10.391 -32.375 -27.234 1 94.69 170 LEU B O 1
ATOM 5853 N N . TYR B 1 171 ? 11.023 -34.562 -27.406 1 92.94 171 TYR B N 1
ATOM 5854 C CA . TYR B 1 171 ? 10.547 -34.906 -26.062 1 92.94 171 TYR B CA 1
ATOM 5855 C C . TYR B 1 171 ? 11.266 -34.062 -25.016 1 92.94 171 TYR B C 1
ATOM 5857 O O . TYR B 1 171 ? 10.633 -33.531 -24.109 1 92.94 171 TYR B O 1
ATOM 5865 N N . SER B 1 172 ? 12.555 -34.031 -25.109 1 91.75 172 SER B N 1
ATOM 5866 C CA . SER B 1 172 ? 13.359 -33.25 -24.156 1 91.75 172 SER B CA 1
ATOM 5867 C C . SER B 1 172 ? 12.984 -31.781 -24.172 1 91.75 172 SER B C 1
ATOM 5869 O O . SER B 1 172 ? 12.883 -31.156 -23.125 1 91.75 172 SER B O 1
ATOM 5871 N N . PHE B 1 173 ? 12.844 -31.234 -25.328 1 94.69 173 PHE B N 1
ATOM 5872 C CA . PHE B 1 173 ? 12.492 -29.828 -25.469 1 94.69 173 PHE B CA 1
ATOM 5873 C C . PHE B 1 173 ? 11.141 -29.547 -24.812 1 94.69 173 PHE B C 1
ATOM 5875 O O . PHE B 1 173 ? 11.016 -28.625 -24.016 1 94.69 173 PHE B O 1
ATOM 5882 N N . LEU B 1 174 ? 10.172 -30.344 -25.141 1 93.5 174 LEU B N 1
ATOM 5883 C CA . LEU B 1 174 ? 8.812 -30.109 -24.656 1 93.5 174 LEU B CA 1
ATOM 5884 C C . LEU B 1 174 ? 8.711 -30.344 -23.156 1 93.5 174 LEU B C 1
ATOM 5886 O O . LEU B 1 174 ? 8.133 -29.531 -22.438 1 93.5 174 LEU B O 1
ATOM 5890 N N . SER B 1 175 ? 9.211 -31.438 -22.672 1 89.31 175 SER B N 1
ATOM 5891 C CA . SER B 1 175 ? 9.148 -31.75 -21.25 1 89.31 175 SER B CA 1
ATOM 5892 C C . SER B 1 175 ? 9.906 -30.719 -20.422 1 89.31 175 SER B C 1
ATOM 5894 O O . SER B 1 175 ? 9.391 -30.203 -19.438 1 89.31 175 SER B O 1
ATOM 5896 N N . ASN B 1 176 ? 11.078 -30.391 -20.891 1 91.5 176 ASN B N 1
ATOM 5897 C CA . ASN B 1 176 ? 11.906 -29.422 -20.172 1 91.5 176 ASN B CA 1
ATOM 5898 C C . ASN B 1 176 ? 11.227 -28.062 -20.094 1 91.5 176 ASN B C 1
ATOM 5900 O O . ASN B 1 176 ? 11.188 -27.453 -19.031 1 91.5 176 ASN B O 1
ATOM 5904 N N . ASN B 1 177 ? 10.812 -27.578 -21.172 1 93.56 177 ASN B N 1
ATOM 5905 C CA . ASN B 1 177 ? 10.258 -26.234 -21.203 1 93.56 177 ASN B CA 1
ATOM 5906 C C . ASN B 1 177 ? 8.891 -26.172 -20.531 1 93.56 177 ASN B C 1
ATOM 5908 O O . ASN B 1 177 ? 8.531 -25.141 -19.953 1 93.56 177 ASN B O 1
ATOM 5912 N N . SER B 1 178 ? 8.141 -27.219 -20.625 1 90.5 178 SER B N 1
ATOM 5913 C CA . SER B 1 178 ? 6.871 -27.266 -19.906 1 90.5 178 SER B CA 1
ATOM 5914 C C . SER B 1 178 ? 7.086 -27.188 -18.406 1 90.5 178 SER B C 1
ATOM 5916 O O . SER B 1 178 ? 6.457 -26.359 -17.719 1 90.5 178 SER B O 1
ATOM 5918 N N . LEU B 1 179 ? 7.977 -27.984 -17.953 1 87.12 179 LEU B N 1
ATOM 5919 C CA . LEU B 1 179 ? 8.242 -28 -16.516 1 87.12 179 LEU B CA 1
ATOM 5920 C C . LEU B 1 179 ? 8.922 -26.719 -16.062 1 87.12 179 LEU B C 1
ATOM 5922 O O . LEU B 1 179 ? 8.609 -26.172 -15 1 87.12 179 LEU B O 1
ATOM 5926 N N . THR B 1 180 ? 9.844 -26.234 -16.859 1 91.06 180 THR B N 1
ATOM 5927 C CA . THR B 1 180 ? 10.5 -24.969 -16.562 1 91.06 180 THR B CA 1
ATOM 5928 C C . THR B 1 180 ? 9.484 -23.828 -16.531 1 91.06 180 THR B C 1
ATOM 5930 O O . THR B 1 180 ? 9.555 -22.969 -15.656 1 91.06 180 THR B O 1
ATOM 5933 N N . GLY B 1 181 ? 8.625 -23.844 -17.531 1 91 181 GLY B N 1
ATOM 5934 C CA . GLY B 1 181 ? 7.594 -22.812 -17.562 1 91 181 GLY B CA 1
ATOM 5935 C C . GLY B 1 181 ? 6.711 -22.812 -16.328 1 91 181 GLY B C 1
ATOM 5936 O O . GLY B 1 181 ? 6.379 -21.766 -15.789 1 91 181 GLY B O 1
ATOM 5937 N N . GLN B 1 182 ? 6.328 -23.969 -15.859 1 87.56 182 GLN B N 1
ATOM 5938 C CA . GLN B 1 182 ? 5.523 -24.094 -14.641 1 87.56 182 GLN B CA 1
ATOM 5939 C C . GLN B 1 182 ? 6.258 -23.516 -13.438 1 87.56 182 GLN B C 1
ATOM 5941 O O . GLN B 1 182 ? 5.676 -22.766 -12.656 1 87.56 182 GLN B O 1
ATOM 5946 N N . LEU B 1 183 ? 7.465 -23.859 -13.359 1 87.62 183 LEU B N 1
ATOM 5947 C CA . LEU B 1 183 ? 8.266 -23.406 -12.227 1 87.62 183 LEU B CA 1
ATOM 5948 C C . LEU B 1 183 ? 8.461 -21.891 -12.273 1 87.62 183 LEU B C 1
ATOM 5950 O O . LEU B 1 183 ? 8.398 -21.219 -11.242 1 87.62 183 LEU B O 1
ATOM 5954 N N . LEU B 1 184 ? 8.727 -21.422 -13.422 1 90.06 184 LEU B N 1
ATOM 5955 C CA . LEU B 1 184 ? 8.93 -19.984 -13.586 1 90.06 184 LEU B CA 1
ATOM 5956 C C . LEU B 1 184 ? 7.68 -19.219 -13.18 1 90.06 184 LEU B C 1
ATOM 5958 O O . LEU B 1 184 ? 7.781 -18.125 -12.594 1 90.06 184 LEU B O 1
ATOM 5962 N N . ALA B 1 185 ? 6.562 -19.703 -13.539 1 88.38 185 ALA B N 1
ATOM 5963 C CA . ALA B 1 185 ? 5.301 -19.062 -13.195 1 88.38 185 ALA B CA 1
ATOM 5964 C C . ALA B 1 185 ? 5.172 -18.875 -11.688 1 88.38 185 ALA B C 1
ATOM 5966 O O . ALA B 1 185 ? 4.902 -17.781 -11.203 1 88.38 185 ALA B O 1
ATOM 5967 N N . VAL B 1 186 ? 5.418 -19.859 -10.977 1 86.5 186 VAL B N 1
ATOM 5968 C CA . VAL B 1 186 ? 5.203 -19.828 -9.531 1 86.5 186 VAL B CA 1
ATOM 5969 C C . VAL B 1 186 ? 6.332 -19.062 -8.852 1 86.5 186 VAL B C 1
ATOM 5971 O O . VAL B 1 186 ? 6.113 -18.375 -7.848 1 86.5 186 VAL B O 1
ATOM 5974 N N . GLU B 1 187 ? 7.48 -19.203 -9.391 1 88.19 187 GLU B N 1
ATOM 5975 C CA . GLU B 1 187 ? 8.617 -18.469 -8.836 1 88.19 187 GLU B CA 1
ATOM 5976 C C . GLU B 1 187 ? 8.414 -16.953 -8.953 1 88.19 187 GLU B C 1
ATOM 5978 O O . GLU B 1 187 ? 8.727 -16.203 -8.031 1 88.19 187 GLU B O 1
ATOM 5983 N N . GLN B 1 188 ? 7.977 -16.578 -10.109 1 89.25 188 GLN B N 1
ATOM 5984 C CA . GLN B 1 188 ? 7.762 -15.148 -10.328 1 89.25 188 GLN B CA 1
ATOM 5985 C C . GLN B 1 188 ? 6.656 -14.609 -9.43 1 89.25 188 GLN B C 1
ATOM 5987 O O . GLN B 1 188 ? 6.762 -13.5 -8.906 1 89.25 188 GLN B O 1
ATOM 5992 N N . LEU B 1 189 ? 5.621 -15.336 -9.281 1 88.38 189 LEU B N 1
ATOM 5993 C CA . LEU B 1 189 ? 4.543 -14.922 -8.391 1 88.38 189 LEU B CA 1
ATOM 5994 C C . LEU B 1 189 ? 5.027 -14.852 -6.949 1 88.38 189 LEU B C 1
ATOM 5996 O O . LEU B 1 189 ? 4.688 -13.914 -6.223 1 88.38 189 LEU B O 1
ATOM 6000 N N . LEU B 1 190 ? 5.777 -15.812 -6.578 1 87.56 190 LEU B N 1
ATOM 6001 C CA . LEU B 1 190 ? 6.332 -15.82 -5.227 1 87.56 190 LEU B CA 1
ATOM 6002 C C . LEU B 1 190 ? 7.246 -14.617 -5.012 1 87.56 190 LEU B C 1
ATOM 6004 O O . LEU B 1 190 ? 7.207 -13.984 -3.953 1 87.56 190 LEU B O 1
ATOM 6008 N N . ALA B 1 191 ? 8.055 -14.414 -5.992 1 87.19 191 ALA B N 1
ATOM 6009 C CA . ALA B 1 191 ? 8.961 -13.266 -5.918 1 87.19 191 ALA B CA 1
ATOM 6010 C C . ALA B 1 191 ? 8.188 -11.961 -5.758 1 87.19 191 ALA B C 1
ATOM 6012 O O . ALA B 1 191 ? 8.609 -11.07 -5.023 1 87.19 191 ALA B O 1
ATOM 6013 N N . LEU B 1 192 ? 7.125 -11.836 -6.461 1 87.69 192 LEU B N 1
ATOM 6014 C CA . LEU B 1 192 ? 6.277 -10.656 -6.367 1 87.69 192 LEU B CA 1
ATOM 6015 C C . LEU B 1 192 ? 5.715 -10.5 -4.957 1 87.69 192 LEU B C 1
ATOM 6017 O O . LEU B 1 192 ? 5.727 -9.398 -4.395 1 87.69 192 LEU B O 1
ATOM 6021 N N . ILE B 1 193 ? 5.254 -11.539 -4.387 1 86.81 193 ILE B N 1
ATOM 6022 C CA . ILE B 1 193 ? 4.676 -11.508 -3.045 1 86.81 193 ILE B CA 1
ATOM 6023 C C . ILE B 1 193 ? 5.75 -11.102 -2.035 1 86.81 193 ILE B C 1
ATOM 6025 O O . ILE B 1 193 ? 5.492 -10.289 -1.141 1 86.81 193 ILE B O 1
ATOM 6029 N N . TYR B 1 194 ? 6.902 -11.648 -2.174 1 86.44 194 TYR B N 1
ATOM 6030 C CA . TYR B 1 194 ? 7.984 -11.305 -1.262 1 86.44 194 TYR B CA 1
ATOM 6031 C C . TYR B 1 194 ? 8.352 -9.828 -1.38 1 86.44 194 TYR B C 1
ATOM 6033 O O . TYR B 1 194 ? 8.68 -9.18 -0.383 1 86.44 194 TYR B O 1
ATOM 6041 N N . SER B 1 195 ? 8.367 -9.375 -2.598 1 87.06 195 SER B N 1
ATOM 6042 C CA . SER B 1 195 ? 8.664 -7.961 -2.805 1 87.06 195 SER B CA 1
ATOM 6043 C C . SER B 1 195 ? 7.617 -7.074 -2.131 1 87.06 195 SER B C 1
ATOM 6045 O O . SER B 1 195 ? 7.965 -6.121 -1.432 1 87.06 195 SER B O 1
ATOM 6047 N N . ILE B 1 196 ? 6.363 -7.391 -2.34 1 84.25 196 ILE B N 1
ATOM 6048 C CA . ILE B 1 196 ? 5.277 -6.637 -1.722 1 84.25 196 ILE B CA 1
ATOM 6049 C C . ILE B 1 196 ? 5.418 -6.684 -0.202 1 84.25 196 ILE B C 1
ATOM 6051 O O . ILE B 1 196 ? 5.312 -5.652 0.469 1 84.25 196 ILE B O 1
ATOM 6055 N N . TRP B 1 197 ? 5.707 -7.836 0.299 1 84.31 197 TRP B N 1
ATOM 6056 C CA . TRP B 1 197 ? 5.871 -8.016 1.737 1 84.31 197 TRP B CA 1
ATOM 6057 C C . TRP B 1 197 ? 7.043 -7.191 2.26 1 84.31 197 TRP B C 1
ATOM 6059 O O . TRP B 1 197 ? 6.957 -6.59 3.332 1 84.31 197 TRP B O 1
ATOM 6069 N N . SER B 1 198 ? 8.086 -7.219 1.565 1 87.12 198 SER B N 1
ATOM 6070 C CA . SER B 1 198 ? 9.266 -6.477 1.983 1 87.12 198 SER B CA 1
ATOM 6071 C C . SER B 1 198 ? 8.984 -4.98 2.062 1 87.12 198 SER B C 1
ATOM 6073 O O . SER B 1 198 ? 9.375 -4.32 3.031 1 87.12 198 SER B O 1
ATOM 6075 N N . PHE B 1 199 ? 8.32 -4.461 1.138 1 83.75 199 PHE B N 1
ATOM 6076 C CA . PHE B 1 199 ? 8.008 -3.037 1.128 1 83.75 199 PHE B CA 1
ATOM 6077 C C . PHE B 1 199 ? 6.992 -2.693 2.211 1 83.75 199 PHE B C 1
ATOM 6079 O O . PHE B 1 199 ? 7.113 -1.667 2.881 1 83.75 199 PHE B O 1
ATOM 6086 N N . THR B 1 200 ? 5.996 -3.488 2.377 1 81.19 200 THR B N 1
ATOM 6087 C CA . THR B 1 200 ? 5.016 -3.264 3.432 1 81.19 200 THR B CA 1
ATOM 6088 C C . THR B 1 200 ? 5.676 -3.328 4.805 1 81.19 200 THR B C 1
ATOM 6090 O O . THR B 1 200 ? 5.312 -2.57 5.711 1 81.19 200 THR B O 1
ATOM 6093 N N . ASN B 1 201 ? 6.582 -4.223 4.906 1 83.94 201 ASN B N 1
ATOM 6094 C CA . ASN B 1 201 ? 7.309 -4.34 6.164 1 83.94 201 ASN B CA 1
ATOM 6095 C C . ASN B 1 201 ? 8.148 -3.092 6.445 1 83.94 201 ASN B C 1
ATOM 6097 O O . ASN B 1 201 ? 8.211 -2.629 7.586 1 83.94 201 ASN B O 1
ATOM 6101 N N . THR B 1 202 ? 8.758 -2.654 5.484 1 82.81 202 THR B N 1
ATOM 6102 C CA . THR B 1 202 ? 9.547 -1.433 5.625 1 82.81 202 THR B CA 1
ATOM 6103 C C . THR B 1 202 ? 8.648 -0.258 6.012 1 82.81 202 THR B C 1
ATOM 6105 O O . THR B 1 202 ? 9.016 0.555 6.859 1 82.81 202 THR B O 1
ATOM 6108 N N . GLY B 1 203 ? 7.52 -0.179 5.359 1 79.81 203 GLY B N 1
ATOM 6109 C CA . GLY B 1 203 ? 6.559 0.855 5.719 1 79.81 203 GLY B CA 1
ATOM 6110 C C . GLY B 1 203 ? 6.09 0.762 7.156 1 79.81 203 GLY B C 1
ATOM 6111 O O . GLY B 1 203 ? 6.039 1.77 7.867 1 79.81 203 GLY B O 1
ATOM 6112 N N . GLN B 1 204 ? 5.875 -0.355 7.641 1 82.81 204 GLN B N 1
ATOM 6113 C CA . GLN B 1 204 ? 5.406 -0.572 9.008 1 82.81 204 GLN B CA 1
ATOM 6114 C C . GLN B 1 204 ? 6.48 -0.205 10.023 1 82.81 204 GLN B C 1
ATOM 6116 O O . GLN B 1 204 ? 6.176 0.348 11.086 1 82.81 204 GLN B O 1
ATOM 6121 N N . GLU B 1 205 ? 7.613 -0.579 9.734 1 83.75 205 GLU B N 1
ATOM 6122 C CA . GLU B 1 205 ? 8.719 -0.247 10.633 1 83.75 205 GLU B CA 1
ATOM 6123 C C . GLU B 1 205 ? 8.875 1.264 10.773 1 83.75 205 GLU B C 1
ATOM 6125 O O . GLU B 1 205 ? 9.148 1.766 11.867 1 83.75 205 GLU B O 1
ATOM 6130 N N . GLN B 1 206 ? 8.719 1.922 9.758 1 78.75 206 GLN B N 1
ATOM 6131 C CA . GLN B 1 206 ? 8.82 3.377 9.797 1 78.75 206 GLN B CA 1
ATOM 6132 C C . GLN B 1 206 ? 7.668 3.988 10.594 1 78.75 206 GLN B C 1
ATOM 6134 O O . GLN B 1 206 ? 7.867 4.934 11.359 1 78.75 206 GLN B O 1
ATOM 6139 N N . TYR B 1 207 ? 6.477 3.488 10.453 1 80.12 207 TYR B N 1
ATOM 6140 C CA . TYR B 1 207 ? 5.328 3.963 11.227 1 80.12 207 TYR B CA 1
ATOM 6141 C C . TYR B 1 207 ? 5.531 3.719 12.711 1 80.12 207 TYR B C 1
ATOM 6143 O O . TYR B 1 207 ? 5.246 4.59 13.539 1 80.12 207 TYR B O 1
ATOM 6151 N N . LYS B 1 208 ? 6.039 2.58 12.977 1 83 208 LYS B N 1
ATOM 6152 C CA . LYS B 1 208 ? 6.266 2.223 14.375 1 83 208 LYS B CA 1
ATOM 6153 C C . LYS B 1 208 ? 7.305 3.139 15.016 1 83 208 LYS B C 1
ATOM 6155 O O . LYS B 1 208 ? 7.188 3.488 16.188 1 83 208 LYS B O 1
ATOM 6160 N N . SER B 1 209 ? 8.258 3.506 14.242 1 84.75 209 SER B N 1
ATOM 6161 C CA . SER B 1 209 ? 9.305 4.375 14.758 1 84.75 209 SER B CA 1
ATOM 6162 C C . SER B 1 209 ? 8.773 5.77 15.062 1 84.75 209 SER B C 1
ATOM 6164 O O . SER B 1 209 ? 9.336 6.492 15.883 1 84.75 209 SER B O 1
ATOM 6166 N N . LYS B 1 210 ? 7.652 6.176 14.422 1 81.44 210 LYS B N 1
ATOM 6167 C CA . LYS B 1 210 ? 7.102 7.52 14.594 1 81.44 210 LYS B CA 1
ATOM 6168 C C . LYS B 1 210 ? 5.859 7.496 15.477 1 81.44 210 LYS B C 1
ATOM 6170 O O . LYS B 1 210 ? 5.219 8.531 15.688 1 81.44 210 LYS B O 1
ATOM 6175 N N . GLU B 1 211 ? 5.547 6.418 15.977 1 84 211 GLU B N 1
ATOM 6176 C CA . GLU B 1 211 ? 4.32 6.238 16.75 1 84 211 GLU B CA 1
ATOM 6177 C C . GLU B 1 211 ? 4.324 7.113 18 1 84 211 GLU B C 1
ATOM 6179 O O . GLU B 1 211 ? 3.309 7.734 18.328 1 84 211 GLU B O 1
ATOM 6184 N N . LYS B 1 212 ? 5.426 7.098 18.656 1 83.31 212 LYS B N 1
ATOM 6185 C CA . LYS B 1 212 ? 5.527 7.91 19.859 1 83.31 212 LYS B CA 1
ATOM 6186 C C . LYS B 1 212 ? 5.32 9.391 19.547 1 83.31 212 LYS B C 1
ATOM 6188 O O . LYS B 1 212 ? 4.605 10.086 20.266 1 83.31 212 LYS B O 1
ATOM 6193 N N . ASP B 1 213 ? 5.891 9.852 18.5 1 77.88 213 ASP B N 1
ATOM 6194 C CA . ASP B 1 213 ? 5.762 11.25 18.094 1 77.88 213 ASP B CA 1
ATOM 6195 C C . ASP B 1 213 ? 4.324 11.57 17.703 1 77.88 213 ASP B C 1
ATOM 6197 O O . ASP B 1 213 ? 3.809 12.641 18.016 1 77.88 213 ASP B O 1
ATOM 6201 N N . LEU B 1 214 ? 3.676 10.734 17.078 1 82.38 214 LEU B N 1
ATOM 6202 C CA . LEU B 1 214 ? 2.297 10.93 16.641 1 82.38 214 LEU B CA 1
ATOM 6203 C C . LEU B 1 214 ? 1.354 11 17.844 1 82.38 214 LEU B C 1
ATOM 6205 O O . LEU B 1 214 ? 0.403 11.781 17.844 1 82.38 214 LEU B O 1
ATOM 6209 N N . ASN B 1 215 ? 1.677 10.25 18.781 1 85.38 215 ASN B N 1
ATOM 6210 C CA . ASN B 1 215 ? 0.858 10.273 20 1 85.38 215 ASN B CA 1
ATOM 6211 C C . ASN B 1 215 ? 1.003 11.602 20.734 1 85.38 215 ASN B C 1
ATOM 6213 O O . ASN B 1 215 ? 0.026 12.125 21.281 1 85.38 215 ASN B O 1
ATOM 6217 N N . LYS B 1 216 ? 2.203 12.055 20.734 1 80.75 216 LYS B N 1
ATOM 6218 C CA . LYS B 1 216 ? 2.438 13.359 21.359 1 80.75 216 LYS B CA 1
ATOM 6219 C C . LYS B 1 216 ? 1.678 14.453 20.625 1 80.75 216 LYS B C 1
ATOM 6221 O O . LYS B 1 216 ? 1.121 15.359 21.25 1 80.75 216 LYS B O 1
ATOM 6226 N N . ILE B 1 217 ? 1.663 14.344 19.391 1 78.31 217 ILE B N 1
ATOM 6227 C CA . ILE B 1 217 ? 0.958 15.32 18.562 1 78.31 217 ILE B CA 1
ATOM 6228 C C . ILE B 1 217 ? -0.544 15.219 18.828 1 78.31 217 ILE B C 1
ATOM 6230 O O . ILE B 1 217 ? -1.228 16.25 18.938 1 78.31 217 ILE B O 1
ATOM 6234 N N . ALA B 1 218 ? -1.03 14.047 18.938 1 85 218 ALA B N 1
ATOM 6235 C CA . ALA B 1 218 ? -2.447 13.836 19.234 1 85 218 ALA B CA 1
ATOM 6236 C C . ALA B 1 218 ? -2.832 14.453 20.578 1 85 218 ALA B C 1
ATOM 6238 O O . ALA B 1 218 ? -3.904 15.047 20.703 1 85 218 ALA B O 1
ATOM 6239 N N . GLU B 1 219 ? -1.91 14.32 21.438 1 84.44 219 GLU B N 1
ATOM 6240 C CA . GLU B 1 219 ? -2.148 14.906 22.75 1 84.44 219 GLU B CA 1
ATOM 6241 C C . GLU B 1 219 ? -2.16 16.422 22.688 1 84.44 219 GLU B C 1
ATOM 6243 O O . GLU B 1 219 ? -2.99 17.078 23.312 1 84.44 219 GLU B O 1
ATOM 6248 N N . ARG B 1 220 ? -1.298 16.891 21.922 1 76.69 220 ARG B N 1
ATOM 6249 C CA . ARG B 1 220 ? -1.223 18.344 21.766 1 76.69 220 ARG B CA 1
ATOM 6250 C C . ARG B 1 220 ? -2.48 18.891 21.094 1 76.69 220 ARG B C 1
ATOM 6252 O O . ARG B 1 220 ? -2.971 19.953 21.453 1 76.69 220 ARG B O 1
ATOM 6259 N N . ILE B 1 221 ? -2.924 18.234 20.188 1 83.88 221 ILE B N 1
ATOM 6260 C CA . ILE B 1 221 ? -4.141 18.625 19.484 1 83.88 221 ILE B CA 1
ATOM 6261 C C . ILE B 1 221 ? -5.324 18.609 20.438 1 83.88 221 ILE B C 1
ATOM 6263 O O . ILE B 1 221 ? -6.156 19.516 20.422 1 83.88 221 ILE B O 1
ATOM 6267 N N . SER B 1 222 ? -5.328 17.641 21.297 1 86.69 222 SER B N 1
ATOM 6268 C CA . SER B 1 222 ? -6.402 17.547 22.281 1 86.69 222 SER B CA 1
ATOM 6269 C C . SER B 1 222 ? -6.355 18.703 23.281 1 86.69 222 SER B C 1
ATOM 6271 O O . SER B 1 222 ? -7.391 19.25 23.656 1 86.69 222 SER B O 1
ATOM 6273 N N . GLN B 1 223 ? -5.145 19.062 23.594 1 81.75 223 GLN B N 1
ATOM 6274 C CA . GLN B 1 223 ? -4.973 20.188 24.516 1 81.75 223 GLN B CA 1
ATOM 6275 C C . GLN B 1 223 ? -5.391 21.5 23.859 1 81.75 223 GLN B C 1
ATOM 6277 O O . GLN B 1 223 ? -6.027 22.344 24.484 1 81.75 223 GLN B O 1
ATOM 6282 N N . SER B 1 224 ? -4.965 21.594 22.625 1 81.31 224 SER B N 1
ATOM 6283 C CA . SER B 1 224 ? -5.336 22.797 21.891 1 81.31 224 SER B CA 1
ATOM 6284 C C . SER B 1 224 ? -6.848 22.906 21.719 1 81.31 224 SER B C 1
ATOM 6286 O O . SER B 1 224 ? -7.406 24 21.766 1 81.31 224 SER B O 1
ATOM 6288 N N . ARG B 1 225 ? -7.484 21.844 21.641 1 87.62 225 ARG B N 1
ATOM 6289 C CA . ARG B 1 225 ? -8.938 21.812 21.516 1 87.62 225 ARG B CA 1
ATOM 6290 C C . ARG B 1 225 ? -9.602 22.25 22.828 1 87.62 225 ARG B C 1
ATOM 6292 O O . ARG B 1 225 ? -10.586 22.984 22.812 1 87.62 225 ARG B O 1
ATOM 6299 N N . LYS B 1 226 ? -9.039 21.781 23.906 1 84.56 226 LYS B N 1
ATOM 6300 C CA . LYS B 1 226 ? -9.555 22.203 25.203 1 84.56 226 LYS B CA 1
ATOM 6301 C C . LYS B 1 226 ? -9.359 23.703 25.406 1 84.56 226 LYS B C 1
ATOM 6303 O O . LYS B 1 226 ? -10.242 24.375 25.938 1 84.56 226 LYS B O 1
ATOM 6308 N N . GLY B 1 227 ? -8.188 24.094 24.953 1 78.94 227 GLY B N 1
ATOM 6309 C CA . GLY B 1 227 ? -7.934 25.531 25.016 1 78.94 227 GLY B CA 1
ATOM 6310 C C . GLY B 1 227 ? -8.906 26.344 24.203 1 78.94 227 GLY B C 1
ATOM 6311 O O . GLY B 1 227 ? -9.344 27.422 24.625 1 78.94 227 GLY B O 1
ATOM 6312 N N . LEU B 1 228 ? -9.258 25.859 23.078 1 85.44 228 LEU B N 1
ATOM 6313 C CA . LEU B 1 228 ? -10.203 26.547 22.203 1 85.44 228 LEU B CA 1
ATOM 6314 C C . LEU B 1 228 ? -11.586 26.609 22.844 1 85.44 228 LEU B C 1
ATOM 6316 O O . LEU B 1 228 ? -12.258 27.641 22.781 1 85.44 228 LEU B O 1
ATOM 6320 N N . ILE B 1 229 ? -11.961 25.562 23.484 1 88.19 229 ILE B N 1
ATOM 6321 C CA . ILE B 1 229 ? -13.266 25.516 24.141 1 88.19 229 ILE B CA 1
ATOM 6322 C C . ILE B 1 229 ? -13.305 26.5 25.297 1 88.19 229 ILE B C 1
ATOM 6324 O O . ILE B 1 229 ? -14.297 27.219 25.469 1 88.19 229 ILE B O 1
ATOM 6328 N N . THR B 1 230 ? -12.219 26.578 26 1 81.75 230 THR B N 1
ATOM 6329 C CA . THR B 1 230 ? -12.125 27.531 27.109 1 81.75 230 THR B CA 1
ATOM 6330 C C . THR B 1 230 ? -12.195 28.969 26.609 1 81.75 230 THR B C 1
ATOM 6332 O O . THR B 1 230 ? -12.859 29.812 27.219 1 81.75 230 THR B O 1
ATOM 6335 N N . MET B 1 231 ? -11.516 29.203 25.547 1 82.44 231 MET B N 1
ATOM 6336 C CA . MET B 1 231 ? -11.531 30.547 24.953 1 82.44 231 MET B CA 1
ATOM 6337 C C . MET B 1 231 ? -12.938 30.906 24.5 1 82.44 231 MET B C 1
ATOM 6339 O O . MET B 1 231 ? -13.398 32.031 24.719 1 82.44 231 MET B O 1
ATOM 6343 N N . GLN B 1 232 ? -13.648 29.969 23.906 1 87.5 232 GLN B N 1
ATOM 6344 C CA . GLN B 1 232 ? -15 30.188 23.438 1 87.5 232 GLN B CA 1
ATOM 6345 C C . GLN B 1 232 ? -15.945 30.516 24.578 1 87.5 232 GLN B C 1
ATOM 6347 O O . GLN B 1 232 ? -16.781 31.422 24.469 1 87.5 232 GLN B O 1
ATOM 6352 N N . GLU B 1 233 ? -15.742 29.797 25.641 1 86.94 233 GLU B N 1
ATOM 6353 C CA . GLU B 1 233 ? -16.578 30.031 26.812 1 86.94 233 GLU B CA 1
ATOM 6354 C C . GLU B 1 233 ? -16.297 31.391 27.438 1 86.94 233 GLU B C 1
ATOM 6356 O O . GLU B 1 233 ? -17.219 32.094 27.844 1 86.94 233 GLU B O 1
ATOM 6361 N N . SER B 1 234 ? -15.031 31.719 27.484 1 83.19 234 SER B N 1
ATOM 6362 C CA . SER B 1 234 ? -14.641 33 28.031 1 83.19 234 SER B CA 1
ATOM 6363 C C . SER B 1 234 ? -15.188 34.156 27.203 1 83.19 234 SER B C 1
ATOM 6365 O O . SER B 1 234 ? -15.688 35.156 27.734 1 83.19 234 SER B O 1
ATOM 6367 N N . LEU B 1 235 ? -15.148 34.031 25.906 1 85.94 235 LEU B N 1
ATOM 6368 C CA . LEU B 1 235 ? -15.625 35.062 25.016 1 85.94 235 LEU B CA 1
ATOM 6369 C C . LEU B 1 235 ? -17.141 35.219 25.094 1 85.94 235 LEU B C 1
ATOM 6371 O O . LEU B 1 235 ? -17.672 36.312 25 1 85.94 235 LEU B O 1
ATOM 6375 N N . ARG B 1 236 ? -17.781 34.094 25.266 1 88.19 236 ARG B N 1
ATOM 6376 C CA . ARG B 1 236 ? -19.234 34.125 25.422 1 88.19 236 ARG B CA 1
ATOM 6377 C C . ARG B 1 236 ? -19.625 34.875 26.688 1 88.19 236 ARG B C 1
ATOM 6379 O O . ARG B 1 236 ? -20.547 35.719 26.656 1 88.19 236 ARG B O 1
ATOM 6386 N N . LYS B 1 237 ? -18.984 34.625 27.75 1 86.62 237 LYS B N 1
ATOM 6387 C CA . LYS B 1 237 ? -19.266 35.312 29 1 86.62 237 LYS B CA 1
ATOM 6388 C C . LYS B 1 237 ? -18.984 36.812 28.891 1 86.62 237 LYS B C 1
ATOM 6390 O O . LYS B 1 237 ? -19.75 37.625 29.391 1 86.62 237 LYS B O 1
ATOM 6395 N N . GLU B 1 238 ? -17.875 37.125 28.234 1 83.62 238 GLU B N 1
ATOM 6396 C CA . GLU B 1 238 ? -17.5 38.531 28.047 1 83.62 238 GLU B CA 1
ATOM 6397 C C . GLU B 1 238 ? -18.531 39.25 27.203 1 83.62 238 GLU B C 1
ATOM 6399 O O . GLU B 1 238 ? -18.828 40.438 27.438 1 83.62 238 GLU B O 1
ATOM 6404 N N . ARG B 1 239 ? -19.031 38.625 26.188 1 88 239 ARG B N 1
ATOM 640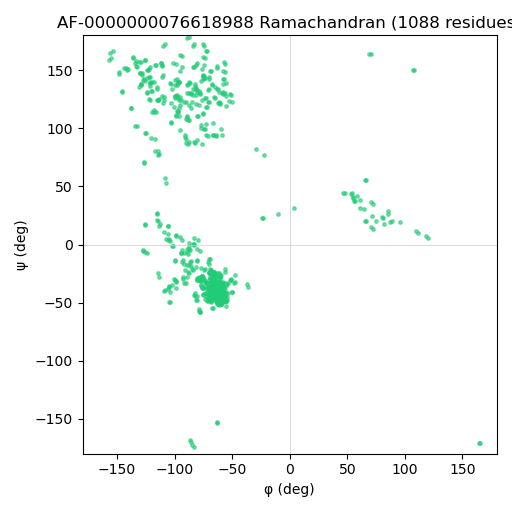5 C CA . ARG B 1 239 ? -20.047 39.219 25.328 1 88 239 ARG B CA 1
ATOM 6406 C C . ARG B 1 239 ? -21.328 39.5 26.125 1 88 239 ARG B C 1
ATOM 6408 O O . ARG B 1 239 ? -21.969 40.531 25.922 1 88 239 ARG B O 1
ATOM 6415 N N . GLU B 1 240 ? -21.703 38.594 26.984 1 88 240 GLU B N 1
ATOM 6416 C CA . GLU B 1 240 ? -22.891 38.75 27.812 1 88 240 GLU B CA 1
ATOM 6417 C C . GLU B 1 240 ? -22.734 39.938 28.75 1 88 240 GLU B C 1
ATOM 6419 O O . GLU B 1 240 ? -23.688 40.719 28.953 1 88 240 GLU B O 1
ATOM 6424 N N . VAL B 1 241 ? -21.578 40.094 29.281 1 84.25 241 VAL B N 1
ATOM 6425 C CA . VAL B 1 241 ? -21.297 41.219 30.172 1 84.25 241 VAL B CA 1
ATOM 6426 C C . VAL B 1 241 ? -21.406 42.531 29.406 1 84.25 241 VAL B C 1
ATOM 6428 O O . VAL B 1 241 ? -21.953 43.5 29.922 1 84.25 241 VAL B O 1
ATOM 6431 N N . GLU B 1 242 ? -20.875 42.5 28.234 1 82.44 242 GLU B N 1
ATOM 6432 C CA . GLU B 1 242 ? -20.922 43.719 27.406 1 82.44 242 GLU B CA 1
ATOM 6433 C C . GLU B 1 242 ? -22.359 44.062 27.016 1 82.44 242 GLU B C 1
ATOM 6435 O O . GLU B 1 242 ? -22.703 45.25 26.906 1 82.44 242 GLU B O 1
ATOM 6440 N N . GLU B 1 243 ? -23.156 43.125 26.812 1 85.38 243 GLU B N 1
ATOM 6441 C CA . GLU B 1 243 ? -24.547 43.312 26.438 1 85.38 243 GLU B CA 1
ATOM 6442 C C . GLU B 1 243 ? -25.344 43.906 27.609 1 85.38 243 GLU B C 1
ATOM 6444 O O . GLU B 1 243 ? -26.25 44.719 27.391 1 85.38 243 GLU B O 1
ATOM 6449 N N . MET B 1 244 ? -24.906 43.625 28.781 1 83.81 244 MET B N 1
ATOM 6450 C CA . MET B 1 244 ? -25.656 44.062 29.953 1 83.81 244 MET B CA 1
ATOM 6451 C C . MET B 1 244 ? -25.156 45.438 30.438 1 83.81 244 MET B C 1
ATOM 6453 O O . MET B 1 244 ? -25.844 46.094 31.203 1 83.81 244 MET B O 1
ATOM 6457 N N . LYS B 1 245 ? -23.969 45.844 30 1 76.06 245 LYS B N 1
ATOM 6458 C CA . LYS B 1 245 ? -23.422 47.125 30.406 1 76.06 245 LYS B CA 1
ATOM 6459 C C . LYS B 1 245 ? -24.328 48.281 29.969 1 76.06 245 LYS B C 1
ATOM 6461 O O . LYS B 1 245 ? -24.812 48.281 28.828 1 76.06 245 LYS B O 1
ATOM 6466 N N . ASN B 1 246 ? -24.812 49.094 30.906 1 65.56 246 ASN B N 1
ATOM 6467 C CA . ASN B 1 246 ? -25.609 50.281 30.641 1 65.56 246 ASN B CA 1
ATOM 6468 C C . ASN B 1 246 ? -24.734 51.438 30.172 1 65.56 246 ASN B C 1
ATOM 6470 O O . ASN B 1 246 ? -23.859 51.906 30.906 1 65.56 246 ASN B O 1
ATOM 6474 N N . MET B 1 247 ? -24.688 51.781 28.891 1 62.56 247 MET B N 1
ATOM 6475 C CA . MET B 1 247 ? -23.766 52.781 28.344 1 62.56 247 MET B CA 1
ATOM 6476 C C . MET B 1 247 ? -24.281 54.188 28.578 1 62.56 247 MET B C 1
ATOM 6478 O O . MET B 1 247 ? -23.578 55.156 28.328 1 62.56 247 MET B O 1
ATOM 6482 N N . PHE B 1 248 ? -25.484 54.438 29.156 1 60.59 248 PHE B N 1
ATOM 6483 C CA . PHE B 1 248 ? -26 55.781 29.281 1 60.59 248 PHE B CA 1
ATOM 6484 C C . PHE B 1 248 ? -25.297 56.531 30.406 1 60.59 248 PHE B C 1
ATOM 6486 O O . PHE B 1 248 ? -25.188 57.781 30.359 1 60.59 248 PHE B O 1
ATOM 6493 N N . THR B 1 249 ? -24.797 55.781 31.406 1 60.03 249 THR B N 1
ATOM 6494 C CA . THR B 1 249 ? -24.062 56.469 32.438 1 60.03 249 THR B CA 1
ATOM 6495 C C . THR B 1 249 ? -22.625 55.938 32.531 1 60.03 249 THR B C 1
ATOM 6497 O O . THR B 1 249 ? -22.375 54.812 32.938 1 60.03 249 THR B O 1
ATOM 6500 N N . LYS B 1 250 ? -21.75 56.656 31.734 1 67.38 250 LYS B N 1
ATOM 6501 C CA . LYS B 1 250 ? -20.344 56.281 31.766 1 67.38 250 LYS B CA 1
ATOM 6502 C C . LYS B 1 250 ? -19.688 56.656 33.062 1 67.38 250 LYS B C 1
ATOM 6504 O O . LYS B 1 250 ? -19.578 57.844 33.406 1 67.38 250 LYS B O 1
ATOM 6509 N N . ILE B 1 251 ? -19.672 55.719 33.969 1 71.31 251 ILE B N 1
ATOM 6510 C CA . ILE B 1 251 ? -18.938 55.938 35.219 1 71.31 251 ILE B CA 1
ATOM 6511 C C . ILE B 1 251 ? -17.438 55.875 34.938 1 71.31 251 ILE B C 1
ATOM 6513 O O . ILE B 1 251 ? -16.953 54.938 34.281 1 71.31 251 ILE B O 1
ATOM 6517 N N . PRO B 1 252 ? -16.812 57.125 35.25 1 77.5 252 PRO B N 1
ATOM 6518 C CA . PRO B 1 252 ? -15.367 57.125 35.031 1 77.5 252 PRO B CA 1
ATOM 6519 C C . PRO B 1 252 ? -14.664 55.938 35.688 1 77.5 252 PRO B C 1
ATOM 6521 O O . PRO B 1 252 ? -14.961 55.625 36.844 1 77.5 252 PRO B O 1
ATOM 6524 N N . GLN B 1 253 ? -14.031 55.25 34.938 1 76.31 253 GLN B N 1
ATOM 6525 C CA . GLN B 1 253 ? -13.164 54.219 35.469 1 76.31 253 GLN B CA 1
ATOM 6526 C C . GLN B 1 253 ? -11.711 54.688 35.531 1 76.31 253 GLN B C 1
ATOM 6528 O O . GLN B 1 253 ? -11.094 54.906 34.469 1 76.31 253 GLN B O 1
ATOM 6533 N N . TYR B 1 254 ? -11.164 54.875 36.656 1 73 254 TYR B N 1
ATOM 6534 C CA . TYR B 1 254 ? -9.836 55.438 36.812 1 73 254 TYR B CA 1
ATOM 6535 C C . TYR B 1 254 ? -8.766 54.375 36.781 1 73 254 TYR B C 1
ATOM 6537 O O . TYR B 1 254 ? -8.781 53.438 37.594 1 73 254 TYR B O 1
ATOM 6545 N N . LYS B 1 255 ? -8.086 54.344 35.75 1 77 255 LYS B N 1
ATOM 6546 C CA . LYS B 1 255 ? -6.961 53.438 35.562 1 77 255 LYS B CA 1
ATOM 6547 C C . LYS B 1 255 ? -5.648 54.188 35.406 1 77 255 LYS B C 1
ATOM 6549 O O . LYS B 1 255 ? -5.645 55.344 34.969 1 77 255 LYS B O 1
ATOM 6554 N N . ASP B 1 256 ? -4.621 53.594 35.719 1 67.5 256 ASP B N 1
ATOM 6555 C CA . ASP B 1 256 ? -3.312 54.219 35.656 1 67.5 256 ASP B CA 1
ATOM 6556 C C . ASP B 1 256 ? -2.836 54.312 34.188 1 67.5 256 ASP B C 1
ATOM 6558 O O . ASP B 1 256 ? -2.178 55.312 33.812 1 67.5 256 ASP B O 1
ATOM 6562 N N . ASP B 1 257 ? -3.156 53.25 33.406 1 76.31 257 ASP B N 1
ATOM 6563 C CA . ASP B 1 257 ? -2.707 53.219 32 1 76.31 257 ASP B CA 1
ATOM 6564 C C . ASP B 1 257 ? -3.891 53.312 31.047 1 76.31 257 ASP B C 1
ATOM 6566 O O . ASP B 1 257 ? -4.188 52.344 30.344 1 76.31 257 ASP B O 1
ATOM 6570 N N . LYS B 1 258 ? -4.332 54.531 30.938 1 87.06 258 LYS B N 1
ATOM 6571 C CA . LYS B 1 258 ? -5.5 54.688 30.062 1 87.06 258 LYS B CA 1
ATOM 6572 C C . LYS B 1 258 ? -5.09 54.781 28.594 1 87.06 258 LYS B C 1
ATOM 6574 O O . LYS B 1 258 ? -4.039 55.312 28.266 1 87.06 258 LYS B O 1
ATOM 6579 N N . SER B 1 259 ? -5.746 54.094 27.844 1 88.88 259 SER B N 1
ATOM 6580 C CA . SER B 1 259 ? -5.652 54.188 26.391 1 88.88 259 SER B CA 1
ATOM 6581 C C . SER B 1 259 ? -7.016 54.5 25.781 1 88.88 259 SER B C 1
ATOM 6583 O O . SER B 1 259 ? -8.055 54.188 26.375 1 88.88 259 SER B O 1
ATOM 6585 N N . GLY B 1 260 ? -6.988 55.156 24.672 1 90.5 260 GLY B N 1
ATOM 6586 C CA . GLY B 1 260 ? -8.234 55.469 24 1 90.5 260 GLY B CA 1
ATOM 6587 C C . GLY B 1 260 ? -8.062 56.531 22.938 1 90.5 260 GLY B C 1
ATOM 6588 O O . GLY B 1 260 ? -6.941 56.938 22.594 1 90.5 260 GLY B O 1
ATOM 6589 N N . TYR B 1 261 ? -9.219 57 22.406 1 92.56 261 TYR B N 1
ATOM 6590 C CA . TYR B 1 261 ? -9.18 58 21.344 1 92.56 261 TYR B CA 1
ATOM 6591 C C . TYR B 1 261 ? -9.383 59.406 21.906 1 92.56 261 TYR B C 1
ATOM 6593 O O . TYR B 1 261 ? -10.188 59.594 22.812 1 92.56 261 TYR B O 1
ATOM 6601 N N . LEU B 1 262 ? -8.594 60.312 21.406 1 94.56 262 LEU B N 1
ATOM 6602 C CA . LEU B 1 262 ? -8.711 61.75 21.703 1 94.56 262 LEU B CA 1
ATOM 6603 C C . LEU B 1 262 ? -8.609 62.562 20.422 1 94.56 262 LEU B C 1
ATOM 6605 O O . LEU B 1 262 ? -8.133 62.062 19.391 1 94.56 262 LEU B O 1
ATOM 6609 N N . TRP B 1 263 ? -9.203 63.781 20.547 1 93.69 263 TRP B N 1
ATOM 6610 C CA . TRP B 1 263 ? -9.07 64.688 19.438 1 93.69 263 TRP B CA 1
ATOM 6611 C C . TRP B 1 263 ? -7.934 65.688 19.688 1 93.69 263 TRP B C 1
ATOM 6613 O O . TRP B 1 263 ? -7.82 66.25 20.766 1 93.69 263 TRP B O 1
ATOM 6623 N N . LYS B 1 264 ? -7.098 65.75 18.734 1 90.75 264 LYS B N 1
ATOM 6624 C CA . LYS B 1 264 ? -5.965 66.688 18.828 1 90.75 264 LYS B CA 1
ATOM 6625 C C . LYS B 1 264 ? -5.852 67.562 17.578 1 90.75 264 LYS B C 1
ATOM 6627 O O . LYS B 1 264 ? -6.195 67.125 16.469 1 90.75 264 LYS B O 1
ATOM 6632 N N . HIS B 1 265 ? -5.594 68.812 17.719 1 82.44 265 HIS B N 1
ATOM 6633 C CA . HIS B 1 265 ? -5.297 69.625 16.547 1 82.44 265 HIS B CA 1
ATOM 6634 C C . HIS B 1 265 ? -3.83 70.062 16.531 1 82.44 265 HIS B C 1
ATOM 6636 O O . HIS B 1 265 ? -3.17 70.062 17.562 1 82.44 265 HIS B O 1
ATOM 6642 N N . GLY B 1 266 ? -3.234 70.125 15.344 1 69.44 266 GLY B N 1
ATOM 6643 C CA . GLY B 1 266 ? -1.854 70.562 15.18 1 69.44 266 GLY B CA 1
ATOM 6644 C C . GLY B 1 266 ? -1.664 72.062 15.398 1 69.44 266 GLY B C 1
ATOM 6645 O O . GLY B 1 266 ? -2.635 72.812 15.609 1 69.44 266 GLY B O 1
ATOM 6646 N N . ASN B 1 267 ? -0.393 72.375 15.523 1 61.78 267 ASN B N 1
ATOM 6647 C CA . ASN B 1 267 ? -0.038 73.75 15.727 1 61.78 267 ASN B CA 1
ATOM 6648 C C . ASN B 1 267 ? -0.433 74.625 14.539 1 61.78 267 ASN B C 1
ATOM 6650 O O . ASN B 1 267 ? -0.928 75.75 14.703 1 61.78 267 ASN B O 1
ATOM 6654 N N . LEU B 1 268 ? -0.36 74 13.375 1 60.62 268 LEU B N 1
ATOM 6655 C CA . LEU B 1 268 ? -0.603 74.812 12.18 1 60.62 268 LEU B CA 1
ATOM 6656 C C . LEU B 1 268 ? -2.02 74.562 11.656 1 60.62 268 LEU B C 1
ATOM 6658 O O . LEU B 1 268 ? -2.65 75.5 11.148 1 60.62 268 LEU B O 1
ATOM 6662 N N . ILE B 1 269 ? -2.439 73.312 11.812 1 65.06 269 ILE B N 1
ATOM 6663 C CA . ILE B 1 269 ? -3.752 73 11.273 1 65.06 269 ILE B CA 1
ATOM 6664 C C . ILE B 1 269 ? -4.777 72.938 12.406 1 65.06 269 ILE B C 1
ATOM 6666 O O . ILE B 1 269 ? -4.613 72.25 13.391 1 65.06 269 ILE B O 1
ATOM 6670 N N . THR B 1 270 ? -5.793 73.75 12.336 1 72.75 270 THR B N 1
ATOM 6671 C CA . THR B 1 270 ? -6.762 74 13.398 1 72.75 270 THR B CA 1
ATOM 6672 C C . THR B 1 270 ? -7.848 72.938 13.375 1 72.75 270 THR B C 1
ATOM 6674 O O . THR B 1 270 ? -8.695 72.875 14.266 1 72.75 270 THR B O 1
ATOM 6677 N N . GLU B 1 271 ? -7.691 72 12.414 1 84.94 271 GLU B N 1
ATOM 6678 C CA . GLU B 1 271 ? -8.727 71 12.367 1 84.94 271 GLU B CA 1
ATOM 6679 C C . GLU B 1 271 ? -8.453 69.875 13.383 1 84.94 271 GLU B C 1
ATOM 6681 O O . GLU B 1 271 ? -7.309 69.438 13.555 1 84.94 271 GLU B O 1
ATOM 6686 N N . TRP B 1 272 ? -9.484 69.5 14.125 1 90.44 272 TRP B N 1
ATOM 6687 C CA . TRP B 1 272 ? -9.367 68.438 15.109 1 90.44 272 TRP B CA 1
ATOM 6688 C C . TRP B 1 272 ? -9.266 67.062 14.422 1 90.44 272 TRP B C 1
ATOM 6690 O O . TRP B 1 272 ? -10.07 66.75 13.539 1 90.44 272 TRP B O 1
ATOM 6700 N N . LYS B 1 273 ? -8.297 66.312 14.711 1 89.38 273 LYS B N 1
ATOM 6701 C CA . LYS B 1 273 ? -8.125 65 14.203 1 89.38 273 LYS B CA 1
ATOM 6702 C C . LYS B 1 273 ? -8.211 63.938 15.328 1 89.38 273 LYS B C 1
ATOM 6704 O O . LYS B 1 273 ? -7.625 64.125 16.406 1 89.38 273 LYS B O 1
ATOM 6709 N N . ARG B 1 274 ? -8.945 62.938 15.062 1 91.62 274 ARG B N 1
ATOM 6710 C CA . ARG B 1 274 ? -9.125 61.844 16.031 1 91.62 274 ARG B CA 1
ATOM 6711 C C . ARG B 1 274 ? -7.969 60.875 15.977 1 91.62 274 ARG B C 1
ATOM 6713 O O . ARG B 1 274 ? -7.699 60.281 14.922 1 91.62 274 ARG B O 1
ATOM 6720 N N . ARG B 1 275 ? -7.281 60.688 17.094 1 91 275 ARG B N 1
ATOM 6721 C CA . ARG B 1 275 ? -6.137 59.781 17.141 1 91 275 ARG B CA 1
ATOM 6722 C C . ARG B 1 275 ? -6.203 58.875 18.375 1 91 275 ARG B C 1
ATOM 6724 O O . ARG B 1 275 ? -6.871 59.188 19.359 1 91 275 ARG B O 1
ATOM 6731 N N . PHE B 1 276 ? -5.574 57.719 18.219 1 91 276 PHE B N 1
ATOM 6732 C CA . PHE B 1 276 ? -5.508 56.781 19.344 1 91 276 PHE B CA 1
ATOM 6733 C C . PHE B 1 276 ? -4.32 57.125 20.234 1 91 276 PHE B C 1
ATOM 6735 O O . PHE B 1 276 ? -3.186 57.219 19.766 1 91 276 PHE B O 1
ATOM 6742 N N . PHE B 1 277 ? -4.566 57.25 21.578 1 91.62 277 PHE B N 1
ATOM 6743 C CA . PHE B 1 277 ? -3.553 57.625 22.562 1 91.62 277 PHE B CA 1
ATOM 6744 C C . PHE B 1 277 ? -3.414 56.531 23.609 1 91.62 277 PHE B C 1
ATOM 6746 O O . PHE B 1 277 ? -4.391 55.844 23.953 1 91.62 277 PHE B O 1
ATOM 6753 N N . TYR B 1 278 ? -2.293 56.375 24 1 86.94 278 TYR B N 1
ATOM 6754 C CA . TYR B 1 278 ? -2.09 55.5 25.156 1 86.94 278 TYR B CA 1
ATOM 6755 C C . TYR B 1 278 ? -0.9 55.969 25.984 1 86.94 278 TYR B C 1
ATOM 6757 O O . TYR B 1 278 ? 0.021 56.625 25.453 1 86.94 278 TYR B O 1
ATOM 6765 N N . ILE B 1 279 ? -1.055 55.75 27.266 1 85.19 279 ILE B N 1
ATOM 6766 C CA . ILE B 1 279 ? -0.021 56.188 28.188 1 85.19 279 ILE B CA 1
ATOM 6767 C C . ILE B 1 279 ? 0.95 55.031 28.469 1 85.19 279 ILE B C 1
ATOM 6769 O O . ILE B 1 279 ? 0.53 53.906 28.797 1 85.19 279 ILE B O 1
ATOM 6773 N N . LYS B 1 280 ? 2.123 55.375 28.203 1 73.31 280 LYS B N 1
ATOM 6774 C CA . LYS B 1 280 ? 3.162 54.406 28.484 1 73.31 280 LYS B CA 1
ATOM 6775 C C . LYS B 1 280 ? 4.453 55.062 28.938 1 73.31 280 LYS B C 1
ATOM 6777 O O . LYS B 1 280 ? 4.898 56.031 28.328 1 73.31 280 LYS B O 1
ATOM 6782 N N . ASN B 1 281 ? 5.055 54.656 29.953 1 66.25 281 ASN B N 1
ATOM 6783 C CA . ASN B 1 281 ? 6.336 55.156 30.453 1 66.25 281 ASN B CA 1
ATOM 6784 C C . ASN B 1 281 ? 6.32 56.656 30.641 1 66.25 281 ASN B C 1
ATOM 6786 O O . ASN B 1 281 ? 7.199 57.375 30.141 1 66.25 281 ASN B O 1
ATOM 6790 N N . SER B 1 282 ? 5.332 57.188 31.172 1 72.94 282 SER B N 1
ATOM 6791 C CA . SER B 1 282 ? 5.16 58.594 31.516 1 72.94 282 SER B CA 1
ATOM 6792 C C . SER B 1 282 ? 5.105 59.438 30.266 1 72.94 282 SER B C 1
ATOM 6794 O O . SER B 1 282 ? 5.574 60.594 30.281 1 72.94 282 SER B O 1
ATOM 6796 N N . GLN B 1 283 ? 4.801 58.719 29.281 1 78.5 283 GLN B N 1
ATOM 6797 C CA . GLN B 1 283 ? 4.598 59.438 28.031 1 78.5 283 GLN B CA 1
ATOM 6798 C C . GLN B 1 283 ? 3.193 59.188 27.484 1 78.5 283 GLN B C 1
ATOM 6800 O O . GLN B 1 283 ? 2.637 58.125 27.641 1 78.5 283 GLN B O 1
ATOM 6805 N N . LEU B 1 284 ? 2.658 60.188 27.016 1 87.94 284 LEU B N 1
ATOM 6806 C CA . LEU B 1 284 ? 1.434 60.062 26.234 1 87.94 284 LEU B CA 1
ATOM 6807 C C . LEU B 1 284 ? 1.753 59.844 24.75 1 87.94 284 LEU B C 1
ATOM 6809 O O . LEU B 1 284 ? 2.295 60.75 24.109 1 87.94 284 LEU B O 1
ATOM 6813 N N . ILE B 1 285 ? 1.458 58.688 24.375 1 85.06 285 ILE B N 1
ATOM 6814 C CA . ILE B 1 285 ? 1.828 58.281 23.016 1 85.06 285 ILE B CA 1
ATOM 6815 C C . ILE B 1 285 ? 0.591 58.281 22.125 1 85.06 285 ILE B C 1
ATOM 6817 O O . ILE B 1 285 ? -0.497 57.875 22.547 1 85.06 285 ILE B O 1
ATOM 6821 N N . TYR B 1 286 ? 0.729 58.75 20.891 1 86.62 286 TYR B N 1
ATOM 6822 C CA . TYR B 1 286 ? -0.404 58.656 19.984 1 86.62 286 TYR B CA 1
ATOM 6823 C C . TYR B 1 286 ? 0.06 58.375 18.562 1 86.62 286 TYR B C 1
ATOM 6825 O O . TYR B 1 286 ? 1.221 58.594 18.219 1 86.62 286 TYR B O 1
ATOM 6833 N N . LEU B 1 287 ? -0.84 57.719 17.859 1 80.69 287 LEU B N 1
ATOM 6834 C CA . LEU B 1 287 ? -0.562 57.281 16.516 1 80.69 287 LEU B CA 1
ATOM 6835 C C . LEU B 1 287 ? -1.063 58.281 15.484 1 80.69 287 LEU B C 1
ATOM 6837 O O . LEU B 1 287 ? -2.217 58.719 15.539 1 80.69 287 LEU B O 1
ATOM 6841 N N . ARG B 1 288 ? -0.128 58.844 14.633 1 76.19 288 ARG B N 1
ATOM 6842 C CA . ARG B 1 288 ? -0.51 59.781 13.57 1 76.19 288 ARG B CA 1
ATOM 6843 C C . ARG B 1 288 ? -0.826 59 12.281 1 76.19 288 ARG B C 1
ATOM 6845 O O . ARG B 1 288 ? -0.744 57.781 12.242 1 76.19 288 ARG B O 1
ATOM 6852 N N . GLU B 1 289 ? -1.224 59.844 11.289 1 62.88 289 GLU B N 1
ATOM 6853 C CA . GLU B 1 289 ? -1.483 59.312 9.961 1 62.88 289 GLU B CA 1
ATOM 6854 C C . GLU B 1 289 ? -0.262 58.562 9.43 1 62.88 289 GLU B C 1
ATOM 6856 O O . GLU B 1 289 ? 0.874 58.906 9.766 1 62.88 289 GLU B O 1
ATOM 6861 N N . GLU B 1 290 ? -0.259 57.281 9.117 1 55.62 290 GLU B N 1
ATOM 6862 C CA . GLU B 1 290 ? 0.714 56.406 8.5 1 55.62 290 GLU B CA 1
ATOM 6863 C C . GLU B 1 290 ? 1.522 55.656 9.555 1 55.62 290 GLU B C 1
ATOM 6865 O O . GLU B 1 290 ? 2.699 55.344 9.336 1 55.62 290 GLU B O 1
ATOM 6870 N N . GLU B 1 291 ? 1.075 55.562 10.688 1 60 291 GLU B N 1
ATOM 6871 C CA . GLU B 1 291 ? 1.597 54.688 11.734 1 60 291 GLU B CA 1
ATOM 6872 C C . GLU B 1 291 ? 2.824 55.312 12.398 1 60 291 GLU B C 1
ATOM 6874 O O . GLU B 1 291 ? 3.717 54.594 12.859 1 60 291 GLU B O 1
ATOM 6879 N N . GLU B 1 292 ? 2.875 56.594 12.289 1 69.75 292 GLU B N 1
ATOM 6880 C CA . GLU B 1 292 ? 3.963 57.25 13 1 69.75 292 GLU B CA 1
ATOM 6881 C C . GLU B 1 292 ? 3.602 57.5 14.461 1 69.75 292 GLU B C 1
ATOM 6883 O O . GLU B 1 292 ? 2.508 57.969 14.766 1 69.75 292 GLU B O 1
ATOM 6888 N N . ILE B 1 293 ? 4.43 57.094 15.289 1 75.38 293 ILE B N 1
ATOM 6889 C CA . ILE B 1 293 ? 4.23 57.219 16.734 1 75.38 293 ILE B CA 1
ATOM 6890 C C . ILE B 1 293 ? 4.797 58.531 17.219 1 75.38 293 ILE B C 1
ATOM 6892 O O . ILE B 1 293 ? 5.906 58.938 16.859 1 75.38 293 ILE B O 1
ATOM 6896 N N . GLN B 1 294 ? 3.918 59.344 17.859 1 78.56 294 GLN B N 1
ATOM 6897 C CA . GLN B 1 294 ? 4.336 60.594 18.469 1 78.56 294 GLN B CA 1
ATOM 6898 C C . GLN B 1 294 ? 4.234 60.531 20 1 78.56 294 GLN B C 1
ATOM 6900 O O . GLN B 1 294 ? 3.459 59.719 20.531 1 78.56 294 GLN B O 1
ATOM 6905 N N . TYR B 1 295 ? 5.051 61.406 20.578 1 78.69 295 TYR B N 1
ATOM 6906 C CA . TYR B 1 295 ? 5.141 61.344 22.031 1 78.69 295 TYR B CA 1
ATOM 6907 C C . TYR B 1 295 ? 4.93 62.719 22.656 1 78.69 295 TYR B C 1
ATOM 6909 O O . TYR B 1 295 ? 5.34 63.75 22.094 1 78.69 295 TYR B O 1
ATOM 6917 N N . ILE B 1 296 ? 4.191 62.75 23.734 1 82.56 296 ILE B N 1
ATOM 6918 C CA . ILE B 1 296 ? 4.098 63.906 24.625 1 82.56 296 ILE B CA 1
ATOM 6919 C C . ILE B 1 296 ? 4.605 63.531 26.016 1 82.56 296 ILE B C 1
ATOM 6921 O O . ILE B 1 296 ? 4.051 62.656 26.656 1 82.56 296 ILE B O 1
ATOM 6925 N N . SER B 1 297 ? 5.684 64.125 26.391 1 77.12 297 SER B N 1
ATOM 6926 C CA . SER B 1 297 ? 6.25 63.812 27.703 1 77.12 297 SER B CA 1
ATOM 6927 C C . SER B 1 297 ? 5.332 64.312 28.812 1 77.12 297 SER B C 1
ATOM 6929 O O . SER B 1 297 ? 4.781 65.375 28.75 1 77.12 297 SER B O 1
ATOM 6931 N N . LEU B 1 298 ? 5.215 63.469 29.75 1 81.81 298 LEU B N 1
ATOM 6932 C CA . LEU B 1 298 ? 4.34 63.812 30.875 1 81.81 298 LEU B CA 1
ATOM 6933 C C . LEU B 1 298 ? 5.156 64.188 32.125 1 81.81 298 LEU B C 1
ATOM 6935 O O . LEU B 1 298 ? 4.59 64.438 33.188 1 81.81 298 LEU B O 1
ATOM 6939 N N . THR B 1 299 ? 6.469 64.188 31.859 1 73 299 THR B N 1
ATOM 6940 C CA . THR B 1 299 ? 7.328 64.562 33 1 73 299 THR B CA 1
ATOM 6941 C C . THR B 1 299 ? 7.09 66 33.406 1 73 299 THR B C 1
ATOM 6943 O O . THR B 1 299 ? 7.156 66.875 32.562 1 73 299 THR B O 1
ATOM 6946 N N . MET B 1 300 ? 6.812 66.25 34.594 1 75.94 300 MET B N 1
ATOM 6947 C CA . MET B 1 300 ? 6.566 67.562 35.188 1 75.94 300 MET B CA 1
ATOM 6948 C C . MET B 1 300 ? 5.457 68.312 34.438 1 75.94 300 MET B C 1
ATOM 6950 O O . MET B 1 300 ? 5.629 69.438 34 1 75.94 300 MET B O 1
ATOM 6954 N N . SER B 1 301 ? 4.512 67.562 34.094 1 84.38 301 SER B N 1
ATOM 6955 C CA . SER B 1 301 ? 3.377 68.188 33.375 1 84.38 301 SER B CA 1
ATOM 6956 C C . SER B 1 301 ? 2.133 68.188 34.281 1 84.38 301 SER B C 1
ATOM 6958 O O . SER B 1 301 ? 2.045 67.438 35.25 1 84.38 301 SER B O 1
ATOM 6960 N N . LYS B 1 302 ? 1.317 69.062 34.062 1 85.88 302 LYS B N 1
ATOM 6961 C CA . LYS B 1 302 ? 0.026 69.125 34.719 1 85.88 302 LYS B CA 1
ATOM 6962 C C . LYS B 1 302 ? -1.124 69 33.719 1 85.88 302 LYS B C 1
ATOM 6964 O O . LYS B 1 302 ? -1.049 69.5 32.625 1 85.88 302 LYS B O 1
ATOM 6969 N N . ALA B 1 303 ? -2.07 68.312 34.094 1 92.38 303 ALA B N 1
ATOM 6970 C CA . ALA B 1 303 ? -3.266 68.125 33.281 1 92.38 303 ALA B CA 1
ATOM 6971 C C . ALA B 1 303 ? -4.512 68.625 34.031 1 92.38 303 ALA B C 1
ATOM 6973 O O . ALA B 1 303 ? -4.691 68.312 35.219 1 92.38 303 ALA B O 1
ATOM 6974 N N . PHE B 1 304 ? -5.363 69.375 33.469 1 92.75 304 PHE B N 1
ATOM 6975 C CA . PHE B 1 304 ? -6.59 69.875 34.094 1 92.75 304 PHE B CA 1
ATOM 6976 C C . PHE B 1 304 ? -7.621 70.25 33.031 1 92.75 304 PHE B C 1
ATOM 6978 O O . PHE B 1 304 ? -7.277 70.438 31.859 1 92.75 304 PHE B O 1
ATOM 6985 N N . GLU B 1 305 ? -8.781 70.312 33.344 1 94.75 305 GLU B N 1
ATOM 6986 C CA . GLU B 1 305 ? -9.883 70.688 32.469 1 94.75 305 GLU B CA 1
ATOM 6987 C C . GLU B 1 305 ? -9.742 72.125 31.953 1 94.75 305 GLU B C 1
ATOM 6989 O O . GLU B 1 305 ? -9.398 73 32.719 1 94.75 305 GLU B O 1
ATOM 6994 N N . SER B 1 306 ? -9.945 72.312 30.719 1 92.06 306 SER B N 1
ATOM 6995 C CA . SER B 1 306 ? -9.914 73.625 30.141 1 92.06 306 SER B CA 1
ATOM 6996 C C . SER B 1 306 ? -11.289 74.312 30.219 1 92.06 306 SER B C 1
ATOM 6998 O O . SER B 1 306 ? -12.062 74.25 29.266 1 92.06 306 SER B O 1
ATOM 7000 N N . LYS B 1 307 ? -11.586 74.938 31.141 1 86.38 307 LYS B N 1
ATOM 7001 C CA . LYS B 1 307 ? -12.898 75.562 31.375 1 86.38 307 LYS B CA 1
ATOM 7002 C C . LYS B 1 307 ? -13.188 76.688 30.375 1 86.38 307 LYS B C 1
ATOM 7004 O O . LYS B 1 307 ? -14.336 76.875 29.984 1 86.38 307 LYS B O 1
ATOM 7009 N N . ASP B 1 308 ? -12.148 77.25 29.906 1 87.19 308 ASP B N 1
ATOM 7010 C CA . ASP B 1 308 ? -12.328 78.438 29.047 1 87.19 308 ASP B CA 1
ATOM 7011 C C . ASP B 1 308 ? -12.367 78.062 27.578 1 87.19 308 ASP B C 1
ATOM 7013 O O . ASP B 1 308 ? -12.648 78.875 26.703 1 87.19 308 ASP B O 1
ATOM 7017 N N . HIS B 1 309 ? -12.133 76.812 27.359 1 90 309 HIS B N 1
ATOM 7018 C CA . HIS B 1 309 ? -12.141 76.375 25.969 1 90 309 HIS B CA 1
ATOM 7019 C C . HIS B 1 309 ? -13.562 76.25 25.422 1 90 309 HIS B C 1
ATOM 7021 O O . HIS B 1 309 ? -14.477 75.938 26.172 1 90 309 HIS B O 1
ATOM 7027 N N . GLU B 1 310 ? -13.742 76.438 24.172 1 91.44 310 GLU B N 1
ATOM 7028 C CA . GLU B 1 310 ? -15.07 76.5 23.578 1 91.44 310 GLU B CA 1
ATOM 7029 C C . GLU B 1 310 ? -15.633 75.062 23.391 1 91.44 310 GLU B C 1
ATOM 7031 O O . GLU B 1 310 ? -16.859 74.875 23.391 1 91.44 310 GLU B O 1
ATOM 7036 N N . ASN B 1 311 ? -14.781 74.125 23.234 1 92.5 311 ASN B N 1
ATOM 7037 C CA . ASN B 1 311 ? -15.242 72.812 22.969 1 92.5 311 ASN B CA 1
ATOM 7038 C C . ASN B 1 311 ? -15.609 72.062 24.25 1 92.5 311 ASN B C 1
ATOM 7040 O O . ASN B 1 311 ? -15.086 72.375 25.312 1 92.5 311 ASN B O 1
ATOM 7044 N N . LEU B 1 312 ? -16.547 71.125 24.062 1 92.62 312 LEU B N 1
ATOM 7045 C CA . LEU B 1 312 ? -16.906 70.25 25.172 1 92.62 312 LEU B CA 1
ATOM 7046 C C . LEU B 1 312 ? -15.758 69.25 25.516 1 92.62 312 LEU B C 1
ATOM 7048 O O . LEU B 1 312 ? -15.016 68.875 24.625 1 92.62 312 LEU B O 1
ATOM 7052 N N . PHE B 1 313 ? -15.594 69 26.781 1 94.25 313 PHE B N 1
ATOM 7053 C CA . PHE B 1 313 ? -14.703 67.938 27.312 1 94.25 313 PHE B CA 1
ATOM 7054 C C . PHE B 1 313 ? -13.25 68.25 26.969 1 94.25 313 PHE B C 1
ATOM 7056 O O . PHE B 1 313 ? -12.484 67.375 26.641 1 94.25 313 PHE B O 1
ATOM 7063 N N . ALA B 1 314 ? -12.867 69.5 26.859 1 95.75 314 ALA B N 1
ATOM 7064 C CA . ALA B 1 314 ? -11.508 69.938 26.594 1 95.75 314 ALA B CA 1
ATOM 7065 C C . ALA B 1 314 ? -10.656 69.938 27.859 1 95.75 314 ALA B C 1
ATOM 7067 O O . ALA B 1 314 ? -11.133 70.312 28.922 1 95.75 314 ALA B O 1
ATOM 7068 N N . PHE B 1 315 ? -9.5 69.375 27.719 1 95.5 315 PHE B N 1
ATOM 7069 C CA . PHE B 1 315 ? -8.523 69.5 28.797 1 95.5 315 PHE B CA 1
ATOM 7070 C C . PHE B 1 315 ? -7.137 69.812 28.25 1 95.5 315 PHE B C 1
ATOM 7072 O O . PHE B 1 315 ? -6.902 69.688 27.047 1 95.5 315 PHE B O 1
ATOM 7079 N N . GLU B 1 316 ? -6.281 70.312 29.109 1 93.5 316 GLU B N 1
ATOM 7080 C CA . GLU B 1 316 ? -4.965 70.75 28.672 1 93.5 316 GLU B CA 1
ATOM 7081 C C . GLU B 1 316 ? -3.85 70.062 29.453 1 93.5 316 GLU B C 1
ATOM 7083 O O . GLU B 1 316 ? -4.039 69.688 30.625 1 93.5 316 GLU B O 1
ATOM 7088 N N . ILE B 1 317 ? -2.852 69.812 28.734 1 92.44 317 ILE B N 1
ATOM 7089 C CA . ILE B 1 317 ? -1.605 69.375 29.328 1 92.44 317 ILE B CA 1
ATOM 7090 C C . ILE B 1 317 ? -0.537 70.438 29.219 1 92.44 317 ILE B C 1
ATOM 7092 O O . ILE B 1 317 ? -0.219 70.875 28.109 1 92.44 317 ILE B O 1
ATOM 7096 N N . VAL B 1 318 ? -0.049 70.812 30.359 1 87.44 318 VAL B N 1
ATOM 7097 C CA . VAL B 1 318 ? 0.958 71.875 30.375 1 87.44 318 VAL B CA 1
ATOM 7098 C C . VAL B 1 318 ? 2.266 71.312 30.938 1 87.44 318 VAL B C 1
ATOM 7100 O O . VAL B 1 318 ? 2.293 70.812 32.062 1 87.44 318 VAL B O 1
ATOM 7103 N N . SER B 1 319 ? 3.215 71.312 30.078 1 78.5 319 SER B N 1
ATOM 7104 C CA . SER B 1 319 ? 4.543 70.938 30.531 1 78.5 319 SER B CA 1
ATOM 7105 C C . SER B 1 319 ? 5.32 72.125 31.062 1 78.5 319 SER B C 1
ATOM 7107 O O . SER B 1 319 ? 5.215 73.25 30.531 1 78.5 319 SER B O 1
ATOM 7109 N N . VAL B 1 320 ? 6.059 71.875 32.188 1 68.81 320 VAL B N 1
ATOM 7110 C CA . VAL B 1 320 ? 6.773 73 32.844 1 68.81 320 VAL B CA 1
ATOM 7111 C C . VAL B 1 320 ? 8.094 73.25 32.125 1 68.81 320 VAL B C 1
ATOM 7113 O O . VAL B 1 320 ? 8.5 74.375 31.969 1 68.81 320 VAL B O 1
ATOM 7116 N N . SER B 1 321 ? 8.891 72.25 31.703 1 62.84 321 SER B N 1
ATOM 7117 C CA . SER B 1 321 ? 10.195 72.438 31.078 1 62.84 321 SER B CA 1
ATOM 7118 C C . SER B 1 321 ? 10.352 71.562 29.844 1 62.84 321 SER B C 1
ATOM 7120 O O . SER B 1 321 ? 10.531 70.375 29.953 1 62.84 321 SER B O 1
ATOM 7122 N N . PRO B 1 322 ? 10.219 72.062 28.766 1 62.84 322 PRO B N 1
ATOM 7123 C CA . PRO B 1 322 ? 9.859 73.375 28.156 1 62.84 322 PRO B CA 1
ATOM 7124 C C . PRO B 1 322 ? 8.359 73.688 28.234 1 62.84 322 PRO B C 1
ATOM 7126 O O . PRO B 1 322 ? 7.551 72.75 28.203 1 62.84 322 PRO B O 1
ATOM 7129 N N . GLN B 1 323 ? 8.023 74.812 28.391 1 67.62 323 GLN B N 1
ATOM 7130 C CA . GLN B 1 323 ? 6.621 75.188 28.531 1 67.62 323 GLN B CA 1
ATOM 7131 C C . GLN B 1 323 ? 5.852 74.938 27.25 1 67.62 323 GLN B C 1
ATOM 7133 O O . GLN B 1 323 ? 6.039 75.688 26.25 1 67.62 323 GLN B O 1
ATOM 7138 N N . LYS B 1 324 ? 5.273 73.875 27.172 1 79.38 324 LYS B N 1
ATOM 7139 C CA . LYS B 1 324 ? 4.426 73.5 26.031 1 79.38 324 LYS B CA 1
ATOM 7140 C C . LYS B 1 324 ? 3.016 73.125 26.5 1 79.38 324 LYS B C 1
ATOM 7142 O O . LYS B 1 324 ? 2.842 72.5 27.547 1 79.38 324 LYS B O 1
ATOM 7147 N N . LYS B 1 325 ? 2.08 73.75 25.797 1 86.12 325 LYS B N 1
ATOM 7148 C CA . LYS B 1 325 ? 0.675 73.5 26.109 1 86.12 325 LYS B CA 1
ATOM 7149 C C . LYS B 1 325 ? -0.002 72.688 24.984 1 86.12 325 LYS B C 1
ATOM 7151 O O . LYS B 1 325 ? 0.167 73.062 23.812 1 86.12 325 LYS B O 1
ATOM 7156 N N . VAL B 1 326 ? -0.612 71.625 25.328 1 90.12 326 VAL B N 1
ATOM 7157 C CA . VAL B 1 326 ? -1.358 70.812 24.375 1 90.12 326 VAL B CA 1
ATOM 7158 C C . VAL B 1 326 ? -2.812 70.688 24.812 1 90.12 326 VAL B C 1
ATOM 7160 O O . VAL B 1 326 ? -3.088 70.438 25.984 1 90.12 326 VAL B O 1
ATOM 7163 N N . VAL B 1 327 ? -3.74 71.062 23.938 1 91.75 327 VAL B N 1
ATOM 7164 C CA . VAL B 1 327 ? -5.164 70.938 24.234 1 91.75 327 VAL B CA 1
ATOM 7165 C C . VAL B 1 327 ? -5.711 69.688 23.562 1 91.75 327 VAL B C 1
ATOM 7167 O O . VAL B 1 327 ? -5.496 69.438 22.359 1 91.75 327 VAL B O 1
ATOM 7170 N N . LEU B 1 328 ? -6.359 68.875 24.328 1 94.62 328 LEU B N 1
ATOM 7171 C CA . LEU B 1 328 ? -6.973 67.625 23.828 1 94.62 328 LEU B CA 1
ATOM 7172 C C . LEU B 1 328 ? -8.461 67.625 24.156 1 94.62 328 LEU B C 1
ATOM 7174 O O . LEU B 1 328 ? -8.906 68.25 25.109 1 94.62 328 LEU B O 1
ATOM 7178 N N . LEU B 1 329 ? -9.195 66.938 23.281 1 95.38 329 LEU B N 1
ATOM 7179 C CA . LEU B 1 329 ? -10.625 66.75 23.516 1 95.38 329 LEU B CA 1
ATOM 7180 C C . LEU B 1 329 ? -10.969 65.312 23.75 1 95.38 329 LEU B C 1
ATOM 7182 O O . LEU B 1 329 ? -10.602 64.438 22.953 1 95.38 329 LEU B O 1
ATOM 7186 N N . ALA B 1 330 ? -11.617 65 24.875 1 94.62 330 ALA B N 1
ATOM 7187 C CA . ALA B 1 330 ? -12.109 63.625 25.141 1 94.62 330 ALA B CA 1
ATOM 7188 C C . ALA B 1 330 ? -13.469 63.406 24.469 1 94.62 330 ALA B C 1
ATOM 7190 O O . ALA B 1 330 ? -14.062 64.312 23.922 1 94.62 330 ALA B O 1
ATOM 7191 N N . GLU B 1 331 ? -13.953 62.188 24.484 1 89.62 331 GLU B N 1
ATOM 7192 C CA . GLU B 1 331 ? -15.188 61.844 23.781 1 89.62 331 GLU B CA 1
ATOM 7193 C C . GLU B 1 331 ? -16.391 61.938 24.719 1 89.62 331 GLU B C 1
ATOM 7195 O O . GLU B 1 331 ? -17.531 61.938 24.266 1 89.62 331 GLU B O 1
ATOM 7200 N N . SER B 1 332 ? -16.156 62 25.953 1 89.06 332 SER B N 1
ATOM 7201 C CA . SER B 1 332 ? -17.188 62.188 26.969 1 89.06 332 SER B CA 1
ATOM 7202 C C . SER B 1 332 ? -16.641 62.844 28.234 1 89.06 332 SER B C 1
ATOM 7204 O O . SER B 1 332 ? -15.422 62.938 28.391 1 89.06 332 SER B O 1
ATOM 7206 N N . ASP B 1 333 ? -17.562 63.281 29.047 1 89.75 333 ASP B N 1
ATOM 7207 C CA . ASP B 1 333 ? -17.156 63.875 30.328 1 89.75 333 ASP B CA 1
ATOM 7208 C C . ASP B 1 333 ? -16.438 62.844 31.203 1 89.75 333 ASP B C 1
ATOM 7210 O O . ASP B 1 333 ? -15.438 63.188 31.844 1 89.75 333 ASP B O 1
ATOM 7214 N N . ALA B 1 334 ? -16.984 61.719 31.203 1 89.12 334 ALA B N 1
ATOM 7215 C CA . ALA B 1 334 ? -16.375 60.625 31.984 1 89.12 334 ALA B CA 1
ATOM 7216 C C . ALA B 1 334 ? -14.953 60.344 31.5 1 89.12 334 ALA B C 1
ATOM 7218 O O . ALA B 1 334 ? -14.039 60.188 32.312 1 89.12 334 ALA B O 1
ATOM 7219 N N . GLU B 1 335 ? -14.766 60.281 30.25 1 91.38 335 GLU B N 1
ATOM 7220 C CA . GLU B 1 335 ? -13.453 59.969 29.688 1 91.38 335 GLU B CA 1
ATOM 7221 C C . GLU B 1 335 ? -12.469 61.094 29.969 1 91.38 335 GLU B C 1
ATOM 7223 O O . GLU B 1 335 ? -11.273 60.875 30.172 1 91.38 335 GLU B O 1
ATOM 7228 N N . MET B 1 336 ? -12.977 62.312 29.859 1 94.25 336 MET B N 1
ATOM 7229 C CA . MET B 1 336 ? -12.117 63.469 30.172 1 94.25 336 MET B CA 1
ATOM 7230 C C . MET B 1 336 ? -11.547 63.344 31.578 1 94.25 336 MET B C 1
ATOM 7232 O O . MET B 1 336 ? -10.336 63.5 31.781 1 94.25 336 MET B O 1
ATOM 7236 N N . LYS B 1 337 ? -12.414 63.062 32.5 1 92.56 337 LYS B N 1
ATOM 7237 C CA . LYS B 1 337 ? -12 62.906 33.906 1 92.56 337 LYS B CA 1
ATOM 7238 C C . LYS B 1 337 ? -11.016 61.75 34.062 1 92.56 337 LYS B C 1
ATOM 7240 O O . LYS B 1 337 ? -10.062 61.875 34.844 1 92.56 337 LYS B O 1
ATOM 7245 N N . GLU B 1 338 ? -11.297 60.781 33.344 1 93 338 GLU B N 1
ATOM 7246 C CA . GLU B 1 338 ? -10.414 59.625 33.406 1 93 338 GLU B CA 1
ATOM 7247 C C . GLU B 1 338 ? -9.016 59.938 32.875 1 93 338 GLU B C 1
ATOM 7249 O O . GLU B 1 338 ? -8.016 59.562 33.469 1 93 338 GLU B O 1
ATOM 7254 N N . TRP B 1 339 ? -8.984 60.594 31.781 1 94.19 339 TRP B N 1
ATOM 7255 C CA . TRP B 1 339 ? -7.715 60.969 31.188 1 94.19 339 TRP B CA 1
ATOM 7256 C C . TRP B 1 339 ? -6.93 61.875 32.125 1 94.19 339 TRP B C 1
ATOM 7258 O O . TRP B 1 339 ? -5.734 61.688 32.344 1 94.19 339 TRP B O 1
ATOM 7268 N N . ILE B 1 340 ? -7.582 62.844 32.594 1 94.06 340 ILE B N 1
ATOM 7269 C CA . ILE B 1 340 ? -6.926 63.812 33.5 1 94.06 340 ILE B CA 1
ATOM 7270 C C . ILE B 1 340 ? -6.344 63.062 34.688 1 94.06 340 ILE B C 1
ATOM 7272 O O . ILE B 1 340 ? -5.215 63.344 35.094 1 94.06 340 ILE B O 1
ATOM 7276 N N . TYR B 1 341 ? -7.152 62.188 35.219 1 91.69 341 TYR B N 1
ATOM 7277 C CA . TYR B 1 341 ? -6.691 61.406 36.344 1 91.69 341 TYR B CA 1
ATOM 7278 C C . TYR B 1 341 ? -5.434 60.594 36 1 91.69 341 TYR B C 1
ATOM 7280 O O . TYR B 1 341 ? -4.449 60.625 36.719 1 91.69 341 TYR B O 1
ATOM 7288 N N . SER B 1 342 ? -5.508 59.938 34.906 1 90.44 342 SER B N 1
ATOM 7289 C CA . SER B 1 342 ? -4.395 59.062 34.5 1 90.44 342 SER B CA 1
ATOM 7290 C C . SER B 1 342 ? -3.146 59.906 34.188 1 90.44 342 SER B C 1
ATOM 7292 O O . SER B 1 342 ? -2.031 59.469 34.5 1 90.44 342 SER B O 1
ATOM 7294 N N . LEU B 1 343 ? -3.318 60.969 33.562 1 89.75 343 LEU B N 1
ATOM 7295 C CA . LEU B 1 343 ? -2.203 61.844 33.219 1 89.75 343 LEU B CA 1
ATOM 7296 C C . LEU B 1 343 ? -1.554 62.438 34.469 1 89.75 343 LEU B C 1
ATOM 7298 O O . LEU B 1 343 ? -0.327 62.5 34.562 1 89.75 343 LEU B O 1
ATOM 7302 N N . LYS B 1 344 ? -2.367 62.781 35.438 1 86.44 344 LYS B N 1
ATOM 7303 C CA . LYS B 1 344 ? -1.862 63.312 36.719 1 86.44 344 LYS B CA 1
ATOM 7304 C C . LYS B 1 344 ? -1.068 62.25 37.469 1 86.44 344 LYS B C 1
ATOM 7306 O O . LYS B 1 344 ? -0.006 62.531 38 1 86.44 344 LYS B O 1
ATOM 7311 N N . LYS B 1 345 ? -1.673 61.125 37.438 1 82.31 345 LYS B N 1
ATOM 7312 C CA . LYS B 1 345 ? -1.03 60.031 38.125 1 82.31 345 LYS B CA 1
ATOM 7313 C C . LYS B 1 345 ? 0.322 59.688 37.5 1 82.31 345 LYS B C 1
ATOM 7315 O O . LYS B 1 345 ? 1.294 59.438 38.219 1 82.31 345 LYS B O 1
ATOM 7320 N N . CYS B 1 346 ? 0.366 59.656 36.219 1 77.56 346 CYS B N 1
ATOM 7321 C CA . CYS B 1 346 ? 1.599 59.344 35.531 1 77.56 346 CYS B CA 1
ATOM 7322 C C . CYS B 1 346 ? 2.645 60.438 35.719 1 77.56 346 CYS B C 1
ATOM 7324 O O . CYS B 1 346 ? 3.84 60.125 35.812 1 77.56 346 CYS B O 1
ATOM 7326 N N . SER B 1 347 ? 2.26 61.562 35.625 1 75.38 347 SER B N 1
ATOM 7327 C CA . SER B 1 347 ? 3.174 62.688 35.844 1 75.38 347 SER B CA 1
ATOM 7328 C C . SER B 1 347 ? 3.83 62.594 37.219 1 75.38 347 SER B C 1
ATOM 7330 O O . SER B 1 347 ? 5.008 62.938 37.375 1 75.38 347 SER B O 1
ATOM 7332 N N . GLU B 1 348 ? 3.004 62.188 38.062 1 67.69 348 GLU B N 1
ATOM 7333 C CA . GLU B 1 348 ? 3.518 62.062 39.438 1 67.69 348 GLU B CA 1
ATOM 7334 C C . GLU B 1 348 ? 4.504 60.906 39.531 1 67.69 348 GLU B C 1
ATOM 7336 O O . GLU B 1 348 ? 5.504 61 40.25 1 67.69 348 GLU B O 1
ATOM 7341 N N . GLN B 1 349 ? 4.164 59.812 38.719 1 56.53 349 GLN B N 1
ATOM 7342 C CA . GLN B 1 349 ? 5.004 58.625 38.75 1 56.53 349 GLN B CA 1
ATOM 7343 C C . GLN B 1 349 ? 6.266 58.812 37.906 1 56.53 349 GLN B C 1
ATOM 7345 O O . GLN B 1 349 ? 7.309 58.25 38.219 1 56.53 349 GLN B O 1
ATOM 7350 N N . GLY B 1 350 ? 6.09 59.156 36.5 1 50.84 350 GLY B N 1
ATOM 7351 C CA . GLY B 1 350 ? 7.211 59.406 35.594 1 50.84 350 GLY B CA 1
ATOM 7352 C C . GLY B 1 350 ? 8.367 60.125 36.281 1 50.84 350 GLY B C 1
ATOM 7353 O O . GLY B 1 350 ? 9.477 60.156 35.75 1 50.84 350 GLY B O 1
ATOM 7354 N N . LEU B 1 351 ? 7.945 60.969 37.125 1 40.19 351 LEU B N 1
ATOM 7355 C CA . LEU B 1 351 ? 9.078 61.438 37.906 1 40.19 351 LEU B CA 1
ATOM 7356 C C . LEU B 1 351 ? 9.938 60.281 38.406 1 40.19 351 LEU B C 1
ATOM 7358 O O . LEU B 1 351 ? 11.086 60.5 38.812 1 40.19 351 LEU B O 1
ATOM 7362 N N . LEU B 1 352 ? 9.219 59.125 38.531 1 33.5 352 LEU B N 1
ATOM 7363 C CA . LEU B 1 352 ? 10.062 58 38.938 1 33.5 352 LEU B CA 1
ATOM 7364 C C . LEU B 1 352 ? 10.523 57.188 37.75 1 33.5 352 LEU B C 1
ATOM 7366 O O . LEU B 1 352 ? 9.734 56.938 36.812 1 33.5 352 LEU B O 1
ATOM 7370 N N . GLY B 1 353 ? 11.602 57.156 37.062 1 34.56 353 GLY B N 1
ATOM 7371 C CA . GLY B 1 353 ? 12.516 56.594 36.094 1 34.56 353 GLY B CA 1
ATOM 7372 C C . GLY B 1 353 ? 11.969 55.344 35.406 1 34.56 353 GLY B C 1
ATOM 7373 O O . GLY B 1 353 ? 12.508 54.25 35.594 1 34.56 353 GLY B O 1
ATOM 7374 N N . TYR B 1 354 ? 10.711 55.125 35.156 1 34.41 354 TYR B N 1
ATOM 7375 C CA . TYR B 1 354 ? 10.359 53.812 34.625 1 34.41 354 TYR B CA 1
ATOM 7376 C C . TYR B 1 354 ? 10.781 53.656 33.188 1 34.41 354 TYR B C 1
ATOM 7378 O O . TYR B 1 354 ? 10.5 54.562 32.375 1 34.41 354 TYR B O 1
ATOM 7386 N N . THR B 1 355 ? 11.773 53 32.75 1 33.78 355 THR B N 1
ATOM 7387 C CA . THR B 1 355 ? 12.344 52.594 31.469 1 33.78 355 THR B CA 1
ATOM 7388 C C . THR B 1 355 ? 11.359 51.75 30.688 1 33.78 355 THR B C 1
ATOM 7390 O O . THR B 1 355 ? 10.781 50.812 31.234 1 33.78 355 THR B O 1
ATOM 7393 N N . GLU B 1 356 ? 10.492 52.062 29.641 1 38.25 356 GLU B N 1
ATOM 7394 C CA . GLU B 1 356 ? 9.711 51.531 28.516 1 38.25 356 GLU B CA 1
ATOM 7395 C C . GLU B 1 356 ? 10.344 50.281 27.922 1 38.25 356 GLU B C 1
ATOM 7397 O O . GLU B 1 356 ? 11.43 50.344 27.344 1 38.25 356 GLU B O 1
ATOM 7402 N N . SER B 1 357 ? 10.297 49.094 28.266 1 42.47 357 SER B N 1
ATOM 7403 C CA . SER B 1 357 ? 11.023 48.031 27.609 1 42.47 357 SER B CA 1
ATOM 7404 C C . SER B 1 357 ? 10.297 47.562 26.344 1 42.47 357 SER B C 1
ATOM 7406 O O . SER B 1 357 ? 9.094 47.312 26.375 1 42.47 357 SER B O 1
ATOM 7408 N N . GLU B 1 358 ? 10.375 47.969 25.031 1 50.53 358 GLU B N 1
ATOM 7409 C CA . GLU B 1 358 ? 10.172 47.625 23.625 1 50.53 358 GLU B CA 1
ATOM 7410 C C . GLU B 1 358 ? 10.234 46.094 23.406 1 50.53 358 GLU B C 1
ATOM 7412 O O . GLU B 1 358 ? 10.164 45.625 22.281 1 50.53 358 GLU B O 1
ATOM 7417 N N . TYR B 1 359 ? 10.047 45.25 24.188 1 61.75 359 TYR B N 1
ATOM 7418 C CA . TYR B 1 359 ? 10.398 43.844 24.062 1 61.75 359 TYR B CA 1
ATOM 7419 C C . TYR B 1 359 ? 9.172 42.938 24.188 1 61.75 359 TYR B C 1
ATOM 7421 O O . TYR B 1 359 ? 8.141 43.375 24.719 1 61.75 359 TYR B O 1
ATOM 7429 N N . THR B 1 360 ? 9.055 41.906 23.406 1 70.25 360 THR B N 1
ATOM 7430 C CA . THR B 1 360 ? 8.055 40.844 23.531 1 70.25 360 THR B CA 1
ATOM 7431 C C . THR B 1 360 ? 8.609 39.688 24.344 1 70.25 360 THR B C 1
ATOM 7433 O O . THR B 1 360 ? 9.82 39.469 24.375 1 70.25 360 THR B O 1
ATOM 7436 N N . CYS B 1 361 ? 7.59 39 24.984 1 77.44 361 CYS B N 1
ATOM 7437 C CA . CYS B 1 361 ? 7.977 37.812 25.734 1 77.44 361 CYS B CA 1
ATOM 7438 C C . CYS B 1 361 ? 8.672 36.812 24.828 1 77.44 361 CYS B C 1
ATOM 7440 O O . CYS B 1 361 ? 8.227 36.562 23.703 1 77.44 361 CYS B O 1
ATOM 7442 N N . ALA B 1 362 ? 9.617 36.281 25.281 1 80.88 362 ALA B N 1
ATOM 7443 C CA . ALA B 1 362 ? 10.422 35.312 24.516 1 80.88 362 ALA B CA 1
ATOM 7444 C C . ALA B 1 362 ? 9.648 34.031 24.25 1 80.88 362 ALA B C 1
ATOM 7446 O O . ALA B 1 362 ? 9.891 33.344 23.234 1 80.88 362 ALA B O 1
ATOM 7447 N N . ASP B 1 363 ? 8.773 33.688 25.156 1 80.56 363 ASP B N 1
ATOM 7448 C CA . ASP B 1 363 ? 8.164 32.375 25.047 1 80.56 363 ASP B CA 1
ATOM 7449 C C . ASP B 1 363 ? 6.785 32.438 24.391 1 80.56 363 ASP B C 1
ATOM 7451 O O . ASP B 1 363 ? 6.355 31.516 23.719 1 80.56 363 ASP B O 1
ATOM 7455 N N . CYS B 1 364 ? 6.094 33.5 24.609 1 68 364 CYS B N 1
ATOM 7456 C CA . CYS B 1 364 ? 4.738 33.531 24.078 1 68 364 CYS B CA 1
ATOM 7457 C C . CYS B 1 364 ? 4.504 34.781 23.234 1 68 364 CYS B C 1
ATOM 7459 O O . CYS B 1 364 ? 3.389 35 22.766 1 68 364 CYS B O 1
ATOM 7461 N N . PHE B 1 365 ? 5.449 35.781 23.125 1 64.44 365 PHE B N 1
ATOM 7462 C CA . PHE B 1 365 ? 5.492 36.969 22.297 1 64.44 365 PHE B CA 1
ATOM 7463 C C . PHE B 1 365 ? 4.5 38 22.781 1 64.44 365 PHE B C 1
ATOM 7465 O O . PHE B 1 365 ? 4.145 38.938 22.047 1 64.44 365 PHE B O 1
ATOM 7472 N N . THR B 1 366 ? 4.047 37.688 23.984 1 62.81 366 THR B N 1
ATOM 7473 C CA . THR B 1 366 ? 3.24 38.719 24.609 1 62.81 366 THR B CA 1
ATOM 7474 C C . THR B 1 366 ? 4.039 40.031 24.734 1 62.81 366 THR B C 1
ATOM 7476 O O . THR B 1 366 ? 5.215 40 25.109 1 62.81 366 THR B O 1
ATOM 7479 N N . CYS B 1 367 ? 3.449 41 24.312 1 59.53 367 CYS B N 1
ATOM 7480 C CA . CYS B 1 367 ? 4.145 42.312 24.328 1 59.53 367 CYS B CA 1
ATOM 7481 C C . CYS B 1 367 ? 4.34 42.781 25.766 1 59.53 367 CYS B C 1
ATOM 7483 O O . CYS B 1 367 ? 3.596 42.406 26.656 1 59.53 367 CYS B O 1
ATOM 7485 N N . ASN B 1 368 ? 5.398 43.5 25.953 1 61.81 368 ASN B N 1
ATOM 7486 C CA . ASN B 1 368 ? 5.754 44.25 27.172 1 61.81 368 ASN B CA 1
ATOM 7487 C C . ASN B 1 368 ? 6.031 43.281 28.328 1 61.81 368 ASN B C 1
ATOM 7489 O O . ASN B 1 368 ? 5.344 43.312 29.344 1 61.81 368 ASN B O 1
ATOM 7493 N N . PRO B 1 369 ? 6.91 42.406 28.094 1 76.62 369 PRO B N 1
ATOM 7494 C CA . PRO B 1 369 ? 7.316 41.531 29.188 1 76.62 369 PRO B CA 1
ATOM 7495 C C . PRO B 1 369 ? 7.812 42.312 30.406 1 76.62 369 PRO B C 1
ATOM 7497 O O . PRO B 1 369 ? 8.508 43.344 30.25 1 76.62 369 PRO B O 1
ATOM 7500 N N . ASP B 1 370 ? 7.27 41.938 31.516 1 73.38 370 ASP B N 1
ATOM 7501 C CA . ASP B 1 370 ? 7.621 42.625 32.75 1 73.38 370 ASP B CA 1
ATOM 7502 C C . ASP B 1 370 ? 8.617 41.812 33.562 1 73.38 370 ASP B C 1
ATOM 7504 O O . ASP B 1 370 ? 8.945 42.188 34.688 1 73.38 370 ASP B O 1
ATOM 7508 N N . TRP B 1 371 ? 8.883 40.781 33.031 1 85.56 371 TRP B N 1
ATOM 7509 C CA . TRP B 1 371 ? 9.805 39.875 33.75 1 85.56 371 TRP B CA 1
ATOM 7510 C C . TRP B 1 371 ? 10.977 39.5 32.844 1 85.56 371 TRP B C 1
ATOM 7512 O O . TRP B 1 371 ? 10.945 39.75 31.625 1 85.56 371 TRP B O 1
ATOM 7522 N N . CYS B 1 372 ? 11.938 39.125 33.406 1 88.5 372 CYS B N 1
ATOM 7523 C CA . CYS B 1 372 ? 13.07 38.625 32.656 1 88.5 372 CYS B CA 1
ATOM 7524 C C . CYS B 1 372 ? 13.703 37.406 33.375 1 88.5 372 CYS B C 1
ATOM 7526 O O . CYS B 1 372 ? 13.484 37.219 34.562 1 88.5 372 CYS B O 1
ATOM 7528 N N . SER B 1 373 ? 14.25 36.562 32.656 1 90.81 373 SER B N 1
ATOM 7529 C CA . SER B 1 373 ? 15.172 35.531 33.156 1 90.81 373 SER B CA 1
ATOM 7530 C C . SER B 1 373 ? 16.625 35.969 33 1 90.81 373 SER B C 1
ATOM 7532 O O . SER B 1 373 ? 17.125 36.031 31.859 1 90.81 373 SER B O 1
ATOM 7534 N N . LEU B 1 374 ? 17.203 36.219 34.062 1 86.81 374 LEU B N 1
ATOM 7535 C CA . LEU B 1 374 ? 18.531 36.812 34.031 1 86.81 374 LEU B CA 1
ATOM 7536 C C . LEU B 1 374 ? 19.531 35.844 33.406 1 86.81 374 LEU B C 1
ATOM 7538 O O . LEU B 1 374 ? 20.391 36.25 32.594 1 86.81 374 LEU B O 1
ATOM 7542 N N . ASN B 1 375 ? 19.375 34.594 33.719 1 88.38 375 ASN B N 1
ATOM 7543 C CA . ASN B 1 375 ? 20.391 33.656 33.281 1 88.38 375 ASN B CA 1
ATOM 7544 C C . ASN B 1 375 ? 20.078 33.125 31.859 1 88.38 375 ASN B C 1
ATOM 7546 O O . ASN B 1 375 ? 20.969 32.656 31.156 1 88.38 375 ASN B O 1
ATOM 7550 N N . LEU B 1 376 ? 18.859 33.281 31.422 1 89.31 376 LEU B N 1
ATOM 7551 C CA . LEU B 1 376 ? 18.5 32.781 30.109 1 89.31 376 LEU B CA 1
ATOM 7552 C C . LEU B 1 376 ? 18.5 33.938 29.078 1 89.31 376 LEU B C 1
ATOM 7554 O O . LEU B 1 376 ? 18.484 33.688 27.875 1 89.31 376 LEU B O 1
ATOM 7558 N N . GLY B 1 377 ? 18.531 35.125 29.547 1 88.69 377 GLY B N 1
ATOM 7559 C CA . GLY B 1 377 ? 18.625 36.281 28.672 1 88.69 377 GLY B CA 1
ATOM 7560 C C . GLY B 1 377 ? 17.344 36.562 27.906 1 88.69 377 GLY B C 1
ATOM 7561 O O . GLY B 1 377 ? 17.391 36.906 26.719 1 88.69 377 GLY B O 1
ATOM 7562 N N . VAL B 1 378 ? 16.266 36.312 28.531 1 88.5 378 VAL B N 1
ATOM 7563 C CA . VAL B 1 378 ? 15.016 36.531 27.812 1 88.5 378 VAL B CA 1
ATOM 7564 C C . VAL B 1 378 ? 14.062 37.375 28.656 1 88.5 378 VAL B C 1
ATOM 7566 O O . VAL B 1 378 ? 14.102 37.312 29.891 1 88.5 378 VAL B O 1
ATOM 7569 N N . LEU B 1 379 ? 13.273 38.156 27.953 1 82.94 379 LEU B N 1
ATOM 7570 C CA . LEU B 1 379 ? 12.164 38.844 28.578 1 82.94 379 LEU B CA 1
ATOM 7571 C C . LEU B 1 379 ? 10.898 38 28.562 1 82.94 379 LEU B C 1
ATOM 7573 O O . LEU B 1 379 ? 10.656 37.25 27.609 1 82.94 379 LEU B O 1
ATOM 7577 N N . LEU B 1 380 ? 10.234 38.031 29.703 1 85.88 380 LEU B N 1
ATOM 7578 C CA . LEU B 1 380 ? 9.094 37.156 29.891 1 85.88 380 LEU B CA 1
ATOM 7579 C C . LEU B 1 380 ? 7.863 37.938 30.328 1 85.88 380 LEU B C 1
ATOM 7581 O O . LEU B 1 380 ? 7.977 38.906 31.078 1 85.88 380 LEU B O 1
ATOM 7585 N N . CYS B 1 381 ? 6.777 37.531 29.828 1 74.62 381 CYS B N 1
ATOM 7586 C CA . CYS B 1 381 ? 5.527 38.094 30.344 1 74.62 381 CYS B CA 1
ATOM 7587 C C . CYS B 1 381 ? 5.188 37.5 31.703 1 74.62 381 CYS B C 1
ATOM 7589 O O . CYS B 1 381 ? 5.844 36.562 32.156 1 74.62 381 CYS B O 1
ATOM 7591 N N . THR B 1 382 ? 4.207 38.031 32.281 1 76 382 THR B N 1
ATOM 7592 C CA . THR B 1 382 ? 3.82 37.656 33.625 1 76 382 THR B CA 1
ATOM 7593 C C . THR B 1 382 ? 3.475 36.156 33.656 1 76 382 THR B C 1
ATOM 7595 O O . THR B 1 382 ? 3.898 35.438 34.562 1 76 382 THR B O 1
ATOM 7598 N N . ASN B 1 383 ? 2.824 35.719 32.719 1 76.56 383 ASN B N 1
ATOM 7599 C CA . ASN B 1 383 ? 2.422 34.312 32.688 1 76.56 383 ASN B CA 1
ATOM 7600 C C . ASN B 1 383 ? 3.617 33.375 32.5 1 76.56 383 ASN B C 1
ATOM 7602 O O . ASN B 1 383 ? 3.766 32.406 33.219 1 76.56 383 ASN B O 1
ATOM 7606 N N . CYS B 1 384 ? 4.363 33.688 31.578 1 82.56 384 CYS B N 1
ATOM 7607 C CA . CYS B 1 384 ? 5.527 32.844 31.312 1 82.56 384 CYS B CA 1
ATOM 7608 C C . CYS B 1 384 ? 6.543 32.938 32.438 1 82.56 384 CYS B C 1
ATOM 7610 O O . CYS B 1 384 ? 7.223 31.969 32.75 1 82.56 384 CYS B O 1
ATOM 7612 N N . SER B 1 385 ? 6.551 34.094 32.969 1 84.56 385 SER B N 1
ATOM 7613 C CA . SER B 1 385 ? 7.445 34.219 34.125 1 84.56 385 SER B CA 1
ATOM 7614 C C . SER B 1 385 ? 7.059 33.281 35.25 1 84.56 385 SER B C 1
ATOM 7616 O O . SER B 1 385 ? 7.926 32.75 35.938 1 84.56 385 SER B O 1
ATOM 7618 N N . GLY B 1 386 ? 5.805 33.125 35.438 1 81.88 386 GLY B N 1
ATOM 7619 C CA . GLY B 1 386 ? 5.332 32.156 36.406 1 81.88 386 GLY B CA 1
ATOM 7620 C C . GLY B 1 386 ? 5.809 30.75 36.125 1 81.88 386 GLY B C 1
ATOM 7621 O O . GLY B 1 386 ? 6.23 30.031 37.062 1 81.88 386 GLY B O 1
ATOM 7622 N N . ILE B 1 387 ? 5.758 30.453 34.969 1 85.06 387 ILE B N 1
ATOM 7623 C CA . ILE B 1 387 ? 6.207 29.125 34.562 1 85.06 387 ILE B CA 1
ATOM 7624 C C . ILE B 1 387 ? 7.711 29 34.812 1 85.06 387 ILE B C 1
ATOM 7626 O O . ILE B 1 387 ? 8.172 27.984 35.375 1 85.06 387 ILE B O 1
ATOM 7630 N N . HIS B 1 388 ? 8.414 29.938 34.469 1 89.44 388 HIS B N 1
ATOM 7631 C CA . HIS B 1 388 ? 9.859 29.938 34.656 1 89.44 388 HIS B CA 1
ATOM 7632 C C . HIS B 1 388 ? 10.203 29.844 36.156 1 89.44 388 HIS B C 1
ATOM 7634 O O . HIS B 1 388 ? 11.133 29.141 36.531 1 89.44 388 HIS B O 1
ATOM 7640 N N . ARG B 1 389 ? 9.383 30.484 36.906 1 83.69 389 ARG B N 1
ATOM 7641 C CA . ARG B 1 389 ? 9.609 30.438 38.344 1 83.69 389 ARG B CA 1
ATOM 7642 C C . ARG B 1 389 ? 9.352 29.031 38.906 1 83.69 389 ARG B C 1
ATOM 7644 O O . ARG B 1 389 ? 10.078 28.562 39.781 1 83.69 389 ARG B O 1
ATOM 7651 N N . SER B 1 390 ? 8.391 28.469 38.312 1 82.69 390 SER B N 1
ATOM 7652 C CA . SER B 1 390 ? 8.039 27.125 38.75 1 82.69 390 SER B CA 1
ATOM 7653 C C . SER B 1 390 ? 9.125 26.109 38.375 1 82.69 390 SER B C 1
ATOM 7655 O O . SER B 1 390 ? 9.234 25.047 39 1 82.69 390 SER B O 1
ATOM 7657 N N . LEU B 1 391 ? 9.875 26.375 37.406 1 85.31 391 LEU B N 1
ATOM 7658 C CA . LEU B 1 391 ? 10.969 25.5 37 1 85.31 391 LEU B CA 1
ATOM 7659 C C . LEU B 1 391 ? 12.094 25.516 38.031 1 85.31 391 LEU B C 1
ATOM 7661 O O . LEU B 1 391 ? 12.875 24.562 38.094 1 85.31 391 LEU B O 1
ATOM 7665 N N . GLY B 1 392 ? 12.195 26.562 38.781 1 85.06 392 GLY B N 1
ATOM 7666 C CA . GLY B 1 392 ? 13.242 26.688 39.781 1 85.06 392 GLY B CA 1
ATOM 7667 C C . GLY B 1 392 ? 14.32 27.688 39.406 1 85.06 392 GLY B C 1
ATOM 7668 O O . GLY B 1 392 ? 14.625 27.859 38.219 1 85.06 392 GLY B O 1
ATOM 7669 N N . SER B 1 393 ? 14.891 28.266 40.406 1 83.31 393 SER B N 1
ATOM 7670 C CA . SER B 1 393 ? 15.891 29.312 40.188 1 83.31 393 SER B CA 1
ATOM 7671 C C . SER B 1 393 ? 17.156 28.75 39.562 1 83.31 393 SER B C 1
ATOM 7673 O O . SER B 1 393 ? 17.938 29.484 38.938 1 83.31 393 SER B O 1
ATOM 7675 N N . HIS B 1 394 ? 17.391 27.438 39.75 1 85.62 394 HIS B N 1
ATOM 7676 C CA . HIS B 1 394 ? 18.547 26.812 39.125 1 85.62 394 HIS B CA 1
ATOM 7677 C C . HIS B 1 394 ? 18.375 26.719 37.625 1 85.62 394 HIS B C 1
ATOM 7679 O O . HIS B 1 394 ? 19.359 26.609 36.875 1 85.62 394 HIS B O 1
ATOM 7685 N N . ILE B 1 395 ? 17.25 26.859 37.156 1 85.81 395 ILE B N 1
ATOM 7686 C CA . ILE B 1 395 ? 16.984 26.797 35.719 1 85.81 395 ILE B CA 1
ATOM 7687 C C . ILE B 1 395 ? 16.766 28.203 35.188 1 85.81 395 ILE B C 1
ATOM 7689 O O . ILE B 1 395 ? 17.344 28.562 34.156 1 85.81 395 ILE B O 1
ATOM 7693 N N . SER B 1 396 ? 15.961 28.906 35.812 1 88.75 396 SER B N 1
ATOM 7694 C CA . SER B 1 396 ? 15.617 30.25 35.344 1 88.75 396 SER B CA 1
ATOM 7695 C C . SER B 1 396 ? 15.562 31.234 36.531 1 88.75 396 SER B C 1
ATOM 7697 O O . SER B 1 396 ? 14.75 31.078 37.438 1 88.75 396 SER B O 1
ATOM 7699 N N . ARG B 1 397 ? 16.438 32.219 36.5 1 90.56 397 ARG B N 1
ATOM 7700 C CA . ARG B 1 397 ? 16.453 33.25 37.5 1 90.56 397 ARG B CA 1
ATOM 7701 C C . ARG B 1 397 ? 15.578 34.438 37.094 1 90.56 397 ARG B C 1
ATOM 7703 O O . ARG B 1 397 ? 16.031 35.375 36.438 1 90.56 397 ARG B O 1
ATOM 7710 N N . VAL B 1 398 ? 14.375 34.281 37.625 1 88.94 398 VAL B N 1
ATOM 7711 C CA . VAL B 1 398 ? 13.352 35.219 37.156 1 88.94 398 VAL B CA 1
ATOM 7712 C C . VAL B 1 398 ? 13.359 36.469 38.031 1 88.94 398 VAL B C 1
ATOM 7714 O O . VAL B 1 398 ? 13.453 36.375 39.25 1 88.94 398 VAL B O 1
ATOM 7717 N N . LYS B 1 399 ? 13.398 37.625 37.438 1 84.75 399 LYS B N 1
ATOM 7718 C CA . LYS B 1 399 ? 13.297 38.906 38.125 1 84.75 399 LYS B CA 1
ATOM 7719 C C . LYS B 1 399 ? 12.219 39.781 37.5 1 84.75 399 LYS B C 1
ATOM 7721 O O . LYS B 1 399 ? 11.961 39.688 36.312 1 84.75 399 LYS B O 1
ATOM 7726 N N . SER B 1 400 ? 11.641 40.469 38.281 1 77.69 400 SER B N 1
ATOM 7727 C CA . SER B 1 400 ? 10.703 41.469 37.75 1 77.69 400 SER B CA 1
ATOM 7728 C C . SER B 1 400 ? 11.445 42.688 37.219 1 77.69 400 SER B C 1
ATOM 7730 O O . SER B 1 400 ? 12.375 43.188 37.844 1 77.69 400 SER B O 1
ATOM 7732 N N . LEU B 1 401 ? 11.117 43.062 36.031 1 73.62 401 LEU B N 1
ATOM 7733 C CA . LEU B 1 401 ? 11.766 44.219 35.438 1 73.62 401 LEU B CA 1
ATOM 7734 C C . LEU B 1 401 ? 11.367 45.531 36.125 1 73.62 401 LEU B C 1
ATOM 7736 O O . LEU B 1 401 ? 12.055 46.531 36.031 1 73.62 401 LEU B O 1
ATOM 7740 N N . GLN B 1 402 ? 10.352 45.344 36.906 1 62.34 402 GLN B N 1
ATOM 7741 C CA . GLN B 1 402 ? 9.812 46.531 37.562 1 62.34 402 GLN B CA 1
ATOM 7742 C C . GLN B 1 402 ? 10.125 46.531 39.062 1 62.34 402 GLN B C 1
ATOM 7744 O O . GLN B 1 402 ? 10.492 47.562 39.625 1 62.34 402 GLN B O 1
ATOM 7749 N N . LEU B 1 403 ? 10.039 45.344 39.688 1 66.56 403 LEU B N 1
ATOM 7750 C CA . LEU B 1 403 ? 10.133 45.25 41.125 1 66.56 403 LEU B CA 1
ATOM 7751 C C . LEU B 1 403 ? 11.57 45 41.562 1 66.56 403 LEU B C 1
ATOM 7753 O O . LEU B 1 403 ? 11.984 45.438 42.656 1 66.56 403 LEU B O 1
ATOM 7757 N N . ASP B 1 404 ? 12.273 44.406 40.812 1 72.81 404 ASP B N 1
ATOM 7758 C CA . ASP B 1 404 ? 13.625 44.031 41.188 1 72.81 404 ASP B CA 1
ATOM 7759 C C . ASP B 1 404 ? 14.648 45.031 40.688 1 72.81 404 ASP B C 1
ATOM 7761 O O . ASP B 1 404 ? 14.453 45.625 39.625 1 72.81 404 ASP B O 1
ATOM 7765 N N . ILE B 1 405 ? 15.539 45.25 41.5 1 70.75 405 ILE B N 1
ATOM 7766 C CA . ILE B 1 405 ? 16.656 46.094 41.094 1 70.75 405 ILE B CA 1
ATOM 7767 C C . ILE B 1 405 ? 17.578 45.281 40.156 1 70.75 405 ILE B C 1
ATOM 7769 O O . ILE B 1 405 ? 18.125 44.25 40.562 1 70.75 405 ILE B O 1
ATOM 7773 N N . ILE B 1 406 ? 17.562 45.75 38.906 1 78 406 ILE B N 1
ATOM 7774 C CA . ILE B 1 406 ? 18.453 45.125 37.938 1 78 406 ILE B CA 1
ATOM 7775 C C . ILE B 1 406 ? 19.516 46.125 37.469 1 78 406 ILE B C 1
ATOM 7777 O O . ILE B 1 406 ? 19.188 47.25 37.094 1 78 406 ILE B O 1
ATOM 7781 N N . ASP B 1 407 ? 20.719 45.688 37.656 1 79.31 407 ASP B N 1
ATOM 7782 C CA . ASP B 1 407 ? 21.844 46.531 37.219 1 79.31 407 ASP B CA 1
ATOM 7783 C C . ASP B 1 407 ? 21.656 46.969 35.75 1 79.31 407 ASP B C 1
ATOM 7785 O O . ASP B 1 407 ? 21.281 46.188 34.906 1 79.31 407 ASP B O 1
ATOM 7789 N N . PRO B 1 408 ? 21.781 48.281 35.531 1 79.25 408 PRO B N 1
ATOM 7790 C CA . PRO B 1 408 ? 21.594 48.781 34.156 1 79.25 408 PRO B CA 1
ATOM 7791 C C . PRO B 1 408 ? 22.422 48 33.125 1 79.25 408 PRO B C 1
ATOM 7793 O O . PRO B 1 408 ? 21.953 47.781 32 1 79.25 408 PRO B O 1
ATOM 7796 N N . VAL B 1 409 ? 23.656 47.656 33.438 1 83.06 409 VAL B N 1
ATOM 7797 C CA . VAL B 1 409 ? 24.5 46.906 32.531 1 83.06 409 VAL B CA 1
ATOM 7798 C C . VAL B 1 409 ? 23.844 45.562 32.219 1 83.06 409 VAL B C 1
ATOM 7800 O O . VAL B 1 409 ? 23.812 45.125 31.062 1 83.06 409 VAL B O 1
ATOM 7803 N N . ILE B 1 410 ? 23.281 44.938 33.219 1 84.75 410 ILE B N 1
ATOM 7804 C CA . ILE B 1 410 ? 22.625 43.656 33.062 1 84.75 410 ILE B CA 1
ATOM 7805 C C . ILE B 1 410 ? 21.344 43.844 32.219 1 84.75 410 ILE B C 1
ATOM 7807 O O . ILE B 1 410 ? 21.031 42.969 31.391 1 84.75 410 ILE B O 1
ATOM 7811 N N . LYS B 1 411 ? 20.766 44.844 32.5 1 81.06 411 LYS B N 1
ATOM 7812 C CA . LYS B 1 411 ? 19.547 45.125 31.734 1 81.06 411 LYS B CA 1
ATOM 7813 C C . LYS B 1 411 ? 19.859 45.25 30.25 1 81.06 411 LYS B C 1
ATOM 7815 O O . LYS B 1 411 ? 19.141 44.688 29.406 1 81.06 411 LYS B O 1
ATOM 7820 N N . GLU B 1 412 ? 20.828 46.062 29.969 1 83.25 412 GLU B N 1
ATOM 7821 C CA . GLU B 1 412 ? 21.25 46.188 28.578 1 83.25 412 GLU B CA 1
ATOM 7822 C C . GLU B 1 412 ? 21.641 44.844 27.969 1 83.25 412 GLU B C 1
ATOM 7824 O O . GLU B 1 412 ? 21.297 44.562 26.828 1 83.25 412 GLU B O 1
ATOM 7829 N N . LEU B 1 413 ? 22.359 44.094 28.719 1 86.88 413 LEU B N 1
ATOM 7830 C CA . LEU B 1 413 ? 22.766 42.75 28.312 1 86.88 413 LEU B CA 1
ATOM 7831 C C . LEU B 1 413 ? 21.562 41.875 28.031 1 86.88 413 LEU B C 1
ATOM 7833 O O . LEU B 1 413 ? 21.5 41.219 26.984 1 86.88 413 LEU B O 1
ATOM 7837 N N . LEU B 1 414 ? 20.656 41.906 28.906 1 85.88 414 LEU B N 1
ATOM 7838 C CA . LEU B 1 414 ? 19.422 41.156 28.781 1 85.88 414 LEU B CA 1
ATOM 7839 C C . LEU B 1 414 ? 18.688 41.5 27.5 1 85.88 414 LEU B C 1
ATOM 7841 O O . LEU B 1 414 ? 18.203 40.625 26.781 1 85.88 414 LEU B O 1
ATOM 7845 N N . ILE B 1 415 ? 18.609 42.75 27.266 1 79.94 415 ILE B N 1
ATOM 7846 C CA . ILE B 1 415 ? 17.891 43.25 26.078 1 79.94 415 ILE B CA 1
ATOM 7847 C C . ILE B 1 415 ? 18.594 42.719 24.812 1 79.94 415 ILE B C 1
ATOM 7849 O O . ILE B 1 415 ? 17.938 42.281 23.875 1 79.94 415 ILE B O 1
ATOM 7853 N N . GLU B 1 416 ? 19.844 42.875 24.828 1 82.56 416 GLU B N 1
ATOM 7854 C CA . GLU B 1 416 ? 20.609 42.375 23.672 1 82.56 416 GLU B CA 1
ATOM 7855 C C . GLU B 1 416 ? 20.406 40.875 23.469 1 82.56 416 GLU B C 1
ATOM 7857 O O . GLU B 1 416 ? 20.188 40.438 22.344 1 82.56 416 GLU B O 1
ATOM 7862 N N . LEU B 1 417 ? 20.5 40.125 24.5 1 87.31 417 LEU B N 1
ATOM 7863 C CA . LEU B 1 417 ? 20.281 38.688 24.391 1 87.31 417 LEU B CA 1
ATOM 7864 C C . LEU B 1 417 ? 18.859 38.375 23.969 1 87.31 417 LEU B C 1
ATOM 7866 O O . LEU B 1 417 ? 18.641 37.5 23.109 1 87.31 417 LEU B O 1
ATOM 7870 N N . HIS B 1 418 ? 17.953 39.062 24.594 1 84.62 418 HIS B N 1
ATOM 7871 C CA . HIS B 1 418 ? 16.562 38.844 24.266 1 84.62 418 HIS B CA 1
ATOM 7872 C C . HIS B 1 418 ? 16.281 39.125 22.797 1 84.62 418 HIS B C 1
ATOM 7874 O O . HIS B 1 418 ? 15.562 38.375 22.125 1 84.62 418 HIS B O 1
ATOM 7880 N N . ASN B 1 419 ? 16.797 40.25 22.328 1 77.31 419 ASN B N 1
ATOM 7881 C CA . ASN B 1 419 ? 16.594 40.594 20.922 1 77.31 419 ASN B CA 1
ATOM 7882 C C . ASN B 1 419 ? 17.094 39.5 19.984 1 77.31 419 ASN B C 1
ATOM 7884 O O . ASN B 1 419 ? 16.609 39.406 18.859 1 77.31 419 ASN B O 1
ATOM 7888 N N . ASN B 1 420 ? 17.984 38.656 20.453 1 79.88 420 ASN B N 1
ATOM 7889 C CA . ASN B 1 420 ? 18.547 37.594 19.625 1 79.88 420 ASN B CA 1
ATOM 7890 C C . ASN B 1 420 ? 18.109 36.219 20.125 1 79.88 420 ASN B C 1
ATOM 7892 O O . ASN B 1 420 ? 18.703 35.219 19.75 1 79.88 420 ASN B O 1
ATOM 7896 N N . HIS B 1 421 ? 17.078 36.188 20.953 1 83 421 HIS B N 1
ATOM 7897 C CA . HIS B 1 421 ? 16.781 34.969 21.672 1 83 421 HIS B CA 1
ATOM 7898 C C . HIS B 1 421 ? 16.328 33.844 20.703 1 83 421 HIS B C 1
ATOM 7900 O O . HIS B 1 421 ? 16.578 32.688 20.953 1 83 421 HIS B O 1
ATOM 7906 N N . GLN B 1 422 ? 15.711 34.219 19.688 1 76.56 422 GLN B N 1
ATOM 7907 C CA . GLN B 1 422 ? 15.234 33.219 18.734 1 76.56 422 GLN B CA 1
ATOM 7908 C C . GLN B 1 422 ? 16.406 32.531 18.047 1 76.56 422 GLN B C 1
ATOM 7910 O O . GLN B 1 422 ? 16.359 31.328 17.812 1 76.56 422 GLN B O 1
ATOM 7915 N N . ASN B 1 423 ? 17.359 33.25 17.766 1 78.25 423 ASN B N 1
ATOM 7916 C CA . ASN B 1 423 ? 18.547 32.688 17.141 1 78.25 423 ASN B CA 1
ATOM 7917 C C . ASN B 1 423 ? 19.359 31.844 18.141 1 78.25 423 ASN B C 1
ATOM 7919 O O . ASN B 1 423 ? 19.922 30.812 17.766 1 78.25 423 ASN B O 1
ATOM 7923 N N . ILE B 1 424 ? 19.344 32.219 19.312 1 82.5 424 ILE B N 1
ATOM 7924 C CA . ILE B 1 424 ? 20.156 31.578 20.344 1 82.5 424 ILE B CA 1
ATOM 7925 C C . ILE B 1 424 ? 19.5 30.281 20.781 1 82.5 424 ILE B C 1
ATOM 7927 O O . ILE B 1 424 ? 20.125 29.219 20.781 1 82.5 424 ILE B O 1
ATOM 7931 N N . TRP B 1 425 ? 18.359 30.375 21.219 1 84.25 425 TRP B N 1
ATOM 7932 C CA . TRP B 1 425 ? 17.672 29.25 21.828 1 84.25 425 TRP B CA 1
ATOM 7933 C C . TRP B 1 425 ? 16.969 28.406 20.781 1 84.25 425 TRP B C 1
ATOM 7935 O O . TRP B 1 425 ? 16.625 27.234 21.031 1 84.25 425 TRP B O 1
ATOM 7945 N N . GLY B 1 426 ? 16.859 29.016 19.641 1 75.69 426 GLY B N 1
ATOM 7946 C CA . GLY B 1 426 ? 16.062 28.312 18.641 1 75.69 426 GLY B CA 1
ATOM 7947 C C . GLY B 1 426 ? 14.578 28.297 18.969 1 75.69 426 GLY B C 1
ATOM 7948 O O . GLY B 1 426 ? 14.172 28.75 20.047 1 75.69 426 GLY B O 1
ATOM 7949 N N . GLU B 1 427 ? 13.859 27.984 17.984 1 60.34 427 GLU B N 1
ATOM 7950 C CA . GLU B 1 427 ? 12.414 27.891 18.203 1 60.34 427 GLU B CA 1
ATOM 7951 C C . GLU B 1 427 ? 11.875 26.531 17.766 1 60.34 427 GLU B C 1
ATOM 7953 O O . GLU B 1 427 ? 12.148 26.078 16.656 1 60.34 427 GLU B O 1
ATOM 7958 N N . GLY B 1 428 ? 11.781 25.703 18.766 1 54.16 428 GLY B N 1
ATOM 7959 C CA . GLY B 1 428 ? 11.039 24.5 18.422 1 54.16 428 GLY B CA 1
ATOM 7960 C C . GLY B 1 428 ? 9.594 24.766 18.062 1 54.16 428 GLY B C 1
ATOM 7961 O O . GLY B 1 428 ? 9.258 25.859 17.578 1 54.16 428 GLY B O 1
ATOM 7962 N N . PHE B 1 429 ? 8.742 23.703 18.312 1 49.28 429 PHE B N 1
ATOM 7963 C CA . PHE B 1 429 ? 7.312 23.922 18.156 1 49.28 429 PHE B CA 1
ATOM 7964 C C . PHE B 1 429 ? 6.766 24.75 19.312 1 49.28 429 PHE B C 1
ATOM 7966 O O . PHE B 1 429 ? 6.57 24.234 20.406 1 49.28 429 PHE B O 1
ATOM 7973 N N . ARG B 1 430 ? 6.562 26.078 19.156 1 54.25 430 ARG B N 1
ATOM 7974 C CA . ARG B 1 430 ? 6.039 26.984 20.188 1 54.25 430 ARG B CA 1
ATOM 7975 C C . ARG B 1 430 ? 4.555 26.719 20.438 1 54.25 430 ARG B C 1
ATOM 7977 O O . ARG B 1 430 ? 3.771 26.641 19.484 1 54.25 430 ARG B O 1
ATOM 7984 N N . PRO B 1 431 ? 4.355 26.453 21.609 1 56.88 431 PRO B N 1
ATOM 7985 C CA . PRO B 1 431 ? 2.918 26.312 21.859 1 56.88 431 PRO B CA 1
ATOM 7986 C C . PRO B 1 431 ? 2.135 27.578 21.484 1 56.88 431 PRO B C 1
ATOM 7988 O O . PRO B 1 431 ? 2.676 28.688 21.562 1 56.88 431 PRO B O 1
ATOM 7991 N N . PRO B 1 432 ? 1.045 27.375 20.984 1 46.31 432 PRO B N 1
ATOM 7992 C CA . PRO B 1 432 ? 0.253 28.578 20.672 1 46.31 432 PRO B CA 1
ATOM 7993 C C . PRO B 1 432 ? 0.029 29.469 21.891 1 46.31 432 PRO B C 1
ATOM 7995 O O . PRO B 1 432 ? 0.212 29.031 23.031 1 46.31 432 PRO B O 1
ATOM 7998 N N . LYS B 1 433 ? -0.214 30.781 21.672 1 47.97 433 LYS B N 1
ATOM 7999 C CA . LYS B 1 433 ? -0.406 31.781 22.703 1 47.97 433 LYS B CA 1
ATOM 8000 C C . LYS B 1 433 ? -1.385 31.297 23.766 1 47.97 433 LYS B C 1
ATOM 8002 O O . LYS B 1 433 ? -1.204 31.562 24.953 1 47.97 433 LYS B O 1
ATOM 8007 N N . TYR B 1 434 ? -2.359 30.5 23.375 1 45.16 434 TYR B N 1
ATOM 8008 C CA . TYR B 1 434 ? -3.391 29.984 24.266 1 45.16 434 TYR B CA 1
ATOM 8009 C C . TYR B 1 434 ? -3.17 28.5 24.547 1 45.16 434 TYR B C 1
ATOM 8011 O O . TYR B 1 434 ? -4.117 27.719 24.547 1 45.16 434 TYR B O 1
ATOM 8019 N N . CYS B 1 435 ? -2.127 28.125 24.938 1 55.88 435 CYS B N 1
ATOM 8020 C CA . CYS B 1 435 ? -1.823 26.734 25.266 1 55.88 435 CYS B CA 1
ATOM 8021 C C . CYS B 1 435 ? -1.93 26.484 26.766 1 55.88 435 CYS B C 1
ATOM 8023 O O . CYS B 1 435 ? -2.006 27.438 27.547 1 55.88 435 CYS B O 1
ATOM 8025 N N . SER B 1 436 ? -2.188 25.219 27.141 1 58.06 436 SER B N 1
ATOM 8026 C CA . SER B 1 436 ? -2.211 24.875 28.562 1 58.06 436 SER B CA 1
ATOM 8027 C C . SER B 1 436 ? -0.896 25.234 29.25 1 58.06 436 SER B C 1
ATOM 8029 O O . SER B 1 436 ? 0.142 25.328 28.594 1 58.06 436 SER B O 1
ATOM 8031 N N . VAL B 1 437 ? -1.105 25.562 30.516 1 65.75 437 VAL B N 1
ATOM 8032 C CA . VAL B 1 437 ? 0.07 25.875 31.328 1 65.75 437 VAL B CA 1
ATOM 8033 C C . VAL B 1 437 ? 1.066 24.719 31.266 1 65.75 437 VAL B C 1
ATOM 8035 O O . VAL B 1 437 ? 2.279 24.938 31.203 1 65.75 437 VAL B O 1
ATOM 8038 N N . GLU B 1 438 ? 0.56 23.562 31.172 1 70.62 438 GLU B N 1
ATOM 8039 C CA . GLU B 1 438 ? 1.427 22.391 31.141 1 70.62 438 GLU B CA 1
ATOM 8040 C C . GLU B 1 438 ? 2.197 22.312 29.828 1 70.62 438 GLU B C 1
ATOM 8042 O O . GLU B 1 438 ? 3.398 22.031 29.812 1 70.62 438 GLU B O 1
ATOM 8047 N N . ASP B 1 439 ? 1.558 22.531 28.797 1 69.06 439 ASP B N 1
ATOM 8048 C CA . ASP B 1 439 ? 2.234 22.531 27.5 1 69.06 439 ASP B CA 1
ATOM 8049 C C . ASP B 1 439 ? 3.289 23.625 27.422 1 69.06 439 ASP B C 1
ATOM 8051 O O . ASP B 1 439 ? 4.387 23.406 26.906 1 69.06 439 ASP B O 1
ATOM 8055 N N . LYS B 1 440 ? 2.824 24.734 27.812 1 77.06 440 LYS B N 1
ATOM 8056 C CA . LYS B 1 440 ? 3.77 25.844 27.828 1 77.06 440 LYS B CA 1
ATOM 8057 C C . LYS B 1 440 ? 4.98 25.531 28.703 1 77.06 440 LYS B C 1
ATOM 8059 O O . LYS B 1 440 ? 6.113 25.844 28.344 1 77.06 440 LYS B O 1
ATOM 8064 N N . GLU B 1 441 ? 4.555 24.875 29.703 1 79.44 441 GLU B N 1
ATOM 8065 C CA . GLU B 1 441 ? 5.633 24.484 30.609 1 79.44 441 GLU B CA 1
ATOM 8066 C C . GLU B 1 441 ? 6.562 23.469 29.953 1 79.44 441 GLU B C 1
ATOM 8068 O O . GLU B 1 441 ? 7.785 23.562 30.094 1 79.44 441 GLU B O 1
ATOM 8073 N N . GLU B 1 442 ? 6.078 22.594 29.25 1 77.69 442 GLU B N 1
ATOM 8074 C CA . GLU B 1 442 ? 6.902 21.609 28.562 1 77.69 442 GLU B CA 1
ATOM 8075 C C . GLU B 1 442 ? 7.766 22.281 27.484 1 77.69 442 GLU B C 1
ATOM 8077 O O . GLU B 1 442 ? 8.93 21.922 27.328 1 77.69 442 GLU B O 1
ATOM 8082 N N . TYR B 1 443 ? 7.176 23.125 26.719 1 80.25 443 TYR B N 1
ATOM 8083 C CA . TYR B 1 443 ? 7.918 23.875 25.703 1 80.25 443 TYR B CA 1
ATOM 8084 C C . TYR B 1 443 ? 9.078 24.625 26.344 1 80.25 443 TYR B C 1
ATOM 8086 O O . TYR B 1 443 ? 10.211 24.562 25.859 1 80.25 443 TYR B O 1
ATOM 8094 N N . ILE B 1 444 ? 8.672 25.297 27.406 1 83.5 444 ILE B N 1
ATOM 8095 C CA . ILE B 1 444 ? 9.664 26.125 28.094 1 83.5 444 ILE B CA 1
ATOM 8096 C C . ILE B 1 444 ? 10.758 25.234 28.688 1 83.5 444 ILE B C 1
ATOM 8098 O O . ILE B 1 444 ? 11.945 25.547 28.578 1 83.5 444 ILE B O 1
ATOM 8102 N N . ARG B 1 445 ? 10.359 24.125 29.125 1 83.56 445 ARG B N 1
ATOM 8103 C CA . ARG B 1 445 ? 11.336 23.172 29.625 1 83.56 445 ARG B CA 1
ATOM 8104 C C . ARG B 1 445 ? 12.203 22.625 28.5 1 83.56 445 ARG B C 1
ATOM 8106 O O . ARG B 1 445 ? 13.422 22.516 28.656 1 83.56 445 ARG B O 1
ATOM 8113 N N . GLY B 1 446 ? 11.539 22.25 27.438 1 81.25 446 GLY B N 1
ATOM 8114 C CA . GLY B 1 446 ? 12.281 21.781 26.281 1 81.25 446 GLY B CA 1
ATOM 8115 C C . GLY B 1 446 ? 13.273 22.797 25.75 1 81.25 446 GLY B C 1
ATOM 8116 O O . GLY B 1 446 ? 14.406 22.453 25.422 1 81.25 446 GLY B O 1
ATOM 8117 N N . LYS B 1 447 ? 12.859 23.953 25.75 1 84.31 447 LYS B N 1
ATOM 8118 C CA . LYS B 1 447 ? 13.641 25.047 25.156 1 84.31 447 LYS B CA 1
ATOM 8119 C C . LYS B 1 447 ? 14.828 25.406 26.047 1 84.31 447 LYS B C 1
ATOM 8121 O O . LYS B 1 447 ? 15.969 25.438 25.578 1 84.31 447 LYS B O 1
ATOM 8126 N N . TYR B 1 448 ? 14.484 25.531 27.312 1 84.94 448 TYR B N 1
ATOM 8127 C CA . TYR B 1 448 ? 15.508 26.156 28.141 1 84.94 448 TYR B CA 1
ATOM 8128 C C . TYR B 1 448 ? 16.203 25.125 29.016 1 84.94 448 TYR B C 1
ATOM 8130 O O . TYR B 1 448 ? 17.422 25.219 29.25 1 84.94 448 TYR B O 1
ATOM 8138 N N . GLN B 1 449 ? 15.484 24.188 29.484 1 83.5 449 GLN B N 1
ATOM 8139 C CA . GLN B 1 449 ? 16.094 23.188 30.344 1 83.5 449 GLN B CA 1
ATOM 8140 C C . GLN B 1 449 ? 16.797 22.109 29.531 1 83.5 449 GLN B C 1
ATOM 8142 O O . GLN B 1 449 ? 17.953 21.766 29.812 1 83.5 449 GLN B O 1
ATOM 8147 N N . HIS B 1 450 ? 16.172 21.656 28.516 1 80.81 450 HIS B N 1
ATOM 8148 C CA . HIS B 1 450 ? 16.75 20.578 27.734 1 80.81 450 HIS B CA 1
ATOM 8149 C C . HIS B 1 450 ? 17.531 21.125 26.547 1 80.81 450 HIS B C 1
ATOM 8151 O O . HIS B 1 450 ? 18.25 20.375 25.875 1 80.81 450 HIS B O 1
ATOM 8157 N N . LYS B 1 451 ? 17.406 22.438 26.375 1 81.12 451 LYS B N 1
ATOM 8158 C CA . LYS B 1 451 ? 18.125 23.094 25.281 1 81.12 451 LYS B CA 1
ATOM 8159 C C . LYS B 1 451 ? 17.938 22.344 23.969 1 81.12 451 LYS B C 1
ATOM 8161 O O . LYS B 1 451 ? 18.906 22.125 23.234 1 81.12 451 LYS B O 1
ATOM 8166 N N . SER B 1 452 ? 16.781 21.922 23.641 1 77.5 452 SER B N 1
ATOM 8167 C CA . SER B 1 452 ? 16.453 21 22.547 1 77.5 452 SER B CA 1
ATOM 8168 C C . SER B 1 452 ? 16.688 21.672 21.203 1 77.5 452 SER B C 1
ATOM 8170 O O . SER B 1 452 ? 16.906 20.984 20.203 1 77.5 452 SER B O 1
ATOM 8172 N N . TRP B 1 453 ? 16.672 22.906 21.125 1 77.62 453 TRP B N 1
ATOM 8173 C CA . TRP B 1 453 ? 16.641 23.562 19.828 1 77.62 453 TRP B CA 1
ATOM 8174 C C . TRP B 1 453 ? 17.781 24.562 19.688 1 77.62 453 TRP B C 1
ATOM 8176 O O . TRP B 1 453 ? 17.75 25.422 18.797 1 77.62 453 TRP B O 1
ATOM 8186 N N . ILE B 1 454 ? 18.688 24.438 20.469 1 79.56 454 ILE B N 1
ATOM 8187 C CA . ILE B 1 454 ? 19.781 25.406 20.406 1 79.56 454 ILE B CA 1
ATOM 8188 C C . ILE B 1 454 ? 20.672 25.109 19.203 1 79.56 454 ILE B C 1
ATOM 8190 O O . ILE B 1 454 ? 20.797 23.953 18.797 1 79.56 454 ILE B O 1
ATOM 8194 N N . THR B 1 455 ? 21.172 26.094 18.656 1 72.88 455 THR B N 1
ATOM 8195 C CA . THR B 1 455 ? 22.219 25.938 17.641 1 72.88 455 THR B CA 1
ATOM 8196 C C . THR B 1 455 ? 23.578 25.703 18.297 1 72.88 455 THR B C 1
ATOM 8198 O O . THR B 1 455 ? 24.156 26.625 18.875 1 72.88 455 THR B O 1
ATOM 8201 N N . LYS B 1 456 ? 24.125 24.578 18.203 1 75.94 456 LYS B N 1
ATOM 8202 C CA . LYS B 1 456 ? 25.359 24.234 18.891 1 75.94 456 LYS B CA 1
ATOM 8203 C C . LYS B 1 456 ? 26.578 24.734 18.109 1 75.94 456 LYS B C 1
ATOM 8205 O O . LYS B 1 456 ? 26.625 24.641 16.875 1 75.94 456 LYS B O 1
ATOM 8210 N N . ILE B 1 457 ? 27.438 25.234 18.875 1 80.19 457 ILE B N 1
ATOM 8211 C CA . ILE B 1 457 ? 28.703 25.703 18.328 1 80.19 457 ILE B CA 1
ATOM 8212 C C . ILE B 1 457 ? 29.766 24.625 18.5 1 80.19 457 ILE B C 1
ATOM 8214 O O . ILE B 1 457 ? 29.875 24 19.562 1 80.19 457 ILE B O 1
ATOM 8218 N N . GLU B 1 458 ? 30.469 24.188 17.469 1 82.19 458 GLU B N 1
ATOM 8219 C CA . GLU B 1 458 ? 31.438 23.094 17.469 1 82.19 458 GLU B CA 1
ATOM 8220 C C . GLU B 1 458 ? 32.594 23.359 18.422 1 82.19 458 GLU B C 1
ATOM 8222 O O . GLU B 1 458 ? 33.031 22.469 19.141 1 82.19 458 GLU B O 1
ATOM 8227 N N . ASN B 1 459 ? 33.219 24.516 18.453 1 86.31 459 ASN B N 1
ATOM 8228 C CA . ASN B 1 459 ? 34.312 24.891 19.328 1 86.31 459 ASN B CA 1
ATOM 8229 C C . ASN B 1 459 ? 33.906 26 20.297 1 86.31 459 ASN B C 1
ATOM 8231 O O . ASN B 1 459 ? 34.281 27.156 20.109 1 86.31 459 ASN B O 1
ATOM 8235 N N . PRO B 1 460 ? 33.25 25.484 21.281 1 89.19 460 PRO B N 1
ATOM 8236 C CA . PRO B 1 460 ? 32.656 26.5 22.156 1 89.19 460 PRO B CA 1
ATOM 8237 C C . PRO B 1 460 ? 33.719 27.344 22.859 1 89.19 460 PRO B C 1
ATOM 8239 O O . PRO B 1 460 ? 33.531 28.562 23.031 1 89.19 460 PRO B O 1
ATOM 8242 N N . ALA B 1 461 ? 34.812 26.812 23.203 1 88.31 461 ALA B N 1
ATOM 8243 C CA . ALA B 1 461 ? 35.875 27.562 23.891 1 88.31 461 ALA B CA 1
ATOM 8244 C C . ALA B 1 461 ? 36.469 28.641 22.984 1 88.31 461 ALA B C 1
ATOM 8246 O O . ALA B 1 461 ? 36.656 29.781 23.422 1 88.31 461 ALA B O 1
ATOM 8247 N N . GLN B 1 462 ? 36.688 28.25 21.859 1 87.69 462 GLN B N 1
ATOM 8248 C CA . GLN B 1 462 ? 37.219 29.203 20.891 1 87.69 462 GLN B CA 1
ATOM 8249 C C . GLN B 1 462 ? 36.188 30.266 20.562 1 87.69 462 GLN B C 1
ATOM 8251 O O . GLN B 1 462 ? 36.531 31.438 20.406 1 87.69 462 GLN B O 1
ATOM 8256 N N . ALA B 1 463 ? 35.062 29.859 20.422 1 89.25 463 ALA B N 1
ATOM 8257 C CA . ALA B 1 463 ? 33.969 30.797 20.109 1 89.25 463 ALA B CA 1
ATOM 8258 C C . ALA B 1 463 ? 33.781 31.797 21.234 1 89.25 463 ALA B C 1
ATOM 8260 O O . ALA B 1 463 ? 33.469 32.969 20.984 1 89.25 463 ALA B O 1
ATOM 8261 N N . LEU B 1 464 ? 34 31.312 22.406 1 90.94 464 LEU B N 1
ATOM 8262 C CA . LEU B 1 464 ? 33.875 32.188 23.547 1 90.94 464 LEU B CA 1
ATOM 8263 C C . LEU B 1 464 ? 34.938 33.281 23.516 1 90.94 464 LEU B C 1
ATOM 8265 O O . LEU B 1 464 ? 34.656 34.469 23.703 1 90.94 464 LEU B O 1
ATOM 8269 N N . VAL B 1 465 ? 36.125 32.844 23.219 1 90.25 465 VAL B N 1
ATOM 8270 C CA . VAL B 1 465 ? 37.25 33.75 23.141 1 90.25 465 VAL B CA 1
ATOM 8271 C C . VAL B 1 465 ? 37.031 34.75 22 1 90.25 465 VAL B C 1
ATOM 8273 O O . VAL B 1 465 ? 37.25 35.938 22.156 1 90.25 465 VAL B O 1
ATOM 8276 N N . ALA B 1 466 ? 36.625 34.25 20.938 1 90.31 466 ALA B N 1
ATOM 8277 C CA . ALA B 1 466 ? 36.312 35.094 19.781 1 90.31 466 ALA B CA 1
ATOM 8278 C C . ALA B 1 466 ? 35.219 36.094 20.109 1 90.31 466 ALA B C 1
ATOM 8280 O O . ALA B 1 466 ? 35.312 37.281 19.719 1 90.31 466 ALA B O 1
ATOM 8281 N N . GLY B 1 467 ? 34.281 35.625 20.781 1 92.25 467 GLY B N 1
ATOM 8282 C CA . GLY B 1 467 ? 33.188 36.5 21.188 1 92.25 467 GLY B CA 1
ATOM 8283 C C . GLY B 1 467 ? 33.625 37.656 22.078 1 92.25 467 GLY B C 1
ATOM 8284 O O . GLY B 1 467 ? 33.156 38.781 21.938 1 92.25 467 GLY B O 1
ATOM 8285 N N . ILE B 1 468 ? 34.531 37.375 22.984 1 91.38 468 ILE B N 1
ATOM 8286 C CA . ILE B 1 468 ? 35.062 38.375 23.875 1 91.38 468 ILE B CA 1
ATOM 8287 C C . ILE B 1 468 ? 35.844 39.438 23.062 1 91.38 468 ILE B C 1
ATOM 8289 O O . ILE B 1 468 ? 35.625 40.625 23.25 1 91.38 468 ILE B O 1
ATOM 8293 N N . LYS B 1 469 ? 36.625 38.969 22.172 1 90.94 469 LYS B N 1
ATOM 8294 C CA . LYS B 1 469 ? 37.438 39.875 21.359 1 90.94 469 LYS B CA 1
ATOM 8295 C C . LYS B 1 469 ? 36.594 40.719 20.438 1 90.94 469 LYS B C 1
ATOM 8297 O O . LYS B 1 469 ? 36.875 41.906 20.203 1 90.94 469 LYS B O 1
ATOM 8302 N N . GLU B 1 470 ? 35.531 40.188 20 1 89 470 GLU B N 1
ATOM 8303 C CA . GLU B 1 470 ? 34.625 40.875 19.094 1 89 470 GLU B CA 1
ATOM 8304 C C . GLU B 1 470 ? 33.562 41.688 19.859 1 89 470 GLU B C 1
ATOM 8306 O O . GLU B 1 470 ? 32.781 42.406 19.266 1 89 470 GLU B O 1
ATOM 8311 N N . LYS B 1 471 ? 33.531 41.562 21.156 1 90.81 471 LYS B N 1
ATOM 8312 C CA . LYS B 1 471 ? 32.531 42.188 22.016 1 90.81 471 LYS B CA 1
ATOM 8313 C C . LYS B 1 471 ? 31.125 41.812 21.609 1 90.81 471 LYS B C 1
ATOM 8315 O O . LYS B 1 471 ? 30.234 42.656 21.562 1 90.81 471 LYS B O 1
ATOM 8320 N N . ASN B 1 472 ? 31.047 40.594 21.219 1 91.69 472 ASN B N 1
ATOM 8321 C CA . ASN B 1 472 ? 29.766 40 20.812 1 91.69 472 ASN B CA 1
ATOM 8322 C C . ASN B 1 472 ? 29.188 39.094 21.891 1 91.69 472 ASN B C 1
ATOM 8324 O O . ASN B 1 472 ? 29.562 37.938 22 1 91.69 472 ASN B O 1
ATOM 8328 N N . VAL B 1 473 ? 28.188 39.594 22.547 1 92.12 473 VAL B N 1
ATOM 8329 C CA . VAL B 1 473 ? 27.672 38.875 23.719 1 92.12 473 VAL B CA 1
ATOM 8330 C C . VAL B 1 473 ? 26.812 37.719 23.266 1 92.12 473 VAL B C 1
ATOM 8332 O O . VAL B 1 473 ? 26.734 36.688 23.969 1 92.12 473 VAL B O 1
ATOM 8335 N N . CYS B 1 474 ? 26.188 37.875 22.141 1 89 474 CYS B N 1
ATOM 8336 C CA . CYS B 1 474 ? 25.359 36.812 21.656 1 89 474 CYS B CA 1
ATOM 8337 C C . CYS B 1 474 ? 26.203 35.562 21.312 1 89 474 CYS B C 1
ATOM 8339 O O . CYS B 1 474 ? 25.844 34.438 21.672 1 89 474 CYS B O 1
ATOM 8341 N N . LYS B 1 475 ? 27.234 35.812 20.641 1 89.62 475 LYS B N 1
ATOM 8342 C CA . LYS B 1 475 ? 28.156 34.75 20.312 1 89.62 475 LYS B CA 1
ATOM 8343 C C . LYS B 1 475 ? 28.719 34.094 21.562 1 89.62 475 LYS B C 1
ATOM 8345 O O . LYS B 1 475 ? 28.828 32.875 21.641 1 89.62 475 LYS B O 1
ATOM 8350 N N . MET B 1 476 ? 29.031 34.844 22.547 1 90.75 476 MET B N 1
ATOM 8351 C CA . MET B 1 476 ? 29.531 34.344 23.828 1 90.75 476 MET B CA 1
ATOM 8352 C C . MET B 1 476 ? 28.484 33.438 24.516 1 90.75 476 MET B C 1
ATOM 8354 O O . MET B 1 476 ? 28.812 32.344 24.984 1 90.75 476 MET B O 1
ATOM 8358 N N . PHE B 1 477 ? 27.297 34 24.5 1 90.75 477 PHE B N 1
ATOM 8359 C CA . PHE B 1 477 ? 26.219 33.281 25.188 1 90.75 477 PHE B CA 1
ATOM 8360 C C . PHE B 1 477 ? 25.953 31.953 24.516 1 90.75 477 PHE B C 1
ATOM 8362 O O . PHE B 1 477 ? 25.797 30.938 25.203 1 90.75 477 PHE B O 1
ATOM 8369 N N . GLN B 1 478 ? 26 31.938 23.281 1 88.5 478 GLN B N 1
ATOM 8370 C CA . GLN B 1 478 ? 25.828 30.703 22.531 1 88.5 478 GLN B CA 1
ATOM 8371 C C . GLN B 1 478 ? 26.953 29.703 22.812 1 88.5 478 GLN B C 1
ATOM 8373 O O . GLN B 1 478 ? 26.703 28.5 22.922 1 88.5 478 GLN B O 1
ATOM 8378 N N . ALA B 1 479 ? 28.062 30.188 22.891 1 88.81 479 ALA B N 1
ATOM 8379 C CA . ALA B 1 479 ? 29.203 29.344 23.219 1 88.81 479 ALA B CA 1
ATOM 8380 C C . ALA B 1 479 ? 29.062 28.734 24.609 1 88.81 479 ALA B C 1
ATOM 8382 O O . ALA B 1 479 ? 29.328 27.547 24.812 1 88.81 479 ALA B O 1
ATOM 8383 N N . ILE B 1 480 ? 28.594 29.469 25.5 1 87.94 480 ILE B N 1
ATOM 8384 C CA . ILE B 1 480 ? 28.406 29 26.859 1 87.94 480 ILE B CA 1
ATOM 8385 C C . ILE B 1 480 ? 27.328 27.922 26.891 1 87.94 480 ILE B C 1
ATOM 8387 O O . ILE B 1 480 ? 27.5 26.891 27.531 1 87.94 480 ILE B O 1
ATOM 8391 N N . LEU B 1 481 ? 26.281 28.25 26.188 1 85.19 481 LEU B N 1
ATOM 8392 C CA . LEU B 1 481 ? 25.188 27.281 26.109 1 85.19 481 LEU B CA 1
ATOM 8393 C C . LEU B 1 481 ? 25.656 25.969 25.469 1 85.19 481 LEU B C 1
ATOM 8395 O O . LEU B 1 481 ? 25.109 24.906 25.766 1 85.19 481 LEU B O 1
ATOM 8399 N N . SER B 1 482 ? 26.656 26.125 24.641 1 86.81 482 SER B N 1
ATOM 8400 C CA . SER B 1 482 ? 27.156 24.969 23.922 1 86.81 482 SER B CA 1
ATOM 8401 C C . SER B 1 482 ? 28.219 24.234 24.734 1 86.81 482 SER B C 1
ATOM 8403 O O . SER B 1 482 ? 28.859 23.297 24.25 1 86.81 482 SER B O 1
ATOM 8405 N N . GLY B 1 483 ? 28.531 24.812 25.859 1 85.25 483 GLY B N 1
ATOM 8406 C CA . GLY B 1 483 ? 29.375 24.047 26.766 1 85.25 483 GLY B CA 1
ATOM 8407 C C . GLY B 1 483 ? 30.703 24.734 27.078 1 85.25 483 GLY B C 1
ATOM 8408 O O . GLY B 1 483 ? 31.578 24.141 27.703 1 85.25 483 GLY B O 1
ATOM 8409 N N . ALA B 1 484 ? 30.875 25.859 26.641 1 84.31 484 ALA B N 1
ATOM 8410 C CA . ALA B 1 484 ? 32.125 26.562 26.969 1 84.31 484 ALA B CA 1
ATOM 8411 C C . ALA B 1 484 ? 32.219 26.797 28.484 1 84.31 484 ALA B C 1
ATOM 8413 O O . ALA B 1 484 ? 31.25 27.219 29.109 1 84.31 484 ALA B O 1
ATOM 8414 N N . LYS B 1 485 ? 33.344 26.516 29.016 1 74.5 485 LYS B N 1
ATOM 8415 C CA . LYS B 1 485 ? 33.562 26.688 30.453 1 74.5 485 LYS B CA 1
ATOM 8416 C C . LYS B 1 485 ? 34.031 28.094 30.781 1 74.5 485 LYS B C 1
ATOM 8418 O O . LYS B 1 485 ? 35.031 28.562 30.203 1 74.5 485 LYS B O 1
ATOM 8423 N N . VAL B 1 486 ? 33.281 28.844 31.609 1 67.19 486 VAL B N 1
ATOM 8424 C CA . VAL B 1 486 ? 33.531 30.25 31.906 1 67.19 486 VAL B CA 1
ATOM 8425 C C . VAL B 1 486 ? 34.656 30.406 32.906 1 67.19 486 VAL B C 1
ATOM 8427 O O . VAL B 1 486 ? 35.344 31.438 32.938 1 67.19 486 VAL B O 1
ATOM 8430 N N . ASN B 1 487 ? 34.781 29.422 33.719 1 66 487 ASN B N 1
ATOM 8431 C CA . ASN B 1 487 ? 35.75 29.531 34.812 1 66 487 ASN B CA 1
ATOM 8432 C C . ASN B 1 487 ? 37.125 29.031 34.375 1 66 487 ASN B C 1
ATOM 8434 O O . ASN B 1 487 ? 38.125 29.203 35.094 1 66 487 ASN B O 1
ATOM 8438 N N . GLU B 1 488 ? 37.219 28.484 33.062 1 63.97 488 GLU B N 1
ATOM 8439 C CA . GLU B 1 488 ? 38.5 27.906 32.656 1 63.97 488 GLU B CA 1
ATOM 8440 C C . GLU B 1 488 ? 39.281 28.891 31.812 1 63.97 488 GLU B C 1
ATOM 8442 O O . GLU B 1 488 ? 38.719 29.688 31.062 1 63.97 488 GLU B O 1
ATOM 8447 N N . ASN B 1 489 ? 40.625 29.188 32.25 1 62.88 489 ASN B N 1
ATOM 8448 C CA . ASN B 1 489 ? 41.719 29.672 31.391 1 62.88 489 ASN B CA 1
ATOM 8449 C C . ASN B 1 489 ? 41.719 31.203 31.328 1 62.88 489 ASN B C 1
ATOM 8451 O O . ASN B 1 489 ? 42.219 31.781 30.359 1 62.88 489 ASN B O 1
ATOM 8455 N N . GLY B 1 490 ? 41.094 31.828 32.281 1 79.38 490 GLY B N 1
ATOM 8456 C CA . GLY B 1 490 ? 41.312 33.25 32.312 1 79.38 490 GLY B CA 1
ATOM 8457 C C . GLY B 1 490 ? 40.406 34.031 31.406 1 79.38 490 GLY B C 1
ATOM 8458 O O . GLY B 1 490 ? 40.719 35.125 30.938 1 79.38 490 GLY B O 1
ATOM 8459 N N . VAL B 1 491 ? 39.312 33.469 31.172 1 85.44 491 VAL B N 1
ATOM 8460 C CA . VAL B 1 491 ? 38.375 34.094 30.234 1 85.44 491 VAL B CA 1
ATOM 8461 C C . VAL B 1 491 ? 37.906 35.438 30.781 1 85.44 491 VAL B C 1
ATOM 8463 O O . VAL B 1 491 ? 37.781 36.406 30.031 1 85.44 491 VAL B O 1
ATOM 8466 N N . LEU B 1 492 ? 37.656 35.469 32 1 88.69 492 LEU B N 1
ATOM 8467 C CA . LEU B 1 492 ? 37.219 36.719 32.594 1 88.69 492 LEU B CA 1
ATOM 8468 C C . LEU B 1 492 ? 38.344 37.75 32.531 1 88.69 492 LEU B C 1
ATOM 8470 O O . LEU B 1 492 ? 38.094 38.938 32.312 1 88.69 492 LEU B O 1
ATOM 8474 N N . HIS B 1 493 ? 39.562 37.25 32.719 1 90.44 493 HIS B N 1
ATOM 8475 C CA . HIS B 1 493 ? 40.719 38.125 32.625 1 90.44 493 HIS B CA 1
ATOM 8476 C C . HIS B 1 493 ? 40.875 38.688 31.219 1 90.44 493 HIS B C 1
ATOM 8478 O O . HIS B 1 493 ? 41.156 39.875 31.031 1 90.44 493 HIS B O 1
ATOM 8484 N N . LEU B 1 494 ? 40.656 37.812 30.266 1 89.31 494 LEU B N 1
ATOM 8485 C CA . LEU B 1 494 ? 40.688 38.25 28.875 1 89.31 494 LEU B CA 1
ATOM 8486 C C . LEU B 1 494 ? 39.625 39.281 28.609 1 89.31 494 LEU B C 1
ATOM 8488 O O . LEU B 1 494 ? 39.875 40.312 27.953 1 89.31 494 LEU B O 1
ATOM 8492 N N . ALA B 1 495 ? 38.438 39.031 29.094 1 91.94 495 ALA B N 1
ATOM 8493 C CA . ALA B 1 495 ? 37.312 39.969 28.906 1 91.94 495 ALA B CA 1
ATOM 8494 C C . ALA B 1 495 ? 37.594 41.312 29.578 1 91.94 495 ALA B C 1
ATOM 8496 O O . ALA B 1 495 ? 37.281 42.344 29.047 1 91.94 495 ALA B O 1
ATOM 8497 N N . ALA B 1 496 ? 38.188 41.25 30.719 1 91.75 496 ALA B N 1
ATOM 8498 C CA . ALA B 1 496 ? 38.562 42.469 31.453 1 91.75 496 ALA B CA 1
ATOM 8499 C C . ALA B 1 496 ? 39.594 43.281 30.688 1 91.75 496 ALA B C 1
ATOM 8501 O O . ALA B 1 496 ? 39.625 44.5 30.797 1 91.75 496 ALA B O 1
ATOM 8502 N N . ARG B 1 497 ? 40.406 42.562 29.953 1 90.44 497 ARG B N 1
ATOM 8503 C CA . ARG B 1 497 ? 41.5 43.188 29.234 1 90.44 497 ARG B CA 1
ATOM 8504 C C . ARG B 1 497 ? 41 43.812 27.922 1 90.44 497 ARG B C 1
ATOM 8506 O O . ARG B 1 497 ? 41.312 44.969 27.609 1 90.44 497 ARG B O 1
ATOM 8513 N N . VAL B 1 498 ? 40.188 43.031 27.125 1 90.38 498 VAL B N 1
ATOM 8514 C CA . VAL B 1 498 ? 39.906 43.469 25.766 1 90.38 498 VAL B CA 1
ATOM 8515 C C . VAL B 1 498 ? 38.375 43.531 25.562 1 90.38 498 VAL B C 1
ATOM 8517 O O . VAL B 1 498 ? 37.906 44.031 24.531 1 90.38 498 VAL B O 1
ATOM 8520 N N . GLY B 1 499 ? 37.594 43.125 26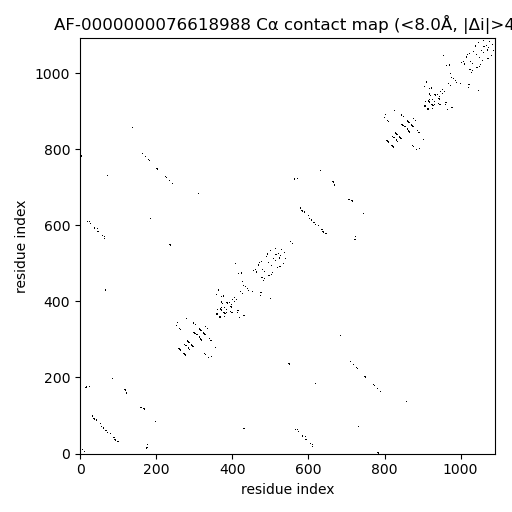.422 1 88.69 499 GLY B N 1
ATOM 8521 C CA . GLY B 1 499 ? 36.156 43.062 26.234 1 88.69 499 GLY B CA 1
ATOM 8522 C C . GLY B 1 499 ? 35.438 44.344 26.562 1 88.69 499 GLY B C 1
ATOM 8523 O O . GLY B 1 499 ? 36.062 45.438 26.594 1 88.69 499 GLY B O 1
ATOM 8524 N N . SER B 1 500 ? 34.156 44.281 26.609 1 90.38 500 SER B N 1
ATOM 8525 C CA . SER B 1 500 ? 33.281 45.375 27.031 1 90.38 500 SER B CA 1
ATOM 8526 C C . SER B 1 500 ? 32.656 45.094 28.391 1 90.38 500 SER B C 1
ATOM 8528 O O . SER B 1 500 ? 32.812 44 28.938 1 90.38 500 SER B O 1
ATOM 8530 N N . VAL B 1 501 ? 32 46.062 28.906 1 90.62 501 VAL B N 1
ATOM 8531 C CA . VAL B 1 501 ? 31.312 45.875 30.203 1 90.62 501 VAL B CA 1
ATOM 8532 C C . VAL B 1 501 ? 30.281 44.75 30.094 1 90.62 501 VAL B C 1
ATOM 8534 O O . VAL B 1 501 ? 30.109 43.969 31.031 1 90.62 501 VAL B O 1
ATOM 8537 N N . HIS B 1 502 ? 29.75 44.656 28.922 1 92 502 HIS B N 1
ATOM 8538 C CA . HIS B 1 502 ? 28.719 43.656 28.719 1 92 502 HIS B CA 1
ATOM 8539 C C . HIS B 1 502 ? 29.328 42.25 28.641 1 92 502 HIS B C 1
ATOM 8541 O O . HIS B 1 502 ? 28.734 41.312 29.141 1 92 502 HIS B O 1
ATOM 8547 N N . THR B 1 503 ? 30.469 42.125 28.047 1 93 503 THR B N 1
ATOM 8548 C CA . THR B 1 503 ? 31.141 40.812 28 1 93 503 THR B CA 1
ATOM 8549 C C . THR B 1 503 ? 31.516 40.344 29.391 1 93 503 THR B C 1
ATOM 8551 O O . THR B 1 503 ? 31.359 39.156 29.719 1 93 503 THR B O 1
ATOM 8554 N N . VAL B 1 504 ? 31.938 41.281 30.156 1 90.38 504 VAL B N 1
ATOM 8555 C CA . VAL B 1 504 ? 32.312 40.969 31.531 1 90.38 504 VAL B CA 1
ATOM 8556 C C . VAL B 1 504 ? 31.078 40.625 32.344 1 90.38 504 VAL B C 1
ATOM 8558 O O . VAL B 1 504 ? 31.078 39.656 33.094 1 90.38 504 VAL B O 1
ATOM 8561 N N . ALA B 1 505 ? 30.062 41.406 32.219 1 90.12 505 ALA B N 1
ATOM 8562 C CA . ALA B 1 505 ? 28.812 41.188 32.938 1 90.12 505 ALA B CA 1
ATOM 8563 C C . ALA B 1 505 ? 28.234 39.812 32.625 1 90.12 505 ALA B C 1
ATOM 8565 O O . ALA B 1 505 ? 27.766 39.125 33.531 1 90.12 505 ALA B O 1
ATOM 8566 N N . LEU B 1 506 ? 28.266 39.438 31.406 1 91.75 506 LEU B N 1
ATOM 8567 C CA . LEU B 1 506 ? 27.75 38.156 30.984 1 91.75 506 LEU B CA 1
ATOM 8568 C C . LEU B 1 506 ? 28.5 37.031 31.688 1 91.75 506 LEU B C 1
ATOM 8570 O O . LEU B 1 506 ? 27.891 36.062 32.188 1 91.75 506 LEU B O 1
ATOM 8574 N N . LEU B 1 507 ? 29.781 37.094 31.719 1 88.62 507 LEU B N 1
ATOM 8575 C CA . LEU B 1 507 ? 30.609 36.062 32.344 1 88.62 507 LEU B CA 1
ATOM 8576 C C . LEU B 1 507 ? 30.359 36 33.844 1 88.62 507 LEU B C 1
ATOM 8578 O O . LEU B 1 507 ? 30.266 34.906 34.406 1 88.62 507 LEU B O 1
ATOM 8582 N N . ILE B 1 508 ? 30.203 37.125 34.438 1 85 508 ILE B N 1
ATOM 8583 C CA . ILE B 1 508 ? 29.953 37.156 35.875 1 85 508 ILE B CA 1
ATOM 8584 C C . ILE B 1 508 ? 28.578 36.562 36.156 1 85 508 ILE B C 1
ATOM 8586 O O . ILE B 1 508 ? 28.438 35.75 37.062 1 85 508 ILE B O 1
ATOM 8590 N N . ASN B 1 509 ? 27.625 36.969 35.375 1 82.25 509 ASN B N 1
ATOM 8591 C CA . ASN B 1 509 ? 26.266 36.469 35.562 1 82.25 509 ASN B CA 1
ATOM 8592 C C . ASN B 1 509 ? 26.172 34.969 35.281 1 82.25 509 ASN B C 1
ATOM 8594 O O . ASN B 1 509 ? 25.25 34.312 35.781 1 82.25 509 ASN B O 1
ATOM 8598 N N . SER B 1 510 ? 27.031 34.5 34.469 1 81.69 510 SER B N 1
ATOM 8599 C CA . SER B 1 510 ? 27.047 33.062 34.156 1 81.69 510 SER B CA 1
ATOM 8600 C C . SER B 1 510 ? 27.797 32.25 35.188 1 81.69 510 SER B C 1
ATOM 8602 O O . SER B 1 510 ? 27.984 31.047 35.031 1 81.69 510 SER B O 1
ATOM 8604 N N . GLY B 1 511 ? 28.219 32.938 36.25 1 75.19 511 GLY B N 1
ATOM 8605 C CA . GLY B 1 511 ? 28.766 32.219 37.406 1 75.19 511 GLY B CA 1
ATOM 8606 C C . GLY B 1 511 ? 30.266 32.406 37.562 1 75.19 511 GLY B C 1
ATOM 8607 O O . GLY B 1 511 ? 30.891 31.719 38.375 1 75.19 511 GLY B O 1
ATOM 8608 N N . TRP B 1 512 ? 30.875 33.188 36.969 1 70.81 512 TRP B N 1
ATOM 8609 C CA . TRP B 1 512 ? 32.312 33.344 37.094 1 70.81 512 TRP B CA 1
ATOM 8610 C C . TRP B 1 512 ? 32.656 34.062 38.406 1 70.81 512 TRP B C 1
ATOM 8612 O O . TRP B 1 512 ? 31.938 34.969 38.812 1 70.81 512 TRP B O 1
ATOM 8622 N N . GLU B 1 513 ? 33.75 33.594 38.969 1 75.12 513 GLU B N 1
ATOM 8623 C CA . GLU B 1 513 ? 34.281 34.188 40.188 1 75.12 513 GLU B CA 1
ATOM 8624 C C . GLU B 1 513 ? 35.031 35.469 39.875 1 75.12 513 GLU B C 1
ATOM 8626 O O . GLU B 1 513 ? 36.031 35.469 39.125 1 75.12 513 GLU B O 1
ATOM 8631 N N . ILE B 1 514 ? 34.594 36.562 40.438 1 76.69 514 ILE B N 1
ATOM 8632 C CA . ILE B 1 514 ? 35.094 37.875 40.125 1 76.69 514 ILE B CA 1
ATOM 8633 C C . ILE B 1 514 ? 36.469 38.094 40.812 1 76.69 514 ILE B C 1
ATOM 8635 O O . ILE B 1 514 ? 37.281 38.875 40.312 1 76.69 514 ILE B O 1
ATOM 8639 N N . GLU B 1 515 ? 36.719 37.281 41.844 1 78.19 515 GLU B N 1
ATOM 8640 C CA . GLU B 1 515 ? 37.938 37.5 42.625 1 78.19 515 GLU B CA 1
ATOM 8641 C C . GLU B 1 515 ? 39 36.469 42.344 1 78.19 515 GLU B C 1
ATOM 8643 O O . GLU B 1 515 ? 40.031 36.406 43 1 78.19 515 GLU B O 1
ATOM 8648 N N . GLY B 1 516 ? 38.781 35.688 41.375 1 79.94 516 GLY B N 1
ATOM 8649 C CA . GLY B 1 516 ? 39.75 34.656 41.031 1 79.94 516 GLY B CA 1
ATOM 8650 C C . GLY B 1 516 ? 41 35.219 40.344 1 79.94 516 GLY B C 1
ATOM 8651 O O . GLY B 1 516 ? 40.906 36.156 39.562 1 79.94 516 GLY B O 1
ATOM 8652 N N . LYS B 1 517 ? 42.219 34.625 40.656 1 81.19 517 LYS B N 1
ATOM 8653 C CA . LYS B 1 517 ? 43.5 35.062 40.062 1 81.19 517 LYS B CA 1
ATOM 8654 C C . LYS B 1 517 ? 43.906 34.188 38.906 1 81.19 517 LYS B C 1
ATOM 8656 O O . LYS B 1 517 ? 43.594 33 38.875 1 81.19 517 LYS B O 1
ATOM 8661 N N . ASN B 1 518 ? 44.469 34.844 37.906 1 79.62 518 ASN B N 1
ATOM 8662 C CA . ASN B 1 518 ? 45 34.094 36.75 1 79.62 518 ASN B CA 1
ATOM 8663 C C . ASN B 1 518 ? 46.406 33.562 37.031 1 79.62 518 ASN B C 1
ATOM 8665 O O . ASN B 1 518 ? 46.875 33.594 38.188 1 79.62 518 ASN B O 1
ATOM 8669 N N . SER B 1 519 ? 46.969 33 36.031 1 78.31 519 SER B N 1
ATOM 8670 C CA . SER B 1 519 ? 48.312 32.438 36.156 1 78.31 519 SER B CA 1
ATOM 8671 C C . SER B 1 519 ? 49.344 33.469 36.562 1 78.31 519 SER B C 1
ATOM 8673 O O . SER B 1 519 ? 50.344 33.156 37.219 1 78.31 519 SER B O 1
ATOM 8675 N N . GLU B 1 520 ? 49.094 34.688 36.25 1 79.31 520 GLU B N 1
ATOM 8676 C CA . GLU B 1 520 ? 50 35.781 36.562 1 79.31 520 GLU B CA 1
ATOM 8677 C C . GLU B 1 520 ? 49.625 36.438 37.906 1 79.31 520 GLU B C 1
ATOM 8679 O O . GLU B 1 520 ? 50.188 37.5 38.25 1 79.31 520 GLU B O 1
ATOM 8684 N N . ALA B 1 521 ? 48.531 35.844 38.656 1 80.62 521 ALA B N 1
ATOM 8685 C CA . ALA B 1 521 ? 48.125 36.25 39.969 1 80.62 521 ALA B CA 1
ATOM 8686 C C . ALA B 1 521 ? 47.375 37.562 39.938 1 80.62 521 ALA B C 1
ATOM 8688 O O . ALA B 1 521 ? 47.469 38.344 40.906 1 80.62 521 ALA B O 1
ATOM 8689 N N . PHE B 1 522 ? 46.844 37.938 38.812 1 86.81 522 PHE B N 1
ATOM 8690 C CA . PHE B 1 522 ? 46.062 39.125 38.719 1 86.81 522 PHE B CA 1
ATOM 8691 C C . PHE B 1 522 ? 44.562 38.812 38.812 1 86.81 522 PHE B C 1
ATOM 8693 O O . PHE B 1 522 ? 44.125 37.781 38.312 1 86.81 522 PHE B O 1
ATOM 8700 N N . THR B 1 523 ? 43.938 39.625 39.5 1 86.5 523 THR B N 1
ATOM 8701 C CA . THR B 1 523 ? 42.5 39.562 39.5 1 86.5 523 THR B CA 1
ATOM 8702 C C . THR B 1 523 ? 41.938 40.25 38.25 1 86.5 523 THR B C 1
ATOM 8704 O O . THR B 1 523 ? 42.594 41.094 37.625 1 86.5 523 THR B O 1
ATOM 8707 N N . PRO B 1 524 ? 40.75 39.875 37.875 1 88.25 524 PRO B N 1
ATOM 8708 C CA . PRO B 1 524 ? 40.156 40.594 36.719 1 88.25 524 PRO B CA 1
ATOM 8709 C C . PRO B 1 524 ? 40.094 42.094 36.938 1 88.25 524 PRO B C 1
ATOM 8711 O O . PRO B 1 524 ? 40.281 42.844 35.969 1 88.25 524 PRO B O 1
ATOM 8714 N N . LEU B 1 525 ? 39.906 42.531 38.125 1 89.19 525 LEU B N 1
ATOM 8715 C CA . LEU B 1 525 ? 39.875 43.938 38.406 1 89.19 525 LEU B CA 1
ATOM 8716 C C . LEU B 1 525 ? 41.25 44.594 38.125 1 89.19 525 LEU B C 1
ATOM 8718 O O . LEU B 1 525 ? 41.312 45.656 37.531 1 89.19 525 LEU B O 1
ATOM 8722 N N . GLU B 1 526 ? 42.219 43.906 38.562 1 89 526 GLU B N 1
ATOM 8723 C CA . GLU B 1 526 ? 43.594 44.406 38.344 1 89 526 GLU B CA 1
ATOM 8724 C C . GLU B 1 526 ? 43.938 44.469 36.875 1 89 526 GLU B C 1
ATOM 8726 O O . GLU B 1 526 ? 44.562 45.406 36.406 1 89 526 GLU B O 1
ATOM 8731 N N . ILE B 1 527 ? 43.531 43.469 36.156 1 90.62 527 ILE B N 1
ATOM 8732 C CA . ILE B 1 527 ? 43.781 43.406 34.719 1 90.62 527 ILE B CA 1
ATOM 8733 C C . ILE B 1 527 ? 43.062 44.562 34.031 1 90.62 527 ILE B C 1
ATOM 8735 O O . ILE B 1 527 ? 43.594 45.25 33.156 1 90.62 527 ILE B O 1
ATOM 8739 N N . ALA B 1 528 ? 41.844 44.844 34.469 1 91.62 528 ALA B N 1
ATOM 8740 C CA . ALA B 1 528 ? 41.062 45.938 33.906 1 91.62 528 ALA B CA 1
ATOM 8741 C C . ALA B 1 528 ? 41.719 47.281 34.188 1 91.62 528 ALA B C 1
ATOM 8743 O O . ALA B 1 528 ? 41.719 48.156 33.312 1 91.62 528 ALA B O 1
ATOM 8744 N N . LEU B 1 529 ? 42.25 47.375 35.344 1 88.81 529 LEU B N 1
ATOM 8745 C CA . LEU B 1 529 ? 42.969 48.594 35.75 1 88.81 529 LEU B CA 1
ATOM 8746 C C . LEU B 1 529 ? 44.219 48.781 34.906 1 88.81 529 LEU B C 1
ATOM 8748 O O . LEU B 1 529 ? 44.469 49.875 34.406 1 88.81 529 LEU B O 1
ATOM 8752 N N . LEU B 1 530 ? 44.938 47.719 34.75 1 87.31 530 LEU B N 1
ATOM 8753 C CA . LEU B 1 530 ? 46.156 47.75 33.969 1 87.31 530 LEU B CA 1
ATOM 8754 C C . LEU B 1 530 ? 45.875 48.094 32.5 1 87.31 530 LEU B C 1
ATOM 8756 O O . LEU B 1 530 ? 46.656 48.812 31.875 1 87.31 530 LEU B O 1
ATOM 8760 N N . ALA B 1 531 ? 44.781 47.625 32 1 88.56 531 ALA B N 1
ATOM 8761 C CA . ALA B 1 531 ? 44.406 47.844 30.609 1 88.56 531 ALA B CA 1
ATOM 8762 C C . ALA B 1 531 ? 43.625 49.156 30.438 1 88.56 531 ALA B C 1
ATOM 8764 O O . ALA B 1 531 ? 43.219 49.5 29.328 1 88.56 531 ALA B O 1
ATOM 8765 N N . ASN B 1 532 ? 43.406 49.906 31.469 1 88.81 532 ASN B N 1
ATOM 8766 C CA . ASN B 1 532 ? 42.719 51.188 31.484 1 88.81 532 ASN B CA 1
ATOM 8767 C C . ASN B 1 532 ? 41.312 51.062 30.938 1 88.81 532 ASN B C 1
ATOM 8769 O O . ASN B 1 532 ? 40.875 51.875 30.125 1 88.81 532 ASN B O 1
ATOM 8773 N N . GLN B 1 533 ? 40.688 50.031 31.328 1 89.25 533 GLN B N 1
ATOM 8774 C CA . GLN B 1 533 ? 39.281 49.844 31 1 89.25 533 GLN B CA 1
ATOM 8775 C C . GLN B 1 533 ? 38.375 50.438 32.062 1 89.25 533 GLN B C 1
ATOM 8777 O O . GLN B 1 533 ? 37.906 49.75 32.969 1 89.25 533 GLN B O 1
ATOM 8782 N N . LYS B 1 534 ? 38.062 51.594 31.984 1 86.88 534 LYS B N 1
ATOM 8783 C CA . LYS B 1 534 ? 37.375 52.375 33.031 1 86.88 534 LYS B CA 1
ATOM 8784 C C . LYS B 1 534 ? 36 51.812 33.312 1 86.88 534 LYS B C 1
ATOM 8786 O O . LYS B 1 534 ? 35.625 51.625 34.5 1 86.88 534 LYS B O 1
ATOM 8791 N N . GLU B 1 535 ? 35.312 51.656 32.25 1 87.94 535 GLU B N 1
ATOM 8792 C CA . GLU B 1 535 ? 33.938 51.188 32.406 1 87.94 535 GLU B CA 1
ATOM 8793 C C . GLU B 1 535 ? 33.906 49.812 33.094 1 87.94 535 GLU B C 1
ATOM 8795 O O . GLU B 1 535 ? 33.031 49.562 33.938 1 87.94 535 GLU B O 1
ATOM 8800 N N . ILE B 1 536 ? 34.781 48.969 32.75 1 92.38 536 ILE B N 1
ATOM 8801 C CA . ILE B 1 536 ? 34.812 47.625 33.281 1 92.38 536 ILE B CA 1
ATOM 8802 C C . ILE B 1 536 ? 35.25 47.688 34.75 1 92.38 536 ILE B C 1
ATOM 8804 O O . ILE B 1 536 ? 34.688 46.969 35.594 1 92.38 536 ILE B O 1
ATOM 8808 N N . VAL B 1 537 ? 36.188 48.531 35.094 1 88.25 537 VAL B N 1
ATOM 8809 C CA . VAL B 1 537 ? 36.625 48.688 36.469 1 88.25 537 VAL B CA 1
ATOM 8810 C C . VAL B 1 537 ? 35.469 49.156 37.344 1 88.25 537 VAL B C 1
ATOM 8812 O O . VAL B 1 537 ? 35.219 48.562 38.406 1 88.25 537 VAL B O 1
ATOM 8815 N N . GLU B 1 538 ? 34.781 50.094 36.844 1 85.38 538 GLU B N 1
ATOM 8816 C CA . GLU B 1 538 ? 33.656 50.625 37.594 1 85.38 538 GLU B CA 1
ATOM 8817 C C . GLU B 1 538 ? 32.625 49.531 37.875 1 85.38 538 GLU B C 1
ATOM 8819 O O . GLU B 1 538 ? 32.062 49.438 38.969 1 85.38 538 GLU B O 1
ATOM 8824 N N . TYR B 1 539 ? 32.344 48.781 36.875 1 89.31 539 TYR B N 1
ATOM 8825 C CA . TYR B 1 539 ? 31.359 47.719 37 1 89.31 539 TYR B CA 1
ATOM 8826 C C . TYR B 1 539 ? 31.828 46.625 37.969 1 89.31 539 TYR B C 1
ATOM 8828 O O . TYR B 1 539 ? 31.047 46.188 38.844 1 89.31 539 TYR B O 1
ATOM 8836 N N . ILE B 1 540 ? 33.062 46.188 37.844 1 87.62 540 ILE B N 1
ATOM 8837 C CA . ILE B 1 540 ? 33.562 45.125 38.719 1 87.62 540 ILE B CA 1
ATOM 8838 C C . ILE B 1 540 ? 33.562 45.594 40.156 1 87.62 540 ILE B C 1
ATOM 8840 O O . ILE B 1 540 ? 33.188 44.844 41.062 1 87.62 540 ILE B O 1
ATOM 8844 N N . VAL B 1 541 ? 33.938 46.781 40.375 1 83 541 VAL B N 1
ATOM 8845 C CA . VAL B 1 541 ? 33.938 47.312 41.719 1 83 541 VAL B CA 1
ATOM 8846 C C . VAL B 1 541 ? 32.531 47.344 42.312 1 83 541 VAL B C 1
ATOM 8848 O O . VAL B 1 541 ? 32.312 47 43.469 1 83 541 VAL B O 1
ATOM 8851 N N . LYS B 1 542 ? 31.672 47.75 41.5 1 81.06 542 LYS B N 1
ATOM 8852 C CA . LYS B 1 542 ? 30.281 47.781 41.906 1 81.06 542 LYS B CA 1
ATOM 8853 C C . LYS B 1 542 ? 29.781 46.406 42.312 1 81.06 542 LYS B C 1
ATOM 8855 O O . LYS B 1 542 ? 29.062 46.25 43.312 1 81.06 542 LYS B O 1
ATOM 8860 N N . VAL B 1 543 ? 30.062 45.438 41.531 1 81.62 543 VAL B N 1
ATOM 8861 C CA . VAL B 1 543 ? 29.594 44.094 41.781 1 81.62 543 VAL B CA 1
ATOM 8862 C C . VAL B 1 543 ? 30.25 43.531 43.031 1 81.62 543 VAL B C 1
ATOM 8864 O O . VAL B 1 543 ? 29.609 42.812 43.812 1 81.62 543 VAL B O 1
ATOM 8867 N N . ILE B 1 544 ? 31.422 43.906 43.25 1 74.62 544 ILE B N 1
ATOM 8868 C CA . ILE B 1 544 ? 32.125 43.406 44.438 1 74.62 544 ILE B CA 1
ATOM 8869 C C . ILE B 1 544 ? 31.594 44.094 45.688 1 74.62 544 ILE B C 1
ATOM 8871 O O . ILE B 1 544 ? 31.531 43.5 46.75 1 74.62 544 ILE B O 1
ATOM 8875 N N . SER B 1 545 ? 31.156 45.344 45.531 1 68.31 545 SER B N 1
ATOM 8876 C CA . SER B 1 545 ? 30.672 46.094 46.656 1 68.31 545 SER B CA 1
ATOM 8877 C C . SER B 1 545 ? 29.297 45.625 47.094 1 68.31 545 SER B C 1
ATOM 8879 O O . SER B 1 545 ? 28.844 45.969 48.219 1 68.31 545 SER B O 1
ATOM 8881 N N . ILE B 1 546 ? 28.547 45.031 46.375 1 59.16 546 ILE B N 1
ATOM 8882 C CA . ILE B 1 546 ? 27.234 44.5 46.75 1 59.16 546 ILE B CA 1
ATOM 8883 C C . ILE B 1 546 ? 27.359 43.156 47.438 1 59.16 546 ILE B C 1
ATOM 8885 O O . ILE B 1 546 ? 28.125 42.312 46.969 1 59.16 546 ILE B O 1
#

Sequence (1092 aa):
MSYFKEDSPFFRDTLKQYEESLLEITGTFKYWSDKAAIAHIKGQEYCEALKDFYNSIEEKIHCEALSTYKLFLQQISEIMQTVVACNEGIVYSLSQVFPVELGPFNTNIGAELPPLKKIYEKLQKDVEMVKAQTITYKKTYAKKNPKNTEEHFLRLHSLEKQYELLRFDLYSFLSNNSLTGQLLAVEQLLALIYSIWSFTNTGQEQYKSKEKDLNKIAERISQSRKGLITMQESLRKEREVEEMKNMFTKIPQYKDDKSGYLWKHGNLITEWKRRFFYIKNSQLIYLREEEEIQYISLTMSKAFESKDHENLFAFEIVSVSPQKKVVLLAESDAEMKEWIYSLKKCSEQGLLGYTESEYTCADCFTCNPDWCSLNLGVLLCTNCSGIHRSLGSHISRVKSLQLDIIDPVIKELLIELHNNHQNIWGEGFRPPKYCSVEDKEEYIRGKYQHKSWITKIENPAQALVAGIKEKNVCKMFQAILSGAKVNENGVLHLAARVGSVHTVALLINSGWEIEGKNSEAFTPLEIALLANQKEIVEYIVKVISIMSYFKEDSPFFRDTLKQYEESLLEITGTFKYWSDKAAIAHIKGQEYCEALKDFYNSIEEKIHCEALSTYKLFLQQISEIMQTVVACNEGIVYSLSQVFPVELGPFNTNIGAELPPLKKIYEKLQKDVEMVKAQTITYKKTYAKKNPKNTEEHFLRLHSLEKQYELLRFDLYSFLSNNSLTGQLLAVEQLLALIYSIWSFTNTGQEQYKSKEKDLNKIAERISQSRKGLITMQESLRKEREVEEMKNMFTKIPQYKDDKSGYLWKHGNLITEWKRRFFYIKNSQLIYLREEEEIQYISLTMSKAFESKDHENLFAFEIVSVSPQKKVVLLAESDAEMKEWIYSLKKCSEQGLLGYTESEYTCADCFTCNPDWCSLNLGVLLCTNCSGIHRSLGSHISRVKSLQLDIIDPVIKELLIELHNNHQNIWGEGFRPPKYCSVEDKEEYIRGKYQHKSWITKIENPAQALVAGIKEKNVCKMFQAILSGAKVNENGVLHLAARVGSVHTVALLINSGWEIEGKNSEAFTPLEIALLANQKEIVEYIVKVISI

Secondary structure (DSSP, 8-state):
--SS--S-HHHHHHHHHHHHHHHHHHHHHHHHHHHHHHHHHHHHHHHHHHHHHHHHHHTTTT-GGGGGGHHHHHHHHHHHHHHHHHHHHHHHHHHHHSHHHHHHHHHHHHHHHHHHHHHHHHHHHHHHHHHHHHTT-BHHHHHH-HHHHHHHHHHHHHHHHHHHHHHHHHHHHHHHHHHHHHHHHHHHHHHHHHHHHHHHHHHHHHHHHHHHHHHHHHHHHHHHHHHHHHHHHHHHHHHHHHHH---SS------SS-EEEEEEE-SS--SEEEEEEEEETTEEEEE-GGG-EEEEE-TTEEEEE-TTSSBTTEEEEEETTTTEEEEEE-SSHHHHHHHHHHHHHHHHHHTS-------B-TTT--BS--EEETTTTEEE-HHHHHHHHHH-TTT--EEETTTS---HHHHHHHHHHHHTHHHHH---SPPPTT--HHHHHHHHIIIIIS-TT----S-HHHHHHHHHHHT-HHHHHHHHHTT--SSSTTHHHHHHHHS-HHHHHHHHHTT--TT---TT---HHHHHHHTT-HHHHHHHHHHHH-/--SS--S-HHHHHHHHHHHHHHHHHHHHHHHHHHHHHHHHHHHHHHHHHHHHHHHHHHTTTT-GGGGGGHHHHHHHHHHHHHHHHHHHHHHHHHHHHSHHHHHHHHHHHHHHHHHHHHHHHHHHHHHHHHHHHHTT-BHHHHHH-HHHHHHHHHHHHHHHHHHHHHHHHHHHHHHHHHHHHHHHHHHHHHHHHHHHHHHHHHHHHHHHHHHHHHHHHHHHHHHHHHHHHHHHHHHHHHHHHHHH---SS------SS-EEEEEEE-SS--SEEEEEEEEETTEEEEE-GGG-EEEEE-TTEEEEE-TT-SBTTEEEEEETTTTEEEEEE-SSHHHHHHHHHHHHHHHHHHTS-------B-TTT--BS--EEETTTTEEE-HHHHHHHHHH-TTT--EEETTTS---HHHHHHHHHHHHTHHHHH---SPPPTT--HHHHHHHHIIIIIS-TT----S-HHHHHHHHHHHT-HHHHHHHHHTT--SSSTTHHHHHHHHS-HHHHHHHHHTT--TT---TTS--HHHHHHHTT-HHHHHHHHHHHH-

pLDDT: mean 83.27, std 11.21, range [33.5, 97.25]

Foldseek 3Di:
DDPDDDPDPVLVVVLVVLVVLLVVLLVVLVVLQVVLVVLLVVLVVVLVVLVVVLVVLVVCLPPPVCLLCNVVSVLVSVLSVLVSVLSNQLSVLSNCLRCVPSVVLSVVCVVPQPVLVVVLVVLVVVLVVLVVVLVVCDPVNCVVCVPVNVVSVVVSVVSVVVNSVSSVVSVCVSVVSSVVSVVSVVVSVVVSVVSNVVSVVVSVVVCVVCVVVVVVVVVQVVQVVVLVVVVVVVVVVVVVVVVPDDPPDPAQDADQKDKAWKWFADPVGRDTDIWIWIDDLQWIWTADPPGDIDTDHLAQKAKDADPPDPDPLKIWIFHDVVTDITIMHDPDVSVSVNVNNNSVSSNVCSVPPPDRLQAAFLQARHPDAQKFFLLLLAGHHPLLLVLQVVVDCVQTPMDGNPPDDDDPLSVVLSSLCHVCVCQAQPDDSRNHNRGDSVVSSVRCCVRRVVSVGGDADPQLQVQLLVCLQVQNVSSNSSSVVNPHDLAPDCSLLSSLQRGALNSNVSSVSNPYDQQDAHPVGDGSLRSNVVNVVVRNNVSSVVVVVD/DDPDDDPDPVLVVVLVVLVVLLVVLLVVLVVLQVVLVVLLVVLVVVLVVLVVVLVVLVVCLPPPVCVLCNVVSVLVSVLSVLVSVLSNQLSVLSNPLRCPPSVVLSVVCVPPQPVLVVVLVVLVVVLVVLVVVLVVCDPVNCVVCVPVNVVSVVVSVVSVVVNSVSSVVSVCVSVVSSVVSVVSVVVSVVVSVVSNVVSVVVSVVVCVVCVVVVVVVVVQVVQVVVLVVVVVVVVVVVVVVVVPDDPPDDAQDADQKDKAWKWFADPVGPDTDIWIWIDDLQWIWTADPPRDIDTDHLAQKAKDADPPDPDPLKIWIFHDVVTDITIMHDPDVSVSVNVNNNSVSSNVCSVPPQDQQQAAFLQARHPDAQKAFLLLLAGHHPLVLVLQVVVDCVQTPMDGNPPDDDDPLSVVLSSLCHVCVCQAQPDDSRNHNRGDSVVSSVRVCVRRVVSVGGDADPQLQVQLLVCLQVQNVNSNSSSVVNPHDLQPDCSLLSSLQRGALNSNVSSVSNPYDQQDAHPVGDGSLRSNVVNVVVRNNVSSVVVVVD

Solvent-accessible surface area (backbone atoms only — not comparable to full-atom values): 56309 Å² total; per-residue (Å²): 130,76,88,73,70,66,95,40,74,66,45,53,48,51,50,50,49,28,48,50,30,34,53,49,47,46,50,48,45,51,51,51,31,52,33,26,46,51,19,23,55,34,31,49,52,18,42,53,33,44,47,51,32,48,48,58,54,56,68,45,35,80,30,74,66,42,36,51,46,23,59,57,46,50,52,50,43,54,53,50,50,46,53,46,51,30,49,46,52,43,31,52,44,42,54,53,44,34,56,70,57,46,43,59,52,43,53,52,50,66,64,52,48,59,63,53,51,51,54,46,53,50,40,51,51,51,43,53,51,51,55,59,52,51,66,72,46,25,46,68,51,38,69,75,36,50,68,62,46,50,53,51,52,52,49,48,42,52,45,47,50,54,38,52,54,45,50,51,50,51,48,51,52,33,50,49,49,30,53,48,48,46,50,48,53,54,50,35,52,49,50,43,50,52,48,42,48,51,35,52,48,53,45,48,53,53,49,61,73,43,43,66,59,51,50,52,49,52,49,49,51,52,41,41,49,52,46,50,52,50,51,53,52,51,50,51,54,51,50,54,52,59,70,65,55,67,69,88,65,65,70,61,67,81,42,75,67,52,62,46,64,34,32,39,47,54,95,84,47,81,60,74,40,82,30,50,33,35,49,52,70,34,21,42,31,32,47,47,87,89,74,39,77,45,79,41,75,26,54,61,31,47,48,46,73,36,82,84,48,58,46,52,42,30,29,33,38,37,27,66,85,66,76,42,78,45,64,36,29,35,88,36,65,34,51,31,53,24,48,36,50,16,50,41,52,29,17,65,43,40,67,49,81,65,79,69,68,90,44,46,8,67,78,61,55,41,70,57,33,48,20,28,24,69,72,70,19,31,32,17,24,70,68,55,37,50,47,39,49,71,68,28,64,92,70,26,38,66,43,40,69,76,80,41,91,66,55,67,65,54,47,54,45,30,49,56,34,32,75,41,33,59,71,47,38,31,74,65,58,50,50,47,83,80,46,41,70,66,53,44,40,47,43,50,37,39,39,67,72,62,44,71,36,43,64,74,44,91,53,15,57,59,39,30,54,50,12,28,68,67,57,32,55,61,51,27,50,37,9,44,76,43,62,27,63,64,83,50,89,41,46,58,40,50,19,34,50,61,33,40,52,54,42,40,49,50,45,43,68,73,66,38,71,70,78,48,59,43,97,86,67,39,30,28,55,53,37,6,56,74,55,66,32,61,67,43,34,54,50,52,51,50,59,66,72,99,130,75,88,74,69,67,97,38,75,67,44,53,48,49,50,48,49,30,48,51,30,34,51,49,45,47,49,46,45,50,52,51,33,53,33,26,45,52,19,22,54,33,31,49,51,18,43,53,31,43,47,51,33,47,49,57,54,54,66,46,36,78,32,75,66,41,46,60,45,26,58,56,46,50,53,51,42,55,52,49,50,46,51,47,51,32,53,47,51,43,32,51,44,40,55,54,43,34,55,69,58,46,43,58,52,44,51,51,50,67,64,51,47,59,63,53,48,50,54,44,54,51,43,50,52,50,41,54,51,53,56,58,54,51,65,71,47,25,45,68,53,40,68,74,36,51,66,62,46,52,51,50,51,52,50,48,41,53,44,47,52,53,37,51,53,47,50,50,51,51,48,51,51,34,51,50,50,30,53,48,48,46,50,50,54,53,50,33,53,49,51,41,51,52,50,43,48,51,35,52,48,54,45,48,52,55,50,60,72,41,43,67,59,50,51,52,49,53,49,48,51,52,46,48,49,52,33,50,52,50,49,52,51,51,50,50,53,50,50,52,52,59,68,66,54,68,67,88,65,66,70,59,66,80,44,74,66,51,62,47,65,35,29,39,49,54,95,84,46,83,60,72,40,82,32,50,32,36,48,52,65,32,21,44,32,32,45,46,88,90,75,40,77,44,79,41,76,26,53,61,31,47,47,47,73,36,82,84,49,58,45,52,41,30,30,33,38,38,28,63,85,67,76,44,78,47,66,37,27,36,87,36,66,33,50,31,53,24,48,35,50,16,50,42,52,28,15,65,42,39,67,50,82,61,80,70,66,93,44,46,9,67,78,61,55,41,70,54,31,47,20,28,24,69,72,71,20,31,33,18,23,70,68,56,38,51,48,38,48,71,68,28,66,92,71,25,37,67,41,39,68,76,80,39,90,67,56,66,65,53,48,53,44,32,50,57,33,31,78,42,34,57,69,47,38,31,73,66,68,50,56,55,80,66,46,49,71,63,54,45,41,48,40,51,37,37,40,67,72,63,44,71,35,42,62,73,43,92,53,15,58,57,39,30,54,50,13,28,68,65,57,32,56,62,51,27,50,35,9,41,76,44,60,27,63,64,79,55,89,40,46,56,41,49,18,33,50,61,32,41,52,54,42,38,49,52,45,43,68,73,66,34,70,72,78,49,60,42,97,86,67,40,30,28,54,53,38,6,56,74,55,67,31,61,68,43,33,55,50,51,52,51,58,66,73,101

Nearest PDB structures (foldseek):
  5c5b-assembly1_A  TM=5.363E-01  e=5.646E-11  Homo sapiens
  2elb-assembly1_A-2  TM=4.924E-01  e=8.466E-11  Homo sapiens
  1wdz-assembly1_B  TM=5.433E-01  e=1.202E-02  Homo sapiens
  2v0o-assembly2_C  TM=3.350E-01  e=4.079E-03  Homo sapiens
  6iko-assembly1_A  TM=3.475E-01  e=7.959E-02  Mus musculus

Organism: NCBI:txid5963

Radius of gyration: 52.86 Å; Cα contacts (8 Å, |Δi|>4): 1548; chains: 2; bounding box: 82×153×103 Å